Protein AF-A0ABD2BU81-F1 (afdb_monomer_lite)

pLDDT: mean 82.98, std 17.78, range [21.97, 98.94]

Sequence (781 aa):
MFVDDLSLSNELDRGLLPNCSLTPQAISFILFTREIPNGIVLTQQNLTSVEIFKKSDISSNPVVFLIHGFLSCPNQTNFLDVTRALIQKDKYIVISIDWKDGACTKQFILNKCLGYFQSVENTRIVGKYIAHFSKRLIQEHKLSVAKVRLIGHSLGAHIAGFAGKEFQTFRLGKYPEIIGLDPAGPSFSSNKCSERLCETDADYVQIIHTSKYLGIGKTIGTVDFYMNNGTNQPDCSDPLSYELDRGPKCPFNSDTVSIIIETRENRNRDLYTLQTLQNHPEFKKKTITRPVVFITHGFTSSASETNFINLAKALVDKDNYMVISIDWQTAACTNEAVGLKYLYYPTAASNTRLVGQYIATITQKLVKDYKISMANIRLIGHSLGAHVSGFAGKKVQELKLGKYSEIIGLDPARPSFDSNHCSERLCETDAEYVQIIHTSNYLGTEKILGTVDFYMNNGKNQPGCGRFFSEVCSHTRAVIYMAECIKHECCLIGIPRSKSSQPISSCTKQECVCVGLNAKKYPSRGSFYVPNITVFSIDWKKGACNGGASLLEYAGYFKAVENTREVGRYVANFTKILVEEYKIPLANILLIGHSLGAQVAGFAGKELQKLIGKYSQIVGLDPAGPFFSLNSCSQRICETDADYVQIIHTSVPLGTERTLGTIDFYMNNGIFQPGCNVDASCSHTKAVLYFTECIKRECCLIGIPWEEYVVFINILNFFMLILLQNEPKMITMRRSQSISTCTKDKCVCVGLSANNYPGRGKFYVPTKRDAPYCNNNGTVL

Secondary structure (DSSP, 8-state):
------SSSSSS-S-SS------GGG-EEEEE-SS-TT-EEE-HHHHH-HHHHHTTTTTTS-EEEEE--TT--TTSHHHHHHHHHHHHHSSPEEEEEE-TTTTTTTS-HHHHHHHHHHHHHHHHHHHHHHHHHHHHHHHHH---GGGEEEEEETHHHHHHHHHHHHHHHTTS---SEEEEES-B-TTTTT--GGGS--GGGSSEEEEEE--TTTB--S--SSEEEEGGGGSPPTT---TTHHHHTT--SS---GGG-EEEEE-SS-----EE-TTTGGGSGGGGSS---S-EEEEE--TT--TTSHHHHHHHHHHHHHSS-EEEEEE-TTTTTTTS-TTTGGGGHHHHHHHHHHHHHHHHHHHHHHHHTT---GGGEEEEEETHHHHHHHHHHHHHHHTTS--BSEEEEES-B-TTTTTS-GGGS--GGGBSSEEEEE--SSSB--S--SSEEEEEGGGS--TT-TTTSHHHHHHHHHHHHHHHHHHSTTSSEEEEGGGTTS-GGG--TTT-EESSTTGGGSS--EEEEEPPPPPPP---TTTTT----STHHHHHHHHHHHHHHHHHHHHHHHHHHHHHTT---GGG-EEEEETHHHHHHHHHHHHHHHHT--BSEEEEES---TTTTTS-GGGS--TTSBSSEEEEE--TTTS--S--SSEEEEEGGGT--TT-TT-HHHHHHHHHHHHHHHHHSTTSSEEEE--EEEE------------S------EEEE-PPPGGG--TTT-EE-STTGGGSS--EEEEE---SSSS--SS-S---

Radius of gyration: 35.28 Å; chains: 1; bounding box: 84×48×125 Å

Structure (mmCIF, N/CA/C/O backbone):
data_AF-A0ABD2BU81-F1
#
_entry.id   AF-A0ABD2BU81-F1
#
loop_
_atom_site.group_PDB
_atom_site.id
_atom_site.type_symbol
_atom_site.label_atom_id
_atom_site.label_alt_id
_atom_site.label_comp_id
_atom_site.label_asym_id
_atom_site.label_entity_id
_atom_site.label_seq_id
_atom_site.pdbx_PDB_ins_code
_atom_site.Cartn_x
_atom_site.Cartn_y
_atom_site.Cartn_z
_atom_site.occupancy
_atom_site.B_iso_or_equiv
_atom_site.auth_seq_id
_atom_site.auth_comp_id
_atom_site.auth_asym_id
_atom_site.auth_atom_id
_atom_site.pdbx_PDB_model_num
ATOM 1 N N . MET A 1 1 ? 47.740 0.868 19.504 1.00 28.84 1 MET A N 1
ATOM 2 C CA . MET A 1 1 ? 46.871 1.445 20.548 1.00 28.84 1 MET A CA 1
ATOM 3 C C . MET A 1 1 ? 45.551 1.805 19.879 1.00 28.84 1 MET A C 1
ATOM 5 O O . MET A 1 1 ? 45.403 2.902 19.373 1.00 28.84 1 MET A O 1
ATOM 9 N N . PHE A 1 2 ? 44.662 0.826 19.748 1.00 21.97 2 PHE A N 1
ATOM 10 C CA . PHE A 1 2 ? 43.274 1.017 19.335 1.00 21.97 2 PHE A CA 1
ATOM 11 C C . PHE A 1 2 ? 42.487 0.066 20.228 1.00 21.97 2 PHE A C 1
ATOM 13 O O . PHE A 1 2 ? 42.600 -1.148 20.081 1.00 21.97 2 PHE A O 1
ATOM 20 N N . VAL A 1 3 ? 41.844 0.641 21.237 1.00 22.25 3 VAL A N 1
ATOM 21 C CA . VAL A 1 3 ? 40.947 -0.029 22.174 1.00 22.25 3 VAL A CA 1
ATOM 22 C C . VAL A 1 3 ? 39.574 0.580 21.922 1.00 22.25 3 VAL A C 1
ATOM 24 O O . VAL A 1 3 ? 39.450 1.801 21.908 1.00 22.25 3 VAL A O 1
ATOM 27 N N . ASP A 1 4 ? 38.627 -0.312 21.649 1.00 25.70 4 ASP A N 1
ATOM 28 C CA . ASP A 1 4 ? 37.182 -0.243 21.854 1.00 25.70 4 ASP A CA 1
ATOM 29 C C . ASP A 1 4 ? 36.432 1.054 21.527 1.00 25.70 4 ASP A C 1
ATOM 31 O O . ASP A 1 4 ? 36.365 1.984 22.322 1.00 25.70 4 ASP A O 1
ATOM 35 N N . ASP A 1 5 ? 35.695 1.007 20.415 1.00 24.75 5 ASP A N 1
ATOM 36 C CA . ASP A 1 5 ? 34.363 1.615 20.350 1.00 24.75 5 ASP A CA 1
ATOM 37 C C . ASP A 1 5 ? 33.411 0.661 19.604 1.00 24.75 5 ASP A C 1
ATOM 39 O O . ASP A 1 5 ? 33.047 0.838 18.442 1.00 24.75 5 ASP A O 1
ATOM 43 N N . LEU A 1 6 ? 33.110 -0.461 20.267 1.00 26.56 6 LEU A N 1
ATOM 44 C CA . LEU A 1 6 ? 32.218 -1.532 19.798 1.00 26.56 6 LEU A CA 1
ATOM 45 C C . LEU A 1 6 ? 30.928 -1.607 20.638 1.00 26.56 6 LEU A C 1
ATOM 47 O O . LEU A 1 6 ? 30.245 -2.628 20.652 1.00 26.56 6 LEU A O 1
ATOM 51 N N . SER A 1 7 ? 30.568 -0.520 21.332 1.00 24.62 7 SER A N 1
ATOM 52 C CA . SER A 1 7 ? 29.380 -0.459 22.200 1.00 24.62 7 SER A CA 1
ATOM 53 C C . SER A 1 7 ? 28.267 0.484 21.729 1.00 24.62 7 SER A C 1
ATOM 55 O O . SER A 1 7 ? 27.221 0.524 22.367 1.00 24.62 7 SER A O 1
ATOM 57 N N . LEU A 1 8 ? 28.420 1.188 20.602 1.00 25.39 8 LEU A N 1
ATOM 58 C CA . LEU A 1 8 ? 27.370 2.068 20.055 1.00 25.39 8 LEU A CA 1
ATOM 59 C C . LEU A 1 8 ? 26.537 1.452 18.914 1.00 25.39 8 LEU A C 1
ATOM 61 O O . LEU A 1 8 ? 25.525 2.029 18.518 1.00 25.39 8 LEU A O 1
ATOM 65 N N . SER A 1 9 ? 26.899 0.271 18.400 1.00 25.61 9 SER A N 1
ATOM 66 C CA . SER A 1 9 ? 26.181 -0.378 17.289 1.00 25.61 9 SER A CA 1
ATOM 67 C C . SER A 1 9 ? 24.976 -1.228 17.714 1.00 25.61 9 SER A C 1
ATOM 69 O O . SER A 1 9 ? 24.074 -1.427 16.907 1.00 25.61 9 SER A O 1
ATOM 71 N N . ASN A 1 10 ? 24.900 -1.680 18.971 1.00 26.83 10 ASN A N 1
ATOM 72 C CA . ASN A 1 10 ? 23.861 -2.626 19.410 1.00 26.83 10 ASN A CA 1
ATOM 73 C C . ASN A 1 10 ? 22.555 -1.980 19.921 1.00 26.83 10 ASN A C 1
ATOM 75 O O . ASN A 1 10 ? 21.581 -2.696 20.155 1.00 26.83 10 ASN A O 1
ATOM 79 N N . GLU A 1 11 ? 22.481 -0.651 20.067 1.00 29.05 11 GLU A N 1
ATOM 80 C CA . GLU A 1 11 ? 21.227 0.045 20.430 1.00 29.05 11 GLU A CA 1
ATOM 81 C C . GLU A 1 11 ? 20.480 0.656 19.229 1.00 29.05 11 GLU A C 1
ATOM 83 O O . GLU A 1 11 ? 19.285 0.940 19.327 1.00 29.05 11 GLU A O 1
ATOM 88 N N . LEU A 1 12 ? 21.131 0.772 18.066 1.00 32.00 12 LEU A N 1
ATOM 89 C CA . LEU A 1 12 ? 20.527 1.235 16.804 1.00 32.00 12 LEU A CA 1
ATOM 90 C C . LEU A 1 12 ? 19.898 0.102 15.964 1.00 32.00 12 LEU A C 1
ATOM 92 O O . LEU A 1 12 ? 19.256 0.372 14.951 1.00 32.00 12 LEU A O 1
ATOM 96 N N . ASP A 1 13 ? 20.016 -1.148 16.423 1.00 33.06 13 ASP A N 1
ATOM 97 C CA . ASP A 1 13 ? 19.516 -2.368 15.765 1.00 33.06 13 ASP A CA 1
ATOM 98 C C . ASP A 1 13 ? 18.041 -2.711 16.075 1.00 33.06 13 ASP A C 1
ATOM 100 O O . ASP A 1 13 ? 17.506 -3.725 15.619 1.00 33.06 13 ASP A O 1
ATOM 104 N N . ARG A 1 14 ? 17.320 -1.856 16.813 1.00 37.91 14 ARG A N 1
ATOM 105 C CA . ARG A 1 14 ? 15.856 -1.963 16.947 1.00 37.91 14 ARG A CA 1
ATOM 106 C C . ARG A 1 14 ? 15.194 -1.031 15.941 1.00 37.91 14 ARG A C 1
ATOM 108 O O . ARG A 1 14 ? 15.104 0.172 16.163 1.00 37.91 14 ARG A O 1
ATOM 115 N N . GLY A 1 15 ? 14.756 -1.616 14.827 1.00 40.78 15 GLY A N 1
ATOM 116 C CA . GLY A 1 15 ? 14.130 -0.915 13.709 1.00 40.78 15 GLY A CA 1
ATOM 117 C C . GLY A 1 15 ? 13.015 0.057 14.109 1.00 40.78 15 GLY A C 1
ATOM 118 O O . GLY A 1 15 ? 12.387 -0.072 15.156 1.00 40.78 15 GLY A O 1
ATOM 119 N N . LEU A 1 16 ? 12.734 1.006 13.212 1.00 44.00 16 LEU A N 1
ATOM 120 C CA . LEU A 1 16 ? 11.680 2.033 13.291 1.00 44.00 16 LEU A CA 1
ATOM 121 C C . LEU A 1 16 ? 10.247 1.511 13.571 1.00 44.00 16 LEU A C 1
ATOM 123 O O . LEU A 1 16 ? 9.311 2.302 13.652 1.00 44.00 16 LEU A O 1
ATOM 127 N N . LEU A 1 17 ? 10.046 0.197 13.692 1.00 45.97 17 LEU A N 1
ATOM 128 C CA . LEU A 1 17 ? 8.760 -0.429 13.971 1.00 45.97 17 LEU A CA 1
ATOM 129 C C . LEU A 1 17 ? 8.579 -0.595 15.490 1.00 45.97 17 LEU A C 1
ATOM 131 O O . LEU A 1 17 ? 9.426 -1.203 16.151 1.00 45.97 17 LEU A O 1
ATOM 135 N N . PRO A 1 18 ? 7.483 -0.087 16.081 1.00 49.75 18 PRO A N 1
ATOM 136 C CA . PRO A 1 18 ? 7.249 -0.225 17.510 1.00 49.75 18 PRO A CA 1
ATOM 137 C C . PRO A 1 18 ? 7.023 -1.697 17.873 1.00 49.75 18 PRO A C 1
ATOM 139 O O . PRO A 1 18 ? 6.044 -2.320 17.471 1.00 49.75 18 PRO A O 1
ATOM 142 N N . ASN A 1 19 ? 7.922 -2.261 18.680 1.00 56.56 19 ASN A N 1
ATOM 143 C CA . ASN A 1 19 ? 7.769 -3.617 19.196 1.00 56.56 19 ASN A CA 1
ATOM 144 C C . ASN A 1 19 ? 6.867 -3.618 20.444 1.00 56.56 19 ASN A C 1
ATOM 146 O O . ASN A 1 19 ? 7.362 -3.663 21.569 1.00 56.56 19 ASN A O 1
ATOM 150 N N . CYS A 1 20 ? 5.551 -3.508 20.246 1.00 62.12 20 CYS A N 1
ATOM 151 C CA . CYS A 1 20 ? 4.539 -3.667 21.302 1.00 62.12 20 CYS A CA 1
ATOM 152 C C . CYS A 1 20 ? 3.931 -5.076 21.268 1.00 62.12 20 CYS A C 1
ATOM 154 O O . CYS A 1 20 ? 2.709 -5.255 21.272 1.00 62.12 20 CYS A O 1
ATOM 156 N N . SER A 1 21 ? 4.805 -6.077 21.128 1.00 64.31 21 SER A N 1
ATOM 157 C CA . SER A 1 21 ? 4.422 -7.483 21.051 1.00 64.31 21 SER A CA 1
ATOM 158 C C . SER A 1 21 ? 3.778 -7.921 22.363 1.00 64.31 21 SER A C 1
ATOM 160 O O . SER A 1 21 ? 4.405 -7.866 23.420 1.00 64.31 21 SER A O 1
ATOM 162 N N . LEU A 1 22 ? 2.534 -8.392 22.286 1.00 68.81 22 LEU A N 1
ATOM 163 C CA . LEU A 1 22 ? 1.820 -8.974 23.413 1.00 68.81 22 LEU A CA 1
ATOM 164 C C . LEU A 1 22 ? 1.927 -10.502 23.342 1.00 68.81 22 LEU A C 1
ATOM 166 O O . LEU A 1 22 ? 1.302 -11.137 22.494 1.00 68.81 22 LEU A O 1
ATOM 170 N N . THR A 1 23 ? 2.711 -11.098 24.239 1.00 65.88 23 THR A N 1
ATOM 171 C CA . THR A 1 23 ? 2.686 -12.547 24.487 1.00 65.88 23 THR A CA 1
ATOM 172 C C . THR A 1 23 ? 1.843 -12.844 25.731 1.00 65.88 23 THR A C 1
ATOM 174 O O . THR A 1 23 ? 1.709 -11.976 26.595 1.00 65.88 23 THR A O 1
ATOM 177 N N . PRO A 1 24 ? 1.275 -14.057 25.875 1.00 59.97 24 PRO A N 1
ATOM 178 C CA . PRO A 1 24 ? 0.556 -14.451 27.091 1.00 59.97 24 PRO A CA 1
ATOM 179 C C . PRO A 1 24 ? 1.367 -14.209 28.376 1.00 59.97 24 PRO A C 1
ATOM 181 O O . PRO A 1 24 ? 0.817 -13.804 29.393 1.00 59.97 24 PRO A O 1
ATOM 184 N N . GLN A 1 25 ? 2.688 -14.413 28.312 1.00 63.28 25 GLN A N 1
ATOM 185 C CA . GLN A 1 25 ? 3.628 -14.212 29.418 1.00 63.28 25 GLN A CA 1
ATOM 186 C C . GLN A 1 25 ? 3.907 -12.731 29.727 1.00 63.28 25 GLN A C 1
ATOM 188 O O . GLN A 1 25 ? 4.468 -12.429 30.777 1.00 63.28 25 GLN A O 1
ATOM 193 N N . ALA A 1 26 ? 3.535 -11.811 28.832 1.00 70.62 26 ALA A N 1
ATOM 194 C CA . ALA A 1 26 ? 3.728 -10.373 29.006 1.00 70.62 26 ALA A CA 1
ATOM 195 C C . ALA A 1 26 ? 2.608 -9.701 29.822 1.00 70.62 26 ALA A C 1
ATOM 197 O O . ALA A 1 26 ? 2.733 -8.525 30.159 1.00 70.62 26 ALA A O 1
ATOM 198 N N . ILE A 1 27 ? 1.522 -10.423 30.138 1.00 82.38 27 ILE A N 1
ATOM 199 C CA . ILE A 1 27 ? 0.455 -9.941 31.023 1.00 82.38 27 ILE A CA 1
ATOM 200 C C . ILE A 1 27 ? 0.696 -10.502 32.423 1.00 82.38 27 ILE A C 1
ATOM 202 O O . ILE A 1 27 ? 0.737 -11.717 32.609 1.00 82.38 27 ILE A O 1
ATOM 206 N N . SER A 1 28 ? 0.830 -9.625 33.414 1.00 85.81 28 SER A N 1
ATOM 207 C CA . SER A 1 28 ? 0.966 -10.013 34.823 1.00 85.81 28 SER A CA 1
ATOM 208 C C . SER A 1 28 ? -0.174 -9.445 35.661 1.00 85.81 28 SER A C 1
ATOM 210 O O . SER A 1 28 ? -0.629 -8.327 35.439 1.00 85.81 28 SER A O 1
ATOM 212 N N . PHE A 1 29 ? -0.629 -10.210 36.650 1.00 88.19 29 PHE A N 1
ATOM 213 C CA . PHE A 1 29 ? -1.648 -9.781 37.607 1.00 88.19 29 PHE A CA 1
ATOM 214 C C . PHE A 1 29 ? -0.955 -9.464 38.930 1.00 88.19 29 PHE A C 1
ATOM 216 O O . PHE A 1 29 ? -0.252 -10.320 39.463 1.00 88.19 29 PHE A O 1
ATOM 223 N N . ILE A 1 30 ? -1.127 -8.255 39.457 1.00 89.75 30 ILE A N 1
ATOM 224 C CA . ILE A 1 30 ? -0.497 -7.821 40.708 1.00 89.75 30 ILE A CA 1
ATOM 225 C C . ILE A 1 30 ? -1.580 -7.692 41.775 1.00 89.75 30 ILE A C 1
ATOM 227 O O . ILE A 1 30 ? -2.485 -6.871 41.645 1.00 89.75 30 ILE A O 1
ATOM 231 N N . LEU A 1 31 ? -1.498 -8.520 42.813 1.00 90.06 31 LEU A N 1
ATOM 232 C CA . LEU A 1 31 ? -2.450 -8.569 43.917 1.00 90.06 31 LEU A CA 1
ATOM 233 C C . LEU A 1 31 ? -2.045 -7.600 45.023 1.00 90.06 31 LEU A C 1
ATOM 235 O O . LEU A 1 31 ? -0.946 -7.721 45.561 1.00 90.06 31 LEU A O 1
ATOM 239 N N . PHE A 1 32 ? -2.969 -6.734 45.422 1.00 89.88 32 PHE A N 1
ATOM 240 C CA . PHE A 1 32 ? -2.856 -5.849 46.573 1.00 89.88 32 PHE A CA 1
ATOM 241 C C . PHE A 1 32 ? -3.982 -6.128 47.565 1.00 89.88 32 PHE A C 1
ATOM 243 O O . PHE A 1 32 ? -5.151 -6.271 47.193 1.00 89.88 32 PHE A O 1
ATOM 250 N N . THR A 1 33 ? -3.621 -6.152 48.841 1.00 88.88 33 THR A N 1
ATOM 251 C CA . THR A 1 33 ? -4.552 -6.175 49.974 1.00 88.88 33 THR A CA 1
ATOM 252 C C . THR A 1 33 ? -4.028 -5.232 51.051 1.00 88.88 33 THR A C 1
ATOM 254 O O . THR A 1 33 ? -2.925 -4.694 50.932 1.00 88.88 33 THR A O 1
ATOM 257 N N . ARG A 1 34 ? -4.783 -5.043 52.133 1.00 87.62 34 ARG A N 1
ATOM 258 C CA . ARG A 1 34 ? -4.322 -4.245 53.275 1.00 87.62 34 ARG A CA 1
ATOM 259 C C . ARG A 1 34 ? -3.055 -4.822 53.922 1.00 87.62 34 ARG A C 1
ATOM 261 O O . ARG A 1 34 ? -2.205 -4.068 54.384 1.00 87.62 34 ARG A O 1
ATOM 268 N N . GLU A 1 35 ? -2.920 -6.145 53.925 1.00 85.50 35 GLU A N 1
ATOM 269 C CA . GLU A 1 35 ? -1.760 -6.889 54.432 1.00 85.50 35 GLU A CA 1
ATOM 270 C C . GLU A 1 35 ? -0.606 -6.935 53.419 1.00 85.50 35 GLU A C 1
ATOM 272 O O . GLU A 1 35 ? 0.543 -7.147 53.802 1.00 85.50 35 GLU A O 1
ATOM 277 N N . ILE A 1 36 ? -0.902 -6.724 52.132 1.00 86.62 36 ILE A N 1
ATOM 278 C CA . ILE A 1 36 ? 0.060 -6.739 51.024 1.00 86.62 36 ILE A CA 1
ATOM 279 C C . ILE A 1 36 ? 0.000 -5.392 50.272 1.00 86.62 36 ILE A C 1
ATOM 281 O O . ILE A 1 36 ? -0.371 -5.345 49.095 1.00 86.62 36 ILE A O 1
ATOM 285 N N . PRO A 1 37 ? 0.359 -4.267 50.922 1.00 85.44 37 PRO A N 1
ATOM 286 C CA . PRO A 1 37 ? 0.207 -2.936 50.329 1.00 85.44 37 PRO A CA 1
ATOM 287 C C . PRO A 1 37 ? 1.202 -2.654 49.193 1.00 85.44 37 PRO A C 1
ATOM 289 O O . PRO A 1 37 ? 0.958 -1.776 48.372 1.00 85.44 37 PRO A O 1
ATOM 292 N N . ASN A 1 38 ? 2.309 -3.404 49.123 1.00 85.50 38 ASN A N 1
ATOM 293 C CA . ASN A 1 38 ? 3.334 -3.261 48.080 1.00 85.50 38 ASN A CA 1
ATOM 294 C C . ASN A 1 38 ? 3.081 -4.140 46.844 1.00 85.50 38 ASN A C 1
ATOM 296 O O . ASN A 1 38 ? 3.818 -4.042 45.866 1.00 85.50 38 ASN A O 1
ATOM 300 N N . GLY A 1 39 ? 2.037 -4.970 46.880 1.00 87.38 39 GLY A N 1
ATOM 301 C CA . GLY A 1 39 ? 1.657 -5.847 45.781 1.00 87.38 39 GLY A CA 1
ATOM 302 C C . GLY A 1 39 ? 2.519 -7.106 45.648 1.00 87.38 39 GLY A C 1
ATOM 303 O O . GLY A 1 39 ? 3.706 -7.113 45.971 1.00 87.38 39 GLY A O 1
ATOM 304 N N . ILE A 1 40 ? 1.923 -8.185 45.138 1.00 86.50 40 ILE A N 1
ATOM 305 C CA . ILE A 1 40 ? 2.642 -9.395 44.709 1.00 86.50 40 ILE A CA 1
ATOM 306 C C . ILE A 1 40 ? 2.200 -9.821 43.310 1.00 86.50 40 ILE A C 1
ATOM 308 O O . ILE A 1 40 ? 1.014 -9.795 42.990 1.00 86.50 40 ILE A O 1
ATOM 312 N N . VAL A 1 41 ? 3.144 -10.245 42.469 1.00 84.81 41 VAL A N 1
ATOM 313 C CA . VAL A 1 41 ? 2.823 -10.795 41.144 1.00 84.81 41 VAL A CA 1
ATOM 314 C C . VAL A 1 41 ? 2.235 -12.200 41.301 1.00 84.81 41 VAL A C 1
ATOM 316 O O . VAL A 1 41 ? 2.828 -13.079 41.933 1.00 84.81 41 VAL A O 1
ATOM 319 N N . LEU A 1 42 ? 1.064 -12.433 40.714 1.00 78.19 42 LEU A N 1
ATOM 320 C CA . LEU A 1 42 ? 0.402 -13.731 40.691 1.00 78.19 42 LEU A CA 1
ATOM 321 C C . LEU A 1 42 ? 1.009 -14.604 39.586 1.00 78.19 42 LEU A C 1
ATOM 323 O O . LEU A 1 42 ? 0.855 -14.335 38.397 1.00 78.19 42 LEU A O 1
ATOM 327 N N . THR A 1 43 ? 1.691 -15.670 39.992 1.00 69.00 43 THR A N 1
ATOM 328 C CA . THR A 1 43 ? 2.192 -16.739 39.119 1.00 69.00 43 THR A CA 1
ATOM 329 C C . THR A 1 43 ? 1.292 -17.972 39.223 1.00 69.00 43 THR A C 1
ATOM 331 O O . THR A 1 43 ? 0.508 -18.096 40.163 1.00 69.00 43 THR A O 1
ATOM 334 N N . GLN A 1 44 ? 1.428 -18.937 38.307 1.00 58.91 44 GLN A N 1
ATOM 335 C CA . GLN A 1 44 ? 0.685 -20.200 38.408 1.00 58.91 44 GLN A CA 1
ATOM 336 C C . GLN A 1 44 ? 0.974 -20.937 39.732 1.00 58.91 44 GLN A C 1
ATOM 338 O O . GLN A 1 44 ? 0.052 -21.493 40.318 1.00 58.91 44 GLN A O 1
ATOM 343 N N . GLN A 1 45 ? 2.212 -20.870 40.241 1.00 59.28 45 GLN A N 1
ATOM 344 C CA . GLN A 1 45 ? 2.584 -21.415 41.555 1.00 59.28 45 GLN A CA 1
ATOM 345 C C . GLN A 1 45 ? 1.877 -20.683 42.709 1.00 59.28 45 GLN A C 1
ATOM 347 O O . GLN A 1 45 ? 1.369 -21.332 43.624 1.00 59.28 45 GLN A O 1
ATOM 352 N N . ASN A 1 46 ? 1.779 -19.351 42.637 1.00 63.12 46 ASN A N 1
ATOM 353 C CA . ASN A 1 46 ? 1.098 -18.522 43.639 1.00 63.12 46 ASN A CA 1
ATOM 354 C C . ASN A 1 46 ? -0.428 -18.703 43.622 1.00 63.12 46 ASN A C 1
ATOM 356 O O . ASN A 1 46 ? -1.068 -18.595 44.659 1.00 63.12 46 ASN A O 1
ATOM 360 N N . LEU A 1 47 ? -1.016 -19.004 42.461 1.00 61.00 47 LEU A N 1
ATOM 361 C CA . LEU A 1 47 ? -2.448 -19.299 42.344 1.00 61.00 47 LEU A CA 1
ATOM 362 C C . LEU A 1 47 ? -2.805 -20.665 42.948 1.00 61.00 47 LEU A C 1
ATOM 364 O O . LEU A 1 47 ? -3.882 -20.828 43.514 1.00 61.00 47 LEU A O 1
ATOM 368 N N . THR A 1 48 ? -1.892 -21.637 42.861 1.00 54.25 48 THR A N 1
ATOM 369 C CA . THR A 1 48 ? -2.052 -22.962 43.480 1.00 54.25 48 THR A CA 1
ATOM 370 C C . THR A 1 48 ? -1.678 -23.000 44.962 1.00 54.25 48 THR A C 1
ATOM 372 O O . THR A 1 48 ? -2.100 -23.916 45.670 1.00 54.25 48 THR A O 1
ATOM 375 N N . SER A 1 49 ? -0.899 -22.031 45.460 1.00 55.47 49 SER A N 1
ATOM 376 C CA . SER A 1 49 ? -0.577 -21.956 46.883 1.00 55.47 49 SER A CA 1
ATOM 377 C C . SER A 1 49 ? -1.799 -21.434 47.648 1.00 55.47 49 SER A C 1
ATOM 379 O O . SER A 1 49 ? -2.186 -20.268 47.594 1.00 55.47 49 SER A O 1
ATOM 381 N N . VAL A 1 50 ? -2.457 -22.339 48.374 1.00 49.84 50 VAL A N 1
ATOM 382 C CA . VAL A 1 50 ? -3.711 -22.050 49.088 1.00 49.84 50 VAL A CA 1
ATOM 383 C C . VAL A 1 50 ? -3.527 -20.938 50.143 1.00 49.84 50 VAL A C 1
ATOM 385 O O . VAL A 1 50 ? -4.502 -20.349 50.593 1.00 49.84 50 VAL A O 1
ATOM 388 N N . GLU A 1 51 ? -2.293 -20.603 50.530 1.00 55.97 51 GLU A N 1
ATOM 389 C CA . GLU A 1 51 ? -1.978 -19.589 51.543 1.00 55.97 51 GLU A CA 1
ATOM 390 C C . GLU A 1 51 ? -2.271 -18.140 51.124 1.00 55.97 51 GLU A C 1
ATOM 392 O O . GLU A 1 51 ? -2.767 -17.374 51.956 1.00 55.97 51 GLU A O 1
ATOM 397 N N . ILE A 1 52 ? -2.031 -17.759 49.860 1.00 60.06 52 ILE A N 1
ATOM 398 C CA . ILE A 1 52 ? -2.254 -16.378 49.379 1.00 60.06 52 ILE A CA 1
ATOM 399 C C . ILE A 1 52 ? -3.743 -16.007 49.444 1.00 60.06 52 ILE A C 1
ATOM 401 O O . ILE A 1 52 ? -4.089 -14.880 49.805 1.00 60.06 52 ILE A O 1
ATOM 405 N N . PHE A 1 53 ? -4.627 -16.978 49.185 1.00 60.47 53 PHE A N 1
ATOM 406 C CA . PHE A 1 53 ? -6.081 -16.800 49.252 1.00 60.47 53 PHE A CA 1
ATOM 407 C C . PHE A 1 53 ? -6.716 -17.243 50.582 1.00 60.47 53 PHE A C 1
ATOM 409 O O . PHE A 1 53 ? -7.818 -16.797 50.891 1.00 60.47 53 PHE A O 1
ATOM 416 N N . LYS A 1 54 ? -6.026 -18.040 51.416 1.00 54.41 54 LYS A N 1
ATOM 417 C CA . LYS A 1 54 ? -6.441 -18.319 52.809 1.00 54.41 54 LYS A CA 1
ATOM 418 C C . LYS A 1 54 ? -6.241 -17.122 53.735 1.00 54.41 54 LYS A C 1
ATOM 420 O O . LYS A 1 54 ? -7.064 -16.921 54.619 1.00 54.41 54 LYS A O 1
ATOM 425 N N . LYS A 1 55 ? -5.180 -16.326 53.543 1.00 51.00 55 LYS A N 1
ATOM 426 C CA . LYS A 1 55 ? -4.948 -15.101 54.334 1.00 51.00 55 LYS A CA 1
ATOM 427 C C . LYS A 1 55 ? -5.856 -13.931 53.932 1.00 51.00 55 LYS A C 1
ATOM 429 O O . LYS A 1 55 ? -6.047 -13.034 54.741 1.00 51.00 55 LYS A O 1
ATOM 434 N N . SER A 1 56 ? -6.412 -13.940 52.717 1.00 53.69 56 SER A N 1
ATOM 435 C CA . SER A 1 56 ? -7.199 -12.832 52.150 1.00 53.69 56 SER A CA 1
ATOM 436 C C . SER A 1 56 ? -8.702 -13.115 51.997 1.00 53.69 56 SER A C 1
ATOM 438 O O . SER A 1 56 ? -9.438 -12.203 51.635 1.00 53.69 56 SER A O 1
ATOM 440 N N . ASP A 1 57 ? -9.158 -14.344 52.271 1.00 62.16 57 ASP A N 1
ATOM 441 C CA . ASP A 1 57 ? -10.538 -14.832 52.098 1.00 62.16 57 ASP A CA 1
ATOM 442 C C . ASP A 1 57 ? -11.255 -14.235 50.871 1.00 62.16 57 ASP A C 1
ATOM 444 O O . ASP A 1 57 ? -12.224 -13.475 50.970 1.00 62.16 57 ASP A O 1
ATOM 448 N N . ILE A 1 58 ? -10.745 -14.569 49.680 1.00 69.44 58 ILE A N 1
ATOM 449 C CA . ILE A 1 58 ? -11.251 -14.052 48.396 1.00 69.44 58 ILE A CA 1
ATOM 450 C C . ILE A 1 58 ? -12.743 -14.349 48.170 1.00 69.44 58 ILE A C 1
ATOM 452 O O . ILE A 1 58 ? -13.407 -13.647 47.416 1.00 69.44 58 ILE A O 1
ATOM 456 N N . SER A 1 59 ? -13.299 -15.352 48.854 1.00 67.56 59 SER A N 1
ATOM 457 C CA . SER A 1 59 ? -14.731 -15.670 48.806 1.00 67.56 59 SER A CA 1
ATOM 458 C C . SER A 1 59 ? -15.597 -14.615 49.525 1.00 67.56 59 SER A C 1
ATOM 460 O O . SER A 1 59 ? -16.740 -14.325 49.135 1.00 67.56 59 SER A O 1
ATOM 462 N N . SER A 1 60 ? -15.028 -13.961 50.538 1.00 71.94 60 SER A N 1
ATOM 463 C CA . SER A 1 60 ? -15.712 -13.011 51.416 1.00 71.94 60 SER A CA 1
ATOM 464 C C . SER A 1 60 ? -15.541 -11.552 50.992 1.00 71.94 60 SER A C 1
ATOM 466 O O . SER A 1 60 ? -16.433 -10.747 51.266 1.00 71.94 60 SER A O 1
ATOM 468 N N . ASN A 1 61 ? -14.493 -11.217 50.242 1.00 84.25 61 ASN A N 1
ATOM 469 C CA . ASN A 1 61 ? -14.092 -9.832 49.990 1.00 84.25 61 ASN A CA 1
ATOM 470 C C . ASN A 1 61 ? -14.379 -9.342 48.552 1.00 84.25 61 ASN A C 1
ATOM 472 O O . ASN A 1 61 ? -14.296 -10.131 47.609 1.00 84.25 61 ASN A O 1
ATOM 476 N N . PRO A 1 62 ? -14.727 -8.054 48.344 1.00 90.75 62 PRO A N 1
ATOM 477 C CA . PRO A 1 62 ? -14.864 -7.475 47.007 1.00 90.75 62 PRO A CA 1
ATOM 478 C C . PRO A 1 62 ? -13.534 -7.443 46.242 1.00 90.75 62 PRO A C 1
ATOM 480 O O . PRO A 1 62 ? -12.527 -6.967 46.766 1.00 90.75 62 PRO A O 1
ATOM 483 N N . VAL A 1 63 ? -13.544 -7.890 44.985 1.00 92.50 63 VAL A N 1
ATOM 484 C CA . VAL A 1 63 ? -12.373 -7.915 44.097 1.00 92.50 63 VAL A CA 1
ATOM 485 C C . VAL A 1 63 ? -12.524 -6.844 43.020 1.00 92.50 63 VAL A C 1
ATOM 487 O O . VAL A 1 63 ? -13.516 -6.823 42.291 1.00 92.50 63 VAL A O 1
ATOM 490 N N . VAL A 1 64 ? -11.528 -5.970 42.895 1.00 95.62 64 VAL A N 1
ATOM 491 C CA . VAL A 1 64 ? -11.477 -4.907 41.884 1.00 95.62 64 VAL A CA 1
ATOM 492 C C . VAL A 1 64 ? -10.302 -5.153 40.950 1.00 95.62 64 VAL A C 1
ATOM 494 O O . VAL A 1 64 ? -9.149 -5.137 41.373 1.00 95.62 64 VAL A O 1
ATOM 497 N N . PHE A 1 65 ? -10.586 -5.341 39.667 1.00 96.69 65 PHE A N 1
ATOM 498 C CA . PHE A 1 65 ? -9.568 -5.334 38.625 1.00 96.69 65 PHE A CA 1
ATOM 499 C C . PHE A 1 65 ? -9.275 -3.898 38.202 1.00 96.69 65 PHE A C 1
ATOM 501 O O . PHE A 1 65 ? -10.185 -3.202 37.752 1.00 96.69 65 PHE A O 1
ATOM 508 N N . LEU A 1 66 ? -8.021 -3.464 38.321 1.00 97.00 66 LEU A N 1
ATOM 509 C CA . LEU A 1 66 ? -7.589 -2.118 37.939 1.00 97.00 66 LEU A CA 1
ATOM 510 C C . LEU A 1 66 ? -6.711 -2.177 36.683 1.00 97.00 66 LEU A C 1
ATOM 512 O O . LEU A 1 66 ? -5.681 -2.854 36.663 1.00 97.00 66 LEU A O 1
ATOM 516 N N . ILE A 1 67 ? -7.123 -1.486 35.620 1.00 97.38 67 ILE A N 1
ATOM 517 C CA . ILE A 1 67 ? -6.555 -1.652 34.276 1.00 97.38 67 ILE A CA 1
ATOM 518 C C . ILE A 1 67 ? -6.043 -0.308 33.748 1.00 97.38 67 ILE A C 1
ATOM 520 O O . ILE A 1 67 ? -6.813 0.632 33.529 1.00 97.38 67 ILE A O 1
ATOM 524 N N . HIS A 1 68 ? -4.733 -0.222 33.511 1.00 93.25 68 HIS A N 1
ATOM 525 C CA . HIS A 1 68 ? -4.101 0.989 32.989 1.00 93.25 68 HIS A CA 1
ATOM 526 C C . HIS A 1 68 ? -4.261 1.154 31.470 1.00 93.25 68 HIS A C 1
ATOM 528 O O . HIS A 1 68 ? -4.643 0.224 30.759 1.00 93.25 68 HIS A O 1
ATOM 534 N N . GLY A 1 69 ? -3.953 2.355 30.974 1.00 88.12 69 GLY A N 1
ATOM 535 C CA . GLY A 1 69 ? -4.090 2.739 29.567 1.00 88.12 69 GLY A CA 1
ATOM 536 C C . GLY A 1 69 ? -2.791 2.678 28.757 1.00 88.12 69 GLY A C 1
ATOM 537 O O . GLY A 1 69 ? -1.800 2.072 29.166 1.00 88.12 69 GLY A O 1
ATOM 538 N N . PHE A 1 70 ? -2.816 3.342 27.601 1.00 82.94 70 PHE A N 1
ATOM 539 C CA . PHE A 1 70 ? -1.676 3.494 26.695 1.00 82.94 70 PHE A CA 1
ATOM 540 C C . PHE A 1 70 ? -0.502 4.236 27.356 1.00 82.94 70 PHE A C 1
ATOM 542 O O . PHE A 1 70 ? -0.733 5.186 28.102 1.00 82.94 70 PHE A O 1
ATOM 549 N N . LEU A 1 71 ? 0.745 3.820 27.089 1.00 73.62 71 LEU A N 1
ATOM 550 C CA . LEU A 1 71 ? 1.976 4.384 27.682 1.00 73.62 71 LEU A CA 1
ATOM 551 C C . LEU A 1 71 ? 1.978 4.432 29.221 1.00 73.62 71 LEU A C 1
ATOM 553 O O . LEU A 1 71 ? 2.718 5.209 29.825 1.00 73.62 71 LEU A O 1
ATOM 557 N N . SER A 1 72 ? 1.162 3.593 29.853 1.00 79.38 72 SER A N 1
ATOM 558 C CA . SER A 1 72 ? 1.005 3.522 31.301 1.00 79.38 72 SER A CA 1
ATOM 559 C C . SER A 1 72 ? 1.397 2.142 31.824 1.00 79.38 72 SER A C 1
ATOM 561 O O . SER A 1 72 ? 1.604 1.202 31.054 1.00 79.38 72 SER A O 1
ATOM 563 N N . CYS A 1 73 ? 1.545 2.029 33.138 1.00 81.38 73 CYS A N 1
ATOM 564 C CA . CYS A 1 73 ? 1.809 0.780 33.839 1.00 81.38 73 CYS A CA 1
ATOM 565 C C . CYS A 1 73 ? 1.204 0.841 35.253 1.00 81.38 73 CYS A C 1
ATOM 567 O O . CYS A 1 73 ? 0.908 1.938 35.740 1.00 81.38 73 CYS A O 1
ATOM 569 N N . PRO A 1 74 ? 1.057 -0.299 35.953 1.00 77.75 74 PRO A N 1
ATOM 570 C CA . PRO A 1 74 ? 0.446 -0.324 37.286 1.00 77.75 74 PRO A CA 1
ATOM 571 C C . PRO A 1 74 ? 1.196 0.486 38.348 1.00 77.75 74 PRO A C 1
ATOM 573 O O . PRO A 1 74 ? 0.593 0.919 39.322 1.00 77.75 74 PRO A O 1
ATOM 576 N N . ASN A 1 75 ? 2.502 0.697 38.160 1.00 78.62 75 ASN A N 1
ATOM 577 C CA . ASN A 1 75 ? 3.360 1.390 39.123 1.00 78.62 75 ASN A CA 1
ATOM 578 C C . ASN A 1 75 ? 3.351 2.918 38.950 1.00 78.62 75 ASN A C 1
ATOM 580 O O . ASN A 1 75 ? 4.077 3.610 39.662 1.00 78.62 75 ASN A O 1
ATOM 584 N N . GLN A 1 76 ? 2.571 3.462 38.009 1.00 77.81 76 GLN A N 1
ATOM 585 C CA . GLN A 1 76 ? 2.371 4.908 37.929 1.00 77.81 76 GLN A CA 1
ATOM 586 C C . GLN A 1 76 ? 1.607 5.410 39.158 1.00 77.81 76 GLN A C 1
ATOM 588 O O . GLN A 1 76 ? 0.646 4.777 39.600 1.00 77.81 76 GLN A O 1
ATOM 593 N N . THR A 1 77 ? 2.014 6.572 39.675 1.00 77.81 77 THR A N 1
ATOM 594 C CA . THR A 1 77 ? 1.530 7.144 40.942 1.00 77.81 77 THR A CA 1
ATOM 595 C C . THR A 1 77 ? 0.005 7.145 41.042 1.00 77.81 77 THR A C 1
ATOM 597 O O . THR A 1 77 ? -0.533 6.603 41.999 1.00 77.81 77 THR A O 1
ATOM 600 N N . ASN A 1 78 ? -0.695 7.600 39.999 1.00 83.38 78 ASN A N 1
ATOM 601 C CA . ASN A 1 78 ? -2.158 7.699 40.000 1.00 83.38 78 ASN A CA 1
ATOM 602 C C . ASN A 1 78 ? -2.858 6.336 40.198 1.00 83.38 78 ASN A C 1
ATOM 604 O O . ASN A 1 78 ? -3.856 6.248 40.909 1.00 83.38 78 ASN A O 1
ATOM 608 N N . PHE A 1 79 ? -2.341 5.253 39.602 1.00 86.69 79 PHE A N 1
ATOM 609 C CA . PHE A 1 79 ? -2.918 3.910 39.768 1.00 86.69 79 PHE A CA 1
ATOM 610 C C . PHE A 1 79 ? -2.588 3.312 41.135 1.00 86.69 79 PHE A C 1
ATOM 612 O O . PHE A 1 79 ? -3.429 2.629 41.727 1.00 86.69 79 PHE A O 1
ATOM 619 N N . LEU A 1 80 ? -1.396 3.600 41.663 1.00 86.81 80 LEU A N 1
ATOM 620 C CA . LEU A 1 80 ? -1.040 3.236 43.031 1.00 86.81 80 LEU A CA 1
ATOM 621 C C . LEU A 1 80 ? -1.906 3.980 44.050 1.00 86.81 80 LEU A C 1
ATOM 623 O O . LEU A 1 80 ? -2.298 3.378 45.044 1.00 86.81 80 LEU A O 1
ATOM 627 N N . ASP A 1 81 ? -2.266 5.235 43.799 1.00 90.75 81 ASP A N 1
ATOM 628 C CA . ASP A 1 81 ? -3.125 6.011 44.697 1.00 90.75 81 ASP A CA 1
ATOM 629 C C . ASP A 1 81 ? -4.557 5.473 44.726 1.00 90.75 81 ASP A C 1
ATOM 631 O O . ASP A 1 81 ? -5.110 5.276 45.808 1.00 90.75 81 ASP A O 1
ATOM 635 N N . VAL A 1 82 ? -5.127 5.115 43.568 1.00 91.62 82 VAL A N 1
ATOM 636 C CA . VAL A 1 82 ? -6.421 4.408 43.510 1.00 91.62 82 VAL A CA 1
ATOM 637 C C . VAL A 1 82 ? -6.337 3.065 44.237 1.00 91.62 82 VAL A C 1
ATOM 639 O O . VAL A 1 82 ? -7.218 2.733 45.031 1.00 91.62 82 VAL A O 1
ATOM 642 N N . THR A 1 83 ? -5.261 2.308 44.013 1.00 92.44 83 THR A N 1
ATOM 643 C CA . THR A 1 83 ? -5.030 1.022 44.687 1.00 92.44 83 THR A CA 1
ATOM 644 C C . THR A 1 83 ? -4.991 1.197 46.205 1.00 92.44 83 THR A C 1
ATOM 646 O O . THR A 1 83 ? -5.720 0.504 46.914 1.00 92.44 83 THR A O 1
ATOM 649 N N . ARG A 1 84 ? -4.201 2.156 46.708 1.00 91.62 84 ARG A N 1
ATOM 650 C CA . ARG A 1 84 ? -4.079 2.483 48.139 1.00 91.62 84 ARG A CA 1
ATOM 651 C C . ARG A 1 84 ? -5.415 2.911 48.731 1.00 91.62 84 ARG A C 1
ATOM 653 O O . ARG A 1 84 ? -5.788 2.411 49.788 1.00 91.62 84 ARG A O 1
ATOM 660 N N . ALA A 1 85 ? -6.149 3.783 48.043 1.00 93.56 85 ALA A N 1
ATOM 661 C CA . ALA A 1 85 ? -7.454 4.245 48.498 1.00 93.56 85 ALA A CA 1
ATOM 662 C C . ALA A 1 85 ? -8.455 3.084 48.628 1.00 93.56 85 ALA A C 1
ATOM 664 O O . ALA A 1 85 ? -9.167 2.997 49.628 1.00 93.56 85 ALA A O 1
ATOM 665 N N . LEU A 1 86 ? -8.480 2.158 47.662 1.00 92.88 86 LEU A N 1
ATOM 666 C CA . LEU A 1 86 ? -9.359 0.985 47.700 1.00 92.88 86 LEU A CA 1
ATOM 667 C C . LEU A 1 86 ? -9.029 0.054 48.876 1.00 92.88 86 LEU A C 1
ATOM 669 O O . LEU A 1 86 ? -9.930 -0.273 49.648 1.00 92.88 86 LEU A O 1
ATOM 673 N N . ILE A 1 87 ? -7.758 -0.327 49.057 1.00 91.50 87 ILE A N 1
ATOM 674 C CA . ILE A 1 87 ? -7.348 -1.261 50.128 1.00 91.50 87 ILE A CA 1
ATOM 675 C C . ILE A 1 87 ? -7.397 -0.642 51.537 1.00 91.50 87 ILE A C 1
ATOM 677 O O . ILE A 1 87 ? -7.398 -1.370 52.529 1.00 91.50 87 ILE A O 1
ATOM 681 N N . GLN A 1 88 ? -7.408 0.693 51.649 1.00 90.44 88 GLN A N 1
ATOM 682 C CA . GLN A 1 88 ? -7.567 1.401 52.925 1.00 90.44 88 GLN A CA 1
ATOM 683 C C . GLN A 1 88 ? -9.035 1.614 53.305 1.00 90.44 88 GLN A C 1
ATOM 685 O O . GLN A 1 88 ? -9.347 1.660 54.495 1.00 90.44 88 GLN A O 1
ATOM 690 N N . LYS A 1 89 ? -9.930 1.753 52.317 1.00 86.31 89 LYS A N 1
ATOM 691 C CA . LYS A 1 89 ? -11.348 2.061 52.548 1.00 86.31 89 LYS A CA 1
ATOM 692 C C . LYS A 1 89 ? -12.117 0.893 53.161 1.00 86.31 89 LYS A C 1
ATOM 694 O O . LYS A 1 89 ? -12.945 1.109 54.039 1.00 86.31 89 LYS A O 1
ATOM 699 N N . ASP A 1 90 ? -11.877 -0.318 52.674 1.00 79.56 90 ASP A N 1
ATOM 700 C CA . ASP A 1 90 ? -12.541 -1.539 53.140 1.00 79.56 90 ASP A CA 1
ATOM 701 C C . ASP A 1 90 ? -11.645 -2.756 52.848 1.00 79.56 90 ASP A C 1
ATOM 703 O O . ASP A 1 90 ? -10.523 -2.606 52.359 1.00 79.56 90 ASP A O 1
ATOM 707 N N . LYS A 1 91 ? -12.128 -3.974 53.098 1.00 84.62 91 LYS A N 1
ATOM 708 C CA . LYS A 1 91 ? -11.458 -5.237 52.749 1.00 84.62 91 LYS A CA 1
ATOM 709 C C . LYS A 1 91 ? -11.496 -5.520 51.239 1.00 84.62 91 LYS A C 1
ATOM 711 O O . LYS A 1 91 ? -11.858 -6.613 50.816 1.00 84.62 91 LYS A O 1
ATOM 716 N N . TYR A 1 92 ? -11.154 -4.533 50.414 1.00 89.62 92 TYR A N 1
ATOM 717 C CA . TYR A 1 92 ? -10.999 -4.713 48.975 1.00 89.62 92 TYR A CA 1
ATOM 718 C C . TYR A 1 92 ? -9.737 -5.512 48.658 1.00 89.62 92 TYR A C 1
ATOM 720 O O . TYR A 1 92 ? -8.666 -5.281 49.221 1.00 89.62 92 TYR A O 1
ATOM 728 N N . ILE A 1 93 ? -9.865 -6.402 47.681 1.00 91.00 93 ILE A N 1
ATOM 729 C CA . ILE A 1 93 ? -8.745 -7.032 46.993 1.00 91.00 93 ILE A CA 1
ATOM 730 C C . ILE A 1 93 ? -8.597 -6.325 45.649 1.00 91.00 93 ILE A C 1
ATOM 732 O O . ILE A 1 93 ? -9.519 -6.351 44.834 1.00 91.00 93 ILE A O 1
ATOM 736 N N . VAL A 1 94 ? -7.450 -5.697 45.401 1.00 92.81 94 VAL A N 1
ATOM 737 C CA . VAL A 1 94 ? -7.180 -5.035 44.119 1.00 92.81 94 VAL A CA 1
ATOM 738 C C . VAL A 1 94 ? -6.241 -5.908 43.299 1.00 92.81 94 VAL A C 1
ATOM 740 O O . VAL A 1 94 ? -5.175 -6.295 43.769 1.00 92.81 94 VAL A O 1
ATOM 743 N N . ILE A 1 95 ? -6.638 -6.228 42.071 1.00 93.19 95 ILE A N 1
ATOM 744 C CA . ILE A 1 95 ? -5.819 -6.964 41.108 1.00 93.19 95 ILE A CA 1
ATOM 745 C C . ILE A 1 95 ? -5.493 -6.019 39.955 1.00 93.19 95 ILE A C 1
ATOM 747 O O . ILE A 1 95 ? -6.305 -5.809 39.051 1.00 93.19 95 ILE A O 1
ATOM 751 N N . SER A 1 96 ? -4.300 -5.436 39.986 1.00 93.88 96 SER A N 1
ATOM 752 C CA . SER A 1 96 ? -3.835 -4.547 38.924 1.00 93.88 96 SER A CA 1
ATOM 753 C C . SER A 1 96 ? -3.297 -5.352 37.746 1.00 93.88 96 SER A C 1
ATOM 755 O O . SER A 1 96 ? -2.509 -6.284 37.922 1.00 93.88 96 SER A O 1
ATOM 757 N N . ILE A 1 97 ? -3.716 -4.988 36.537 1.00 93.31 97 ILE A N 1
ATOM 758 C CA . ILE A 1 97 ? -3.320 -5.660 35.297 1.00 93.31 97 ILE A CA 1
ATOM 759 C C . ILE A 1 97 ? -2.093 -4.964 34.711 1.00 93.31 97 ILE A C 1
ATOM 761 O O . ILE A 1 97 ? -2.204 -3.838 34.229 1.00 93.31 97 ILE A O 1
ATOM 765 N N . ASP A 1 98 ? -0.938 -5.629 34.724 1.00 90.12 98 ASP A N 1
ATOM 766 C CA . ASP A 1 98 ? 0.270 -5.175 34.030 1.00 90.12 98 ASP A CA 1
ATOM 767 C C . ASP A 1 98 ? 0.269 -5.701 32.594 1.00 90.12 98 ASP A C 1
ATOM 769 O O . ASP A 1 98 ? 0.512 -6.884 32.358 1.00 90.12 98 ASP A O 1
ATOM 773 N N . TRP A 1 99 ? 0.002 -4.816 31.634 1.00 90.06 99 TRP A N 1
ATOM 774 C CA . TRP A 1 99 ? 0.127 -5.095 30.200 1.00 90.06 99 TRP A CA 1
ATOM 775 C C . TRP A 1 99 ? 1.058 -4.083 29.515 1.00 90.06 99 TRP A C 1
ATOM 777 O O . TRP A 1 99 ? 0.928 -3.814 28.320 1.00 90.06 99 TRP A O 1
ATOM 787 N N . LYS A 1 100 ? 2.016 -3.510 30.261 1.00 85.62 100 LYS A N 1
ATOM 788 C CA . LYS A 1 100 ? 2.891 -2.401 29.826 1.00 85.62 100 LYS A CA 1
ATOM 789 C C . LYS A 1 100 ? 3.647 -2.634 28.513 1.00 85.62 100 LYS A C 1
ATOM 791 O O . LYS A 1 100 ? 3.935 -1.667 27.803 1.00 85.62 100 LYS A O 1
ATOM 796 N N . ASP A 1 101 ? 3.962 -3.889 28.188 1.00 80.38 101 ASP A N 1
ATOM 797 C CA . ASP A 1 101 ? 4.616 -4.267 26.928 1.00 80.38 101 ASP A CA 1
ATOM 798 C C . ASP A 1 101 ? 3.635 -4.162 25.749 1.00 80.38 101 ASP A C 1
ATOM 800 O O . ASP A 1 101 ? 3.960 -3.587 24.709 1.00 80.38 101 ASP A O 1
ATOM 804 N N . GLY A 1 102 ? 2.393 -4.613 25.951 1.00 80.12 102 GLY A N 1
ATOM 805 C CA . GLY A 1 102 ? 1.297 -4.434 25.002 1.00 80.12 102 GLY A CA 1
ATOM 806 C C . GLY A 1 102 ? 0.776 -2.994 24.914 1.00 80.12 102 GLY A C 1
ATOM 807 O O . GLY A 1 102 ? 0.167 -2.661 23.902 1.00 80.12 102 GLY A O 1
ATOM 808 N N . ALA A 1 103 ? 1.037 -2.158 25.929 1.00 81.81 103 ALA A N 1
ATOM 809 C CA . ALA A 1 103 ? 0.677 -0.735 26.004 1.00 81.81 103 ALA A CA 1
ATOM 810 C C . ALA A 1 103 ? 1.774 0.225 25.490 1.00 81.81 103 ALA A C 1
ATOM 812 O O . ALA A 1 103 ? 1.655 1.442 25.659 1.00 81.81 103 ALA A O 1
ATOM 813 N N . CYS A 1 104 ? 2.850 -0.308 24.898 1.00 74.94 104 CYS A N 1
ATOM 814 C CA . CYS A 1 104 ? 3.963 0.438 24.295 1.00 74.94 104 CYS A CA 1
ATOM 815 C C . CYS A 1 104 ? 4.746 1.381 25.233 1.00 74.94 104 CYS A C 1
ATOM 817 O O . CYS A 1 104 ? 5.156 2.475 24.841 1.00 74.94 104 CYS A O 1
ATOM 819 N N . THR A 1 105 ? 5.006 0.977 26.476 1.00 68.50 105 THR A N 1
ATOM 820 C CA . THR A 1 105 ? 5.732 1.832 27.441 1.00 68.50 105 THR A CA 1
ATOM 821 C C . THR A 1 105 ? 7.231 2.037 27.163 1.00 68.50 105 THR A C 1
ATOM 823 O O . THR A 1 105 ? 7.811 2.989 27.681 1.00 68.50 105 THR A O 1
ATOM 826 N N . LYS A 1 106 ? 7.874 1.192 26.345 1.00 61.75 106 LYS A N 1
ATOM 827 C CA . LYS A 1 106 ? 9.344 1.121 26.165 1.00 61.75 106 LYS A CA 1
ATOM 828 C C . LYS A 1 106 ? 9.880 1.848 24.914 1.00 61.75 106 LYS A C 1
ATOM 830 O O . LYS A 1 106 ? 11.052 1.702 24.579 1.00 61.75 106 LYS A O 1
ATOM 835 N N . GLN A 1 107 ? 9.043 2.582 24.180 1.00 57.62 107 GLN A N 1
ATOM 836 C CA . GLN A 1 107 ? 9.354 3.090 22.835 1.00 57.62 107 GLN A CA 1
ATOM 837 C C . GLN A 1 107 ? 9.816 4.563 22.838 1.00 57.62 107 GLN A C 1
ATOM 839 O O . GLN A 1 107 ? 9.423 5.340 23.703 1.00 57.62 107 GLN A O 1
ATOM 844 N N . PHE A 1 108 ? 10.624 4.972 21.849 1.00 51.47 108 PHE A N 1
ATOM 845 C CA . PHE A 1 108 ? 11.012 6.378 21.615 1.00 51.47 108 PHE A CA 1
ATOM 846 C C . PHE A 1 108 ? 9.822 7.206 21.078 1.00 51.47 108 PHE A C 1
ATOM 848 O O . PHE A 1 108 ? 8.906 6.636 20.493 1.00 51.47 108 PHE A O 1
ATOM 855 N N . ILE A 1 109 ? 9.807 8.535 21.252 1.00 44.94 109 ILE A N 1
ATOM 856 C CA . ILE A 1 109 ? 8.613 9.404 21.079 1.00 44.94 109 ILE A CA 1
ATOM 857 C C . ILE A 1 109 ? 7.867 9.212 19.738 1.00 44.94 109 ILE A C 1
ATOM 859 O O . ILE A 1 109 ? 6.651 9.044 19.750 1.00 44.94 109 ILE A O 1
ATOM 863 N N . LEU A 1 110 ? 8.562 9.153 18.596 1.00 44.12 110 LEU A N 1
ATOM 864 C CA . LEU A 1 110 ? 7.928 8.894 17.288 1.00 44.12 110 LEU A CA 1
ATOM 865 C C . LEU A 1 110 ? 7.357 7.467 17.160 1.00 44.12 110 LEU A C 1
ATOM 867 O O . LEU A 1 110 ? 6.290 7.273 16.578 1.00 44.12 110 LEU A O 1
ATOM 871 N N . ASN A 1 111 ? 8.015 6.477 17.768 1.00 52.50 111 ASN A N 1
ATOM 872 C CA . ASN A 1 111 ? 7.562 5.082 17.784 1.00 52.50 111 ASN A CA 1
ATOM 873 C C . ASN A 1 111 ? 6.353 4.886 18.710 1.00 52.50 111 ASN A C 1
ATOM 875 O O . ASN A 1 111 ? 5.553 3.979 18.483 1.00 52.50 111 ASN A O 1
ATOM 879 N N . LYS A 1 112 ? 6.180 5.743 19.727 1.00 53.16 112 LYS A N 1
ATOM 880 C CA . LYS A 1 112 ? 5.003 5.707 20.605 1.00 53.16 112 LYS A CA 1
ATOM 881 C C . LYS A 1 112 ? 3.723 5.923 19.790 1.00 53.16 112 LYS A C 1
ATOM 883 O O . LYS A 1 112 ? 2.836 5.085 19.859 1.00 53.16 112 LYS A O 1
ATOM 888 N N . CYS A 1 113 ? 3.646 6.940 18.931 1.00 53.84 113 CYS A N 1
ATOM 889 C CA . CYS A 1 113 ? 2.435 7.201 18.134 1.00 53.84 113 CYS A CA 1
ATOM 890 C C . CYS A 1 113 ? 2.057 6.038 17.197 1.00 53.84 113 CYS A C 1
ATOM 892 O O . CYS A 1 113 ? 0.886 5.672 17.115 1.00 53.84 113 CYS A O 1
ATOM 894 N N . LEU A 1 114 ? 3.037 5.402 16.544 1.00 56.88 114 LEU A N 1
ATOM 895 C CA . LEU A 1 114 ? 2.793 4.224 15.698 1.00 56.88 114 LEU A CA 1
ATOM 896 C C . LEU A 1 114 ? 2.389 2.979 16.506 1.00 56.88 114 LEU A C 1
ATOM 898 O O . LEU A 1 114 ? 1.671 2.123 15.989 1.00 56.88 114 LEU A O 1
ATOM 902 N N . GLY A 1 115 ? 2.836 2.871 17.761 1.00 64.12 115 GLY A N 1
ATOM 903 C CA . GLY A 1 115 ? 2.507 1.769 18.666 1.00 64.12 115 GLY A CA 1
ATOM 904 C C . GLY A 1 115 ? 1.080 1.828 19.224 1.00 64.12 115 GLY A C 1
ATOM 905 O O . GLY A 1 115 ? 0.549 0.808 19.668 1.00 64.12 115 GLY A O 1
ATOM 906 N N . TYR A 1 116 ? 0.421 2.989 19.159 1.00 71.88 116 TYR A N 1
ATOM 907 C CA . TYR A 1 116 ? -0.954 3.151 19.636 1.00 71.88 116 TYR A CA 1
ATOM 908 C C . TYR A 1 116 ? -1.916 2.154 18.984 1.00 71.88 116 TYR A C 1
ATOM 910 O O . TYR A 1 116 ? -2.665 1.473 19.678 1.00 71.88 116 TYR A O 1
ATOM 918 N N . PHE A 1 117 ? -1.848 1.997 17.660 1.00 69.88 117 PHE A N 1
ATOM 919 C CA . PHE A 1 117 ? -2.722 1.076 16.928 1.00 69.88 117 PHE A CA 1
ATOM 920 C C . PHE A 1 117 ? -2.499 -0.385 17.322 1.00 69.88 117 PHE A C 1
ATOM 922 O O . PHE A 1 117 ? -3.457 -1.142 17.455 1.00 69.88 117 PHE A O 1
ATOM 929 N N . GLN A 1 118 ? -1.249 -0.769 17.595 1.00 73.56 118 GLN A N 1
ATOM 930 C CA . GLN A 1 118 ? -0.954 -2.098 18.125 1.00 73.56 118 GLN A CA 1
ATOM 931 C C . GLN A 1 118 ? -1.532 -2.271 19.539 1.00 73.56 118 GLN A C 1
ATOM 933 O O . GLN A 1 118 ? -2.100 -3.316 19.847 1.00 73.56 118 GLN A O 1
ATOM 938 N N . SER A 1 119 ? -1.452 -1.237 20.383 1.00 79.44 119 SER A N 1
ATOM 939 C CA . SER A 1 119 ? -2.057 -1.248 21.723 1.00 79.44 119 SER A CA 1
ATOM 940 C C . SER A 1 119 ? -3.585 -1.347 21.675 1.00 79.44 119 SER A C 1
ATOM 942 O O . SER A 1 119 ? -4.168 -2.048 22.499 1.00 79.44 119 SER A O 1
ATOM 944 N N . VAL A 1 120 ? -4.232 -0.690 20.703 1.00 80.62 120 VAL A N 1
ATOM 945 C CA . VAL A 1 120 ? -5.678 -0.802 20.439 1.00 80.62 120 VAL A CA 1
ATOM 946 C C . VAL A 1 120 ? -6.054 -2.251 20.139 1.00 80.62 120 VAL A C 1
ATOM 948 O O . VAL A 1 120 ? -6.953 -2.782 20.784 1.00 80.62 120 VAL A O 1
ATOM 951 N N . GLU A 1 121 ? -5.347 -2.927 19.231 1.00 80.12 121 GLU A N 1
ATOM 952 C CA . GLU A 1 121 ? -5.617 -4.340 18.916 1.00 80.12 121 GLU A CA 1
ATOM 953 C C . GLU A 1 121 ? -5.366 -5.261 20.123 1.00 80.12 121 GLU A C 1
ATOM 955 O O . GLU A 1 121 ? -6.170 -6.148 20.430 1.00 80.12 121 GLU A O 1
ATOM 960 N N . ASN A 1 122 ? -4.305 -4.989 20.887 1.00 86.06 122 ASN A N 1
ATOM 961 C CA . ASN A 1 122 ? -3.973 -5.723 22.108 1.00 86.06 122 ASN A CA 1
ATOM 962 C C . ASN A 1 122 ? -5.095 -5.663 23.165 1.00 86.06 122 ASN A C 1
ATOM 964 O O . ASN A 1 122 ? -5.230 -6.607 23.947 1.00 86.06 122 ASN A O 1
ATOM 968 N N . THR A 1 123 ? -5.941 -4.620 23.179 1.00 91.12 123 THR A N 1
ATOM 969 C CA . THR A 1 123 ? -7.011 -4.479 24.186 1.00 91.12 123 THR A CA 1
ATOM 970 C C . THR A 1 123 ? -7.978 -5.665 24.222 1.00 91.12 123 THR A C 1
ATOM 972 O O . THR A 1 123 ? -8.388 -6.104 25.299 1.00 91.12 123 THR A O 1
ATOM 975 N N . ARG A 1 124 ? -8.309 -6.237 23.059 1.00 89.38 124 ARG A N 1
ATOM 976 C CA . ARG A 1 124 ? -9.215 -7.393 22.949 1.00 89.38 124 ARG A CA 1
ATOM 977 C C . ARG A 1 124 ? -8.594 -8.640 23.560 1.00 89.38 124 ARG A C 1
ATOM 979 O O . ARG A 1 124 ? -9.259 -9.384 24.279 1.00 89.38 124 ARG A O 1
ATOM 986 N N . ILE A 1 125 ? -7.304 -8.840 23.292 1.00 87.25 125 ILE A N 1
ATOM 987 C CA . ILE A 1 125 ? -6.533 -9.972 23.803 1.00 87.25 125 ILE A CA 1
ATOM 988 C C . ILE A 1 125 ? -6.456 -9.880 25.330 1.00 87.25 125 ILE A C 1
ATOM 990 O O . ILE A 1 125 ? -6.818 -10.836 26.013 1.00 87.25 125 ILE A O 1
ATOM 994 N N . VAL A 1 126 ? -6.067 -8.721 25.874 1.00 91.00 126 VAL A N 1
ATOM 995 C CA . VAL A 1 126 ? -5.988 -8.506 27.331 1.00 91.00 126 VAL A CA 1
ATOM 996 C C . VAL A 1 126 ? -7.362 -8.672 27.991 1.00 91.00 126 VAL A C 1
ATOM 998 O O . VAL A 1 126 ? -7.462 -9.339 29.020 1.00 91.00 126 VAL A O 1
ATOM 1001 N N . GLY A 1 127 ? -8.434 -8.151 27.382 1.00 94.12 127 GLY A N 1
ATOM 1002 C CA . GLY A 1 127 ? -9.801 -8.314 27.891 1.00 94.12 127 GLY A CA 1
ATOM 1003 C C . GLY A 1 127 ? -10.204 -9.786 28.014 1.00 94.12 127 GLY A C 1
ATOM 1004 O O . GLY A 1 127 ? -10.706 -10.212 29.057 1.00 94.12 127 GLY A O 1
ATOM 1005 N N . LYS A 1 128 ? -9.885 -10.596 26.998 1.00 90.69 128 LYS A N 1
ATOM 1006 C CA . LYS A 1 128 ? -10.094 -12.048 27.036 1.00 90.69 128 LYS A CA 1
ATOM 1007 C C . LYS A 1 128 ? -9.312 -12.719 28.170 1.00 90.69 128 LYS A C 1
ATOM 1009 O O . LYS A 1 128 ? -9.873 -13.547 28.887 1.00 90.69 128 LYS A O 1
ATOM 1014 N N . TYR A 1 129 ? -8.047 -12.344 28.378 1.00 90.00 129 TYR A N 1
ATOM 1015 C CA . TYR A 1 129 ? -7.243 -12.869 29.489 1.00 90.00 129 TYR A CA 1
ATOM 1016 C C . TYR A 1 129 ? -7.858 -12.567 30.856 1.00 90.00 129 TYR A C 1
ATOM 1018 O O . TYR A 1 129 ? -7.942 -13.469 31.690 1.00 90.00 129 TYR A O 1
ATOM 1026 N N . ILE A 1 130 ? -8.328 -11.336 31.072 1.00 93.62 130 ILE A N 1
ATOM 1027 C CA . ILE A 1 130 ? -8.985 -10.946 32.326 1.00 93.62 130 ILE A CA 1
ATOM 1028 C C . ILE A 1 130 ? -10.247 -11.783 32.542 1.00 93.62 130 ILE A C 1
ATOM 1030 O O . ILE A 1 130 ? -10.398 -12.366 33.609 1.00 93.62 130 ILE A O 1
ATOM 1034 N N . ALA A 1 131 ? -11.106 -11.932 31.527 1.00 94.88 131 ALA A N 1
ATOM 1035 C CA . ALA A 1 131 ? -12.330 -12.727 31.646 1.00 94.88 131 ALA A CA 1
ATOM 1036 C C . ALA A 1 131 ? -12.049 -14.188 32.036 1.00 94.88 131 ALA A C 1
ATOM 1038 O O . ALA A 1 131 ? -12.684 -14.730 32.946 1.00 94.88 131 ALA A O 1
ATOM 1039 N N . HIS A 1 132 ? -11.074 -14.827 31.384 1.00 90.50 132 HIS A N 1
ATOM 1040 C CA . HIS A 1 132 ? -10.668 -16.193 31.719 1.00 90.50 132 HIS A CA 1
ATOM 1041 C C . HIS A 1 132 ? -10.072 -16.299 33.127 1.00 90.50 132 HIS A C 1
ATOM 1043 O O . HIS A 1 132 ? -10.347 -17.270 33.835 1.00 90.50 132 HIS A O 1
ATOM 1049 N N . PHE A 1 133 ? -9.289 -15.309 33.554 1.00 88.69 133 PHE A N 1
ATOM 1050 C CA . PHE A 1 133 ? -8.743 -15.271 34.905 1.00 88.69 133 PHE A CA 1
ATOM 1051 C C . PHE A 1 133 ? -9.850 -15.113 35.960 1.00 88.69 133 PHE A C 1
ATOM 1053 O O . PHE A 1 133 ? -9.892 -15.881 36.922 1.00 88.69 133 PHE A O 1
ATOM 1060 N N . SER A 1 134 ? -10.817 -14.219 35.739 1.00 91.19 134 SER A N 1
ATOM 1061 C CA . SER A 1 134 ? -11.998 -14.066 36.598 1.00 91.19 134 SER A CA 1
ATOM 1062 C C . SER A 1 134 ? -12.806 -15.362 36.690 1.00 91.19 134 SER A C 1
ATOM 1064 O O . SER A 1 134 ? -13.176 -15.772 37.790 1.00 91.19 134 SER A O 1
ATOM 1066 N N . LYS A 1 135 ? -13.016 -16.063 35.565 1.00 90.88 135 LYS A N 1
ATOM 1067 C CA . LYS A 1 135 ? -13.668 -17.383 35.543 1.00 90.88 135 LYS A CA 1
ATOM 1068 C C . LYS A 1 135 ? -12.958 -18.386 36.458 1.00 90.88 135 LYS A C 1
ATOM 1070 O O . LYS A 1 135 ? -13.636 -19.083 37.209 1.00 90.88 135 LYS A O 1
ATOM 1075 N N . ARG A 1 136 ? -11.620 -18.437 36.434 1.00 87.38 136 ARG A N 1
ATOM 1076 C CA . ARG A 1 136 ? -10.841 -19.310 37.329 1.00 87.38 136 ARG A CA 1
ATOM 1077 C C . ARG A 1 136 ? -11.043 -18.945 38.796 1.00 87.38 136 ARG A C 1
ATOM 1079 O O . ARG A 1 136 ? -11.321 -19.832 39.591 1.00 87.38 136 ARG A O 1
ATOM 1086 N N . LEU A 1 137 ? -11.001 -17.661 39.159 1.00 85.62 137 LEU A N 1
ATOM 1087 C CA . LEU A 1 137 ? -11.262 -17.235 40.543 1.00 85.62 137 LEU A CA 1
ATOM 1088 C C . LEU A 1 137 ? -12.668 -17.633 41.025 1.00 85.62 137 LEU A C 1
ATOM 1090 O O . LEU A 1 137 ? -12.836 -18.090 42.155 1.00 85.62 137 LEU A O 1
ATOM 1094 N N . ILE A 1 138 ? -13.676 -17.509 40.163 1.00 88.06 138 ILE A N 1
ATOM 1095 C CA . ILE A 1 138 ? -15.061 -17.878 40.486 1.00 88.06 138 ILE A CA 1
ATOM 1096 C C . ILE A 1 138 ? -15.204 -19.395 40.662 1.00 88.06 138 ILE A C 1
ATOM 1098 O O . ILE A 1 138 ? -15.793 -19.851 41.641 1.00 88.06 138 ILE A O 1
ATOM 1102 N N . GLN A 1 139 ? -14.654 -20.183 39.736 1.00 86.69 139 GLN A N 1
ATOM 1103 C CA . GLN A 1 139 ? -14.848 -21.635 39.709 1.00 86.69 139 GLN A CA 1
ATOM 1104 C C . GLN A 1 139 ? -13.921 -22.389 40.672 1.00 86.69 139 GLN A C 1
ATOM 1106 O O . GLN A 1 139 ? -14.373 -23.297 41.364 1.00 86.69 139 GLN A O 1
ATOM 1111 N N . GLU A 1 140 ? -12.642 -22.016 40.735 1.00 84.06 140 GLU A N 1
ATOM 1112 C CA . GLU A 1 140 ? -11.618 -22.707 41.535 1.00 84.06 140 GLU A CA 1
ATOM 1113 C C . GLU A 1 140 ? -11.565 -22.171 42.978 1.00 84.06 140 GLU A C 1
ATOM 1115 O O . GLU A 1 140 ? -11.282 -22.930 43.904 1.00 84.06 140 GLU A O 1
ATOM 1120 N N . HIS A 1 141 ? -11.889 -20.889 43.197 1.00 78.69 141 HIS A N 1
ATOM 1121 C CA . HIS A 1 141 ? -11.747 -20.221 44.502 1.00 78.69 141 HIS A CA 1
ATOM 1122 C C . HIS A 1 141 ? -13.066 -19.700 45.097 1.00 78.69 141 HIS A C 1
ATOM 1124 O O . HIS A 1 141 ? -13.047 -18.974 46.091 1.00 78.69 141 HIS A O 1
ATOM 1130 N N . LYS A 1 142 ? -14.215 -20.100 44.531 1.00 82.19 142 LYS A N 1
ATOM 1131 C CA . LYS A 1 142 ? -15.568 -19.776 45.028 1.00 82.19 142 LYS A CA 1
ATOM 1132 C C . LYS A 1 142 ? -15.832 -18.268 45.192 1.00 82.19 142 LYS A C 1
ATOM 1134 O O . LYS A 1 142 ? -16.626 -17.865 46.042 1.00 82.19 142 LYS A O 1
ATOM 1139 N N . LEU A 1 143 ? -15.177 -17.427 44.388 1.00 87.06 143 LEU A N 1
ATOM 1140 C CA . LEU A 1 143 ? -15.460 -15.993 44.340 1.00 87.06 143 LEU A CA 1
ATOM 1141 C C . LEU A 1 143 ? -16.873 -15.763 43.786 1.00 87.06 143 LEU A C 1
ATOM 1143 O O . LEU A 1 143 ? -17.215 -16.247 42.709 1.00 87.06 143 LEU A O 1
ATOM 1147 N N . SER A 1 144 ? -17.697 -15.005 44.508 1.00 89.88 144 SER A N 1
ATOM 1148 C CA . SER A 1 144 ? -19.021 -14.613 44.015 1.00 89.88 144 SER A CA 1
ATOM 1149 C C . SER A 1 144 ? -18.900 -13.575 42.898 1.00 89.88 144 SER A C 1
ATOM 1151 O O . SER A 1 144 ? -18.219 -12.563 43.065 1.00 89.88 144 SER A O 1
ATOM 1153 N N . VAL A 1 145 ? -19.615 -13.780 41.785 1.00 92.00 145 VAL A N 1
ATOM 1154 C CA . VAL A 1 145 ? -19.657 -12.841 40.644 1.00 92.00 145 VAL A CA 1
ATOM 1155 C C . VAL A 1 145 ? -20.094 -11.441 41.085 1.00 92.00 145 VAL A C 1
ATOM 1157 O O . VAL A 1 145 ? -19.510 -10.450 40.654 1.00 92.00 145 VAL A O 1
ATOM 1160 N N . ALA A 1 146 ? -21.037 -11.353 42.031 1.00 93.06 146 ALA A N 1
ATOM 1161 C CA . ALA A 1 146 ? -21.552 -10.092 42.575 1.00 93.06 146 ALA A CA 1
ATOM 1162 C C . ALA A 1 146 ? -20.492 -9.241 43.307 1.00 93.06 146 ALA A C 1
ATOM 1164 O O . ALA A 1 146 ? -20.751 -8.090 43.655 1.00 93.06 146 ALA A O 1
ATOM 1165 N N . LYS A 1 147 ? -19.300 -9.797 43.559 1.00 92.31 147 LYS A N 1
ATOM 1166 C CA . LYS A 1 147 ? -18.182 -9.122 44.225 1.00 92.31 147 LYS A CA 1
ATOM 1167 C C . LYS A 1 147 ? -17.074 -8.680 43.267 1.00 92.31 147 LYS A C 1
ATOM 1169 O O . LYS A 1 147 ? -16.083 -8.133 43.740 1.00 92.31 147 LYS A O 1
ATOM 1174 N N . VAL A 1 148 ? -17.213 -8.905 41.958 1.00 94.88 148 VAL A N 1
ATOM 1175 C CA . VAL A 1 148 ? -16.163 -8.616 40.969 1.00 94.88 148 VAL A CA 1
ATOM 1176 C C . VAL A 1 148 ? -16.454 -7.320 40.222 1.00 94.88 148 VAL A C 1
ATOM 1178 O O . VAL A 1 148 ? -17.443 -7.230 39.508 1.00 94.88 148 VAL A O 1
ATOM 1181 N N . ARG A 1 149 ? -15.575 -6.325 40.338 1.00 96.44 149 ARG A N 1
ATOM 1182 C CA . ARG A 1 149 ? -15.696 -5.037 39.634 1.00 96.44 149 ARG A CA 1
ATOM 1183 C C . ARG A 1 149 ? -14.475 -4.779 38.768 1.00 96.44 149 ARG A C 1
ATOM 1185 O O . ARG A 1 149 ? -13.373 -5.201 39.118 1.00 96.44 149 ARG A O 1
ATOM 1192 N N . LEU A 1 150 ? -14.653 -4.082 37.650 1.00 98.50 150 LEU A N 1
ATOM 1193 C CA . LEU A 1 150 ? -13.546 -3.686 36.778 1.00 98.50 150 LEU A CA 1
ATOM 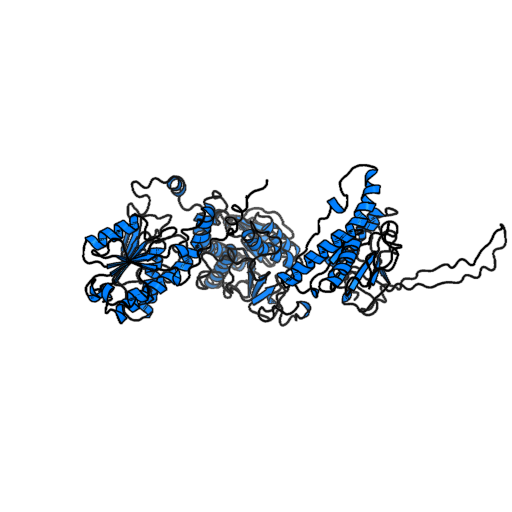1194 C C . LEU A 1 150 ? -13.491 -2.160 36.685 1.00 98.50 150 LEU A C 1
ATOM 1196 O O . LEU A 1 150 ? -14.505 -1.508 36.456 1.00 98.50 150 LEU A O 1
ATOM 1200 N N . ILE A 1 151 ? -12.295 -1.597 36.818 1.00 98.31 151 ILE A N 1
ATOM 1201 C CA . ILE A 1 151 ? -12.020 -0.174 36.634 1.00 98.31 151 ILE A CA 1
ATOM 1202 C C . ILE A 1 151 ? -10.916 -0.056 35.591 1.00 98.31 151 ILE A C 1
ATOM 1204 O O . ILE A 1 151 ? -9.827 -0.606 35.764 1.00 98.31 151 ILE A O 1
ATOM 1208 N N . GLY A 1 152 ? -11.186 0.654 34.503 1.00 97.56 152 GLY A N 1
ATOM 1209 C CA . GLY A 1 152 ? -10.232 0.810 33.411 1.00 97.56 152 GLY A CA 1
ATOM 1210 C C . GLY A 1 152 ? -10.084 2.258 32.982 1.00 97.56 152 GLY A C 1
ATOM 1211 O O . GLY A 1 152 ? -11.079 2.967 32.891 1.00 97.56 152 GLY A O 1
ATOM 1212 N N . HIS A 1 153 ? -8.857 2.685 32.684 1.00 95.69 153 HIS A N 1
ATOM 1213 C CA . HIS A 1 153 ? -8.565 4.036 32.193 1.00 95.69 153 HIS A CA 1
ATOM 1214 C C . HIS A 1 153 ? -8.110 4.035 30.731 1.00 95.69 153 HIS A C 1
ATOM 1216 O O . HIS A 1 153 ? -7.261 3.219 30.359 1.00 95.69 153 HIS A O 1
ATOM 1222 N N . SER A 1 154 ? -8.603 4.968 29.908 1.00 93.75 154 SER A N 1
ATOM 1223 C CA . SER A 1 154 ? -8.208 5.096 28.496 1.00 93.75 154 SER A CA 1
ATOM 1224 C C . SER A 1 154 ? -8.409 3.763 27.741 1.00 93.75 154 SER A C 1
ATOM 1226 O O . SER A 1 154 ? -9.514 3.219 27.753 1.00 93.75 154 SER A O 1
ATOM 1228 N N . LEU A 1 155 ? -7.373 3.181 27.118 1.00 91.81 155 LEU A N 1
ATOM 1229 C CA . LEU A 1 155 ? -7.441 1.835 26.517 1.00 91.81 155 LEU A CA 1
ATOM 1230 C C . LEU A 1 155 ? -7.864 0.749 27.527 1.00 91.81 155 LEU A C 1
ATOM 1232 O O . LEU A 1 155 ? -8.545 -0.206 27.154 1.00 91.81 155 LEU A O 1
ATOM 1236 N N . GLY A 1 156 ? -7.530 0.917 28.808 1.00 96.50 156 GLY A N 1
ATOM 1237 C CA . GLY A 1 156 ? -7.939 0.034 29.899 1.00 96.50 156 GLY A CA 1
ATOM 1238 C C . GLY A 1 156 ? -9.452 -0.022 30.114 1.00 96.50 156 GLY A C 1
ATOM 1239 O O . GLY A 1 156 ? -9.979 -1.072 30.478 1.00 96.50 156 GLY A O 1
ATOM 1240 N N . ALA A 1 157 ? -10.181 1.062 29.826 1.00 97.94 157 ALA A N 1
ATOM 1241 C CA . ALA A 1 157 ? -11.644 1.065 29.885 1.00 97.94 157 ALA A CA 1
ATOM 1242 C C . ALA A 1 157 ? -12.242 0.136 28.815 1.00 97.94 157 ALA A C 1
ATOM 1244 O O . ALA A 1 157 ? -13.175 -0.624 29.075 1.00 97.94 157 ALA A O 1
ATOM 1245 N N . HIS A 1 158 ? -11.668 0.143 27.609 1.00 97.56 158 HIS A N 1
ATOM 1246 C CA . HIS A 1 158 ? -12.069 -0.773 26.542 1.00 97.56 158 HIS A CA 1
ATOM 1247 C C . HIS A 1 158 ? -11.676 -2.217 26.836 1.00 97.56 158 HIS A C 1
ATOM 1249 O O . HIS A 1 158 ? -12.485 -3.108 26.592 1.00 97.56 158 HIS A O 1
ATOM 1255 N N . ILE A 1 159 ? -10.508 -2.451 27.444 1.00 98.00 159 ILE A N 1
ATOM 1256 C CA . ILE A 1 159 ? -10.125 -3.771 27.968 1.00 98.00 159 ILE A CA 1
ATOM 1257 C C . ILE A 1 159 ? -11.187 -4.299 28.946 1.00 98.00 159 ILE A C 1
ATOM 1259 O O . ILE A 1 159 ? -11.598 -5.452 28.817 1.00 98.00 159 ILE A O 1
ATOM 1263 N N . ALA A 1 160 ? -11.679 -3.465 29.872 1.00 98.38 160 ALA A N 1
ATOM 1264 C CA . ALA A 1 160 ? -12.746 -3.851 30.798 1.00 98.38 160 ALA A CA 1
ATOM 1265 C C . ALA A 1 160 ? -14.045 -4.228 30.064 1.00 98.38 160 ALA A C 1
ATOM 1267 O O . ALA A 1 160 ? -14.649 -5.257 30.362 1.00 98.38 160 ALA A O 1
ATOM 1268 N N . GLY A 1 161 ? -14.435 -3.445 29.053 1.00 97.94 161 GLY A N 1
ATOM 1269 C CA . GLY A 1 161 ? -15.595 -3.748 28.209 1.00 97.94 161 GLY A CA 1
ATOM 1270 C C . GLY A 1 161 ? -15.448 -5.059 27.430 1.00 97.94 161 GLY A C 1
ATOM 1271 O O . GLY A 1 161 ? -16.371 -5.871 27.395 1.00 97.94 161 GLY A O 1
ATOM 1272 N N . PHE A 1 162 ? -14.275 -5.317 26.844 1.00 98.00 162 PHE A N 1
ATOM 1273 C CA . PHE A 1 162 ? -13.990 -6.586 26.165 1.00 98.00 162 PHE A CA 1
ATOM 1274 C C . PHE A 1 162 ? -13.971 -7.772 27.135 1.00 98.00 162 PHE A C 1
ATOM 1276 O O . PHE A 1 162 ? -14.481 -8.837 26.790 1.00 98.00 162 PHE A O 1
ATOM 1283 N N . ALA A 1 163 ? -13.464 -7.587 28.357 1.00 97.69 163 ALA A N 1
ATOM 1284 C CA . ALA A 1 163 ? -13.557 -8.597 29.406 1.00 97.69 163 ALA A CA 1
ATOM 1285 C C . ALA A 1 163 ? -15.017 -8.891 29.782 1.00 97.69 163 ALA A C 1
ATOM 1287 O O . ALA A 1 163 ? -15.376 -10.056 29.935 1.00 97.69 163 ALA A O 1
ATOM 1288 N N . GLY A 1 164 ? -15.872 -7.867 29.882 1.00 97.81 164 GLY A N 1
ATOM 1289 C CA . GLY A 1 164 ? -17.311 -8.026 30.114 1.00 97.81 164 GLY A CA 1
ATOM 1290 C C . GLY A 1 164 ? -18.002 -8.836 29.016 1.00 97.81 164 GLY A C 1
ATOM 1291 O O . GLY A 1 164 ? -18.709 -9.800 29.312 1.00 97.81 164 GLY A O 1
ATOM 1292 N N . LYS A 1 165 ? -17.732 -8.515 27.744 1.00 97.00 165 LYS A N 1
ATOM 1293 C CA . LYS A 1 165 ? -18.264 -9.263 26.590 1.00 97.00 165 LYS A CA 1
ATOM 1294 C C . LYS A 1 165 ? -17.835 -10.727 26.592 1.00 97.00 165 LYS A C 1
ATOM 1296 O O . LYS A 1 165 ? -18.683 -11.604 26.445 1.00 97.00 165 LYS A O 1
ATOM 1301 N N . GLU A 1 166 ? -16.542 -10.997 26.774 1.00 96.75 166 GLU A N 1
ATOM 1302 C CA . GLU A 1 166 ? -16.027 -12.371 26.814 1.00 96.75 166 GLU A CA 1
ATOM 1303 C C . GLU A 1 166 ? -16.611 -13.137 28.009 1.00 96.75 166 GLU A C 1
ATOM 1305 O O . GLU A 1 166 ? -17.037 -14.280 27.860 1.00 96.75 166 GLU A O 1
ATOM 1310 N N . PHE A 1 167 ? -16.705 -12.508 29.184 1.00 97.06 167 PHE A N 1
ATOM 1311 C CA . PHE A 1 167 ? -17.230 -13.146 30.391 1.00 97.06 167 PHE A CA 1
ATOM 1312 C C . PHE A 1 167 ? -18.685 -13.611 30.231 1.00 97.06 167 PHE A C 1
ATOM 1314 O O . PHE A 1 167 ? -19.032 -14.719 30.649 1.00 97.06 167 PHE A O 1
ATOM 1321 N N . GLN A 1 168 ? -19.516 -12.824 29.541 1.00 96.06 168 GLN A N 1
ATOM 1322 C CA . GLN A 1 168 ? -20.903 -13.191 29.230 1.00 96.06 168 GLN A CA 1
ATOM 1323 C C . GLN A 1 168 ? -21.003 -14.478 28.391 1.00 96.06 168 GLN A C 1
ATOM 1325 O O . GLN A 1 168 ? -21.968 -15.234 28.533 1.00 96.06 168 GLN A O 1
ATOM 1330 N N . THR A 1 169 ? -19.987 -14.800 27.580 1.00 96.25 169 THR A N 1
ATOM 1331 C CA . THR A 1 169 ? -19.958 -16.053 26.802 1.00 96.25 169 THR A CA 1
ATOM 1332 C C . THR A 1 169 ? -19.853 -17.299 27.685 1.00 96.25 169 THR A C 1
ATOM 1334 O O . THR A 1 169 ? -20.298 -18.377 27.288 1.00 96.25 169 THR A O 1
ATOM 1337 N N . PHE A 1 170 ? -19.337 -17.166 28.913 1.00 95.38 170 PHE A N 1
ATOM 1338 C CA . PHE A 1 170 ? -19.216 -18.275 29.862 1.00 95.38 170 PHE A CA 1
ATOM 1339 C C . PHE A 1 170 ? -20.536 -18.651 30.535 1.00 95.38 170 PHE A C 1
ATOM 1341 O O . PHE A 1 170 ? -20.574 -19.659 31.239 1.00 95.38 170 PHE A O 1
ATOM 1348 N N . ARG A 1 171 ? -21.607 -17.868 30.327 1.00 92.31 171 ARG A N 1
ATOM 1349 C CA . ARG A 1 171 ? -22.927 -18.061 30.954 1.00 92.31 171 ARG A CA 1
ATOM 1350 C C . ARG A 1 171 ? -22.877 -18.055 32.492 1.00 92.31 171 ARG A C 1
ATOM 1352 O O . ARG A 1 171 ? -23.661 -18.739 33.138 1.00 92.31 171 ARG A O 1
ATOM 1359 N N . LEU A 1 172 ? -21.962 -17.268 33.069 1.00 89.44 172 LEU A N 1
ATOM 1360 C CA . LEU A 1 172 ? -21.820 -17.060 34.520 1.00 89.44 172 LEU A CA 1
ATOM 1361 C C . LEU A 1 172 ? -22.512 -15.776 35.019 1.00 89.44 172 LEU A C 1
ATOM 1363 O O . LEU A 1 172 ? -22.359 -15.410 36.180 1.00 89.44 172 LEU A O 1
ATOM 1367 N N . GLY A 1 173 ? -23.263 -15.092 34.150 1.00 91.50 173 GLY A N 1
ATOM 1368 C CA . GLY A 1 173 ? -23.852 -13.777 34.411 1.00 91.50 173 GLY A CA 1
ATOM 1369 C C . GLY A 1 173 ? -23.023 -12.637 33.814 1.00 91.50 173 GLY A C 1
ATOM 1370 O O . GLY A 1 173 ? -22.228 -12.848 32.894 1.00 91.50 173 GLY A O 1
ATOM 1371 N N . LYS A 1 174 ? -23.230 -11.424 34.330 1.00 96.31 174 LYS A N 1
ATOM 1372 C CA . LYS A 1 174 ? -22.451 -10.224 34.004 1.00 96.31 174 LYS A CA 1
ATOM 1373 C C . LYS A 1 174 ? -21.614 -9.805 35.205 1.00 96.31 174 LYS A C 1
ATOM 1375 O O . LYS A 1 174 ? -21.894 -10.202 36.333 1.00 96.31 174 LYS A O 1
ATOM 1380 N N . TYR A 1 175 ? -20.592 -8.988 34.964 1.00 97.81 175 TYR A N 1
ATOM 1381 C CA . TYR A 1 175 ? -20.001 -8.244 36.069 1.00 97.81 175 TYR A CA 1
ATOM 1382 C C . TYR A 1 175 ? -21.036 -7.250 36.614 1.00 97.81 175 TYR A C 1
ATOM 1384 O O . TYR A 1 175 ? -21.723 -6.621 35.807 1.00 97.81 175 TYR A O 1
ATOM 1392 N N . PRO A 1 176 ? -21.133 -7.071 37.942 1.00 97.56 176 PRO A N 1
ATOM 1393 C CA . PRO A 1 176 ? -22.032 -6.090 38.542 1.00 97.56 176 PRO A CA 1
ATOM 1394 C C . PRO A 1 176 ? -21.701 -4.658 38.112 1.00 97.56 176 PRO A C 1
ATOM 1396 O O . PRO A 1 176 ? -22.606 -3.853 37.927 1.00 97.56 176 PRO A O 1
ATOM 1399 N N . GLU A 1 177 ? -20.417 -4.328 37.944 1.00 98.19 177 GLU A N 1
ATOM 1400 C CA . GLU A 1 177 ? -20.001 -2.961 37.639 1.00 98.19 177 GLU A CA 1
ATOM 1401 C C . GLU A 1 177 ? -18.712 -2.899 36.811 1.00 98.19 177 GLU A C 1
ATOM 1403 O O . GLU A 1 177 ? -17.710 -3.554 37.130 1.00 98.19 177 GLU A O 1
ATOM 1408 N N . ILE A 1 178 ? -18.737 -2.056 35.776 1.00 98.69 178 ILE A N 1
ATOM 140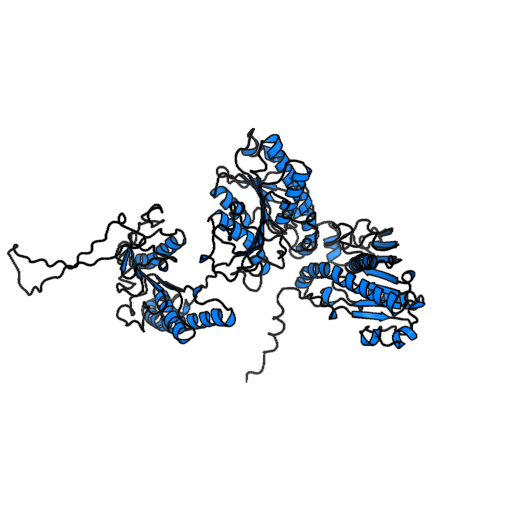9 C CA . ILE A 1 178 ? -17.550 -1.571 35.066 1.00 98.69 178 ILE A CA 1
ATOM 1410 C C . ILE A 1 178 ? -17.499 -0.045 35.186 1.00 98.69 178 ILE A C 1
ATOM 1412 O O . ILE A 1 178 ? -18.445 0.640 34.802 1.00 98.69 178 ILE A O 1
ATOM 1416 N N . ILE A 1 179 ? -16.369 0.489 35.650 1.00 98.50 179 ILE A N 1
ATOM 1417 C CA . ILE A 1 179 ? -16.096 1.930 35.671 1.00 98.50 179 ILE A CA 1
ATOM 1418 C C . ILE A 1 179 ? -15.056 2.260 34.594 1.00 98.50 179 ILE A C 1
ATOM 1420 O O . ILE A 1 179 ? -13.899 1.837 34.668 1.00 98.50 179 ILE A O 1
ATOM 1424 N N . GLY A 1 180 ? -15.471 3.024 33.585 1.00 98.00 180 GLY A N 1
ATOM 1425 C CA . GLY A 1 180 ? -14.611 3.562 32.536 1.00 98.00 180 GLY A CA 1
ATOM 1426 C C . GLY A 1 180 ? -14.131 4.969 32.882 1.00 98.00 180 GLY A C 1
ATOM 1427 O O . GLY A 1 180 ? -14.913 5.916 32.865 1.00 98.00 180 GLY A O 1
ATOM 1428 N N . LEU A 1 181 ? -12.841 5.114 33.165 1.00 96.75 181 LEU A N 1
ATOM 1429 C CA . LEU A 1 181 ? -12.183 6.399 33.393 1.00 96.75 181 LEU A CA 1
ATOM 1430 C C . LEU A 1 181 ? -11.644 6.919 32.056 1.00 96.75 181 LEU A C 1
ATOM 1432 O O . LEU A 1 181 ? -10.675 6.385 31.519 1.00 96.75 181 LEU A O 1
ATOM 1436 N N . ASP A 1 182 ? -12.307 7.925 31.507 1.00 94.25 182 ASP A N 1
ATOM 1437 C CA . ASP A 1 182 ? -12.009 8.580 30.232 1.00 94.25 182 ASP A CA 1
ATOM 1438 C C . ASP A 1 182 ? -11.678 7.586 29.098 1.00 94.25 182 ASP A C 1
ATOM 1440 O O . ASP A 1 182 ? -10.535 7.511 28.631 1.00 94.25 182 ASP A O 1
ATOM 1444 N N . PRO A 1 183 ? -12.643 6.733 28.689 1.00 95.50 183 PRO A N 1
ATOM 1445 C CA . PRO A 1 183 ? -12.407 5.696 27.686 1.00 95.50 183 PRO A CA 1
ATOM 1446 C C . PRO A 1 183 ? -11.849 6.295 26.396 1.00 95.50 183 PRO A C 1
ATOM 1448 O O . PRO A 1 183 ? -12.384 7.283 25.898 1.00 95.50 183 PRO A O 1
ATOM 1451 N N . ALA A 1 184 ? -10.784 5.700 25.852 1.00 85.25 184 ALA A N 1
ATOM 1452 C CA . ALA A 1 184 ? -10.032 6.292 24.747 1.00 85.25 184 ALA A CA 1
ATOM 1453 C C . ALA A 1 184 ? -10.899 6.533 23.497 1.00 85.25 184 ALA A C 1
ATOM 1455 O O . ALA A 1 184 ? -11.507 5.619 22.955 1.00 85.25 184 ALA A O 1
ATOM 1456 N N . GLY A 1 185 ? -10.913 7.762 22.989 1.00 75.62 185 GLY A N 1
ATOM 1457 C CA . GLY A 1 185 ? -11.630 8.133 21.769 1.00 75.62 185 GLY A CA 1
ATOM 1458 C C . GLY A 1 185 ? -10.988 7.607 20.478 1.00 75.62 185 GLY A C 1
ATOM 1459 O O . GLY A 1 185 ? -11.678 6.988 19.657 1.00 75.62 185 GLY A O 1
ATOM 1460 N N . PRO A 1 186 ? -9.679 7.830 20.258 1.00 68.56 186 PRO A N 1
ATOM 1461 C CA . PRO A 1 186 ? -8.967 7.350 19.079 1.00 68.56 186 PRO A CA 1
ATOM 1462 C C . PRO A 1 186 ? -9.198 5.853 18.807 1.00 68.56 186 PRO A C 1
ATOM 1464 O O . PRO A 1 186 ? -8.961 5.004 19.655 1.00 68.56 186 PRO A O 1
ATOM 1467 N N . SER A 1 187 ? -9.652 5.522 17.596 1.00 71.81 187 SER A N 1
ATOM 1468 C CA . SER A 1 187 ? -10.007 4.159 17.145 1.00 71.81 187 SER A CA 1
ATOM 1469 C C . SER A 1 187 ? -11.251 3.516 17.783 1.00 71.81 187 SER A C 1
ATOM 1471 O O . SER A 1 187 ? -11.586 2.399 17.398 1.00 71.81 187 SER A O 1
ATOM 1473 N N . PHE A 1 188 ? -11.972 4.198 18.684 1.00 79.44 188 PHE A N 1
ATOM 1474 C CA . PHE A 1 188 ? -13.195 3.673 19.318 1.00 79.44 188 PHE A CA 1
ATOM 1475 C C . PHE A 1 188 ? -14.414 4.606 19.228 1.00 79.44 188 PHE A C 1
ATOM 1477 O O . PHE A 1 188 ? -15.548 4.127 19.224 1.00 79.44 188 PHE A O 1
ATOM 1484 N N . SER A 1 189 ? -14.242 5.926 19.106 1.00 76.81 189 SER A N 1
ATOM 1485 C CA . SER A 1 189 ? -15.350 6.900 19.116 1.00 76.81 189 SER A CA 1
ATOM 1486 C C . SER A 1 189 ? -16.424 6.638 18.056 1.00 76.81 189 SER A C 1
ATOM 1488 O O . SER A 1 189 ? -17.613 6.830 18.322 1.00 76.81 189 SER A O 1
ATOM 1490 N N . SER A 1 190 ? -16.045 6.178 16.863 1.00 70.06 190 SER A N 1
ATOM 1491 C CA . SER A 1 190 ? -16.976 5.855 15.771 1.00 70.06 190 SER A CA 1
ATOM 1492 C C . SER A 1 190 ? -17.400 4.382 15.743 1.00 70.06 190 SER A C 1
ATOM 1494 O O . SER A 1 190 ? -18.248 3.999 14.937 1.00 70.06 190 SER A O 1
ATOM 1496 N N . ASN A 1 191 ? -16.884 3.565 16.661 1.00 76.75 191 ASN A N 1
ATOM 1497 C CA . ASN A 1 191 ? -17.147 2.136 16.696 1.00 76.75 191 ASN A CA 1
ATOM 1498 C C . ASN A 1 191 ? -18.524 1.804 17.294 1.00 76.75 191 ASN A C 1
ATOM 1500 O O . ASN A 1 191 ? -19.041 2.482 18.199 1.00 76.75 191 ASN A O 1
ATOM 1504 N N . LYS A 1 192 ? -19.100 0.701 16.800 1.00 83.44 192 LYS A N 1
ATOM 1505 C CA . LYS A 1 192 ? -20.298 0.061 17.367 1.00 83.44 192 LYS A CA 1
ATOM 1506 C C . LYS A 1 192 ? -19.984 -0.541 18.736 1.00 83.44 192 LYS A C 1
ATOM 1508 O O . LYS A 1 192 ? -18.830 -0.817 19.042 1.00 83.44 192 LYS A O 1
ATOM 1513 N N . CYS A 1 193 ? -21.020 -0.797 19.533 1.00 87.88 193 CYS A N 1
ATOM 1514 C CA . CYS A 1 193 ? -20.870 -1.360 20.878 1.00 87.88 193 CYS A CA 1
ATOM 1515 C C . CYS A 1 193 ? -20.091 -2.683 20.937 1.00 87.88 193 CYS A C 1
ATOM 1517 O O . CYS A 1 193 ? -19.393 -2.910 21.917 1.00 87.88 193 CYS A O 1
ATOM 1519 N N . SER A 1 194 ? -20.134 -3.524 19.896 1.00 87.56 194 SER A N 1
ATOM 1520 C CA . SER A 1 194 ? -19.339 -4.763 19.838 1.00 87.56 194 SER A CA 1
ATOM 1521 C C . SER A 1 194 ? -17.824 -4.517 19.838 1.00 87.56 194 SER A C 1
ATOM 1523 O O . SER A 1 194 ? -17.065 -5.362 20.300 1.00 87.56 194 SER A O 1
ATOM 1525 N N . GLU A 1 195 ? -17.386 -3.344 19.382 1.00 85.38 195 GLU A N 1
ATOM 1526 C CA . GLU A 1 195 ? -15.986 -3.015 19.103 1.00 85.38 195 GLU A CA 1
ATOM 1527 C C . GLU A 1 195 ? -15.387 -2.000 20.096 1.00 85.38 195 GLU A C 1
ATOM 1529 O O . GLU A 1 195 ? -14.347 -1.410 19.809 1.00 85.38 195 GLU A O 1
ATOM 1534 N N . ARG A 1 196 ? -16.048 -1.735 21.233 1.00 93.81 196 ARG A N 1
ATOM 1535 C CA . ARG A 1 196 ? -15.591 -0.821 22.304 1.00 93.81 196 ARG A CA 1
ATOM 1536 C C . ARG A 1 196 ? -16.308 -1.110 23.628 1.00 93.81 196 ARG A C 1
ATOM 1538 O O . ARG A 1 196 ? -17.226 -1.917 23.649 1.00 93.81 196 ARG A O 1
ATOM 1545 N N . LEU A 1 197 ? -15.966 -0.396 24.702 1.00 97.38 197 LEU A N 1
ATOM 1546 C CA . LEU A 1 197 ? -16.770 -0.370 25.941 1.00 97.38 197 LEU A CA 1
ATOM 1547 C C . LEU A 1 197 ? -18.181 0.166 25.646 1.00 97.38 197 LEU A C 1
ATOM 1549 O O . LEU A 1 197 ? -18.310 1.161 24.927 1.00 97.38 197 LEU A O 1
ATOM 1553 N N . CYS A 1 198 ? -19.211 -0.483 26.183 1.00 95.81 198 CYS A N 1
ATOM 1554 C CA . CYS A 1 198 ? -20.620 -0.144 25.994 1.00 95.81 198 CYS A CA 1
ATOM 1555 C C . CYS A 1 198 ? -21.454 -0.456 27.250 1.00 95.81 198 CYS A C 1
ATOM 1557 O O . CYS A 1 198 ? -21.098 -1.340 28.024 1.00 95.81 198 CYS A O 1
ATOM 1559 N N . GLU A 1 199 ? -22.594 0.221 27.403 1.00 97.12 199 GLU A N 1
ATOM 1560 C CA . GLU A 1 199 ? -23.566 0.063 28.498 1.00 97.12 199 GLU A CA 1
ATOM 1561 C C . GLU A 1 199 ? -24.011 -1.385 28.766 1.00 97.12 199 GLU A C 1
ATOM 1563 O O . GLU A 1 199 ? -24.371 -1.726 29.886 1.00 97.12 199 GLU A O 1
ATOM 1568 N N . THR A 1 200 ? -23.956 -2.265 27.762 1.00 96.62 200 THR A N 1
ATOM 1569 C CA . THR A 1 200 ? -24.384 -3.666 27.881 1.00 96.62 200 THR A CA 1
ATOM 1570 C C . THR A 1 200 ? -23.318 -4.608 28.449 1.00 96.62 200 THR A C 1
ATOM 1572 O O . THR A 1 200 ? -23.613 -5.789 28.673 1.00 96.62 200 THR A O 1
ATOM 1575 N N . ASP A 1 201 ? -22.084 -4.136 28.642 1.00 97.75 201 ASP A N 1
ATOM 1576 C CA . ASP A 1 201 ? -20.926 -4.979 28.976 1.00 97.75 201 ASP A CA 1
ATOM 1577 C C . ASP A 1 201 ? -20.927 -5.485 30.432 1.00 97.75 201 ASP A C 1
ATOM 1579 O O . ASP A 1 201 ? -20.279 -6.492 30.728 1.00 97.75 201 ASP A O 1
ATOM 1583 N N . ALA A 1 202 ? -21.698 -4.837 31.309 1.00 98.19 202 ALA A N 1
ATOM 1584 C CA . ALA A 1 202 ? -21.940 -5.198 32.707 1.00 98.19 202 ALA A CA 1
ATOM 1585 C C . ALA A 1 202 ? -23.416 -4.950 33.080 1.00 98.19 202 ALA A C 1
ATOM 1587 O O . ALA A 1 202 ? -24.206 -4.545 32.224 1.00 98.19 202 ALA A O 1
ATOM 1588 N N . ASP A 1 203 ? -23.799 -5.231 34.328 1.00 98.19 203 ASP A N 1
ATOM 1589 C CA . ASP A 1 203 ? -25.114 -4.838 34.858 1.00 98.19 203 ASP A CA 1
ATOM 1590 C C . ASP A 1 203 ? -25.212 -3.315 35.033 1.00 98.19 203 ASP A C 1
ATOM 1592 O O . ASP A 1 203 ? -26.267 -2.727 34.800 1.00 98.19 203 ASP A O 1
ATOM 1596 N N . TYR A 1 204 ? -24.094 -2.674 35.382 1.00 98.44 204 TYR A N 1
ATOM 1597 C CA . TYR A 1 204 ? -23.965 -1.227 35.475 1.00 98.44 204 TYR A CA 1
ATOM 1598 C C . TYR A 1 204 ? -22.626 -0.767 34.892 1.00 98.44 204 TYR A C 1
ATOM 1600 O O . TYR A 1 204 ? -21.561 -1.270 35.260 1.00 98.44 204 TYR A O 1
ATOM 1608 N N . VAL A 1 205 ? -22.671 0.188 33.964 1.00 98.62 205 VAL A N 1
ATOM 1609 C CA . VAL A 1 205 ? -21.473 0.776 33.355 1.00 98.62 205 VAL A CA 1
ATOM 1610 C C . VAL A 1 205 ? -21.452 2.270 33.637 1.00 98.62 205 VAL A C 1
ATOM 1612 O O . VAL A 1 205 ? -22.259 3.019 33.090 1.00 98.62 205 VAL A O 1
ATOM 1615 N N . GLN A 1 206 ? -20.509 2.701 34.469 1.00 98.50 206 GLN A N 1
ATOM 1616 C CA . GLN A 1 206 ? -20.292 4.108 34.791 1.00 98.50 206 GLN A CA 1
ATOM 1617 C C . GLN A 1 206 ? -19.117 4.661 33.993 1.00 98.50 206 GLN A C 1
ATOM 1619 O O . GLN A 1 206 ? -18.032 4.079 34.002 1.00 98.50 206 GLN A O 1
ATOM 1624 N N . ILE A 1 207 ? -19.295 5.824 33.375 1.00 98.25 207 ILE A N 1
ATOM 1625 C CA . ILE A 1 207 ? -18.236 6.514 32.639 1.00 98.25 207 ILE A CA 1
ATOM 1626 C C . ILE A 1 207 ? -17.930 7.857 33.289 1.00 98.25 207 ILE A C 1
ATOM 1628 O O . ILE A 1 207 ? -18.834 8.612 33.640 1.00 98.25 207 ILE A O 1
ATOM 1632 N N . ILE A 1 208 ? -16.645 8.166 33.432 1.00 97.44 208 ILE A N 1
ATOM 1633 C CA . ILE A 1 208 ? -16.165 9.486 33.837 1.00 97.44 208 ILE A CA 1
ATOM 1634 C C . ILE A 1 208 ? -15.403 10.078 32.658 1.00 97.44 208 ILE A C 1
ATOM 1636 O O . ILE A 1 208 ? -14.342 9.580 32.307 1.00 97.44 208 ILE A O 1
ATOM 1640 N N . HIS A 1 209 ? -15.940 11.133 32.058 1.00 93.50 209 HIS A N 1
ATOM 1641 C CA . HIS A 1 209 ? -15.327 11.853 30.946 1.00 93.50 209 HIS A CA 1
ATOM 1642 C C . HIS A 1 209 ? -14.510 13.023 31.467 1.00 93.50 209 HIS A C 1
ATOM 1644 O O . HIS A 1 209 ? -15.050 13.916 32.130 1.00 93.50 209 HIS A O 1
ATOM 1650 N N . THR A 1 210 ? -13.228 13.034 31.123 1.00 87.12 210 THR A N 1
ATOM 1651 C CA . THR A 1 210 ? -12.289 14.109 31.465 1.00 87.12 210 THR A CA 1
ATOM 1652 C C . THR A 1 210 ? -11.624 14.721 30.243 1.00 87.12 210 THR A C 1
ATOM 1654 O O . THR A 1 210 ? -11.058 15.793 30.385 1.00 87.12 210 THR A O 1
ATOM 1657 N N . SER A 1 211 ? -11.702 14.107 29.055 1.00 78.31 211 SER A N 1
ATOM 1658 C CA . SER A 1 211 ? -11.194 14.682 27.806 1.00 78.31 211 SER A CA 1
ATOM 1659 C C . SER A 1 211 ? -12.047 14.286 26.600 1.00 78.31 211 SER A C 1
ATOM 1661 O O . SER A 1 211 ? -12.079 13.135 26.184 1.00 78.31 211 SER A O 1
ATOM 1663 N N . LYS A 1 212 ? -12.663 15.261 25.931 1.00 69.88 212 LYS A N 1
ATOM 1664 C CA . LYS A 1 212 ? -13.368 15.058 24.652 1.00 69.88 212 LYS A CA 1
ATOM 1665 C C . LYS A 1 212 ? -12.427 14.850 23.462 1.00 69.88 212 LYS A C 1
ATOM 1667 O O . LYS A 1 212 ? -12.892 14.450 22.397 1.00 69.88 212 LYS A O 1
ATOM 1672 N N . TYR A 1 213 ? -11.139 15.158 23.622 1.00 63.19 213 TYR A N 1
ATOM 1673 C CA . TYR A 1 213 ? -10.145 15.086 22.549 1.00 63.19 213 TYR A CA 1
ATOM 1674 C C . TYR A 1 213 ? -9.450 13.725 22.502 1.00 63.19 213 TYR A C 1
ATOM 1676 O O . TYR A 1 213 ? -9.307 13.138 21.430 1.00 63.19 213 TYR A O 1
ATOM 1684 N N . LEU A 1 214 ? -9.031 13.219 23.664 1.00 69.50 214 LEU A N 1
ATOM 1685 C CA . LEU A 1 214 ? -8.376 11.914 23.787 1.00 69.50 214 LEU A CA 1
ATOM 1686 C C . LEU A 1 214 ? -9.338 10.816 24.255 1.00 69.50 214 LEU A C 1
ATOM 1688 O O . LEU A 1 214 ? -9.075 9.640 23.999 1.00 69.50 214 LEU A O 1
ATOM 1692 N N . GLY A 1 215 ? -10.450 11.182 24.894 1.00 76.75 215 GLY A N 1
ATOM 1693 C CA . GLY A 1 215 ? -11.531 10.295 25.315 1.00 76.75 215 GLY A CA 1
ATOM 1694 C C . GLY A 1 215 ? -12.760 10.358 24.397 1.00 76.75 215 GLY A C 1
ATOM 1695 O O . GLY A 1 215 ? -12.856 11.172 23.473 1.00 76.75 215 GLY A O 1
ATOM 1696 N N . ILE A 1 216 ? -13.716 9.455 24.614 1.00 80.50 216 ILE A N 1
ATOM 1697 C CA . ILE A 1 216 ? -14.978 9.411 23.865 1.00 80.50 216 ILE A CA 1
ATOM 1698 C C . ILE A 1 216 ? -15.913 10.520 24.361 1.00 80.50 216 ILE A C 1
ATOM 1700 O O . ILE A 1 216 ? -16.504 10.403 25.417 1.00 80.50 216 ILE A O 1
ATOM 1704 N N . GLY A 1 217 ? -16.159 11.557 23.559 1.00 81.88 217 GLY A N 1
ATOM 1705 C CA . GLY A 1 217 ? -17.031 12.669 23.974 1.00 81.88 217 GLY A CA 1
ATOM 1706 C C . GLY A 1 217 ? -18.546 12.397 24.015 1.00 81.88 217 GLY A C 1
ATOM 1707 O O . GLY A 1 217 ? -19.299 13.294 24.392 1.00 81.88 217 GLY A O 1
ATOM 1708 N N . LYS A 1 218 ? -19.014 11.210 23.603 1.00 87.06 218 LYS A N 1
ATOM 1709 C CA . LYS A 1 218 ? -20.444 10.835 23.558 1.00 87.06 218 LYS A CA 1
ATOM 1710 C C . LYS A 1 218 ? -20.822 9.908 24.712 1.00 87.06 218 LYS A C 1
ATOM 1712 O O . LYS A 1 218 ? -19.955 9.226 25.248 1.00 87.06 218 LYS A O 1
ATOM 1717 N N . THR A 1 219 ? -22.114 9.838 25.024 1.00 94.06 219 THR A N 1
ATOM 1718 C CA . THR A 1 219 ? -22.634 8.929 26.051 1.00 94.06 219 THR A CA 1
ATOM 1719 C C . THR A 1 219 ? -22.449 7.472 25.627 1.00 94.06 219 THR A C 1
ATOM 1721 O O . THR A 1 219 ? -22.830 7.112 24.506 1.00 94.06 219 THR A O 1
ATOM 1724 N N . ILE A 1 220 ? -21.824 6.645 26.470 1.00 95.25 220 ILE A N 1
ATOM 1725 C CA . ILE A 1 220 ? -21.555 5.230 26.149 1.00 95.25 220 ILE A CA 1
ATOM 1726 C C . ILE A 1 220 ? -21.817 4.230 27.280 1.00 95.25 220 ILE A C 1
ATOM 1728 O O . ILE A 1 220 ? -21.773 3.028 26.993 1.00 95.25 220 ILE A O 1
ATOM 1732 N N . GLY A 1 221 ? -22.035 4.681 28.515 1.00 96.62 221 GLY A N 1
ATOM 1733 C CA . GLY A 1 221 ? -22.381 3.837 29.653 1.00 96.62 221 GLY A CA 1
ATOM 1734 C C . GLY A 1 221 ? -23.857 3.914 30.023 1.00 96.62 221 GLY A C 1
ATOM 1735 O O . GLY A 1 221 ? -24.643 4.631 29.411 1.00 96.62 221 GLY A O 1
ATOM 1736 N N . THR A 1 222 ? -24.211 3.170 31.068 1.00 98.25 222 THR A N 1
ATOM 1737 C CA . THR A 1 222 ? -25.505 3.288 31.751 1.00 98.25 222 THR A CA 1
ATOM 1738 C C . THR A 1 222 ? -25.647 4.667 32.404 1.00 98.25 222 THR A C 1
ATOM 1740 O O . THR A 1 222 ? -26.746 5.214 32.466 1.00 98.25 222 THR A O 1
ATOM 1743 N N . VAL A 1 223 ? -24.530 5.233 32.881 1.00 97.88 223 VAL A N 1
ATOM 1744 C CA . VAL A 1 223 ? -24.428 6.619 33.347 1.00 97.88 223 VAL A CA 1
ATOM 1745 C C . VAL A 1 223 ? -23.084 7.225 32.947 1.00 97.88 223 VAL A C 1
ATOM 1747 O O . VAL A 1 223 ? -22.041 6.572 33.040 1.00 97.88 223 VAL A O 1
ATOM 1750 N N . ASP A 1 224 ? -23.101 8.505 32.582 1.00 97.88 224 ASP A N 1
ATOM 1751 C CA . ASP A 1 224 ? -21.920 9.238 32.140 1.00 97.88 224 ASP A CA 1
ATOM 1752 C C . ASP A 1 224 ? -21.796 10.561 32.911 1.00 97.88 224 ASP A C 1
ATOM 1754 O O . ASP A 1 224 ? -22.700 11.399 32.902 1.00 97.88 224 ASP A O 1
ATOM 1758 N N . PHE A 1 225 ? -20.652 10.763 33.562 1.00 97.44 225 PHE A N 1
ATOM 1759 C CA . PHE A 1 225 ? -20.302 11.986 34.280 1.00 97.44 225 PHE A CA 1
ATOM 1760 C C . PHE A 1 225 ? -19.286 12.787 33.470 1.00 97.44 225 PHE A C 1
ATOM 1762 O O . PHE A 1 225 ? -18.202 12.292 33.176 1.00 97.44 225 PHE A O 1
ATOM 1769 N N . TYR A 1 226 ? -19.605 14.035 33.133 1.00 93.25 226 TYR A N 1
ATOM 1770 C CA . TYR A 1 226 ? -18.723 14.920 32.367 1.00 93.25 226 TYR A CA 1
ATOM 1771 C C . TYR A 1 226 ? -18.040 15.921 33.295 1.00 93.25 226 TYR A C 1
ATOM 1773 O O . TYR A 1 226 ? -18.565 17.008 33.545 1.00 93.25 226 TYR A O 1
ATOM 1781 N N . MET A 1 227 ? -16.862 15.559 33.803 1.00 92.38 227 MET A N 1
ATOM 1782 C CA . MET A 1 227 ? -16.100 16.408 34.720 1.00 92.38 227 MET A CA 1
ATOM 1783 C C . MET A 1 227 ? -15.668 17.673 33.989 1.00 92.38 227 MET A C 1
ATOM 1785 O O . MET A 1 227 ? -15.005 17.590 32.954 1.00 92.38 227 MET A O 1
ATOM 1789 N N . ASN A 1 228 ? -16.091 18.841 34.478 1.00 89.06 228 ASN A N 1
ATOM 1790 C CA . ASN A 1 228 ? -15.839 20.126 33.820 1.00 89.06 228 ASN A CA 1
ATOM 1791 C C . ASN A 1 228 ? -16.200 20.088 32.319 1.00 89.06 228 ASN A C 1
ATOM 1793 O O . ASN A 1 228 ? -15.385 20.402 31.457 1.00 89.06 228 ASN A O 1
ATOM 1797 N N . ASN A 1 229 ? -17.411 19.618 31.988 1.00 82.81 229 ASN A N 1
ATOM 1798 C CA . ASN A 1 229 ? -17.892 19.399 30.613 1.00 82.81 229 ASN A CA 1
ATOM 1799 C C . ASN A 1 229 ? -17.107 18.354 29.794 1.00 82.81 229 ASN A C 1
ATOM 1801 O O . ASN A 1 229 ? -17.286 18.277 28.572 1.00 82.81 229 ASN A O 1
ATOM 1805 N N . GLY A 1 230 ? -16.272 17.537 30.439 1.00 79.56 230 GLY A N 1
ATOM 1806 C CA . GLY A 1 230 ? -15.403 16.553 29.797 1.00 79.56 230 GLY A CA 1
ATOM 1807 C C . GLY A 1 230 ? -14.283 17.191 28.978 1.00 79.56 230 GLY A C 1
ATOM 1808 O O . GLY A 1 230 ? -13.868 16.614 27.980 1.00 79.56 230 GLY A O 1
ATOM 1809 N N . THR A 1 231 ? -13.850 18.408 29.311 1.00 76.38 231 THR A N 1
ATOM 1810 C CA . THR A 1 231 ? -12.784 19.119 28.587 1.00 76.38 231 THR A CA 1
ATOM 1811 C C . THR A 1 231 ? -11.587 19.387 29.499 1.00 76.38 231 THR A C 1
ATOM 1813 O O . THR A 1 231 ? -11.018 18.449 30.038 1.00 76.38 231 THR A O 1
ATOM 1816 N N . ASN A 1 232 ? -11.152 20.631 29.666 1.00 72.75 232 ASN A N 1
ATOM 1817 C CA . ASN A 1 232 ? -9.930 20.938 30.398 1.00 72.75 232 ASN A CA 1
ATOM 1818 C C . ASN A 1 232 ? -10.179 20.816 31.907 1.00 72.75 232 ASN A C 1
ATOM 1820 O O . ASN A 1 232 ? -11.092 21.444 32.446 1.00 72.75 232 ASN A O 1
ATOM 1824 N N . GLN A 1 233 ? -9.374 19.993 32.580 1.00 83.75 233 GLN A N 1
ATOM 1825 C CA . GLN A 1 233 ? -9.443 19.818 34.029 1.00 83.75 233 GLN A CA 1
ATOM 1826 C C . GLN A 1 233 ? -8.503 20.820 34.725 1.00 83.75 233 GLN A C 1
ATOM 1828 O O . GLN A 1 233 ? -7.441 21.121 34.170 1.00 83.75 233 GLN A O 1
ATOM 1833 N N . PRO A 1 234 ? -8.864 21.345 35.914 1.00 80.44 234 PRO A N 1
ATOM 1834 C CA . PRO A 1 234 ? -7.999 22.235 36.688 1.00 80.44 234 PRO A CA 1
ATOM 1835 C C . PRO A 1 234 ? -6.586 21.659 36.878 1.00 80.44 234 PRO A C 1
ATOM 1837 O O . PRO A 1 234 ? -6.417 20.444 36.966 1.00 80.44 234 PRO A O 1
ATOM 1840 N N . ASP A 1 235 ? -5.580 22.536 36.910 1.00 74.94 235 ASP A N 1
ATOM 1841 C CA . ASP A 1 235 ? -4.158 22.218 37.137 1.00 74.94 235 ASP A CA 1
ATOM 1842 C C . ASP A 1 235 ? -3.473 21.300 36.100 1.00 74.94 235 ASP A C 1
ATOM 1844 O O . ASP A 1 235 ? -2.294 20.971 36.235 1.00 74.94 235 ASP A O 1
ATOM 1848 N N . CYS A 1 236 ? -4.158 20.938 35.010 1.00 69.88 236 CYS A N 1
ATOM 1849 C CA . CYS A 1 236 ? -3.563 20.252 33.860 1.00 69.88 236 CYS A CA 1
ATOM 1850 C C . CYS A 1 236 ? -3.015 21.275 32.839 1.00 69.88 236 CYS A C 1
ATOM 1852 O O . CYS A 1 236 ? -3.680 21.595 31.852 1.00 69.88 236 CYS A O 1
ATOM 1854 N N . SER A 1 237 ? -1.812 21.813 33.068 1.00 52.31 237 SER A N 1
ATOM 1855 C CA . SER A 1 237 ? -1.124 22.759 32.167 1.00 52.31 237 SER A CA 1
ATOM 1856 C C . SER A 1 237 ? -0.129 22.051 31.233 1.00 52.31 237 SER A C 1
ATOM 1858 O O . SER A 1 237 ? 1.034 21.855 31.572 1.00 52.31 237 SER A O 1
ATOM 1860 N N . ASP A 1 238 ? -0.573 21.679 30.030 1.00 47.47 238 ASP A N 1
ATOM 1861 C CA . ASP A 1 238 ? 0.279 21.085 28.987 1.00 47.47 238 ASP A CA 1
ATOM 1862 C C . ASP A 1 238 ? 0.451 22.074 27.812 1.00 47.47 238 ASP A C 1
ATOM 1864 O O . ASP A 1 238 ? -0.549 22.566 27.297 1.00 47.47 238 ASP A O 1
ATOM 1868 N N . PRO A 1 239 ? 1.668 22.375 27.322 1.00 43.56 239 PRO A N 1
ATOM 1869 C CA . PRO A 1 239 ? 1.871 23.104 26.064 1.00 43.56 239 PRO A CA 1
ATOM 1870 C C . PRO A 1 239 ? 1.101 22.522 24.862 1.00 43.56 239 PRO A C 1
ATOM 1872 O O . PRO A 1 239 ? 0.780 23.258 23.928 1.00 43.56 239 PRO A O 1
ATOM 1875 N N . LEU A 1 240 ? 0.759 21.226 24.886 1.00 45.62 240 LEU A N 1
ATOM 1876 C CA . LEU A 1 240 ? -0.109 20.584 23.891 1.00 45.62 240 LEU A CA 1
ATOM 1877 C C . LEU A 1 240 ? -1.593 20.954 24.046 1.00 45.62 240 LEU A C 1
ATOM 1879 O O . LEU A 1 240 ? -2.324 20.891 23.058 1.00 45.62 240 LEU A O 1
ATOM 1883 N N . SER A 1 241 ? -2.056 21.370 25.232 1.00 43.53 241 SER A N 1
ATOM 1884 C CA . SER A 1 241 ? -3.455 21.774 25.444 1.00 43.53 241 SER A CA 1
ATOM 1885 C C . SER A 1 241 ? -3.798 23.053 24.674 1.00 43.53 241 SER A C 1
ATOM 1887 O O . SER A 1 241 ? -4.882 23.146 24.103 1.00 43.53 241 SER A O 1
ATOM 1889 N N . TYR A 1 242 ? -2.836 23.972 24.519 1.00 40.84 242 TYR A N 1
ATOM 1890 C CA . TYR A 1 242 ? -3.006 25.206 23.738 1.00 40.84 242 TYR A CA 1
ATOM 1891 C C . TYR A 1 242 ? -3.108 24.952 22.217 1.00 40.84 242 TYR A C 1
ATOM 1893 O O . TYR A 1 242 ? -3.751 25.717 21.495 1.00 40.84 242 TYR A O 1
ATOM 1901 N N . GLU A 1 243 ? -2.512 23.864 21.704 1.00 45.28 243 GLU A N 1
ATOM 1902 C CA . GLU A 1 243 ? -2.667 23.437 20.302 1.00 45.28 243 GLU A CA 1
ATOM 1903 C C . GLU A 1 243 ? -3.874 22.509 20.063 1.00 45.28 243 GLU A C 1
ATOM 1905 O O . GLU A 1 243 ? -4.374 22.470 18.928 1.00 45.28 243 GLU A O 1
ATOM 1910 N N . LEU A 1 244 ? -4.337 21.792 21.098 1.00 46.66 244 LEU A N 1
ATOM 1911 C CA . LEU A 1 244 ? -5.504 20.892 21.102 1.00 46.66 244 LEU A CA 1
ATOM 1912 C C . LEU A 1 244 ? -6.842 21.621 21.346 1.00 46.66 244 LEU A C 1
ATOM 1914 O O . LEU A 1 244 ? -7.883 21.119 20.926 1.00 46.66 244 LEU A O 1
ATOM 1918 N N . ASP A 1 245 ? -6.827 22.830 21.917 1.00 42.19 245 ASP A N 1
ATOM 1919 C CA . ASP A 1 245 ? -8.015 23.670 22.177 1.00 42.19 245 ASP A CA 1
ATOM 1920 C C . ASP A 1 245 ? -8.732 24.189 20.907 1.00 42.19 245 ASP A C 1
ATOM 1922 O O . ASP A 1 245 ? -9.788 24.817 20.992 1.00 42.19 245 ASP A O 1
ATOM 1926 N N . ARG A 1 246 ? -8.208 23.921 19.699 1.00 49.28 246 ARG A N 1
ATOM 1927 C CA . ARG A 1 246 ? -8.795 24.370 18.414 1.00 49.28 246 ARG A CA 1
ATOM 1928 C C . ARG A 1 246 ? -9.714 23.353 17.714 1.00 49.28 246 ARG A C 1
ATOM 1930 O O . ARG A 1 246 ? -9.954 23.488 16.515 1.00 49.28 246 ARG A O 1
ATOM 1937 N N . GLY A 1 247 ? -10.272 22.373 18.429 1.00 49.78 247 GLY A N 1
ATOM 1938 C CA . GLY A 1 247 ? -11.239 21.428 17.848 1.00 49.78 247 GLY A CA 1
ATOM 1939 C C . GLY A 1 247 ? -10.613 20.422 16.863 1.00 49.78 247 GLY A C 1
ATOM 1940 O O . GLY A 1 247 ? -9.391 20.388 16.709 1.00 49.78 247 GLY A O 1
ATOM 1941 N N . PRO A 1 248 ? -11.413 19.552 16.207 1.00 49.50 248 PRO A N 1
ATOM 1942 C CA . PRO A 1 248 ? -10.885 18.516 15.324 1.00 49.50 248 PRO A CA 1
ATOM 1943 C C . PRO A 1 248 ? -10.153 19.148 14.136 1.00 49.50 248 PRO A C 1
ATOM 1945 O O . PRO A 1 248 ? -10.765 19.668 13.204 1.00 49.50 248 PRO A O 1
ATOM 1948 N N . LYS A 1 249 ? -8.827 19.063 14.163 1.00 65.62 249 LYS A N 1
ATOM 1949 C CA . LYS A 1 249 ? -7.908 19.501 13.112 1.00 65.62 249 LYS A CA 1
ATOM 1950 C C . LYS A 1 249 ? -7.894 18.503 11.944 1.00 65.62 249 LYS A C 1
ATOM 1952 O O . LYS A 1 249 ? -6.944 17.751 11.771 1.00 65.62 249 LYS A O 1
ATOM 1957 N N . CYS A 1 250 ? -9.045 18.412 11.265 1.00 76.19 250 CYS A N 1
ATOM 1958 C CA . CYS A 1 250 ? -9.304 17.933 9.894 1.00 76.19 250 CYS A CA 1
ATOM 1959 C C . CYS A 1 250 ? -10.814 17.678 9.686 1.00 76.19 250 CYS A C 1
ATOM 1961 O O . CYS A 1 250 ? -11.248 16.529 9.523 1.00 76.19 250 CYS A O 1
ATOM 1963 N N . PRO A 1 251 ? -11.661 18.725 9.746 1.00 81.50 251 PRO A N 1
ATOM 1964 C CA . PRO A 1 251 ? -13.105 18.564 9.630 1.00 81.50 251 PRO A CA 1
ATOM 1965 C C . PRO A 1 251 ? -13.500 18.127 8.216 1.00 81.50 251 PRO A C 1
ATOM 1967 O O . PRO A 1 251 ? -12.932 18.579 7.219 1.00 81.50 251 PRO A O 1
ATOM 1970 N N . PHE A 1 252 ? -14.525 17.282 8.128 1.00 84.56 252 PHE A N 1
ATOM 1971 C CA . PHE A 1 252 ? -15.205 17.038 6.864 1.00 84.56 252 PHE A CA 1
ATOM 1972 C C . PHE A 1 252 ? -16.260 18.119 6.615 1.00 84.56 252 PHE A C 1
ATOM 1974 O O . PHE A 1 252 ? -17.140 18.344 7.444 1.00 84.56 252 PHE A O 1
ATOM 1981 N N . ASN A 1 253 ? -16.192 18.740 5.442 1.00 85.69 253 ASN A N 1
ATOM 1982 C CA . ASN A 1 253 ? -17.243 19.577 4.881 1.00 85.69 253 ASN A CA 1
ATOM 1983 C C . ASN A 1 253 ? -17.329 19.250 3.381 1.00 85.69 253 ASN A C 1
ATOM 1985 O O . ASN A 1 253 ? -16.304 19.130 2.715 1.00 85.69 253 ASN A O 1
ATOM 1989 N N . SER A 1 254 ? -18.537 19.089 2.838 1.00 86.69 254 SER A N 1
ATOM 1990 C CA . SER A 1 254 ? -18.732 18.832 1.406 1.00 86.69 254 SER A CA 1
ATOM 1991 C C . SER A 1 254 ? -18.136 19.922 0.511 1.00 86.69 254 SER A C 1
ATOM 1993 O O . SER A 1 254 ? -17.703 19.616 -0.598 1.00 86.69 254 SER A O 1
ATOM 1995 N N . ASP A 1 255 ? -18.085 21.164 0.994 1.00 86.00 255 ASP A N 1
ATOM 1996 C CA . ASP A 1 255 ? -17.568 22.318 0.251 1.00 86.00 255 ASP A CA 1
ATOM 1997 C C . ASP A 1 255 ? -16.034 22.377 0.244 1.00 86.00 255 ASP A C 1
ATOM 1999 O O . ASP A 1 255 ? -15.446 23.089 -0.566 1.00 86.00 255 ASP A O 1
ATOM 2003 N N . THR A 1 256 ? -15.371 21.622 1.129 1.00 86.38 256 THR A N 1
ATOM 2004 C CA . THR A 1 256 ? -13.903 21.529 1.174 1.00 86.38 256 THR A CA 1
ATOM 2005 C C . THR A 1 256 ? -13.358 20.340 0.386 1.00 86.38 256 THR A C 1
ATOM 2007 O O . THR A 1 256 ? -12.139 20.208 0.262 1.00 86.38 256 THR A O 1
ATOM 2010 N N . VAL A 1 257 ? -14.238 19.487 -0.150 1.00 93.56 257 VAL A N 1
ATOM 2011 C CA . VAL A 1 257 ? -13.868 18.420 -1.083 1.00 93.56 257 VAL A CA 1
ATOM 2012 C C . VAL A 1 257 ? -13.839 18.995 -2.494 1.00 93.56 257 VAL A C 1
ATOM 2014 O O . VAL A 1 257 ? -14.860 19.466 -3.001 1.00 93.56 257 VAL A O 1
ATOM 2017 N N . SER A 1 258 ? -12.676 18.909 -3.134 1.00 96.12 258 SER A N 1
ATOM 2018 C CA . SER A 1 258 ? -12.492 19.323 -4.523 1.00 96.12 258 SER A CA 1
ATOM 2019 C C . SER A 1 258 ? -12.547 18.118 -5.460 1.00 96.12 258 SER A C 1
ATOM 2021 O O . SER A 1 258 ? -12.144 17.004 -5.125 1.00 96.12 258 SER A O 1
ATOM 2023 N N . ILE A 1 259 ? -13.045 18.351 -6.665 1.00 97.81 259 ILE A N 1
ATOM 2024 C CA . ILE A 1 259 ? -13.212 17.367 -7.725 1.00 97.81 259 ILE A CA 1
ATOM 2025 C C . ILE A 1 259 ? -12.374 17.834 -8.910 1.00 97.81 259 ILE A C 1
ATOM 2027 O O . ILE A 1 259 ? -12.554 18.950 -9.391 1.00 97.81 259 ILE A O 1
ATOM 2031 N N . ILE A 1 260 ? -11.486 16.973 -9.399 1.00 98.00 260 ILE A N 1
ATOM 2032 C CA . ILE A 1 260 ? -10.698 17.217 -10.612 1.00 98.00 260 ILE A CA 1
ATOM 2033 C C . ILE A 1 260 ? -11.180 16.242 -11.678 1.00 98.00 260 ILE A C 1
ATOM 2035 O O . ILE A 1 260 ? -11.219 15.035 -11.431 1.00 98.00 260 ILE A O 1
ATOM 2039 N N . ILE A 1 261 ? -11.551 16.752 -12.851 1.00 97.50 261 ILE A N 1
ATOM 2040 C CA . ILE A 1 261 ? -12.046 15.931 -13.959 1.00 97.50 261 ILE A CA 1
ATOM 2041 C C . ILE A 1 261 ? -11.044 15.993 -15.101 1.00 97.50 261 ILE A C 1
ATOM 2043 O O . ILE A 1 261 ? -10.783 17.059 -15.647 1.00 97.50 261 ILE A O 1
ATOM 2047 N N . GLU A 1 262 ? -10.524 14.833 -15.485 1.00 96.81 262 GLU A N 1
ATOM 2048 C CA . GLU A 1 262 ? -9.577 14.689 -16.584 1.00 96.81 262 GLU A CA 1
ATOM 2049 C C . GLU A 1 262 ? -10.157 13.747 -17.647 1.00 96.81 262 GLU A C 1
ATOM 2051 O O . GLU A 1 262 ? -10.786 12.723 -17.364 1.00 96.81 262 GLU A O 1
ATOM 2056 N N . THR A 1 263 ? -9.949 14.118 -18.902 1.00 95.69 263 THR A N 1
ATOM 2057 C CA . THR A 1 263 ? -10.372 13.383 -20.096 1.00 95.69 263 THR A CA 1
ATOM 2058 C C . THR A 1 263 ? -9.280 13.473 -21.155 1.00 95.69 263 THR A C 1
ATOM 2060 O O . THR A 1 263 ? -8.319 14.234 -21.012 1.00 95.69 263 THR A O 1
ATOM 2063 N N . ARG A 1 264 ? -9.407 12.715 -22.248 1.00 93.00 264 ARG A N 1
ATOM 2064 C CA . ARG A 1 264 ? -8.411 12.760 -23.326 1.00 93.00 264 ARG A CA 1
ATOM 2065 C C . ARG A 1 264 ? -8.335 14.141 -23.978 1.00 93.00 264 ARG A C 1
ATOM 2067 O O . ARG A 1 264 ? -7.243 14.559 -24.362 1.00 93.00 264 ARG A O 1
ATOM 2074 N N . GLU A 1 265 ? -9.475 14.822 -24.072 1.00 91.56 265 GLU A N 1
ATOM 2075 C CA . GLU A 1 265 ? -9.642 16.134 -24.697 1.00 91.56 265 GLU A CA 1
ATOM 2076 C C . GLU A 1 265 ? -9.379 17.297 -23.732 1.00 91.56 265 GLU A C 1
ATOM 2078 O O . GLU A 1 265 ? -8.850 18.324 -24.145 1.00 91.56 265 GLU A O 1
ATOM 2083 N N . ASN A 1 266 ? -9.723 17.138 -22.451 1.00 90.88 266 ASN A N 1
ATOM 2084 C CA . ASN A 1 266 ? -9.480 18.129 -21.407 1.00 90.88 266 ASN A CA 1
ATOM 2085 C C . ASN A 1 266 ? -8.609 17.534 -20.296 1.00 90.88 266 ASN A C 1
ATOM 2087 O O . ASN A 1 266 ? -9.093 16.747 -19.481 1.00 90.88 266 ASN A O 1
ATOM 2091 N N . ARG A 1 267 ? -7.333 17.934 -20.268 1.00 91.69 267 ARG A N 1
ATOM 2092 C CA . ARG A 1 267 ? -6.344 17.537 -19.249 1.00 91.69 267 ARG A CA 1
ATOM 2093 C C . ARG A 1 267 ? -6.089 18.630 -18.207 1.00 91.69 267 ARG A C 1
ATOM 2095 O O . ARG A 1 267 ? -5.131 18.525 -17.441 1.00 91.69 267 ARG A O 1
ATOM 2102 N N . ASN A 1 268 ? -6.894 19.693 -18.209 1.00 90.62 268 ASN A N 1
ATOM 2103 C CA . ASN A 1 268 ? -6.781 20.747 -17.212 1.00 90.62 268 ASN A CA 1
ATOM 2104 C C . ASN A 1 268 ? -7.188 20.195 -15.849 1.00 90.62 268 ASN A C 1
ATOM 2106 O O . ASN A 1 268 ? -8.131 19.416 -15.733 1.00 90.62 268 ASN A O 1
ATOM 2110 N N . ARG A 1 269 ? -6.480 20.623 -14.807 1.00 91.62 269 ARG A N 1
ATOM 2111 C CA . ARG A 1 269 ? -6.736 20.191 -13.431 1.00 91.62 269 ARG A CA 1
ATOM 2112 C C . ARG A 1 269 ? -7.504 21.253 -12.652 1.00 91.62 269 ARG A C 1
ATOM 2114 O O . ARG A 1 269 ? -7.135 21.596 -11.533 1.00 91.62 269 ARG A O 1
ATOM 2121 N N . ASP A 1 270 ? -8.543 21.785 -13.286 1.00 93.69 270 ASP A N 1
ATOM 2122 C CA . ASP A 1 270 ? -9.434 22.765 -12.674 1.00 93.69 270 ASP A CA 1
ATOM 2123 C C . ASP A 1 270 ? -10.177 22.124 -11.492 1.00 93.69 270 ASP A C 1
ATOM 2125 O O . ASP A 1 270 ? -10.542 20.944 -11.531 1.00 93.69 270 ASP A O 1
ATOM 2129 N N . LEU A 1 271 ? -10.385 22.902 -10.428 1.00 94.44 271 LEU A N 1
ATOM 2130 C CA . LEU A 1 271 ? -11.051 22.439 -9.214 1.00 94.44 271 LEU A CA 1
ATOM 2131 C C . LEU A 1 271 ? -12.553 22.719 -9.294 1.00 94.44 271 LEU A C 1
ATOM 2133 O O . LEU A 1 271 ? -12.979 23.864 -9.456 1.00 94.44 271 LEU A O 1
ATOM 2137 N N . TYR A 1 272 ? -13.352 21.673 -9.122 1.00 95.88 272 TYR A N 1
ATOM 2138 C CA . TYR A 1 272 ? -14.806 21.748 -9.026 1.00 95.88 272 TYR A CA 1
ATOM 2139 C C . TYR A 1 272 ? -15.279 21.332 -7.632 1.00 95.88 272 TYR A C 1
ATOM 2141 O O . TYR A 1 272 ? -14.611 20.582 -6.929 1.00 95.88 272 TYR A O 1
ATOM 2149 N N . THR A 1 273 ? -16.468 21.773 -7.248 1.00 93.94 273 THR A N 1
ATOM 2150 C CA . THR A 1 273 ? -17.226 21.259 -6.104 1.00 93.94 273 THR A CA 1
ATOM 2151 C C . THR A 1 273 ? -18.509 20.614 -6.621 1.00 93.94 273 THR A C 1
ATOM 2153 O O . THR A 1 273 ? -18.831 20.717 -7.809 1.00 93.94 273 THR A O 1
ATOM 2156 N N . LEU A 1 274 ? -19.301 19.988 -5.746 1.00 90.19 274 LEU A N 1
ATOM 2157 C CA . LEU A 1 274 ? -20.640 19.516 -6.122 1.00 90.19 274 LEU A CA 1
ATOM 2158 C C . LEU A 1 274 ? -21.502 20.626 -6.746 1.00 90.19 274 LEU A C 1
ATOM 2160 O O . LEU A 1 274 ? -22.246 20.347 -7.686 1.00 90.19 274 LEU A O 1
ATOM 2164 N N . GLN A 1 275 ? -21.391 21.867 -6.258 1.00 90.00 275 GLN A N 1
ATOM 2165 C CA . GLN A 1 275 ? -22.167 23.001 -6.767 1.00 90.00 275 GLN A CA 1
ATOM 2166 C C . GLN A 1 275 ? -21.634 23.567 -8.081 1.00 90.00 275 GLN A C 1
ATOM 2168 O O . GLN A 1 275 ? -22.391 24.234 -8.774 1.00 90.00 275 GLN A O 1
ATOM 2173 N N . THR A 1 276 ? -20.361 23.363 -8.425 1.00 93.44 276 THR A N 1
ATOM 2174 C CA . THR A 1 276 ? -19.774 23.887 -9.673 1.00 93.44 276 THR A CA 1
ATOM 2175 C C . THR A 1 276 ? -19.558 22.806 -10.728 1.00 93.44 276 THR A C 1
ATOM 2177 O O . THR A 1 276 ? -19.144 23.118 -11.844 1.00 93.44 276 THR A O 1
ATOM 2180 N N . LEU A 1 277 ? -19.901 21.551 -10.424 1.00 91.19 277 LEU A N 1
ATOM 2181 C CA . LEU A 1 277 ? -19.714 20.399 -11.304 1.00 91.19 277 LEU A CA 1
ATOM 2182 C C . LEU A 1 277 ? -20.368 20.592 -12.681 1.00 91.19 277 LEU A C 1
ATOM 2184 O O . LEU A 1 277 ? -19.765 20.245 -13.694 1.00 91.19 277 LEU A O 1
ATOM 2188 N N . GLN A 1 278 ? -21.555 21.213 -12.748 1.00 91.00 278 GLN A N 1
ATOM 2189 C CA . GLN A 1 278 ? -22.242 21.494 -14.019 1.00 91.00 278 GLN A CA 1
ATOM 2190 C C . GLN A 1 278 ? -21.490 22.464 -14.944 1.00 91.00 278 GLN A C 1
ATOM 2192 O O . GLN A 1 278 ? -21.808 22.557 -16.131 1.00 91.00 278 GLN A O 1
ATOM 2197 N N . ASN A 1 279 ? -20.490 23.185 -14.430 1.00 92.69 279 ASN A N 1
ATOM 2198 C CA . ASN A 1 279 ? -19.685 24.098 -15.237 1.00 92.69 279 ASN A CA 1
ATOM 2199 C C . ASN A 1 279 ? -18.656 23.347 -16.093 1.00 92.69 279 ASN A C 1
ATOM 2201 O O . ASN A 1 279 ? -18.227 23.883 -17.120 1.00 92.69 279 ASN A O 1
ATOM 2205 N N . HIS A 1 280 ? -18.290 22.115 -15.719 1.00 93.44 280 HIS A N 1
ATOM 2206 C CA . HIS A 1 280 ? -17.376 21.293 -16.507 1.00 93.44 280 HIS A CA 1
ATOM 2207 C C . HIS A 1 280 ? -18.032 20.875 -17.843 1.00 93.44 280 HIS A C 1
ATOM 2209 O O . HIS A 1 280 ? -19.198 20.468 -17.848 1.00 93.44 280 HIS A O 1
ATOM 2215 N N . PRO A 1 281 ? -17.316 20.911 -18.988 1.00 92.06 281 PRO A N 1
ATOM 2216 C CA . PRO A 1 281 ? -17.889 20.620 -20.308 1.00 92.06 281 PRO A CA 1
ATOM 2217 C C . PRO A 1 281 ? -18.628 19.278 -20.424 1.00 92.06 281 PRO A C 1
ATOM 2219 O O . PRO A 1 281 ? -19.681 19.217 -21.054 1.00 92.06 281 PRO A O 1
ATOM 2222 N N . GLU A 1 282 ? -18.129 18.213 -19.788 1.00 91.44 282 GLU A N 1
ATOM 2223 C CA . GLU A 1 282 ? -18.810 16.904 -19.789 1.00 91.44 282 GLU A CA 1
ATOM 2224 C C . GLU A 1 282 ? -20.176 16.947 -19.091 1.00 91.44 282 GLU A C 1
ATOM 2226 O O . GLU A 1 282 ? -21.117 16.299 -19.537 1.00 91.44 282 GLU A O 1
ATOM 2231 N N . PHE A 1 283 ? -20.316 17.765 -18.046 1.00 92.75 283 PHE A N 1
ATOM 2232 C CA . PHE A 1 283 ? -21.544 17.878 -17.258 1.00 92.75 283 PHE A CA 1
ATOM 2233 C C . PHE A 1 283 ? -22.556 18.873 -17.849 1.00 92.75 283 PHE A C 1
ATOM 2235 O O . PHE A 1 283 ? -23.685 18.951 -17.363 1.00 92.75 283 PHE A O 1
ATOM 2242 N N . LYS A 1 284 ? -22.191 19.581 -18.928 1.00 91.88 284 LYS A N 1
ATOM 2243 C CA . LYS A 1 284 ? -23.126 20.360 -19.763 1.00 91.88 284 LYS A CA 1
ATOM 2244 C C . LYS A 1 284 ? -23.881 19.490 -20.773 1.00 91.88 284 LYS A C 1
ATOM 2246 O O . LYS A 1 284 ? -24.872 19.934 -21.350 1.00 91.88 284 LYS A O 1
ATOM 2251 N N . LYS A 1 285 ? -23.415 18.261 -21.019 1.00 90.62 285 LYS A N 1
ATOM 2252 C CA . LYS A 1 285 ? -24.062 17.315 -21.937 1.00 90.62 285 LYS A CA 1
ATOM 2253 C C . LYS A 1 285 ? -25.304 16.708 -21.283 1.00 90.62 285 LYS A C 1
ATOM 2255 O O . LYS A 1 285 ? -25.344 16.520 -20.074 1.00 90.62 285 LYS A O 1
ATOM 2260 N N . LYS A 1 286 ? -26.303 16.331 -22.091 1.00 88.56 286 LYS A N 1
ATOM 2261 C CA . LYS A 1 286 ? -27.502 15.615 -21.602 1.00 88.56 286 LYS A CA 1
ATOM 2262 C C . LYS A 1 286 ? -27.210 14.169 -21.187 1.00 88.56 286 LYS A C 1
ATOM 2264 O O . LYS A 1 286 ? -27.930 13.607 -20.374 1.00 88.56 286 LYS A O 1
ATOM 2269 N N . THR A 1 287 ? -26.176 13.565 -21.766 1.00 90.75 287 THR A N 1
ATOM 2270 C CA . THR A 1 287 ? -25.765 12.181 -21.512 1.00 90.75 287 THR A CA 1
ATOM 2271 C C . THR A 1 287 ? -24.249 12.079 -21.544 1.00 90.75 287 THR A C 1
ATOM 2273 O O . THR A 1 287 ? -23.607 12.733 -22.370 1.00 90.75 287 THR A O 1
ATOM 2276 N N . ILE A 1 288 ? -23.686 11.211 -20.707 1.00 92.88 288 ILE A N 1
ATOM 2277 C CA . ILE A 1 288 ? -22.256 10.890 -20.704 1.00 92.88 288 ILE A CA 1
ATOM 2278 C C . ILE A 1 288 ? -22.108 9.419 -21.106 1.00 92.88 288 ILE A C 1
ATOM 2280 O O . ILE A 1 288 ? -22.630 8.532 -20.440 1.00 92.88 288 ILE A O 1
ATOM 2284 N N . THR A 1 289 ? -21.422 9.152 -22.218 1.00 89.56 289 THR A N 1
ATOM 2285 C CA . THR A 1 289 ? -21.292 7.795 -22.791 1.00 89.56 289 THR A CA 1
ATOM 2286 C C . THR A 1 289 ? -19.974 7.103 -22.446 1.00 89.56 289 THR A C 1
ATOM 2288 O O . THR A 1 289 ? -19.855 5.890 -22.600 1.00 89.56 289 THR A O 1
ATOM 2291 N N . ARG A 1 290 ? -18.982 7.866 -21.978 1.00 93.38 290 ARG A N 1
ATOM 2292 C CA . ARG A 1 290 ? -17.655 7.368 -21.603 1.00 93.38 290 ARG A CA 1
ATOM 2293 C C . ARG A 1 290 ? -17.671 6.667 -20.236 1.00 93.38 290 ARG A C 1
ATOM 2295 O O . ARG A 1 290 ? -18.374 7.141 -19.340 1.00 93.38 290 ARG A O 1
ATOM 2302 N N . PRO A 1 291 ? -16.895 5.584 -20.035 1.00 96.62 291 PRO A N 1
ATOM 2303 C CA . PRO A 1 291 ? -16.728 4.982 -18.717 1.00 96.62 291 PRO A CA 1
ATOM 2304 C C . PRO A 1 291 ? -16.069 5.948 -17.727 1.00 96.62 291 PRO A C 1
ATOM 2306 O O . PRO A 1 291 ? -15.221 6.761 -18.100 1.00 96.62 291 PRO A O 1
ATOM 2309 N N . VAL A 1 292 ? -16.443 5.841 -16.454 1.00 98.38 292 VAL A N 1
ATOM 2310 C CA . VAL A 1 292 ? -16.010 6.745 -15.383 1.00 98.38 292 VAL A CA 1
ATOM 2311 C C . VAL A 1 292 ? -15.126 6.007 -14.391 1.00 98.38 292 VAL A C 1
ATOM 2313 O O . VAL A 1 292 ? -15.473 4.917 -13.929 1.00 98.38 292 VAL A O 1
ATOM 2316 N N . VAL A 1 293 ? -14.000 6.616 -14.026 1.00 98.81 293 VAL A N 1
ATOM 2317 C CA . VAL A 1 293 ? -13.097 6.090 -12.999 1.00 98.81 293 VAL A CA 1
ATOM 2318 C C . VAL A 1 293 ? -12.877 7.147 -11.930 1.00 98.81 293 VAL A C 1
ATOM 2320 O O . VAL A 1 293 ? -12.315 8.204 -12.205 1.00 98.81 293 VAL A O 1
ATOM 2323 N N . PHE A 1 294 ? -13.298 6.852 -10.704 1.00 98.88 294 PHE A N 1
ATOM 2324 C CA . PHE A 1 294 ? -12.958 7.667 -9.544 1.00 98.88 294 PHE A CA 1
ATOM 2325 C C . PHE A 1 294 ? -11.565 7.302 -9.025 1.00 98.88 294 PHE A C 1
ATOM 2327 O O . PHE A 1 294 ? -11.242 6.118 -8.927 1.00 98.88 294 PHE A O 1
ATOM 2334 N N . ILE A 1 295 ? -10.767 8.303 -8.653 1.00 98.81 295 ILE A N 1
ATOM 2335 C CA . ILE A 1 295 ? -9.495 8.127 -7.936 1.00 98.81 295 ILE A CA 1
ATOM 2336 C C . ILE A 1 295 ? -9.604 8.815 -6.578 1.00 98.81 295 ILE A C 1
ATOM 2338 O O . ILE A 1 295 ? -10.052 9.958 -6.493 1.00 98.81 295 ILE A O 1
ATOM 2342 N N . THR A 1 296 ? -9.194 8.143 -5.504 1.00 98.81 296 THR A N 1
ATOM 2343 C CA . THR A 1 296 ? -9.236 8.707 -4.148 1.00 98.81 296 THR A CA 1
ATOM 2344 C C . THR A 1 296 ? -7.944 8.420 -3.389 1.00 98.81 296 THR A C 1
ATOM 2346 O O . THR A 1 296 ? -7.565 7.262 -3.198 1.00 98.81 296 THR A O 1
ATOM 2349 N N . HIS A 1 297 ? -7.273 9.487 -2.951 1.00 98.12 297 HIS A N 1
ATOM 2350 C CA . HIS A 1 297 ? -6.041 9.408 -2.164 1.00 98.12 297 HIS A CA 1
ATOM 2351 C C . HIS A 1 297 ? -6.304 9.038 -0.695 1.00 98.12 297 HIS A C 1
ATOM 2353 O O . HIS A 1 297 ? -7.452 8.936 -0.255 1.00 98.12 297 HIS A O 1
ATOM 2359 N N . GLY A 1 298 ? -5.225 8.836 0.061 1.00 94.06 298 GLY A N 1
ATOM 2360 C CA . GLY A 1 298 ? -5.252 8.414 1.457 1.00 94.06 298 GLY A CA 1
ATOM 2361 C C . GLY A 1 298 ? -4.996 9.522 2.477 1.00 94.06 298 GLY A C 1
ATOM 2362 O O . GLY A 1 298 ? -5.130 10.714 2.198 1.00 94.06 298 GLY A O 1
ATOM 2363 N N . PHE A 1 299 ? -4.603 9.078 3.672 1.00 90.81 299 PHE A N 1
ATOM 2364 C CA . PHE A 1 299 ? -4.221 9.919 4.801 1.00 90.81 299 PHE A CA 1
ATOM 2365 C C . PHE A 1 299 ? -3.058 10.853 4.454 1.00 90.81 299 PHE A C 1
ATOM 2367 O O . PHE A 1 299 ? -2.078 10.425 3.844 1.00 90.81 299 PHE A O 1
ATOM 2374 N N . THR A 1 300 ? -3.140 12.114 4.881 1.00 85.88 300 THR A N 1
ATOM 2375 C CA . THR A 1 300 ? -2.091 13.133 4.701 1.00 85.88 300 THR A CA 1
ATOM 2376 C C . THR A 1 300 ? -1.613 13.323 3.256 1.00 85.88 300 THR A C 1
ATOM 2378 O O . THR A 1 300 ? -0.476 13.731 3.038 1.00 85.88 300 THR A O 1
ATOM 2381 N N . SER A 1 301 ? -2.482 13.027 2.287 1.00 89.31 301 SER A N 1
ATOM 2382 C CA . SER A 1 301 ? -2.207 13.096 0.851 1.00 89.31 301 SER A CA 1
ATOM 2383 C C . SER A 1 301 ? -3.175 14.052 0.137 1.00 89.31 301 SER A C 1
ATOM 2385 O O . SER A 1 301 ? -4.082 14.605 0.768 1.00 89.31 301 SER A O 1
ATOM 2387 N N . SER A 1 302 ? -2.990 14.274 -1.163 1.00 93.81 302 SER A N 1
ATOM 2388 C CA . SER A 1 302 ? -3.915 15.041 -2.007 1.00 93.81 302 SER A CA 1
ATOM 2389 C C . SER A 1 302 ? -3.995 14.469 -3.422 1.00 93.81 302 SER A C 1
ATOM 2391 O O . SER A 1 302 ? -3.129 13.707 -3.867 1.00 93.81 302 SER A O 1
ATOM 2393 N N . ALA A 1 303 ? -5.027 14.858 -4.176 1.00 94.12 303 ALA A N 1
ATOM 2394 C CA . ALA A 1 303 ? -5.168 14.432 -5.569 1.00 94.12 303 ALA A CA 1
ATOM 2395 C C . ALA A 1 303 ? -4.068 15.019 -6.473 1.00 94.12 303 ALA A C 1
ATOM 2397 O O . ALA A 1 303 ? -3.845 14.521 -7.579 1.00 94.12 303 ALA A O 1
ATOM 2398 N N . SER A 1 304 ? -3.393 16.074 -6.010 1.00 91.06 304 SER A N 1
ATOM 2399 C CA . SER A 1 304 ? -2.341 16.800 -6.729 1.00 91.06 304 SER A CA 1
ATOM 2400 C C . SER A 1 304 ? -0.941 16.211 -6.541 1.00 91.06 304 SER A C 1
ATOM 2402 O O . SER A 1 304 ? 0.024 16.739 -7.089 1.00 91.06 304 SER A O 1
ATOM 2404 N N . GLU A 1 305 ? -0.798 15.109 -5.806 1.00 88.38 305 GLU A N 1
ATOM 2405 C CA . GLU A 1 305 ? 0.476 14.400 -5.747 1.00 88.38 305 GLU A CA 1
ATOM 2406 C C . GLU A 1 305 ? 0.814 13.688 -7.063 1.00 88.38 305 GLU A C 1
ATOM 2408 O O . GLU A 1 305 ? -0.040 13.106 -7.740 1.00 88.38 305 GLU A O 1
ATOM 2413 N N . THR A 1 306 ? 2.109 13.656 -7.387 1.00 89.50 306 THR A N 1
ATOM 2414 C CA . THR A 1 306 ? 2.651 13.103 -8.637 1.00 89.50 306 THR A CA 1
ATOM 2415 C C . THR A 1 306 ? 2.171 11.683 -8.937 1.00 89.50 306 THR A C 1
ATOM 2417 O O . THR A 1 306 ? 1.873 11.370 -10.089 1.00 89.50 306 THR A O 1
ATOM 2420 N N . ASN A 1 307 ? 2.057 10.816 -7.928 1.00 90.06 307 ASN A N 1
ATOM 2421 C CA . ASN A 1 307 ? 1.629 9.430 -8.134 1.00 90.06 307 ASN A CA 1
ATOM 2422 C C . ASN A 1 307 ? 0.164 9.336 -8.588 1.00 90.06 307 ASN A C 1
ATOM 2424 O O . ASN A 1 307 ? -0.137 8.577 -9.510 1.00 90.06 307 ASN A O 1
ATOM 2428 N N . PHE A 1 308 ? -0.733 10.141 -8.011 1.00 94.81 308 PHE A N 1
ATOM 2429 C CA . PHE A 1 308 ? -2.141 10.185 -8.420 1.00 94.81 308 PHE A CA 1
ATOM 2430 C C . PHE A 1 308 ? -2.324 10.901 -9.760 1.00 94.81 308 PHE A C 1
ATOM 2432 O O . PHE A 1 308 ? -3.105 10.433 -10.587 1.00 94.81 308 PHE A O 1
ATOM 2439 N N . ILE A 1 309 ? -1.539 11.950 -10.033 1.00 94.12 309 ILE A N 1
ATOM 2440 C CA . ILE A 1 309 ? -1.474 12.581 -11.363 1.00 94.12 309 ILE A CA 1
ATOM 2441 C C . ILE A 1 309 ? -1.069 11.548 -12.423 1.00 94.12 309 ILE A C 1
ATOM 2443 O O . ILE A 1 309 ? -1.688 11.455 -13.481 1.00 94.12 309 ILE A O 1
ATOM 2447 N N . ASN A 1 310 ? -0.031 10.755 -12.156 1.00 92.00 310 ASN A N 1
ATOM 2448 C CA . ASN A 1 310 ? 0.452 9.744 -13.094 1.00 92.00 310 ASN A CA 1
ATOM 2449 C C . ASN A 1 310 ? -0.555 8.606 -13.293 1.00 92.00 310 ASN A C 1
ATOM 2451 O O . ASN A 1 310 ? -0.699 8.119 -14.414 1.00 92.00 310 ASN A O 1
ATOM 2455 N N . LEU A 1 311 ? -1.271 8.210 -12.237 1.00 96.25 311 LEU A N 1
ATOM 2456 C CA . LEU A 1 311 ? -2.356 7.236 -12.324 1.00 96.25 311 LEU A CA 1
ATOM 2457 C C . LEU A 1 311 ? -3.51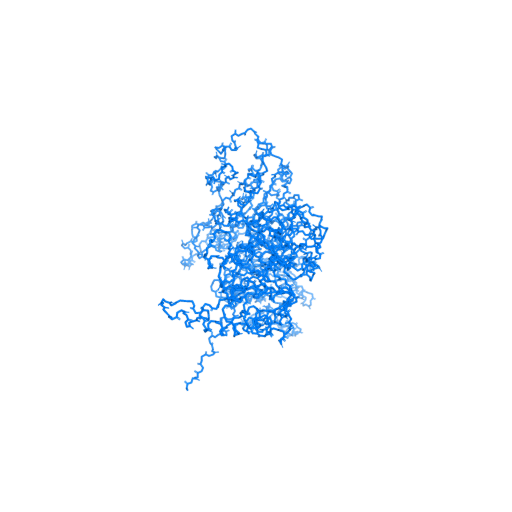8 7.760 -13.185 1.00 96.25 311 LEU A C 1
ATOM 2459 O O . LEU A 1 311 ? -3.987 7.048 -14.073 1.00 96.25 311 LEU A O 1
ATOM 2463 N N . ALA A 1 312 ? -3.945 9.008 -12.969 1.00 97.38 312 ALA A N 1
ATOM 2464 C CA . ALA A 1 312 ? -4.990 9.648 -13.765 1.00 97.38 312 ALA A CA 1
ATOM 2465 C C . ALA A 1 312 ? -4.589 9.753 -15.243 1.00 97.38 312 ALA A C 1
ATOM 2467 O O . ALA A 1 312 ? -5.347 9.343 -16.123 1.00 97.38 312 ALA A O 1
ATOM 2468 N N . LYS A 1 313 ? -3.356 10.199 -15.519 1.00 94.56 313 LYS A N 1
ATOM 2469 C CA . LYS A 1 313 ? -2.796 10.246 -16.878 1.00 94.56 313 LYS A CA 1
ATOM 2470 C C . LYS A 1 313 ? -2.780 8.871 -17.540 1.00 94.56 313 LYS A C 1
ATOM 2472 O O . LYS A 1 313 ? -3.227 8.753 -18.674 1.00 94.56 313 LYS A O 1
ATOM 2477 N N . ALA A 1 314 ? -2.338 7.831 -16.829 1.00 94.62 314 ALA A N 1
ATOM 2478 C CA . ALA A 1 314 ? -2.319 6.470 -17.362 1.00 94.62 314 ALA A CA 1
ATOM 2479 C C . ALA A 1 314 ? -3.717 5.999 -17.797 1.00 94.62 314 ALA A C 1
ATOM 2481 O O . ALA A 1 314 ? -3.844 5.373 -18.844 1.00 94.62 314 ALA A O 1
ATOM 2482 N N . LEU A 1 315 ? -4.767 6.327 -17.036 1.00 96.81 315 LEU A N 1
ATOM 2483 C CA . LEU A 1 315 ? -6.154 6.010 -17.400 1.00 96.81 315 LEU A CA 1
ATOM 2484 C C . LEU A 1 315 ? -6.628 6.801 -18.622 1.00 96.81 315 LEU A C 1
ATOM 2486 O O . LEU A 1 315 ? -7.167 6.205 -19.552 1.00 96.81 315 LEU A O 1
ATOM 2490 N N . VAL A 1 316 ? -6.400 8.116 -18.630 1.00 95.62 316 VAL A N 1
ATOM 2491 C CA . VAL A 1 316 ? -6.776 9.011 -19.738 1.00 95.62 316 VAL A CA 1
ATOM 2492 C C . VAL A 1 316 ? -6.082 8.624 -21.049 1.00 95.62 316 VAL A C 1
ATOM 2494 O O . VAL A 1 316 ? -6.672 8.738 -22.123 1.00 95.62 316 VAL A O 1
ATOM 2497 N N . ASP A 1 317 ? -4.832 8.166 -20.976 1.00 92.38 317 ASP A N 1
ATOM 2498 C CA . ASP A 1 317 ? -4.057 7.742 -22.143 1.00 92.38 317 ASP A CA 1
ATOM 2499 C C . ASP A 1 317 ? -4.443 6.337 -22.633 1.00 92.38 317 ASP A C 1
ATOM 2501 O O . ASP A 1 317 ? -4.253 6.030 -23.812 1.00 92.38 317 ASP A O 1
ATOM 2505 N N . LYS A 1 318 ? -4.981 5.481 -21.752 1.00 89.75 318 LYS A N 1
ATOM 2506 C CA . LYS A 1 318 ? -5.285 4.077 -22.064 1.00 89.75 318 LYS A CA 1
ATOM 2507 C C . LYS A 1 318 ? -6.523 3.909 -22.936 1.00 89.75 318 LYS A C 1
ATOM 2509 O O . LYS A 1 318 ? -6.505 3.091 -23.851 1.00 89.75 318 LYS A O 1
ATOM 2514 N N . ASP A 1 319 ? -7.598 4.620 -22.614 1.00 89.69 319 ASP A N 1
ATOM 2515 C CA . ASP A 1 319 ? -8.892 4.506 -23.292 1.00 89.69 319 ASP A CA 1
ATOM 2516 C C . ASP A 1 319 ? -9.708 5.797 -23.095 1.00 89.69 319 ASP A C 1
ATOM 2518 O O . ASP A 1 319 ? -9.258 6.742 -22.448 1.00 89.69 319 ASP A O 1
ATOM 2522 N N . ASN A 1 320 ? -10.923 5.855 -23.632 1.00 93.50 320 ASN A N 1
ATOM 2523 C CA . ASN A 1 320 ? -11.833 6.992 -23.516 1.00 93.50 320 ASN A CA 1
ATOM 2524 C C . ASN A 1 320 ? -12.490 7.087 -22.123 1.00 93.50 320 ASN A C 1
ATOM 2526 O O . ASN A 1 320 ? -13.714 7.087 -22.009 1.00 93.50 320 ASN A O 1
ATOM 2530 N N . TYR A 1 321 ? -11.691 7.127 -21.055 1.00 96.31 321 TYR A N 1
ATOM 2531 C CA . TYR A 1 321 ? -12.173 7.288 -19.683 1.00 96.31 321 TYR A CA 1
ATOM 2532 C C . TYR A 1 321 ? -12.433 8.761 -19.333 1.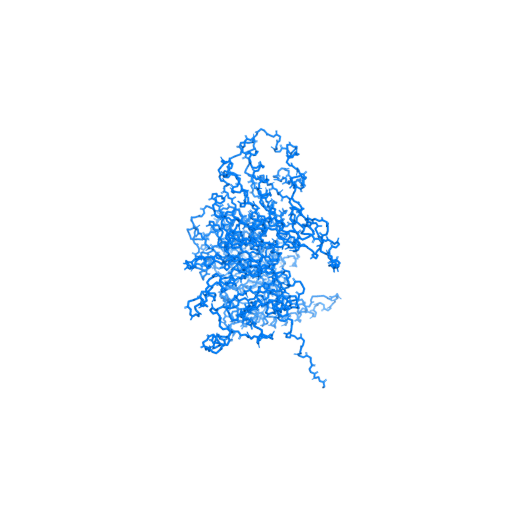00 96.31 321 TYR A C 1
ATOM 2534 O O . TYR A 1 321 ? -11.686 9.660 -19.724 1.00 96.31 321 TYR A O 1
ATOM 2542 N N . MET A 1 322 ? -13.466 8.999 -18.521 1.00 97.62 322 MET A N 1
ATOM 2543 C CA . MET A 1 322 ? -13.566 10.193 -17.679 1.00 97.62 322 MET A CA 1
ATOM 2544 C C . MET A 1 322 ? -13.005 9.863 -16.300 1.00 97.62 322 MET A C 1
ATOM 2546 O O . MET A 1 322 ? -13.581 9.053 -15.570 1.00 97.62 322 MET A O 1
ATOM 2550 N N . VAL A 1 323 ? -11.888 10.485 -15.941 1.00 98.44 323 VAL A N 1
ATOM 2551 C CA . VAL A 1 323 ? -11.258 10.298 -14.635 1.00 98.44 323 VAL A CA 1
ATOM 2552 C C . VAL A 1 323 ? -11.722 11.406 -13.702 1.00 98.44 323 VAL A C 1
ATOM 2554 O O . VAL A 1 323 ? -11.602 12.582 -14.032 1.00 98.44 323 VAL A O 1
ATOM 2557 N N . ILE A 1 324 ? -12.259 11.031 -12.544 1.00 98.50 324 ILE A N 1
ATOM 2558 C CA . ILE A 1 324 ? -12.716 11.955 -11.505 1.00 98.50 324 ILE A CA 1
ATOM 2559 C C . ILE A 1 324 ? -11.854 11.739 -10.259 1.00 98.50 324 ILE A C 1
ATOM 2561 O O . ILE A 1 324 ? -12.057 10.785 -9.507 1.00 98.50 324 ILE A O 1
ATOM 2565 N N . SER A 1 325 ? -10.883 12.616 -10.028 1.00 98.50 325 SER A N 1
ATOM 2566 C CA . SER A 1 325 ? -10.059 12.573 -8.818 1.00 98.50 325 SER A CA 1
ATOM 2567 C C . SER A 1 325 ? -10.743 13.344 -7.690 1.00 98.50 325 SER A C 1
ATOM 2569 O O . SER A 1 325 ? -11.109 14.507 -7.859 1.00 98.50 325 SER A O 1
ATOM 2571 N N . ILE A 1 326 ? -10.916 12.687 -6.545 1.00 98.38 326 ILE A N 1
ATOM 2572 C CA . ILE A 1 326 ? -11.526 13.251 -5.339 1.00 98.38 326 ILE A CA 1
ATOM 2573 C C . ILE A 1 326 ? -10.411 13.723 -4.411 1.00 98.38 326 ILE A C 1
ATOM 2575 O O . ILE A 1 326 ? -9.647 12.905 -3.890 1.00 98.38 326 ILE A O 1
ATOM 2579 N N . ASP A 1 327 ? -10.331 15.034 -4.210 1.00 97.56 327 ASP A N 1
ATOM 2580 C CA . ASP A 1 327 ? -9.393 15.667 -3.292 1.00 97.56 327 ASP A CA 1
ATOM 2581 C C . ASP A 1 327 ? -10.099 16.015 -1.980 1.00 97.56 327 ASP A C 1
ATOM 2583 O O . ASP A 1 327 ? -10.931 16.922 -1.907 1.00 97.56 327 ASP A O 1
ATOM 2587 N N . TRP A 1 328 ? -9.774 15.259 -0.937 1.00 96.56 328 TRP A N 1
ATOM 2588 C CA . TRP A 1 328 ? -10.309 15.422 0.411 1.00 96.56 328 TRP A CA 1
ATOM 2589 C C . TRP A 1 328 ? -9.196 15.771 1.407 1.00 96.56 328 TRP A C 1
ATOM 2591 O O . TRP A 1 328 ? -9.317 15.463 2.593 1.00 96.56 328 TRP A O 1
ATOM 2601 N N . GLN A 1 329 ? -8.116 16.425 0.949 1.00 93.62 329 GLN A N 1
ATOM 2602 C CA . GLN A 1 329 ? -6.908 16.725 1.735 1.00 93.62 329 GLN A CA 1
ATOM 2603 C C . GLN A 1 329 ? -7.181 17.343 3.120 1.00 93.62 329 GLN A C 1
ATOM 2605 O O . GLN A 1 329 ? -6.507 17.010 4.095 1.00 93.62 329 GLN A O 1
ATOM 2610 N N . THR A 1 330 ? -8.209 18.192 3.242 1.00 90.06 330 THR A N 1
ATOM 2611 C CA . THR A 1 330 ? -8.612 18.795 4.523 1.00 90.06 330 THR A CA 1
ATOM 2612 C C . THR A 1 330 ? -9.111 17.730 5.493 1.00 90.06 330 THR A C 1
ATOM 2614 O O . THR A 1 330 ? -8.614 17.635 6.610 1.00 90.06 330 THR A O 1
ATOM 2617 N N . ALA A 1 331 ? -10.038 16.878 5.054 1.00 90.25 331 ALA A N 1
ATOM 2618 C CA . ALA A 1 331 ? -10.592 15.789 5.856 1.00 90.25 331 ALA A CA 1
ATOM 2619 C C . ALA A 1 331 ? -9.621 14.597 6.009 1.00 90.25 331 ALA A C 1
ATOM 2621 O O . ALA A 1 331 ? -9.823 13.763 6.893 1.00 90.25 331 ALA A O 1
ATOM 2622 N N . ALA A 1 332 ? -8.569 14.537 5.184 1.00 89.94 332 ALA A N 1
ATOM 2623 C CA . ALA A 1 332 ? -7.452 13.593 5.271 1.00 89.94 332 ALA A CA 1
ATOM 2624 C C . ALA A 1 332 ? -6.315 14.065 6.201 1.00 89.94 332 ALA A C 1
ATOM 2626 O O . ALA A 1 332 ? -5.311 13.364 6.335 1.00 89.94 332 ALA A O 1
ATOM 2627 N N . CYS A 1 333 ? -6.469 15.234 6.836 1.00 86.44 333 CYS A N 1
ATOM 2628 C CA . CYS A 1 333 ? -5.510 15.865 7.753 1.00 86.44 333 CYS A CA 1
ATOM 2629 C C . CYS A 1 333 ? -4.151 16.220 7.107 1.00 86.44 333 CYS A C 1
ATOM 2631 O O . CYS A 1 333 ? -3.115 16.274 7.772 1.00 86.44 333 CYS A O 1
ATOM 2633 N N . THR A 1 334 ? -4.136 16.497 5.799 1.00 82.19 334 THR A N 1
ATOM 2634 C CA . THR A 1 334 ? -2.925 16.864 5.038 1.00 82.19 334 THR A CA 1
ATOM 2635 C C . THR A 1 334 ? -2.362 18.223 5.450 1.00 82.19 334 THR A C 1
ATOM 2637 O O . THR A 1 334 ? -1.140 18.380 5.526 1.00 82.19 334 THR A O 1
ATOM 2640 N N . ASN A 1 335 ? -3.248 19.165 5.782 1.00 76.38 335 ASN A N 1
ATOM 2641 C CA . ASN A 1 335 ? -2.916 20.562 6.082 1.00 76.38 335 ASN A CA 1
ATOM 2642 C C . ASN A 1 335 ? -2.418 20.788 7.522 1.00 76.38 335 ASN A C 1
ATOM 2644 O O . ASN A 1 335 ? -2.088 21.914 7.885 1.00 76.38 335 ASN A O 1
ATOM 2648 N N . GLU A 1 336 ? -2.356 19.736 8.341 1.00 67.00 336 GLU A N 1
ATOM 2649 C CA . GLU A 1 336 ? -1.984 19.840 9.753 1.00 67.00 336 GLU A CA 1
ATOM 2650 C C . GLU A 1 336 ? -0.467 19.884 9.983 1.00 67.00 336 GLU A C 1
ATOM 2652 O O . GLU A 1 336 ? 0.327 19.461 9.141 1.00 67.00 336 GLU A O 1
ATOM 2657 N N . ALA A 1 337 ? -0.037 20.371 11.151 1.00 56.19 337 ALA A N 1
ATOM 2658 C CA . ALA A 1 337 ? 1.379 20.419 11.519 1.00 56.19 337 ALA A CA 1
ATOM 2659 C C . ALA A 1 337 ? 1.996 19.006 11.598 1.00 56.19 337 ALA A C 1
ATOM 2661 O O . ALA A 1 337 ? 1.404 18.082 12.157 1.00 56.19 337 ALA A O 1
ATOM 2662 N N . VAL A 1 338 ? 3.215 18.847 11.063 1.00 52.69 338 VAL A N 1
ATOM 2663 C CA . VAL A 1 338 ? 3.898 17.558 10.805 1.00 52.69 338 VAL A CA 1
ATOM 2664 C C . VAL A 1 338 ? 3.961 16.624 12.029 1.00 52.69 338 VAL A C 1
ATOM 2666 O O . VAL A 1 338 ? 3.869 15.411 11.859 1.00 52.69 338 VAL A O 1
ATOM 2669 N N . GLY A 1 339 ? 4.050 17.163 13.252 1.00 50.75 339 GLY A N 1
ATOM 2670 C CA . GLY A 1 339 ? 4.088 16.374 14.493 1.00 50.75 339 GLY A CA 1
ATOM 2671 C C . GLY A 1 339 ? 2.728 15.856 14.986 1.00 50.75 339 GLY A C 1
ATOM 2672 O O . GLY A 1 339 ? 2.678 14.814 15.635 1.00 50.75 339 GLY A O 1
ATOM 2673 N N . LEU A 1 340 ? 1.624 16.532 14.647 1.00 54.66 340 LEU A N 1
ATOM 2674 C CA . LEU A 1 340 ? 0.275 16.199 15.127 1.00 54.66 340 LEU A CA 1
ATOM 2675 C C . LEU A 1 340 ? -0.541 15.365 14.134 1.00 54.66 340 LEU A C 1
ATOM 2677 O O . LEU A 1 340 ? -1.559 14.799 14.521 1.00 54.66 340 LEU A O 1
ATOM 2681 N N . LYS A 1 341 ? -0.102 15.248 12.871 1.00 61.06 341 LYS A N 1
ATOM 2682 C CA . LYS A 1 341 ? -0.825 14.518 11.812 1.00 61.06 341 LYS A CA 1
ATOM 2683 C C . LYS A 1 341 ? -1.302 13.148 12.289 1.00 61.06 341 LYS A C 1
ATOM 2685 O O . LYS A 1 341 ? -2.494 12.869 12.245 1.00 61.06 341 LYS A O 1
ATOM 2690 N N . TYR A 1 342 ? -0.399 12.334 12.835 1.00 61.28 342 TYR A N 1
ATOM 2691 C CA . TYR A 1 342 ? -0.698 10.970 13.286 1.00 61.28 342 TYR A CA 1
ATOM 2692 C C . TYR A 1 342 ? -1.717 10.893 14.430 1.00 61.28 342 TYR A C 1
ATOM 2694 O O . TYR A 1 342 ? -2.462 9.917 14.499 1.00 61.28 342 TYR A O 1
ATOM 2702 N N . LEU A 1 343 ? -1.802 11.923 15.282 1.00 61.16 343 LEU A N 1
ATOM 2703 C CA . LEU A 1 343 ? -2.820 12.005 16.333 1.00 61.16 343 LEU A CA 1
ATOM 2704 C C . LEU A 1 343 ? -4.235 12.099 15.735 1.00 61.16 343 LEU A C 1
ATOM 2706 O O . LEU A 1 343 ? -5.185 11.573 16.309 1.00 61.16 343 LEU A O 1
ATOM 2710 N N . TYR A 1 344 ? -4.366 12.703 14.551 1.00 72.56 344 TYR A N 1
ATOM 2711 C CA . TYR A 1 344 ? -5.640 12.897 13.853 1.00 72.56 344 TYR A CA 1
ATOM 2712 C C . TYR A 1 344 ? -5.990 11.791 12.850 1.00 72.56 344 TYR A C 1
ATOM 2714 O O . TYR A 1 344 ? -7.044 11.848 12.214 1.00 72.56 344 TYR A O 1
ATOM 2722 N N . TYR A 1 345 ? -5.175 10.737 12.737 1.00 76.31 345 TYR A N 1
ATOM 2723 C CA . TYR A 1 345 ? -5.497 9.586 11.888 1.00 76.31 345 TYR A CA 1
ATOM 2724 C C . TYR A 1 345 ? -6.895 8.987 12.158 1.00 76.31 345 TYR A C 1
ATOM 2726 O O . TYR A 1 345 ? -7.624 8.754 11.194 1.00 76.31 345 TYR A O 1
ATOM 2734 N N . PRO A 1 346 ? -7.348 8.781 13.415 1.00 73.88 346 PRO A N 1
ATOM 2735 C CA . PRO A 1 346 ? -8.701 8.281 13.683 1.00 73.88 346 PRO A CA 1
ATOM 2736 C C . PRO A 1 346 ? -9.817 9.192 13.153 1.00 73.88 346 PRO A C 1
ATOM 2738 O O . PRO A 1 346 ? -10.885 8.702 12.769 1.00 73.88 346 PRO A O 1
ATOM 2741 N N . THR A 1 347 ? -9.573 10.505 13.111 1.00 78.50 347 THR A N 1
ATOM 2742 C CA . THR A 1 347 ? -10.496 11.491 12.538 1.00 78.50 347 THR A CA 1
ATOM 2743 C C . THR A 1 347 ? -10.578 11.313 11.026 1.00 78.50 347 THR A C 1
ATOM 2745 O O . THR A 1 347 ? -11.675 11.101 10.510 1.00 78.50 347 THR A O 1
ATOM 2748 N N . ALA A 1 348 ? -9.440 11.268 10.320 1.00 85.94 348 ALA A N 1
ATOM 2749 C CA . ALA A 1 348 ? -9.416 10.964 8.885 1.00 85.94 348 ALA A CA 1
ATOM 2750 C C . ALA A 1 348 ? -10.053 9.604 8.564 1.00 85.94 348 ALA A C 1
ATOM 2752 O O . ALA A 1 348 ? -10.851 9.494 7.633 1.00 85.94 348 ALA A O 1
ATOM 2753 N N . ALA A 1 349 ? -9.751 8.574 9.359 1.00 87.00 349 ALA A N 1
ATOM 2754 C CA . ALA A 1 349 ? -10.337 7.245 9.220 1.00 87.00 349 ALA A CA 1
ATOM 2755 C C . ALA A 1 349 ? -11.866 7.291 9.359 1.00 87.00 349 ALA A C 1
ATOM 2757 O O . ALA A 1 349 ? -12.575 6.683 8.560 1.00 87.00 349 ALA A O 1
ATOM 2758 N N . SER A 1 350 ? -12.395 8.064 10.310 1.00 83.75 350 SER A N 1
ATOM 2759 C CA . SER A 1 350 ? -13.843 8.251 10.470 1.00 83.75 350 SER A CA 1
ATOM 2760 C C . SER A 1 350 ? -14.459 9.047 9.310 1.00 83.75 350 SER A C 1
ATOM 2762 O O . SER A 1 350 ? -15.535 8.686 8.824 1.00 83.75 350 SER A O 1
ATOM 2764 N N . ASN A 1 351 ? -13.753 10.064 8.803 1.00 92.31 351 ASN A N 1
ATOM 2765 C CA . ASN A 1 351 ? -14.172 10.872 7.655 1.00 92.31 351 ASN A CA 1
ATOM 2766 C C . ASN A 1 351 ? -14.309 10.054 6.363 1.00 92.31 351 ASN A C 1
ATOM 2768 O O . ASN A 1 351 ? -15.071 10.451 5.481 1.00 92.31 351 ASN A O 1
ATOM 2772 N N . THR A 1 352 ? -13.655 8.890 6.249 1.00 96.44 352 THR A N 1
ATOM 2773 C CA . THR A 1 352 ? -13.764 8.042 5.048 1.00 96.44 352 THR A CA 1
ATOM 2774 C C . THR A 1 352 ? -15.209 7.679 4.689 1.00 96.44 352 THR A C 1
ATOM 2776 O O . THR A 1 352 ? -15.547 7.578 3.510 1.00 96.44 352 THR A O 1
ATOM 2779 N N . ARG A 1 353 ? -16.094 7.552 5.686 1.00 94.75 353 ARG A N 1
ATOM 2780 C CA . ARG A 1 353 ? -17.533 7.301 5.488 1.00 94.75 353 ARG A CA 1
ATOM 2781 C C . ARG A 1 353 ? -18.230 8.477 4.825 1.00 94.75 353 ARG A C 1
ATOM 2783 O O . ARG A 1 353 ? -19.042 8.277 3.927 1.00 94.75 353 ARG A O 1
ATOM 2790 N N . LEU A 1 354 ? -17.910 9.686 5.275 1.00 94.62 354 LEU A N 1
ATOM 2791 C CA . LEU A 1 354 ? -18.506 10.924 4.784 1.00 94.62 354 LEU A CA 1
ATOM 2792 C C . LEU A 1 354 ? -18.050 11.201 3.348 1.00 94.62 354 LEU A C 1
ATOM 2794 O O . LEU A 1 354 ? -18.876 11.488 2.484 1.00 94.62 354 LEU A O 1
ATOM 2798 N N . VAL A 1 355 ? -16.763 10.993 3.054 1.00 98.00 355 VAL A N 1
ATOM 2799 C CA . VAL A 1 355 ? -16.242 11.081 1.680 1.00 98.00 355 VAL A CA 1
ATOM 2800 C C . VAL A 1 355 ? -16.838 9.974 0.796 1.00 98.00 355 VAL A C 1
ATOM 2802 O O . VAL A 1 355 ? -17.196 10.226 -0.351 1.00 98.00 355 VAL A O 1
ATOM 2805 N N . GLY A 1 356 ? -17.040 8.760 1.320 1.00 98.38 356 GLY A N 1
ATOM 2806 C CA . GLY A 1 356 ? -17.700 7.679 0.578 1.00 98.38 356 GLY A CA 1
ATOM 2807 C C . GLY A 1 356 ? -19.147 8.025 0.208 1.00 98.38 356 GLY A C 1
ATOM 2808 O O . GLY A 1 356 ? -19.573 7.818 -0.929 1.00 98.38 356 GLY A O 1
ATOM 2809 N N . GLN A 1 357 ? -19.892 8.630 1.138 1.00 97.75 357 GLN A N 1
ATOM 2810 C CA . GLN A 1 357 ? -21.231 9.163 0.868 1.00 97.75 357 GLN A CA 1
ATOM 2811 C C . GLN A 1 357 ? -21.200 10.286 -0.176 1.00 97.75 357 GLN A C 1
ATOM 2813 O O . GLN A 1 357 ? -22.047 10.306 -1.065 1.00 97.75 357 GLN A O 1
ATOM 2818 N N . TYR A 1 358 ? -20.204 11.174 -0.120 1.00 98.06 358 TYR A N 1
ATOM 2819 C CA . TYR A 1 358 ? -20.007 12.232 -1.113 1.00 98.06 358 TYR A CA 1
ATOM 2820 C C . TYR A 1 358 ? -19.822 11.663 -2.530 1.00 98.06 358 TYR A C 1
ATOM 2822 O O . TYR A 1 358 ? -20.499 12.093 -3.467 1.00 98.06 358 TYR A O 1
ATOM 2830 N N . ILE A 1 359 ? -18.988 10.630 -2.693 1.00 98.75 359 ILE A N 1
ATOM 2831 C CA . ILE A 1 359 ? -18.803 9.948 -3.986 1.00 98.75 359 ILE A CA 1
ATOM 2832 C C . ILE A 1 359 ? -20.096 9.264 -4.455 1.00 98.75 359 ILE A C 1
ATOM 2834 O O . ILE A 1 359 ? -20.436 9.321 -5.643 1.00 98.75 359 ILE A O 1
ATOM 2838 N N . ALA A 1 360 ? -20.855 8.654 -3.542 1.00 98.62 360 ALA A N 1
ATOM 2839 C CA . ALA A 1 360 ? -22.147 8.055 -3.869 1.00 98.62 360 ALA A CA 1
ATOM 2840 C C . ALA A 1 360 ? -23.174 9.105 -4.340 1.00 98.62 360 ALA A C 1
ATOM 2842 O O . ALA A 1 360 ? -23.947 8.821 -5.255 1.00 98.62 360 ALA A O 1
ATOM 2843 N N . THR A 1 361 ? -23.142 10.328 -3.799 1.00 97.75 361 THR A N 1
ATOM 2844 C CA . THR A 1 361 ? -23.963 11.458 -4.274 1.00 97.75 361 THR A CA 1
ATOM 2845 C C . THR A 1 361 ? -23.607 11.850 -5.709 1.00 97.75 361 THR A C 1
ATOM 2847 O O . THR A 1 361 ? -24.501 11.968 -6.551 1.00 97.75 361 THR A O 1
ATOM 2850 N N . ILE A 1 362 ? -22.313 11.973 -6.035 1.00 97.94 362 ILE A N 1
ATOM 2851 C CA . ILE A 1 362 ? -21.871 12.231 -7.420 1.00 97.94 362 ILE A CA 1
ATOM 2852 C C . ILE A 1 362 ? -22.325 11.090 -8.335 1.00 97.94 362 ILE A C 1
ATOM 2854 O O . ILE A 1 362 ? -22.867 11.325 -9.413 1.00 97.94 362 ILE A O 1
ATOM 2858 N N . THR A 1 363 ? -22.159 9.845 -7.888 1.00 98.62 363 THR A N 1
ATOM 2859 C CA . THR A 1 363 ? -22.571 8.655 -8.644 1.00 98.62 363 THR A CA 1
ATOM 2860 C C . THR A 1 363 ? -24.071 8.654 -8.914 1.00 98.62 363 THR A C 1
ATOM 2862 O O . THR A 1 363 ? -24.493 8.403 -10.040 1.00 98.62 363 THR A O 1
ATOM 2865 N N . GLN A 1 364 ? -24.888 8.995 -7.917 1.00 98.12 364 GLN A N 1
ATOM 2866 C CA . GLN A 1 364 ? -26.330 9.119 -8.092 1.00 98.12 364 GLN A CA 1
ATOM 2867 C C . GLN A 1 364 ? -26.675 10.151 -9.172 1.00 98.12 364 GLN A C 1
ATOM 2869 O O . GLN A 1 364 ? -27.541 9.872 -10.002 1.00 98.12 364 GLN A O 1
ATOM 2874 N N . LYS A 1 365 ? -25.974 11.293 -9.207 1.00 96.06 365 LYS A N 1
ATOM 2875 C CA . LYS A 1 365 ? -26.130 12.309 -10.257 1.00 96.06 365 LYS A CA 1
ATOM 2876 C C . LYS A 1 365 ? -25.762 11.756 -11.637 1.00 96.06 365 LYS A C 1
ATOM 2878 O O . LYS A 1 365 ? -26.543 11.878 -12.575 1.00 96.06 365 LYS A O 1
ATOM 2883 N N . LEU A 1 366 ? -24.614 11.086 -11.759 1.00 97.31 366 LEU A N 1
ATOM 2884 C CA . LEU A 1 366 ? -24.160 10.453 -13.007 1.00 97.31 366 LEU A CA 1
ATOM 2885 C C . LEU A 1 366 ? -25.177 9.438 -13.556 1.00 97.31 366 LEU A C 1
ATOM 2887 O O . LEU A 1 366 ? -25.470 9.435 -14.751 1.00 97.31 366 LEU A O 1
ATOM 2891 N N . VAL A 1 367 ? -25.751 8.607 -12.687 1.00 97.56 367 VAL A N 1
ATOM 2892 C CA . VAL A 1 367 ? -26.733 7.587 -13.084 1.00 97.56 367 VAL A CA 1
ATOM 2893 C C . VAL A 1 367 ? -28.079 8.218 -13.443 1.00 97.56 367 VAL A C 1
ATOM 2895 O O . VAL A 1 367 ? -28.636 7.940 -14.506 1.00 97.56 367 VAL A O 1
ATOM 2898 N N . LYS A 1 368 ? -28.624 9.074 -12.570 1.00 96.25 368 LYS A N 1
ATOM 2899 C CA . LYS A 1 368 ? -29.986 9.607 -12.728 1.00 96.25 368 LYS A CA 1
ATOM 2900 C C . LYS A 1 368 ? -30.071 10.701 -13.787 1.00 96.25 368 LYS A C 1
ATOM 2902 O O . LYS A 1 368 ? -30.970 10.637 -14.632 1.00 96.25 368 LYS A O 1
ATOM 2907 N N . ASP A 1 369 ? -29.139 11.650 -13.769 1.00 95.31 369 ASP A N 1
ATOM 2908 C CA . ASP A 1 369 ? -29.193 12.847 -14.612 1.00 95.31 369 ASP A CA 1
ATOM 2909 C C . ASP A 1 369 ? -28.510 12.593 -15.962 1.00 95.31 369 ASP A C 1
ATOM 2911 O O . ASP A 1 369 ? -29.045 12.977 -16.998 1.00 95.31 369 ASP A O 1
ATOM 2915 N N . TYR A 1 370 ? -27.377 11.878 -15.964 1.00 96.06 370 TYR A N 1
ATOM 2916 C CA . TYR A 1 370 ? -26.535 11.681 -17.158 1.00 96.06 370 TYR A CA 1
ATOM 2917 C C . TYR A 1 370 ? -26.617 10.280 -17.778 1.00 96.06 370 TYR A C 1
ATOM 2919 O O . TYR A 1 370 ? -25.948 10.016 -18.782 1.00 96.06 370 TYR A O 1
ATOM 2927 N N . LYS A 1 371 ? -27.458 9.402 -17.213 1.00 95.25 371 LYS A N 1
ATOM 2928 C CA . LYS A 1 371 ? -27.773 8.051 -17.714 1.00 95.25 371 LYS A CA 1
ATOM 2929 C C . LYS A 1 371 ? -26.562 7.116 -17.823 1.00 95.25 371 LYS A C 1
ATOM 2931 O O . LYS A 1 371 ? -26.556 6.206 -18.650 1.00 95.25 371 LYS A O 1
ATOM 2936 N N . ILE A 1 372 ? -25.549 7.306 -16.975 1.00 96.50 372 ILE A N 1
ATOM 2937 C CA . ILE A 1 372 ? -24.411 6.382 -16.898 1.00 96.50 372 ILE A CA 1
ATOM 2938 C C . ILE A 1 372 ? -24.857 5.084 -16.216 1.00 96.50 372 ILE A C 1
ATOM 2940 O O . ILE A 1 372 ? -25.425 5.105 -15.128 1.00 96.50 372 ILE A O 1
ATOM 2944 N N . SER A 1 373 ? -24.570 3.940 -16.837 1.00 97.31 373 SER A N 1
ATOM 2945 C CA . SER A 1 373 ? -24.767 2.630 -16.207 1.00 97.31 373 SER A CA 1
ATOM 2946 C C . SER A 1 373 ? -23.730 2.386 -15.108 1.00 97.31 373 SER A C 1
ATOM 2948 O O . SER A 1 373 ? -22.545 2.644 -15.313 1.00 97.31 373 SER A O 1
ATOM 2950 N N . MET A 1 374 ? -24.136 1.798 -13.978 1.00 98.12 374 MET A N 1
ATOM 2951 C CA . MET A 1 374 ? -23.206 1.395 -12.911 1.00 98.12 374 MET A CA 1
ATOM 2952 C C . MET A 1 374 ? -22.115 0.421 -13.396 1.00 98.12 374 MET A C 1
ATOM 2954 O O . MET A 1 374 ? -20.997 0.439 -12.877 1.00 98.12 374 MET A O 1
ATOM 2958 N N . ALA A 1 375 ? -22.394 -0.355 -14.452 1.00 97.44 375 ALA A N 1
ATOM 2959 C CA . ALA A 1 375 ? -21.423 -1.232 -15.114 1.00 97.44 375 ALA A CA 1
ATOM 2960 C C . ALA A 1 375 ? -20.245 -0.474 -15.766 1.00 97.44 375 ALA A C 1
ATOM 2962 O O . ALA A 1 375 ? -19.215 -1.078 -16.062 1.00 97.44 375 ALA A O 1
ATOM 2963 N N . ASN A 1 376 ? -20.378 0.844 -15.946 1.00 97.75 376 ASN A N 1
ATOM 2964 C CA . ASN A 1 376 ? -19.367 1.725 -16.525 1.00 97.75 376 ASN A CA 1
ATOM 2965 C C . ASN A 1 376 ? -18.664 2.603 -15.481 1.00 97.75 376 ASN A C 1
ATOM 2967 O O . ASN A 1 376 ? -17.917 3.501 -15.864 1.00 97.75 376 ASN A O 1
ATOM 2971 N N . ILE A 1 377 ? -18.895 2.378 -14.183 1.00 98.69 377 ILE A N 1
ATOM 2972 C CA . ILE A 1 377 ? -18.284 3.168 -13.111 1.00 98.69 377 ILE A CA 1
ATOM 2973 C C . ILE A 1 377 ? -17.363 2.275 -12.277 1.00 98.69 377 ILE A C 1
ATOM 2975 O O . ILE A 1 377 ? -17.771 1.208 -11.805 1.00 98.69 377 ILE A O 1
ATOM 2979 N N . ARG A 1 378 ? -16.114 2.712 -12.103 1.00 98.69 378 ARG A N 1
ATOM 2980 C CA . ARG A 1 378 ? -15.080 2.057 -11.288 1.00 98.69 378 ARG A CA 1
ATOM 2981 C C . ARG A 1 378 ? -14.536 3.037 -10.250 1.00 98.69 378 ARG A C 1
ATOM 2983 O O . ARG A 1 378 ? -14.462 4.235 -10.523 1.00 98.69 378 ARG A O 1
ATOM 2990 N N . LEU A 1 379 ? -14.109 2.535 -9.093 1.00 98.94 379 LEU A N 1
ATOM 2991 C CA . LEU A 1 379 ? -13.328 3.319 -8.129 1.00 98.94 379 LEU A CA 1
ATOM 2992 C C . LEU A 1 379 ? -11.936 2.732 -7.936 1.00 98.94 379 LEU A C 1
ATOM 2994 O O . LEU A 1 379 ? -11.769 1.515 -7.924 1.00 98.94 379 LEU A O 1
ATOM 2998 N N . ILE A 1 380 ? -10.954 3.606 -7.745 1.00 98.88 380 ILE A N 1
ATOM 2999 C CA . ILE A 1 380 ? -9.590 3.270 -7.353 1.00 98.88 380 ILE A CA 1
ATOM 3000 C C . ILE A 1 380 ? -9.248 4.098 -6.115 1.00 98.88 380 ILE A C 1
ATOM 3002 O O . ILE A 1 380 ? -9.208 5.326 -6.172 1.00 98.88 380 ILE A O 1
ATOM 3006 N N . GLY A 1 381 ? -9.000 3.433 -4.992 1.00 98.75 381 GLY A N 1
ATOM 3007 C CA . GLY A 1 381 ? -8.731 4.092 -3.718 1.00 98.75 381 GLY A CA 1
ATOM 3008 C C . GLY A 1 381 ? -7.438 3.597 -3.089 1.00 98.75 381 GLY A C 1
ATOM 3009 O O . GLY A 1 381 ? -7.226 2.390 -3.029 1.00 98.75 381 GLY A O 1
ATOM 3010 N N . HIS A 1 382 ? -6.592 4.504 -2.600 1.00 98.69 382 HIS A N 1
ATOM 3011 C CA . HIS A 1 382 ? -5.336 4.163 -1.917 1.00 98.69 382 HIS A CA 1
ATOM 3012 C C . HIS A 1 382 ? -5.419 4.389 -0.409 1.00 98.69 382 HIS A C 1
ATOM 3014 O O . HIS A 1 382 ? -5.959 5.410 0.017 1.00 98.69 382 HIS A O 1
ATOM 3020 N N . SER A 1 383 ? -4.871 3.476 0.402 1.00 97.88 383 SER A N 1
ATOM 3021 C CA . SER A 1 383 ? -4.826 3.626 1.864 1.00 97.88 383 SER A CA 1
ATOM 3022 C C . SER A 1 383 ? -6.235 3.832 2.457 1.00 97.88 383 SER A C 1
ATOM 3024 O O . SER A 1 383 ? -7.132 3.024 2.207 1.00 97.88 383 SER A O 1
ATOM 3026 N N . LEU A 1 384 ? -6.484 4.926 3.191 1.00 97.75 384 LEU A N 1
ATOM 3027 C CA . LEU A 1 384 ? -7.827 5.334 3.633 1.00 97.75 384 LEU A CA 1
ATOM 3028 C C . LEU A 1 384 ? -8.818 5.517 2.467 1.00 97.75 384 LEU A C 1
ATOM 3030 O O . LEU A 1 384 ? -10.000 5.206 2.610 1.00 97.75 384 LEU A O 1
ATOM 3034 N N . GLY A 1 385 ? -8.349 5.954 1.296 1.00 98.62 385 GLY A N 1
ATOM 3035 C CA . GLY A 1 385 ? -9.145 6.092 0.074 1.00 98.62 385 GLY A CA 1
ATOM 3036 C C . GLY A 1 385 ? -9.708 4.763 -0.448 1.00 98.62 385 GLY A C 1
ATOM 3037 O O . GLY A 1 385 ? -10.764 4.741 -1.087 1.00 98.62 385 GLY A O 1
ATOM 3038 N N . ALA A 1 386 ? -9.071 3.630 -0.131 1.00 98.81 386 ALA A N 1
ATOM 3039 C CA . ALA A 1 386 ? -9.623 2.307 -0.431 1.00 98.81 386 ALA A CA 1
ATOM 3040 C C . ALA A 1 386 ? -10.913 2.057 0.370 1.00 98.81 386 ALA A C 1
ATOM 3042 O O . ALA A 1 386 ? -11.911 1.574 -0.167 1.00 98.81 386 ALA A O 1
ATOM 3043 N N . HIS A 1 387 ? -10.930 2.450 1.646 1.00 98.75 387 HIS A N 1
ATOM 3044 C CA . HIS A 1 387 ? -12.124 2.367 2.488 1.00 98.75 387 HIS A CA 1
ATOM 3045 C C . HIS A 1 387 ? -13.182 3.399 2.111 1.00 98.75 387 HIS A C 1
ATOM 3047 O O . HIS A 1 387 ? -14.361 3.051 2.108 1.00 98.75 387 HIS A O 1
ATOM 3053 N N . VAL A 1 388 ? -12.788 4.607 1.688 1.00 98.88 388 VAL A N 1
ATOM 3054 C CA . VAL A 1 388 ? -13.707 5.574 1.057 1.00 98.88 388 VAL A CA 1
ATOM 3055 C C . VAL A 1 388 ? -14.460 4.920 -0.106 1.00 98.88 388 VAL A C 1
ATOM 3057 O O . VAL A 1 388 ? -15.687 4.995 -0.171 1.00 98.88 388 VAL A O 1
ATOM 3060 N N . SER A 1 389 ? -13.737 4.213 -0.981 1.00 98.88 389 SER A N 1
ATOM 3061 C CA . SER A 1 389 ? -14.329 3.506 -2.123 1.00 98.88 389 SER A CA 1
ATOM 3062 C C . SER A 1 389 ? -15.296 2.402 -1.681 1.00 98.88 389 SER A C 1
ATOM 3064 O O . SER A 1 389 ? -16.397 2.292 -2.219 1.00 98.88 389 SER A O 1
ATOM 3066 N N . GLY A 1 390 ? -14.936 1.629 -0.651 1.00 98.75 390 GLY A N 1
ATOM 3067 C CA . GLY A 1 390 ? -15.821 0.615 -0.066 1.00 98.75 390 GLY A CA 1
ATOM 3068 C C . GLY A 1 390 ? -17.096 1.201 0.553 1.00 98.75 390 GLY A C 1
ATOM 3069 O O . GLY A 1 390 ? -18.189 0.668 0.359 1.00 98.75 390 GLY A O 1
ATOM 3070 N N . PHE A 1 391 ? -16.997 2.330 1.262 1.00 98.88 391 PHE A N 1
ATOM 3071 C CA . PHE A 1 391 ? -18.166 3.023 1.815 1.00 98.88 391 PHE A CA 1
ATOM 3072 C C . PHE A 1 391 ? -19.062 3.620 0.727 1.00 98.88 391 PHE A C 1
ATOM 3074 O O . PHE A 1 391 ? -20.285 3.543 0.855 1.00 98.88 391 PHE A O 1
ATOM 3081 N N . ALA A 1 392 ? -18.489 4.139 -0.363 1.00 98.88 392 ALA A N 1
ATOM 3082 C CA . ALA A 1 392 ? -19.262 4.537 -1.538 1.00 98.88 392 ALA A CA 1
ATOM 3083 C C . ALA A 1 392 ? -20.026 3.337 -2.125 1.00 98.88 392 ALA A C 1
ATOM 3085 O O . ALA A 1 392 ? -21.227 3.440 -2.376 1.00 98.88 392 ALA A O 1
ATOM 3086 N N . GLY A 1 393 ? -19.360 2.183 -2.270 1.00 98.81 393 GLY A N 1
ATOM 3087 C CA . GLY A 1 393 ? -19.953 0.931 -2.759 1.00 98.81 393 GLY A CA 1
ATOM 3088 C C . GLY A 1 393 ? -21.141 0.444 -1.932 1.00 98.81 393 GLY A C 1
ATOM 3089 O O . GLY A 1 393 ? -22.183 0.080 -2.479 1.00 98.81 393 GLY A O 1
ATOM 3090 N N . LYS A 1 394 ? -21.039 0.522 -0.604 1.00 98.69 394 LYS A N 1
ATOM 3091 C CA . LYS A 1 394 ? -22.167 0.241 0.298 1.00 98.69 394 LYS A CA 1
ATOM 3092 C C . LYS A 1 394 ? -23.299 1.251 0.125 1.00 98.69 394 LYS A C 1
ATOM 3094 O O . LYS A 1 394 ? -24.467 0.868 0.069 1.00 98.69 394 LYS A O 1
ATOM 3099 N N . LYS A 1 395 ? -22.967 2.540 0.011 1.00 98.69 395 LYS A N 1
ATOM 3100 C CA . LYS A 1 395 ? -23.973 3.602 -0.072 1.00 98.69 395 LYS A CA 1
ATOM 3101 C C . LYS A 1 395 ? -24.770 3.554 -1.376 1.00 98.69 395 LYS A C 1
ATOM 3103 O O . LYS A 1 395 ? -25.977 3.770 -1.340 1.00 98.69 395 LYS A O 1
ATOM 3108 N N . VAL A 1 396 ? -24.161 3.230 -2.519 1.00 98.81 396 VAL A N 1
ATOM 3109 C CA . VAL A 1 396 ? -24.915 3.097 -3.785 1.00 98.81 396 VAL A CA 1
ATOM 3110 C C . VAL A 1 396 ? -25.883 1.912 -3.781 1.00 98.81 396 VAL A C 1
ATOM 3112 O O . VAL A 1 396 ? -26.966 2.012 -4.362 1.00 98.81 396 VAL A O 1
ATOM 3115 N N . GLN A 1 397 ? -25.544 0.837 -3.063 1.00 98.56 397 GLN A N 1
ATOM 3116 C CA . GLN A 1 397 ? -26.445 -0.295 -2.835 1.00 98.56 397 GLN A CA 1
ATOM 3117 C C . GLN A 1 397 ? -27.619 0.106 -1.932 1.00 98.56 397 GLN A C 1
ATOM 3119 O O . GLN A 1 397 ? -28.768 -0.184 -2.262 1.00 98.56 397 GLN A O 1
ATOM 3124 N N . GLU A 1 398 ? -27.359 0.854 -0.853 1.00 98.06 398 GLU A N 1
ATOM 3125 C CA . GLU A 1 398 ? -28.403 1.437 0.008 1.00 98.06 398 GLU A CA 1
ATOM 3126 C C . GLU A 1 398 ? -29.349 2.361 -0.787 1.00 98.06 398 GLU A C 1
ATOM 3128 O O . GLU A 1 398 ? -30.566 2.315 -0.619 1.00 98.06 398 GLU A O 1
ATOM 3133 N N . LEU A 1 399 ? -28.800 3.145 -1.722 1.00 97.88 399 LEU A N 1
ATOM 3134 C CA . LEU A 1 399 ? -29.550 4.011 -2.642 1.00 97.88 399 LEU A CA 1
ATOM 3135 C C . LEU A 1 399 ? -30.251 3.253 -3.786 1.00 97.88 399 LEU A C 1
ATOM 3137 O O . LEU A 1 399 ? -30.860 3.896 -4.645 1.00 97.88 399 LEU A O 1
ATOM 3141 N N . LYS A 1 400 ? -30.173 1.915 -3.814 1.00 98.12 400 LYS A N 1
ATOM 3142 C CA . LYS A 1 400 ? -30.762 1.036 -4.840 1.00 98.12 400 LYS A CA 1
ATOM 3143 C C . LYS A 1 400 ? -30.312 1.363 -6.271 1.00 98.12 400 LYS A C 1
ATOM 3145 O O . LYS A 1 400 ? -31.073 1.177 -7.217 1.00 98.12 400 LYS A O 1
ATOM 3150 N N . LEU A 1 401 ? -29.079 1.845 -6.442 1.00 98.06 401 LEU A N 1
ATOM 3151 C CA . LEU A 1 401 ? -28.494 2.090 -7.769 1.00 98.06 401 LEU A CA 1
ATOM 3152 C C . LEU A 1 401 ? -27.861 0.827 -8.374 1.00 98.06 401 LEU A C 1
ATOM 3154 O O . LEU A 1 401 ? -27.583 0.804 -9.568 1.00 98.06 401 LEU A O 1
ATOM 3158 N N . GLY A 1 402 ? -27.642 -0.210 -7.562 1.00 97.69 402 GLY A N 1
ATOM 3159 C CA . GLY A 1 402 ? -26.846 -1.388 -7.907 1.00 97.69 402 GLY A CA 1
ATOM 3160 C C . GLY A 1 402 ? -25.431 -1.290 -7.337 1.00 97.69 402 GLY A C 1
ATOM 3161 O O . GLY A 1 402 ? -25.178 -0.515 -6.412 1.00 97.69 402 GLY A O 1
ATOM 3162 N N . LYS A 1 403 ? -24.506 -2.083 -7.878 1.00 98.69 403 LYS A N 1
ATOM 3163 C CA . LYS A 1 403 ? -23.094 -2.091 -7.482 1.00 98.69 403 LYS A CA 1
ATOM 3164 C C . LYS A 1 403 ? -22.228 -1.421 -8.536 1.00 98.69 403 LYS A C 1
ATOM 3166 O O . LYS A 1 403 ? -22.532 -1.483 -9.723 1.00 98.69 403 LYS A O 1
ATOM 3171 N N . TYR A 1 404 ? -21.122 -0.817 -8.110 1.00 98.81 404 TYR A N 1
ATOM 3172 C CA . TYR A 1 404 ? -20.079 -0.408 -9.049 1.00 98.81 404 TYR A CA 1
ATOM 3173 C C . TYR A 1 404 ? -19.539 -1.615 -9.811 1.00 98.81 404 TYR A C 1
ATOM 3175 O O . TYR A 1 404 ? -19.474 -2.721 -9.271 1.00 98.81 404 TYR A O 1
ATOM 3183 N N . SER A 1 405 ? -19.096 -1.383 -11.046 1.00 98.44 405 SER A N 1
ATOM 3184 C CA . SER A 1 405 ? -18.512 -2.437 -11.877 1.00 98.44 405 SER A CA 1
ATOM 3185 C C . SER A 1 405 ? -17.259 -3.052 -11.260 1.00 98.44 405 SER A C 1
ATOM 3187 O O . SER A 1 405 ? -17.007 -4.241 -11.438 1.00 98.44 405 SER A O 1
ATOM 3189 N N . GLU A 1 406 ? -16.463 -2.236 -10.568 1.00 98.69 406 GLU A N 1
ATOM 3190 C CA . GLU A 1 406 ? -15.254 -2.663 -9.884 1.00 98.69 406 GLU A CA 1
ATOM 3191 C C . GLU A 1 406 ? -14.800 -1.621 -8.852 1.00 98.69 406 GLU A C 1
ATOM 3193 O O . GLU A 1 406 ? -14.895 -0.412 -9.089 1.00 98.69 406 GLU A O 1
ATOM 3198 N N . ILE A 1 407 ? -14.261 -2.096 -7.730 1.00 98.94 407 ILE A N 1
ATOM 3199 C CA . ILE A 1 407 ? -13.459 -1.295 -6.797 1.00 98.94 407 ILE A CA 1
ATOM 3200 C C . ILE A 1 407 ? -12.043 -1.869 -6.767 1.00 98.94 407 ILE A C 1
ATOM 3202 O O . ILE A 1 407 ? -11.858 -3.066 -6.558 1.00 98.94 407 ILE A O 1
ATOM 3206 N N . ILE A 1 408 ? -11.043 -1.008 -6.941 1.00 98.88 408 ILE A N 1
ATOM 3207 C CA . ILE A 1 408 ? -9.626 -1.354 -6.830 1.00 98.88 408 ILE A CA 1
ATOM 3208 C C . ILE A 1 408 ? -9.062 -0.706 -5.560 1.00 98.88 408 ILE A C 1
ATOM 3210 O O . ILE A 1 408 ? -8.902 0.514 -5.489 1.00 98.88 408 ILE A O 1
ATOM 3214 N N . GLY A 1 409 ? -8.779 -1.525 -4.548 1.00 98.81 409 GLY A N 1
ATOM 3215 C CA . GLY A 1 409 ? -8.134 -1.123 -3.302 1.00 98.81 409 GLY A CA 1
ATOM 3216 C C . GLY A 1 409 ? -6.614 -1.206 -3.416 1.00 98.81 409 GLY A C 1
ATOM 3217 O O . GLY A 1 409 ? -6.046 -2.294 -3.496 1.00 98.81 409 GLY A O 1
ATOM 3218 N N . LEU A 1 410 ? -5.948 -0.058 -3.413 1.00 98.75 410 LEU A N 1
ATOM 3219 C CA . LEU A 1 410 ? -4.495 0.060 -3.464 1.00 98.75 410 LEU A CA 1
ATOM 3220 C C . LEU A 1 410 ? -3.954 0.164 -2.038 1.00 98.75 410 LEU A C 1
ATOM 3222 O O . LEU A 1 410 ? -4.080 1.200 -1.393 1.00 98.75 410 LEU A O 1
ATOM 3226 N N . ASP A 1 411 ? -3.388 -0.930 -1.554 1.00 98.56 411 ASP A N 1
ATOM 3227 C CA . ASP A 1 411 ? -2.863 -1.119 -0.203 1.00 98.56 411 ASP A CA 1
ATOM 3228 C C . ASP A 1 411 ? -3.791 -0.567 0.897 1.00 98.56 411 ASP A C 1
ATOM 3230 O O . ASP A 1 411 ? -3.462 0.428 1.547 1.00 98.56 411 ASP A O 1
ATOM 3234 N N . PRO A 1 412 ? -4.999 -1.147 1.071 1.00 98.62 412 PRO A N 1
ATOM 3235 C CA . PRO A 1 412 ? -5.999 -0.625 2.000 1.00 98.62 412 PRO A CA 1
ATOM 3236 C C . PRO A 1 412 ? -5.451 -0.488 3.421 1.00 98.62 412 PRO A C 1
ATOM 3238 O O . PRO A 1 412 ? -4.772 -1.390 3.917 1.00 98.62 412 PRO A O 1
ATOM 3241 N N . ALA A 1 413 ? -5.757 0.637 4.071 1.00 95.12 413 ALA A N 1
ATOM 3242 C CA . ALA A 1 413 ? -5.183 0.971 5.368 1.00 95.12 413 ALA A CA 1
ATOM 3243 C C . ALA A 1 413 ? -5.560 -0.050 6.454 1.00 95.12 413 ALA A C 1
ATOM 3245 O O . ALA A 1 413 ? -6.727 -0.355 6.678 1.00 95.12 413 ALA A O 1
ATOM 3246 N N . ARG A 1 414 ? -4.566 -0.554 7.180 1.00 89.75 414 ARG A N 1
ATOM 3247 C CA . ARG A 1 414 ? -4.777 -1.489 8.289 1.00 89.75 414 ARG A CA 1
ATOM 3248 C C . ARG A 1 414 ? -5.307 -0.809 9.554 1.00 89.75 414 ARG A C 1
ATOM 3250 O O . ARG A 1 414 ? -6.309 -1.284 10.103 1.00 89.75 414 ARG A O 1
ATOM 3257 N N . PRO A 1 415 ? -4.683 0.279 10.054 1.00 79.25 415 PRO A N 1
ATOM 3258 C CA . PRO A 1 415 ? -5.056 0.825 11.352 1.00 79.25 415 PRO A CA 1
ATOM 3259 C C . PRO A 1 415 ? -6.497 1.341 11.346 1.00 79.25 415 PRO A C 1
ATOM 3261 O O . PRO A 1 415 ? -6.903 2.023 10.407 1.00 79.25 415 PRO A O 1
ATOM 3264 N N . SER A 1 416 ? -7.258 1.022 12.396 1.00 79.75 416 SER A N 1
ATOM 3265 C CA . SER A 1 416 ? -8.698 1.315 12.547 1.00 79.75 416 SER A CA 1
ATOM 3266 C C . SER A 1 416 ? -9.665 0.515 11.659 1.00 79.75 416 SER A C 1
ATOM 3268 O O . SER A 1 416 ? -10.872 0.738 11.765 1.00 79.75 416 SER A O 1
ATOM 3270 N N . PHE A 1 417 ? -9.189 -0.412 10.815 1.00 84.81 417 PHE A N 1
ATOM 3271 C CA . PHE A 1 417 ? -10.049 -1.195 9.909 1.00 84.81 417 PHE A CA 1
ATOM 3272 C C . PHE A 1 417 ? -9.831 -2.710 9.968 1.00 84.81 417 PHE A C 1
ATOM 3274 O O . PHE A 1 417 ? -10.759 -3.461 9.670 1.00 84.81 417 PHE A O 1
ATOM 3281 N N . ASP A 1 418 ? -8.644 -3.186 10.341 1.00 81.75 418 ASP A N 1
ATOM 3282 C CA . ASP A 1 418 ? -8.258 -4.596 10.187 1.00 81.75 418 ASP A CA 1
ATOM 3283 C C . ASP A 1 418 ? -9.162 -5.577 10.955 1.00 81.75 418 ASP A C 1
ATOM 3285 O O . ASP A 1 418 ? -9.616 -6.593 10.413 1.00 81.75 418 ASP A O 1
ATOM 3289 N N . SER A 1 419 ? -9.499 -5.242 12.204 1.00 76.38 419 SER A N 1
ATOM 3290 C CA . SER A 1 419 ? -10.395 -6.031 13.059 1.00 76.38 419 SER A CA 1
ATOM 3291 C C . SER A 1 419 ? -11.884 -5.784 12.782 1.00 76.38 419 SER A C 1
ATOM 3293 O O . SER A 1 419 ? -12.732 -6.532 13.266 1.00 76.38 419 SER A O 1
ATOM 3295 N N . ASN A 1 420 ? -12.224 -4.812 11.933 1.00 80.88 420 ASN A N 1
ATOM 3296 C CA . ASN A 1 420 ? -13.608 -4.428 11.703 1.00 80.88 420 ASN A CA 1
ATOM 3297 C C . ASN A 1 420 ? -14.395 -5.442 10.852 1.00 80.88 420 ASN A C 1
ATOM 3299 O O . ASN A 1 420 ? -13.887 -6.086 9.917 1.00 80.88 420 ASN A O 1
ATOM 3303 N N . HIS A 1 421 ? -15.703 -5.500 11.121 1.00 87.38 421 HIS A N 1
ATOM 3304 C CA . HIS A 1 421 ? -16.686 -6.157 10.263 1.00 87.38 421 HIS A CA 1
ATOM 3305 C C . HIS A 1 421 ? -16.724 -5.539 8.857 1.00 87.38 421 HIS A C 1
ATOM 3307 O O . HIS A 1 421 ? -16.466 -4.352 8.679 1.00 87.38 421 HIS A O 1
ATOM 3313 N N . CYS A 1 422 ? -17.122 -6.339 7.860 1.00 90.50 422 CYS A N 1
ATOM 3314 C CA . CYS A 1 422 ? -17.265 -5.940 6.451 1.00 90.50 422 CYS A CA 1
ATOM 3315 C C . CYS A 1 422 ? -18.047 -4.623 6.261 1.00 90.50 422 CYS A C 1
ATOM 3317 O O . CYS A 1 422 ? -17.707 -3.835 5.384 1.00 90.50 422 CYS A O 1
ATOM 3319 N N . SER A 1 423 ? -19.040 -4.331 7.115 1.00 91.94 423 SER A N 1
ATOM 3320 C CA . SER A 1 423 ? -19.824 -3.088 7.059 1.00 91.94 423 SER A CA 1
ATOM 3321 C C . SER A 1 423 ? -19.019 -1.817 7.369 1.00 91.94 423 SER A C 1
ATOM 3323 O O . SER A 1 423 ? -19.432 -0.730 6.978 1.00 91.94 423 SER A O 1
ATOM 3325 N N . GLU A 1 424 ? -17.874 -1.938 8.041 1.00 90.69 424 GLU A N 1
ATOM 3326 C CA . GLU A 1 424 ? -17.079 -0.823 8.569 1.00 90.69 424 GLU A CA 1
ATOM 3327 C C . GLU A 1 424 ? -15.683 -0.719 7.921 1.00 90.69 424 GLU A C 1
ATOM 3329 O O . GLU A 1 424 ? -14.779 -0.122 8.503 1.00 90.69 424 GLU A O 1
ATOM 3334 N N . ARG A 1 425 ? -15.488 -1.320 6.741 1.00 96.00 425 ARG A N 1
ATOM 3335 C CA . ARG A 1 425 ? -14.250 -1.269 5.937 1.00 96.00 425 ARG A CA 1
ATOM 3336 C C . ARG A 1 425 ? -14.538 -1.600 4.470 1.00 96.00 425 ARG A C 1
ATOM 3338 O O . ARG A 1 425 ? -15.662 -1.955 4.130 1.00 96.00 425 ARG A O 1
ATOM 3345 N N . LEU A 1 426 ? -13.518 -1.553 3.613 1.00 98.38 426 LEU A N 1
ATOM 3346 C CA . LEU A 1 426 ? -13.589 -2.134 2.263 1.00 98.38 426 LEU A CA 1
ATOM 3347 C C . LEU A 1 426 ? -13.788 -3.652 2.359 1.00 98.38 426 LEU A C 1
ATOM 3349 O O . LEU A 1 426 ? -13.165 -4.307 3.202 1.00 98.38 426 LEU A O 1
ATOM 3353 N N . CYS A 1 427 ? -14.661 -4.193 1.518 1.00 97.50 427 CYS A N 1
ATOM 3354 C CA . CYS A 1 427 ? -15.064 -5.589 1.529 1.00 97.50 427 CYS A CA 1
ATOM 3355 C C . CYS A 1 427 ? -15.456 -6.075 0.125 1.00 97.50 427 CYS A C 1
ATOM 3357 O O . CYS A 1 427 ? -15.916 -5.289 -0.701 1.00 97.50 427 CYS A O 1
ATOM 3359 N N . GLU A 1 428 ? -15.338 -7.381 -0.116 1.00 97.94 428 GLU A N 1
ATOM 3360 C CA . GLU A 1 428 ? -15.607 -8.029 -1.404 1.00 97.94 428 GLU A CA 1
ATOM 3361 C C . GLU A 1 428 ? -17.005 -7.712 -1.959 1.00 97.94 428 GLU A C 1
ATOM 3363 O O . GLU A 1 428 ? -17.191 -7.581 -3.164 1.00 97.94 428 GLU A O 1
ATOM 3368 N N . THR A 1 429 ? -17.997 -7.521 -1.089 1.00 98.31 429 THR A N 1
ATOM 3369 C CA . THR A 1 429 ? -19.389 -7.278 -1.491 1.00 98.31 429 THR A CA 1
ATOM 3370 C C . THR A 1 429 ? -19.678 -5.853 -1.974 1.00 98.31 429 THR A C 1
ATOM 3372 O O . THR A 1 429 ? -20.804 -5.570 -2.392 1.00 98.31 429 THR A O 1
ATOM 3375 N N . ASP A 1 430 ? -18.709 -4.939 -1.894 1.00 98.69 430 ASP A N 1
ATOM 3376 C CA . ASP A 1 430 ? -18.920 -3.502 -2.129 1.00 98.69 430 ASP A CA 1
ATOM 3377 C C . ASP A 1 430 ? -19.088 -3.138 -3.615 1.00 98.69 430 ASP A C 1
ATOM 3379 O O . ASP A 1 430 ? -19.629 -2.077 -3.933 1.00 98.69 430 ASP A O 1
ATOM 3383 N N . ALA A 1 431 ? -18.665 -4.024 -4.519 1.00 98.81 431 ALA A N 1
ATOM 3384 C CA . ALA A 1 431 ? -18.802 -3.906 -5.969 1.00 98.81 431 ALA A CA 1
ATOM 3385 C C . ALA A 1 431 ? -19.092 -5.278 -6.604 1.00 98.81 431 ALA A C 1
ATOM 3387 O O . ALA A 1 431 ? -19.147 -6.290 -5.906 1.00 98.81 431 ALA A O 1
ATOM 3388 N N . GLU A 1 432 ? -19.308 -5.317 -7.921 1.00 98.56 432 GLU A N 1
ATOM 3389 C CA . GLU A 1 432 ? -19.396 -6.584 -8.671 1.00 98.56 432 GLU A CA 1
ATOM 3390 C C . GLU A 1 432 ? -18.057 -7.336 -8.692 1.00 98.56 432 GLU A C 1
ATOM 3392 O O . GLU A 1 432 ? -18.016 -8.561 -8.775 1.00 98.56 432 GLU A O 1
ATOM 3397 N N . TYR A 1 433 ? -16.950 -6.597 -8.605 1.00 98.75 433 TYR A N 1
ATOM 3398 C CA . TYR A 1 433 ? -15.604 -7.142 -8.509 1.00 98.75 433 TYR A CA 1
ATOM 3399 C C . TYR A 1 433 ? -14.749 -6.241 -7.622 1.00 98.75 433 TYR A C 1
ATOM 3401 O O . TYR A 1 433 ? -14.735 -5.022 -7.805 1.00 98.75 433 TYR A O 1
ATOM 3409 N N . VAL A 1 434 ? -14.030 -6.815 -6.662 1.00 98.81 434 VAL A N 1
ATOM 3410 C CA . VAL A 1 434 ? -13.125 -6.057 -5.791 1.00 98.81 434 VAL A CA 1
ATOM 3411 C C . VAL A 1 434 ? -11.709 -6.594 -5.949 1.00 98.81 434 VAL A C 1
ATOM 3413 O O . VAL A 1 434 ? -11.435 -7.743 -5.616 1.00 98.81 434 VAL A O 1
ATOM 3416 N N . GLN A 1 435 ? -10.807 -5.760 -6.458 1.00 98.62 435 GLN A N 1
ATOM 3417 C CA . GLN A 1 435 ? -9.393 -6.085 -6.628 1.00 98.62 435 GLN A CA 1
ATOM 3418 C C . GLN A 1 435 ? -8.563 -5.384 -5.558 1.00 98.62 435 GLN A C 1
ATOM 3420 O O . GLN A 1 435 ? -8.629 -4.162 -5.441 1.00 98.62 435 GLN A O 1
ATOM 3425 N N . ILE A 1 436 ? -7.719 -6.121 -4.842 1.00 98.81 436 ILE A N 1
ATOM 3426 C CA . ILE A 1 436 ? -6.827 -5.562 -3.823 1.00 98.81 436 ILE A CA 1
ATOM 3427 C C . ILE A 1 436 ? -5.369 -5.757 -4.229 1.00 98.81 436 ILE A C 1
ATOM 3429 O O . ILE A 1 436 ? -4.983 -6.824 -4.704 1.00 98.81 436 ILE A O 1
ATOM 3433 N N . ILE A 1 437 ? -4.551 -4.723 -4.050 1.00 98.44 437 ILE A N 1
ATOM 3434 C CA . ILE A 1 437 ? -3.094 -4.787 -4.202 1.00 98.44 437 ILE A CA 1
ATOM 3435 C C . ILE A 1 437 ? -2.470 -4.526 -2.833 1.00 98.44 437 ILE A C 1
ATOM 3437 O O . ILE A 1 437 ? -2.543 -3.405 -2.349 1.00 98.44 437 ILE A O 1
ATOM 3441 N N . HIS A 1 438 ? -1.837 -5.532 -2.237 1.00 98.00 438 HIS A N 1
ATOM 3442 C CA . HIS A 1 438 ? -1.105 -5.426 -0.976 1.00 98.00 438 HIS A CA 1
ATOM 3443 C C . HIS A 1 438 ? 0.375 -5.183 -1.244 1.00 98.00 438 HIS A C 1
ATOM 3445 O O . HIS A 1 438 ? 1.024 -5.957 -1.961 1.00 98.00 438 HIS A O 1
ATOM 3451 N N . THR A 1 439 ? 0.919 -4.135 -0.640 1.00 95.31 439 THR A N 1
ATOM 3452 C CA . THR A 1 439 ? 2.326 -3.748 -0.769 1.00 95.31 439 THR A CA 1
ATOM 3453 C C . THR A 1 439 ? 3.012 -3.475 0.558 1.00 95.31 439 THR A C 1
ATOM 3455 O O . THR A 1 439 ? 4.236 -3.574 0.570 1.00 95.31 439 THR A O 1
ATOM 3458 N N . SER A 1 440 ? 2.274 -3.190 1.634 1.00 88.38 440 SER A N 1
ATOM 3459 C CA . SER A 1 440 ? 2.793 -3.065 3.003 1.00 88.38 440 SER A CA 1
ATOM 3460 C C . SER A 1 440 ? 1.897 -3.790 4.007 1.00 88.38 440 SER A C 1
ATOM 3462 O O . SER A 1 440 ? 0.705 -3.969 3.762 1.00 88.38 440 SER A O 1
ATOM 3464 N N . ASN A 1 441 ? 2.458 -4.193 5.149 1.00 82.50 441 ASN A N 1
ATOM 3465 C CA . ASN A 1 441 ? 1.723 -4.946 6.175 1.00 82.50 441 ASN A CA 1
ATOM 3466 C C . ASN A 1 441 ? 1.582 -4.224 7.524 1.00 82.50 441 ASN A C 1
ATOM 3468 O O . ASN A 1 441 ? 0.951 -4.744 8.456 1.00 82.50 441 ASN A O 1
ATOM 3472 N N . TYR A 1 442 ? 2.172 -3.033 7.638 1.00 77.31 442 TYR A N 1
ATOM 3473 C CA . TYR A 1 442 ? 2.011 -2.164 8.800 1.00 77.31 442 TYR A CA 1
ATOM 3474 C C . TYR A 1 442 ? 1.007 -1.038 8.530 1.00 77.31 442 TYR A C 1
ATOM 3476 O O . TYR A 1 442 ? 0.048 -0.864 9.282 1.00 77.31 442 TYR A O 1
ATOM 3484 N N . LEU A 1 443 ? 1.212 -0.290 7.439 1.00 84.19 443 LEU A N 1
ATOM 3485 C CA . LEU A 1 443 ? 0.276 0.743 6.986 1.00 84.19 443 LEU A CA 1
ATOM 3486 C C . LEU A 1 443 ? -0.875 0.126 6.186 1.00 84.19 443 LEU A C 1
ATOM 3488 O O . LEU A 1 443 ? -2.032 0.472 6.417 1.00 84.19 443 LEU A O 1
ATOM 3492 N N . GLY A 1 444 ? -0.558 -0.806 5.288 1.00 89.69 444 GLY A N 1
ATOM 3493 C CA . GLY A 1 444 ? -1.499 -1.689 4.607 1.00 89.69 444 GLY A CA 1
ATOM 3494 C C . GLY A 1 444 ? -1.816 -2.948 5.419 1.00 89.69 444 GLY A C 1
ATOM 3495 O O . GLY A 1 444 ? -1.101 -3.311 6.356 1.00 89.69 444 GLY A O 1
ATOM 3496 N N . THR A 1 445 ? -2.938 -3.594 5.104 1.00 90.75 445 THR A N 1
ATOM 3497 C CA . THR A 1 445 ? -3.378 -4.846 5.748 1.00 90.75 445 THR A CA 1
ATOM 3498 C C . THR A 1 445 ? -2.919 -6.083 4.978 1.00 90.75 445 THR A C 1
ATOM 3500 O O . THR A 1 445 ? -2.820 -6.046 3.758 1.00 90.75 445 THR A O 1
ATOM 3503 N N . GLU A 1 446 ? -2.685 -7.203 5.671 1.00 91.06 446 GLU A N 1
ATOM 3504 C CA . GLU A 1 446 ? -2.497 -8.525 5.045 1.00 91.06 446 GLU A CA 1
ATOM 3505 C C . GLU A 1 446 ? -3.816 -9.298 4.877 1.00 91.06 446 GLU A C 1
ATOM 3507 O O . GLU A 1 446 ? -3.837 -10.366 4.258 1.00 91.06 446 GLU A O 1
ATOM 3512 N N . LYS A 1 447 ? -4.916 -8.794 5.444 1.00 92.56 447 LYS A N 1
ATOM 3513 C CA . LYS A 1 447 ? -6.228 -9.439 5.418 1.00 92.56 447 LYS A CA 1
ATOM 3514 C C . LYS A 1 447 ? -6.764 -9.491 3.992 1.00 92.56 447 LYS A C 1
ATOM 3516 O O . LYS A 1 447 ? -6.673 -8.511 3.268 1.00 92.56 447 LYS A O 1
ATOM 3521 N N . ILE A 1 448 ? -7.377 -10.616 3.633 1.00 96.00 448 ILE A N 1
ATOM 3522 C CA . ILE A 1 448 ? -8.104 -10.765 2.369 1.00 96.00 448 ILE A CA 1
ATOM 3523 C C . ILE A 1 448 ? -9.349 -9.873 2.434 1.00 96.00 448 ILE A C 1
ATOM 3525 O O . ILE A 1 448 ? -10.174 -10.020 3.348 1.00 96.00 448 ILE A O 1
ATOM 3529 N N . LEU A 1 449 ? -9.474 -8.931 1.501 1.00 97.19 449 LEU A N 1
ATOM 3530 C CA . LEU A 1 449 ? -10.585 -7.979 1.461 1.00 97.19 449 LEU A CA 1
ATOM 3531 C C . LEU A 1 449 ? -11.412 -8.059 0.178 1.00 97.19 449 LEU A C 1
ATOM 3533 O O . LEU A 1 449 ? -12.528 -7.537 0.198 1.00 97.19 449 LEU A O 1
ATOM 3537 N N . GLY A 1 450 ? -10.896 -8.642 -0.906 1.00 97.31 450 GLY A N 1
ATOM 3538 C CA . GLY A 1 450 ? -11.520 -8.579 -2.223 1.00 97.31 450 GLY A CA 1
ATOM 3539 C C . GLY A 1 450 ? -11.907 -9.925 -2.821 1.00 97.31 450 GLY A C 1
ATOM 3540 O O . GLY A 1 450 ? -11.789 -10.985 -2.220 1.00 97.31 450 GLY A O 1
ATOM 3541 N N . THR A 1 451 ? -12.377 -9.834 -4.060 1.00 98.50 451 THR A N 1
ATOM 3542 C CA . THR A 1 451 ? -12.598 -10.956 -4.974 1.00 98.50 451 THR A CA 1
ATOM 3543 C C . THR A 1 451 ? -11.262 -11.558 -5.422 1.00 98.50 451 THR A C 1
ATOM 3545 O O . THR A 1 451 ? -11.140 -12.772 -5.624 1.00 98.50 451 THR A O 1
ATOM 3548 N N . VAL A 1 452 ? -10.252 -10.695 -5.586 1.00 98.19 452 VAL A N 1
ATOM 3549 C CA . VAL A 1 452 ? -8.848 -11.071 -5.766 1.00 98.19 452 VAL A CA 1
ATOM 3550 C C . VAL A 1 452 ? -7.934 -10.179 -4.933 1.00 98.19 452 VAL A C 1
ATOM 3552 O O . VAL A 1 452 ? -8.104 -8.957 -4.906 1.00 98.19 452 VAL A O 1
ATOM 3555 N N . ASP A 1 453 ? -6.919 -10.784 -4.322 1.00 98.44 453 ASP A N 1
ATOM 3556 C CA . ASP A 1 453 ? -5.961 -10.101 -3.451 1.00 98.44 453 ASP A CA 1
ATOM 3557 C C . ASP A 1 453 ? -4.533 -10.405 -3.922 1.00 98.44 453 ASP A C 1
ATOM 3559 O O . ASP A 1 453 ? -4.043 -11.533 -3.811 1.00 98.44 453 ASP A O 1
ATOM 3563 N N . PHE A 1 454 ? -3.861 -9.400 -4.482 1.00 97.81 454 PHE A N 1
ATOM 3564 C CA . PHE A 1 454 ? -2.504 -9.496 -5.016 1.00 97.81 454 PHE A CA 1
ATOM 3565 C C . PHE A 1 454 ? -1.476 -9.062 -3.974 1.00 97.81 454 PHE A C 1
ATOM 3567 O O . PHE A 1 454 ? -1.387 -7.888 -3.628 1.00 97.81 454 PHE A O 1
ATOM 3574 N N . TYR A 1 455 ? -0.651 -9.994 -3.513 1.00 96.06 455 TYR A N 1
ATOM 3575 C CA . TYR A 1 455 ? 0.413 -9.754 -2.544 1.00 96.06 455 TYR A CA 1
ATOM 3576 C C . TYR A 1 455 ? 1.740 -9.534 -3.266 1.00 96.06 455 TYR A C 1
ATOM 3578 O O . TYR A 1 455 ? 2.486 -10.479 -3.546 1.00 96.06 455 TYR A O 1
ATOM 3586 N N . MET A 1 456 ? 2.032 -8.265 -3.549 1.00 92.56 456 MET A N 1
ATOM 3587 C CA . MET A 1 456 ? 3.266 -7.829 -4.200 1.00 92.56 456 MET A CA 1
ATOM 3588 C C . MET A 1 456 ? 4.439 -8.104 -3.270 1.00 92.56 456 MET A C 1
ATOM 3590 O O . MET A 1 456 ? 4.515 -7.511 -2.193 1.00 92.56 456 MET A O 1
ATOM 3594 N N . ASN A 1 457 ? 5.344 -9.010 -3.638 1.00 86.56 457 ASN A N 1
ATOM 3595 C CA . ASN A 1 457 ? 6.466 -9.401 -2.774 1.00 86.56 457 ASN A CA 1
ATOM 3596 C C . ASN A 1 457 ? 5.999 -9.778 -1.348 1.00 86.56 457 ASN A C 1
ATOM 3598 O O . ASN A 1 457 ? 6.538 -9.303 -0.350 1.00 86.56 457 ASN A O 1
ATOM 3602 N N . ASN A 1 458 ? 4.945 -10.600 -1.257 1.00 86.06 458 ASN A N 1
ATOM 3603 C CA . ASN A 1 458 ? 4.252 -10.987 -0.015 1.00 86.06 458 ASN A CA 1
ATOM 3604 C C . ASN A 1 458 ? 3.474 -9.867 0.703 1.00 86.06 458 ASN A C 1
ATOM 3606 O O . ASN A 1 458 ? 2.953 -10.111 1.787 1.00 86.06 458 ASN A O 1
ATOM 3610 N N . GLY A 1 459 ? 3.354 -8.678 0.108 1.00 87.31 459 GLY A N 1
ATOM 3611 C CA . GLY A 1 459 ? 2.613 -7.550 0.678 1.00 87.31 459 GLY A CA 1
ATOM 3612 C C . GLY A 1 459 ? 3.312 -6.893 1.868 1.00 87.31 459 GLY A C 1
ATOM 3613 O O . GLY A 1 459 ? 2.634 -6.408 2.760 1.00 87.31 459 GLY A O 1
ATOM 3614 N N . LYS A 1 460 ? 4.652 -6.924 1.916 1.00 83.69 460 LYS A N 1
ATOM 3615 C CA . LYS A 1 460 ? 5.445 -6.409 3.048 1.00 83.69 460 LYS A CA 1
ATOM 3616 C C . LYS A 1 460 ? 6.417 -5.309 2.625 1.00 83.69 460 LYS A C 1
ATOM 3618 O O . LYS A 1 460 ? 6.079 -4.139 2.625 1.00 83.69 460 LYS A O 1
ATOM 3623 N N . ASN A 1 461 ? 7.627 -5.696 2.224 1.00 79.50 461 ASN A N 1
ATOM 3624 C CA . ASN A 1 461 ? 8.682 -4.765 1.846 1.00 79.50 461 ASN A CA 1
ATOM 3625 C C . ASN A 1 461 ? 8.844 -4.768 0.332 1.00 79.50 461 ASN A C 1
ATOM 3627 O O . ASN A 1 461 ? 9.168 -5.800 -0.262 1.00 79.50 461 ASN A O 1
ATOM 3631 N N . GLN A 1 462 ? 8.636 -3.615 -0.293 1.00 83.81 462 GLN A N 1
ATOM 3632 C CA . GLN A 1 462 ? 8.801 -3.486 -1.732 1.00 83.81 462 GLN A CA 1
ATOM 3633 C C . GLN A 1 462 ? 10.267 -3.221 -2.108 1.00 83.81 462 GLN A C 1
ATOM 3635 O O . GLN A 1 462 ? 10.936 -2.402 -1.465 1.00 83.81 462 GLN A O 1
ATOM 3640 N N . PRO A 1 463 ? 10.779 -3.865 -3.176 1.00 73.62 463 PRO A N 1
ATOM 3641 C CA . PRO A 1 463 ? 12.115 -3.597 -3.690 1.00 73.62 463 PRO A CA 1
ATOM 3642 C C . PRO A 1 463 ? 12.352 -2.103 -3.965 1.00 73.62 463 PRO A C 1
ATOM 3644 O O . PRO A 1 463 ? 11.490 -1.391 -4.488 1.00 73.62 463 PRO A O 1
ATOM 3647 N N . GLY A 1 464 ? 13.541 -1.619 -3.598 1.00 68.31 464 GLY A N 1
ATOM 3648 C CA . GLY A 1 464 ? 13.954 -0.225 -3.794 1.00 68.31 464 GLY A CA 1
ATOM 3649 C C . GLY A 1 464 ? 13.445 0.778 -2.750 1.00 68.31 464 GLY A C 1
ATOM 3650 O O . GLY A 1 464 ? 13.742 1.959 -2.886 1.00 68.31 464 GLY A O 1
ATOM 3651 N N . CYS A 1 465 ? 12.717 0.351 -1.712 1.00 68.56 465 CYS A N 1
ATOM 3652 C CA . CYS A 1 465 ? 12.225 1.247 -0.653 1.00 68.56 465 CYS A CA 1
ATOM 3653 C C . CYS A 1 465 ? 13.208 1.504 0.511 1.00 68.56 465 CYS A C 1
ATOM 3655 O O . CYS A 1 465 ? 12.899 2.274 1.419 1.00 68.56 465 CYS A O 1
ATOM 3657 N N . GLY A 1 466 ? 14.414 0.921 0.471 1.00 56.19 466 GLY A N 1
ATOM 3658 C CA . GLY A 1 466 ? 15.450 1.113 1.497 1.00 56.19 466 GLY A CA 1
ATOM 3659 C C . GLY A 1 466 ? 15.056 0.584 2.887 1.00 56.19 466 GLY A C 1
ATOM 3660 O O . GLY A 1 466 ? 14.023 -0.059 3.040 1.00 56.19 466 GLY A O 1
ATOM 3661 N N . ARG A 1 467 ? 15.895 0.834 3.909 1.00 50.12 467 ARG A N 1
ATOM 3662 C CA . ARG A 1 467 ? 15.646 0.411 5.308 1.00 50.12 467 ARG A CA 1
ATOM 3663 C C . ARG A 1 467 ? 14.962 1.479 6.181 1.00 50.12 467 ARG A C 1
ATOM 3665 O O . ARG A 1 467 ? 14.228 1.120 7.089 1.00 50.12 467 ARG A O 1
ATOM 3672 N N . PHE A 1 468 ? 15.183 2.773 5.918 1.00 36.75 468 PHE A N 1
ATOM 3673 C CA . PHE A 1 468 ? 14.763 3.869 6.814 1.00 36.75 468 PHE A CA 1
ATOM 3674 C C . PHE A 1 468 ? 13.341 4.411 6.566 1.00 36.75 468 PHE A C 1
ATOM 3676 O O . PHE A 1 468 ? 12.694 4.850 7.508 1.00 36.75 468 PHE A O 1
ATOM 3683 N N . PHE A 1 469 ? 12.828 4.347 5.332 1.00 51.59 469 PHE A N 1
ATOM 3684 C CA . PHE A 1 469 ? 11.457 4.758 4.968 1.00 51.59 469 PHE A CA 1
ATOM 3685 C C . PHE A 1 469 ? 10.685 3.618 4.287 1.00 51.59 469 PHE A C 1
ATOM 3687 O O . PHE A 1 469 ? 9.829 3.858 3.429 1.00 51.59 469 PHE A O 1
ATOM 3694 N N . SER A 1 470 ? 11.022 2.371 4.645 1.00 65.31 470 SER A N 1
ATOM 3695 C CA . SER A 1 470 ? 10.579 1.176 3.922 1.00 65.31 470 SER A CA 1
ATOM 3696 C C . SER A 1 470 ? 9.061 1.108 3.803 1.00 65.31 470 SER A C 1
ATOM 3698 O O . SER A 1 470 ? 8.566 0.800 2.721 1.00 65.31 470 SER A O 1
ATOM 3700 N N . GLU A 1 471 ? 8.325 1.466 4.860 1.00 75.75 471 GLU A N 1
ATOM 3701 C CA . GLU A 1 471 ? 6.874 1.282 4.885 1.00 75.75 471 GLU A CA 1
ATOM 3702 C C . GLU A 1 471 ? 6.077 2.342 4.141 1.00 75.75 471 GLU A C 1
ATOM 3704 O O . GLU A 1 471 ? 5.210 1.987 3.355 1.00 75.75 471 GLU A O 1
ATOM 3709 N N . VAL A 1 472 ? 6.371 3.636 4.294 1.00 78.56 472 VAL A N 1
ATOM 3710 C CA . VAL A 1 472 ? 5.656 4.677 3.525 1.00 78.56 472 VAL A CA 1
ATOM 3711 C C . VAL A 1 472 ? 5.922 4.510 2.027 1.00 78.56 472 VAL A C 1
ATOM 3713 O O . VAL A 1 472 ? 5.008 4.624 1.204 1.00 78.56 472 VAL A O 1
ATOM 3716 N N . CYS A 1 473 ? 7.165 4.175 1.665 1.00 79.69 473 CYS A N 1
ATOM 3717 C CA . CYS A 1 473 ? 7.511 3.864 0.284 1.00 79.69 473 CYS A CA 1
ATOM 3718 C C . CYS A 1 473 ? 6.779 2.609 -0.208 1.00 79.69 473 CYS A C 1
ATOM 3720 O O . CYS A 1 473 ? 6.148 2.657 -1.266 1.00 79.69 473 CYS A O 1
ATOM 3722 N N . SER A 1 474 ? 6.811 1.511 0.559 1.00 85.25 474 SER A N 1
ATOM 3723 C CA . SER A 1 474 ? 6.119 0.265 0.203 1.00 85.25 474 SER A CA 1
ATOM 3724 C C . SER A 1 474 ? 4.619 0.493 0.069 1.00 85.25 474 SER A C 1
ATOM 3726 O O . SER A 1 474 ? 4.037 0.075 -0.922 1.00 85.25 474 SER A O 1
ATOM 3728 N N . HIS A 1 475 ? 4.016 1.264 0.970 1.00 89.69 475 HIS A N 1
ATOM 3729 C CA . HIS A 1 475 ? 2.607 1.636 0.931 1.00 89.69 475 HIS A CA 1
ATOM 3730 C C . HIS A 1 475 ? 2.233 2.419 -0.332 1.00 89.69 475 HIS A C 1
ATOM 3732 O O . HIS A 1 475 ? 1.199 2.182 -0.954 1.00 89.69 475 HIS A O 1
ATOM 3738 N N . THR A 1 476 ? 3.106 3.326 -0.766 1.00 89.56 476 THR A N 1
ATOM 3739 C CA . THR A 1 476 ? 2.901 4.139 -1.975 1.00 89.56 476 THR A CA 1
ATOM 3740 C C . THR A 1 476 ? 3.088 3.333 -3.270 1.00 89.56 476 THR A C 1
ATOM 3742 O O . THR A 1 476 ? 2.508 3.673 -4.306 1.00 89.56 476 THR A O 1
ATOM 3745 N N . ARG A 1 477 ? 3.852 2.229 -3.246 1.00 92.19 477 ARG A N 1
ATOM 3746 C CA . ARG A 1 477 ? 4.117 1.403 -4.440 1.00 92.19 477 ARG A CA 1
ATOM 3747 C C . ARG A 1 477 ? 2.858 0.820 -5.069 1.00 92.19 477 ARG A C 1
ATOM 3749 O O . ARG A 1 477 ? 2.862 0.651 -6.284 1.00 92.19 477 ARG A O 1
ATOM 3756 N N . ALA A 1 478 ? 1.787 0.571 -4.313 1.00 97.00 478 ALA A N 1
ATOM 3757 C CA . ALA A 1 478 ? 0.533 0.087 -4.892 1.00 97.00 478 ALA A CA 1
ATOM 3758 C C . ALA A 1 478 ? -0.034 1.038 -5.962 1.00 97.00 478 ALA A C 1
ATOM 3760 O O . ALA A 1 478 ? -0.508 0.574 -6.999 1.00 97.00 478 ALA A O 1
ATOM 3761 N N . VAL A 1 479 ? 0.083 2.359 -5.764 1.00 97.25 479 VAL A N 1
ATOM 3762 C CA . VAL A 1 479 ? -0.328 3.373 -6.757 1.00 97.25 479 VAL A CA 1
ATOM 3763 C C . VAL A 1 479 ? 0.535 3.293 -8.011 1.00 97.25 479 VAL A C 1
ATOM 3765 O O . VAL A 1 479 ? 0.015 3.308 -9.127 1.00 97.25 479 VAL A O 1
ATOM 3768 N N . ILE A 1 480 ? 1.846 3.140 -7.827 1.00 91.56 480 ILE A N 1
ATOM 3769 C CA . ILE A 1 480 ? 2.815 3.051 -8.924 1.00 91.56 480 ILE A CA 1
ATOM 3770 C C . ILE A 1 480 ? 2.583 1.775 -9.744 1.00 91.56 480 ILE A C 1
ATOM 3772 O O . ILE A 1 480 ? 2.458 1.854 -10.963 1.00 91.56 480 ILE A O 1
ATOM 3776 N N . TYR A 1 481 ? 2.463 0.611 -9.097 1.00 93.81 481 TYR A N 1
ATOM 3777 C CA . TYR A 1 481 ? 2.196 -0.653 -9.789 1.00 93.81 481 TYR A CA 1
ATOM 3778 C C . TYR A 1 481 ? 0.885 -0.612 -10.571 1.00 93.81 481 TYR A C 1
ATOM 3780 O O . TYR A 1 481 ? 0.844 -1.068 -11.713 1.00 93.81 481 TYR A O 1
ATOM 3788 N N . MET A 1 482 ? -0.172 -0.029 -9.996 1.00 96.38 482 MET A N 1
ATOM 3789 C CA . MET A 1 482 ? -1.444 0.108 -10.702 1.00 96.38 482 MET A CA 1
ATOM 3790 C C . MET A 1 482 ? -1.310 0.999 -11.942 1.00 96.38 482 MET A C 1
ATOM 3792 O O . MET A 1 482 ? -1.791 0.622 -13.010 1.00 96.38 482 MET A O 1
ATOM 3796 N N . ALA A 1 483 ? -0.636 2.148 -11.828 1.00 92.62 483 ALA A N 1
ATOM 3797 C CA . ALA A 1 483 ? -0.407 3.041 -12.964 1.00 92.62 483 ALA A CA 1
ATOM 3798 C C . ALA A 1 483 ? 0.380 2.344 -14.089 1.00 92.62 483 ALA A C 1
ATOM 3800 O O . ALA A 1 483 ? 0.015 2.462 -15.260 1.00 92.62 483 ALA A O 1
ATOM 3801 N N . GLU A 1 484 ? 1.411 1.569 -13.746 1.00 86.88 484 GLU A N 1
ATOM 3802 C CA . GLU A 1 484 ? 2.193 0.810 -14.727 1.00 86.88 484 GLU A CA 1
ATOM 3803 C C . GLU A 1 484 ? 1.384 -0.317 -15.379 1.00 86.88 484 GLU A C 1
ATOM 3805 O O . GLU A 1 484 ? 1.429 -0.465 -16.598 1.00 86.88 484 GLU A O 1
ATOM 3810 N N . CYS A 1 485 ? 0.559 -1.045 -14.626 1.00 90.19 485 CYS A N 1
ATOM 3811 C CA . CYS A 1 485 ? -0.298 -2.096 -15.187 1.00 90.19 485 CYS A CA 1
ATOM 3812 C C . CYS A 1 485 ? -1.507 -1.568 -15.977 1.00 90.19 485 CYS A C 1
ATOM 3814 O O . CYS A 1 485 ? -2.152 -2.316 -16.714 1.00 90.19 485 CYS A O 1
ATOM 3816 N N . ILE A 1 486 ? -1.820 -0.273 -15.873 1.00 92.50 486 ILE A N 1
ATOM 3817 C CA . ILE A 1 486 ? -2.743 0.395 -16.800 1.00 92.50 486 ILE A CA 1
ATOM 3818 C C . ILE A 1 486 ? -2.040 0.661 -18.135 1.00 92.50 486 ILE A C 1
ATOM 3820 O O . ILE A 1 486 ? -2.587 0.330 -19.193 1.00 92.50 486 ILE A O 1
ATOM 3824 N N . LYS A 1 487 ? -0.815 1.206 -18.099 1.00 84.44 487 LYS A N 1
ATOM 3825 C CA . LYS A 1 487 ? -0.011 1.473 -19.305 1.00 84.44 487 LYS A CA 1
ATOM 3826 C C . LYS A 1 487 ? 0.316 0.179 -20.050 1.00 84.44 487 LYS A C 1
ATOM 3828 O O . LYS A 1 487 ? 0.057 0.071 -21.249 1.00 84.44 487 LYS A O 1
ATOM 3833 N N . HIS A 1 488 ? 0.809 -0.815 -19.322 1.00 82.00 488 HIS A N 1
ATOM 3834 C CA . HIS A 1 488 ? 1.294 -2.086 -19.840 1.00 82.00 488 HIS A CA 1
ATOM 3835 C C . HIS A 1 488 ? 0.354 -3.207 -19.400 1.00 82.00 488 HIS A C 1
ATOM 3837 O O . HIS A 1 488 ? 0.293 -3.574 -18.231 1.00 82.00 488 HIS A O 1
ATOM 3843 N N . GLU A 1 489 ? -0.424 -3.743 -20.338 1.00 80.62 489 GLU A N 1
ATOM 3844 C CA . GLU A 1 489 ? -1.315 -4.856 -20.016 1.00 80.62 489 GLU A CA 1
ATOM 3845 C C . GLU A 1 489 ? -0.500 -6.083 -19.591 1.00 80.62 489 GLU A C 1
ATOM 3847 O O . GLU A 1 489 ? 0.533 -6.375 -20.188 1.00 80.62 489 GLU A O 1
ATOM 3852 N N . CYS A 1 490 ? -0.952 -6.777 -18.542 1.00 80.56 490 CYS A N 1
ATOM 3853 C CA . CYS A 1 490 ? -0.222 -7.897 -17.941 1.00 80.56 490 CYS A CA 1
ATOM 3854 C C . CYS A 1 490 ? 1.205 -7.547 -17.470 1.00 80.56 490 CYS A C 1
ATOM 3856 O O . CYS A 1 490 ? 2.064 -8.425 -17.443 1.00 80.56 490 CYS A O 1
ATOM 3858 N N . CYS A 1 491 ? 1.452 -6.298 -17.037 1.00 79.88 491 CYS A N 1
ATOM 3859 C CA . CYS A 1 491 ? 2.753 -5.881 -16.489 1.00 79.88 491 CYS A CA 1
ATOM 3860 C C . CYS A 1 491 ? 3.201 -6.720 -15.283 1.00 79.88 491 CYS A C 1
ATOM 3862 O O . CYS A 1 491 ? 4.390 -6.942 -15.069 1.00 79.88 491 CYS A O 1
ATOM 3864 N N . LEU A 1 492 ? 2.228 -7.189 -14.500 1.00 88.88 492 LEU A N 1
ATOM 3865 C CA . LEU A 1 492 ? 2.408 -8.035 -13.334 1.00 88.88 492 LEU A CA 1
ATOM 3866 C C . LEU A 1 492 ? 1.401 -9.184 -13.397 1.00 88.88 492 LEU A C 1
ATOM 3868 O O . LEU A 1 492 ? 0.220 -8.979 -13.698 1.00 88.88 492 LEU A O 1
ATOM 3872 N N . ILE A 1 493 ? 1.872 -10.390 -13.085 1.00 89.94 493 ILE A N 1
ATOM 3873 C CA . ILE A 1 493 ? 1.073 -11.616 -13.091 1.00 89.94 493 ILE A CA 1
ATOM 3874 C C . ILE A 1 493 ? 1.006 -12.154 -11.665 1.00 89.94 493 ILE A C 1
ATOM 3876 O O . ILE A 1 493 ? 2.030 -12.388 -11.024 1.00 89.94 493 ILE A O 1
ATOM 3880 N N . GLY A 1 494 ? -0.214 -12.347 -11.174 1.00 91.31 494 GLY A N 1
ATOM 3881 C CA . GLY A 1 494 ? -0.487 -13.024 -9.919 1.00 91.31 494 GLY A CA 1
ATOM 3882 C C . GLY A 1 494 ? -0.556 -14.531 -10.101 1.00 91.31 494 GLY A C 1
ATOM 3883 O O . GLY A 1 494 ? -1.373 -15.031 -10.874 1.00 91.31 494 GLY A O 1
ATOM 3884 N N . ILE A 1 495 ? 0.268 -15.240 -9.337 1.00 90.62 495 ILE A N 1
ATOM 3885 C CA . ILE A 1 495 ? 0.292 -16.700 -9.211 1.00 90.62 495 ILE A CA 1
ATOM 3886 C C . ILE A 1 495 ? -0.521 -17.069 -7.969 1.00 90.62 495 ILE A C 1
ATOM 3888 O O . ILE A 1 495 ? -0.302 -16.443 -6.932 1.00 90.62 495 ILE A O 1
ATOM 3892 N N . PRO A 1 496 ? -1.442 -18.048 -8.000 1.00 91.69 496 PRO A N 1
ATOM 3893 C CA . PRO A 1 496 ? -2.163 -18.466 -6.797 1.00 91.69 496 PRO A CA 1
ATOM 3894 C C . PRO A 1 496 ? -1.206 -18.695 -5.618 1.00 91.69 496 PRO A C 1
ATOM 3896 O O . PRO A 1 496 ? -0.188 -19.367 -5.778 1.00 91.69 496 PRO A O 1
ATOM 3899 N N . ARG A 1 497 ? -1.498 -18.149 -4.427 1.00 86.75 497 ARG A N 1
ATOM 3900 C CA . ARG A 1 497 ? -0.562 -18.222 -3.280 1.00 86.75 497 ARG A CA 1
ATOM 3901 C C . ARG A 1 497 ? -0.212 -19.652 -2.869 1.00 86.75 497 ARG A C 1
ATOM 3903 O O . ARG A 1 497 ? 0.894 -19.876 -2.395 1.00 86.75 497 ARG A O 1
ATOM 3910 N N . SER A 1 498 ? -1.114 -20.610 -3.076 1.00 82.69 498 SER A N 1
ATOM 3911 C CA . SER A 1 498 ? -0.857 -22.041 -2.854 1.00 82.69 498 SER A CA 1
ATOM 3912 C C . SER A 1 498 ? 0.214 -22.623 -3.785 1.00 82.69 498 SER A C 1
ATOM 3914 O O . SER A 1 498 ? 0.803 -23.651 -3.470 1.00 82.69 498 SER A O 1
ATOM 3916 N N . LYS A 1 499 ? 0.480 -21.960 -4.914 1.00 78.38 499 LYS A N 1
ATOM 3917 C CA . LYS A 1 499 ? 1.449 -22.336 -5.947 1.00 78.38 499 LYS A CA 1
ATOM 3918 C C . LYS A 1 499 ? 2.566 -21.295 -6.094 1.00 78.38 499 LYS A C 1
ATOM 3920 O O . LYS A 1 499 ? 3.199 -21.225 -7.140 1.00 78.38 499 LYS A O 1
ATOM 3925 N N . SER A 1 500 ? 2.832 -20.482 -5.068 1.00 71.69 500 SER A N 1
ATOM 3926 C CA . SER A 1 500 ? 3.806 -19.377 -5.141 1.00 71.69 500 SER A CA 1
ATOM 3927 C C . SER A 1 500 ? 5.250 -19.809 -5.438 1.00 71.69 500 SER A C 1
ATOM 3929 O O . SER A 1 500 ? 6.060 -18.973 -5.827 1.00 71.69 500 SER A O 1
ATOM 3931 N N . SER A 1 501 ? 5.576 -21.095 -5.273 1.00 65.94 501 SER A N 1
ATOM 3932 C CA . SER A 1 501 ? 6.865 -21.686 -5.653 1.00 65.94 501 SER A CA 1
ATOM 3933 C C . SER A 1 501 ? 7.006 -21.953 -7.156 1.00 65.94 501 SER A C 1
ATOM 3935 O O . SER A 1 501 ? 8.116 -22.202 -7.625 1.00 65.94 501 SER A O 1
ATOM 3937 N N . GLN A 1 502 ? 5.909 -21.925 -7.916 1.00 66.81 502 GLN A N 1
ATOM 3938 C CA . GLN A 1 502 ? 5.935 -22.162 -9.354 1.00 66.81 502 GLN A CA 1
ATOM 3939 C C . GLN A 1 502 ? 6.389 -20.901 -10.104 1.00 66.81 502 GLN A C 1
ATOM 3941 O O . GLN A 1 502 ? 6.005 -19.788 -9.736 1.00 66.81 502 GLN A O 1
ATOM 3946 N N . PRO A 1 503 ? 7.199 -21.041 -11.167 1.00 65.31 503 PRO A N 1
ATOM 3947 C CA . PRO A 1 503 ? 7.631 -19.900 -11.962 1.00 65.31 503 PRO A CA 1
ATOM 3948 C C . PRO A 1 503 ? 6.458 -19.322 -12.764 1.00 65.31 503 PRO A C 1
ATOM 3950 O O . PRO A 1 503 ? 5.578 -20.064 -13.206 1.00 65.31 503 PRO A O 1
ATOM 3953 N N . ILE A 1 504 ? 6.483 -18.010 -13.043 1.00 65.62 504 ILE A N 1
ATOM 3954 C CA . ILE A 1 504 ? 5.472 -17.338 -13.890 1.00 65.62 504 ILE A CA 1
ATOM 3955 C C . ILE A 1 504 ? 5.320 -18.035 -15.252 1.00 65.62 504 ILE A C 1
ATOM 3957 O O . ILE A 1 504 ? 4.227 -18.057 -15.805 1.00 65.62 504 ILE A O 1
ATOM 3961 N N . SER A 1 505 ? 6.376 -18.658 -15.784 1.00 66.25 505 SER A N 1
ATOM 3962 C CA . SER A 1 505 ? 6.333 -19.400 -17.054 1.00 66.25 505 SER A CA 1
ATOM 3963 C C . SER A 1 505 ? 5.348 -20.575 -17.069 1.00 66.25 505 SER A C 1
ATOM 3965 O O . SER A 1 505 ? 4.942 -21.010 -18.141 1.00 66.25 505 SER A O 1
ATOM 3967 N N . SER A 1 506 ? 4.941 -21.074 -15.900 1.00 69.12 506 SER A N 1
ATOM 3968 C CA . SER A 1 506 ? 3.934 -22.134 -15.763 1.00 69.12 506 SER A CA 1
ATOM 3969 C C . SER A 1 506 ? 2.492 -21.613 -15.668 1.00 69.12 506 SER A C 1
ATOM 3971 O O . SER A 1 506 ? 1.552 -22.405 -15.630 1.00 69.12 506 SER A O 1
ATOM 3973 N N . CYS A 1 507 ? 2.293 -20.289 -15.651 1.00 74.38 507 CYS A N 1
ATOM 3974 C CA . CYS A 1 507 ? 0.974 -19.683 -15.523 1.00 74.38 507 CYS A CA 1
ATOM 3975 C C . CYS A 1 507 ? 0.100 -19.886 -16.761 1.00 74.38 507 CYS A C 1
ATOM 3977 O O . CYS A 1 507 ? 0.469 -19.536 -17.881 1.00 74.38 507 CYS A O 1
ATOM 3979 N N . THR A 1 508 ? -1.137 -20.321 -16.530 1.00 84.50 508 THR A N 1
ATOM 3980 C CA . THR A 1 508 ? -2.208 -20.313 -17.533 1.00 84.50 508 THR A CA 1
ATOM 3981 C C . THR A 1 508 ? -3.214 -19.204 -17.229 1.00 84.50 508 THR A C 1
ATOM 3983 O O . THR A 1 508 ? -3.328 -18.751 -16.088 1.00 84.50 508 THR A O 1
ATOM 3986 N N . LYS A 1 509 ? -3.994 -18.775 -18.234 1.00 83.69 509 LYS A N 1
ATOM 3987 C CA . LYS A 1 509 ? -5.080 -17.791 -18.041 1.00 83.69 509 LYS A CA 1
ATOM 3988 C C . LYS A 1 509 ? -6.198 -18.309 -17.125 1.00 83.69 509 LYS A C 1
ATOM 3990 O O . LYS A 1 509 ? -7.001 -17.517 -16.645 1.00 83.69 509 LYS A O 1
ATOM 3995 N N . GLN A 1 510 ? -6.279 -19.621 -16.918 1.00 86.19 510 GLN A N 1
ATOM 3996 C CA . GLN A 1 510 ? -7.253 -20.264 -16.042 1.00 86.19 510 GLN A CA 1
ATOM 3997 C C . GLN A 1 510 ? -6.862 -20.131 -14.570 1.00 86.19 510 GLN A C 1
ATOM 3999 O O . GLN A 1 510 ? -7.741 -19.993 -13.724 1.00 86.19 510 GLN A O 1
ATOM 4004 N N . GLU A 1 511 ? -5.564 -20.157 -14.267 1.00 88.62 511 GLU A N 1
ATOM 4005 C CA . GLU A 1 511 ? -5.076 -20.179 -12.889 1.00 88.62 511 GLU A CA 1
ATOM 4006 C C . GLU A 1 511 ? -4.525 -18.833 -12.427 1.00 88.62 511 GLU A C 1
ATOM 4008 O O . GLU A 1 511 ? -4.812 -18.419 -11.306 1.00 88.62 511 GLU A O 1
ATOM 4013 N N . CYS A 1 512 ? -3.759 -18.148 -13.275 1.00 90.31 512 CYS A N 1
ATOM 4014 C CA . CYS A 1 512 ? -3.107 -16.887 -12.946 1.00 90.31 512 CYS A CA 1
ATOM 4015 C C . CYS A 1 512 ? -3.927 -15.692 -13.428 1.00 90.31 512 CYS A C 1
ATOM 4017 O O . CYS A 1 512 ? -4.721 -15.793 -14.364 1.00 90.31 512 CYS A O 1
ATOM 4019 N N . VAL A 1 513 ? -3.711 -14.539 -12.798 1.00 94.31 513 VAL A N 1
ATOM 4020 C CA . VAL A 1 513 ? -4.463 -13.317 -13.099 1.00 94.31 513 VAL A CA 1
ATOM 4021 C C . VAL A 1 513 ? -3.496 -12.175 -13.349 1.00 94.31 513 VAL A C 1
ATOM 4023 O O . VAL A 1 513 ? -2.627 -11.895 -12.526 1.00 94.31 513 VAL A O 1
ATOM 4026 N N . CYS A 1 514 ? -3.653 -11.492 -14.480 1.00 93.19 514 CYS A N 1
ATOM 4027 C CA . CYS A 1 514 ? -2.922 -10.255 -14.717 1.00 93.19 514 CYS A CA 1
ATOM 4028 C C . CYS A 1 514 ? -3.488 -9.133 -13.848 1.00 93.19 514 CYS A C 1
ATOM 4030 O O . CYS A 1 514 ? -4.694 -8.877 -13.857 1.00 93.19 514 CYS A O 1
ATOM 4032 N N . VAL A 1 515 ? -2.608 -8.439 -13.132 1.00 94.62 515 VAL A N 1
ATOM 4033 C CA . VAL A 1 515 ? -2.981 -7.283 -12.313 1.00 94.62 515 VAL A CA 1
ATOM 4034 C C . VAL A 1 515 ? -3.352 -6.117 -13.231 1.00 94.62 515 VAL A C 1
ATOM 4036 O O . VAL A 1 515 ? -2.638 -5.828 -14.189 1.00 94.62 515 VAL A O 1
ATOM 4039 N N . GLY A 1 516 ? -4.457 -5.426 -12.941 1.00 94.25 516 GLY A N 1
ATOM 4040 C CA . GLY A 1 516 ? -4.873 -4.216 -13.661 1.00 94.25 516 GLY A CA 1
ATOM 4041 C C . GLY A 1 516 ? -6.349 -4.235 -14.055 1.00 94.25 516 GLY A C 1
ATOM 4042 O O . GLY A 1 516 ? -7.119 -5.059 -13.580 1.00 94.25 516 GLY A O 1
ATOM 4043 N N . LEU A 1 517 ? -6.760 -3.343 -14.963 1.00 94.31 517 LEU A N 1
ATOM 4044 C CA . LEU A 1 517 ? -8.181 -3.116 -15.303 1.00 94.31 517 LEU A CA 1
ATOM 4045 C C . LEU A 1 517 ? -8.916 -4.335 -15.892 1.00 94.31 517 LEU A C 1
ATOM 4047 O O . LEU A 1 517 ? -10.148 -4.339 -15.956 1.00 94.31 517 LEU A O 1
ATOM 4051 N N . ASN A 1 518 ? -8.167 -5.332 -16.367 1.00 93.31 518 ASN A N 1
ATOM 4052 C CA . ASN A 1 518 ? -8.681 -6.544 -17.000 1.00 93.31 518 ASN A CA 1
ATOM 4053 C C . ASN A 1 518 ? -8.660 -7.771 -16.073 1.00 93.31 518 ASN A C 1
ATOM 4055 O O . ASN A 1 518 ? -9.056 -8.843 -16.526 1.00 93.31 518 ASN A O 1
ATOM 4059 N N . ALA A 1 519 ? -8.267 -7.643 -14.799 1.00 94.81 519 ALA A N 1
ATOM 4060 C CA . ALA A 1 519 ? -8.196 -8.777 -13.870 1.00 94.81 519 ALA A CA 1
ATOM 4061 C C . ALA A 1 519 ? -9.527 -9.540 -13.767 1.00 94.81 519 ALA A C 1
ATOM 4063 O O . ALA A 1 519 ? -9.545 -10.767 -13.809 1.00 94.81 519 ALA A O 1
ATOM 4064 N N . LYS A 1 520 ? -10.658 -8.823 -13.764 1.00 94.69 520 LYS A N 1
ATOM 4065 C CA . LYS A 1 520 ? -12.005 -9.418 -13.732 1.00 94.69 520 LYS A CA 1
ATOM 4066 C C . LYS A 1 520 ? -12.345 -10.343 -14.907 1.00 94.69 520 LYS A C 1
ATOM 4068 O O . LYS A 1 520 ? -13.291 -11.119 -14.805 1.00 94.69 520 LYS A O 1
ATOM 4073 N N . LYS A 1 521 ? -11.603 -10.263 -16.022 1.00 94.62 521 LYS A N 1
ATOM 4074 C CA . LYS A 1 521 ? -11.783 -11.143 -17.193 1.00 94.62 521 LYS A CA 1
ATOM 4075 C C . LYS A 1 521 ? -11.224 -12.549 -16.964 1.00 94.62 521 LYS A C 1
ATOM 4077 O O . LYS A 1 521 ? -11.564 -13.459 -17.714 1.00 94.62 521 LYS A O 1
ATOM 4082 N N . TYR A 1 522 ? -10.363 -12.727 -15.967 1.00 94.56 522 TYR A N 1
ATOM 4083 C CA . TYR A 1 522 ? -9.808 -14.028 -15.615 1.00 94.56 522 TYR A CA 1
ATOM 4084 C C . TYR A 1 522 ? -10.799 -14.779 -14.715 1.00 94.56 522 TYR A C 1
ATOM 4086 O O . TYR A 1 522 ? -11.490 -14.139 -13.921 1.00 94.56 522 TYR A O 1
ATOM 4094 N N . PRO A 1 523 ? -10.903 -16.115 -14.812 1.00 92.50 523 PRO A N 1
ATOM 4095 C CA . PRO A 1 523 ? -11.841 -16.902 -14.009 1.00 92.50 523 PRO A CA 1
ATOM 4096 C C . PRO A 1 523 ? -11.362 -17.127 -12.567 1.00 92.50 523 PRO A C 1
ATOM 4098 O O . PRO A 1 523 ? -12.184 -17.316 -11.677 1.00 92.50 523 PRO A O 1
ATOM 4101 N N . SER A 1 524 ? -10.047 -17.093 -12.329 1.00 92.69 524 SER A N 1
ATOM 4102 C CA . SER A 1 524 ? -9.445 -17.385 -11.024 1.00 92.69 524 SER A CA 1
ATOM 4103 C C . SER A 1 524 ? -9.786 -16.323 -9.968 1.00 92.69 524 SER A C 1
ATOM 4105 O O . SER A 1 524 ? -9.960 -15.142 -10.284 1.00 92.69 524 SER A O 1
ATOM 4107 N N . ARG A 1 525 ? -9.914 -16.746 -8.707 1.00 95.56 525 ARG A N 1
ATOM 4108 C CA . ARG A 1 525 ? -10.358 -15.933 -7.559 1.00 95.56 525 ARG A CA 1
ATOM 4109 C C . ARG A 1 525 ? -9.500 -16.221 -6.327 1.00 95.56 525 ARG A C 1
ATOM 4111 O O . ARG A 1 525 ? -8.881 -17.280 -6.245 1.00 95.56 525 ARG A O 1
ATOM 4118 N N . GLY A 1 526 ? -9.492 -15.304 -5.361 1.00 94.81 526 GLY A N 1
ATOM 4119 C CA . GLY A 1 526 ? -8.748 -15.451 -4.107 1.00 94.81 526 GLY A CA 1
ATOM 4120 C C . GLY A 1 526 ? -7.372 -14.782 -4.123 1.00 94.81 526 GLY A C 1
ATOM 4121 O O . GLY A 1 526 ? -7.183 -13.733 -4.734 1.00 94.81 526 GLY A O 1
ATOM 4122 N N . SER A 1 527 ? -6.407 -15.350 -3.397 1.00 95.75 527 SER A N 1
ATOM 4123 C CA . SER A 1 527 ? -5.125 -14.687 -3.136 1.00 95.75 527 SER A CA 1
ATOM 4124 C C . SER A 1 527 ? -4.015 -15.102 -4.098 1.00 95.75 527 SER A C 1
ATOM 4126 O O . SER A 1 527 ? -3.736 -16.290 -4.280 1.00 95.75 527 SER A O 1
ATOM 4128 N N . PHE A 1 528 ? -3.288 -14.111 -4.605 1.00 94.81 528 PHE A N 1
ATOM 4129 C CA . PHE A 1 528 ? -2.199 -14.276 -5.558 1.00 94.81 528 PHE A CA 1
ATOM 4130 C C . PHE A 1 528 ? -0.895 -13.689 -5.021 1.00 94.81 528 PHE A C 1
ATOM 4132 O O . PHE A 1 528 ? -0.870 -12.593 -4.470 1.00 94.81 528 PHE A O 1
ATOM 4139 N N . TYR A 1 529 ? 0.204 -14.410 -5.191 1.00 91.69 529 TYR A N 1
ATOM 4140 C CA . TYR A 1 529 ? 1.556 -13.897 -5.036 1.00 91.69 529 TYR A CA 1
ATOM 4141 C C . TYR A 1 529 ? 2.009 -13.259 -6.351 1.00 91.69 529 TYR A C 1
ATOM 4143 O O . TYR A 1 529 ? 1.859 -13.857 -7.416 1.00 91.69 529 TYR A O 1
ATOM 4151 N N . VAL A 1 530 ? 2.568 -12.053 -6.275 1.00 88.06 530 VAL A N 1
ATOM 4152 C CA . VAL A 1 530 ? 3.127 -11.354 -7.436 1.00 88.06 530 VAL A CA 1
ATOM 4153 C C . VAL A 1 530 ? 4.611 -11.092 -7.162 1.00 88.06 530 VAL A C 1
ATOM 4155 O O . VAL A 1 530 ? 4.925 -10.240 -6.319 1.00 88.06 530 VAL A O 1
ATOM 4158 N N . PRO A 1 531 ? 5.536 -11.818 -7.816 1.00 75.25 531 PRO A N 1
ATOM 4159 C CA . PRO A 1 531 ? 6.957 -11.517 -7.715 1.00 75.25 531 PRO A CA 1
ATOM 4160 C C . PRO A 1 531 ? 7.279 -10.266 -8.541 1.00 75.25 531 PRO A C 1
ATOM 4162 O O . PRO A 1 531 ? 6.767 -10.100 -9.648 1.00 75.25 531 PRO A O 1
ATOM 4165 N N . ASN A 1 532 ? 8.134 -9.385 -8.019 1.00 65.44 532 ASN A N 1
ATOM 4166 C CA . ASN A 1 532 ? 8.674 -8.263 -8.787 1.00 65.44 532 ASN A CA 1
ATOM 4167 C C . ASN A 1 532 ? 10.127 -8.540 -9.218 1.00 65.44 532 ASN A C 1
ATOM 4169 O O . ASN A 1 532 ? 10.875 -9.228 -8.521 1.00 65.44 532 ASN A O 1
ATOM 4173 N N . ILE A 1 533 ? 10.534 -7.977 -10.357 1.00 66.12 533 ILE A N 1
ATOM 4174 C CA . ILE A 1 533 ? 11.916 -8.014 -10.844 1.00 66.12 533 ILE A CA 1
ATOM 4175 C C . ILE A 1 533 ? 12.740 -7.035 -10.005 1.00 66.12 533 ILE A C 1
ATOM 4177 O O . ILE A 1 533 ? 12.410 -5.854 -9.896 1.00 66.12 533 ILE A O 1
ATOM 4181 N N . THR A 1 534 ? 13.831 -7.519 -9.415 1.00 66.69 534 THR A N 1
ATOM 4182 C CA . THR A 1 534 ? 14.799 -6.670 -8.711 1.00 66.69 534 THR A CA 1
ATOM 4183 C C . THR A 1 534 ? 15.990 -6.414 -9.627 1.00 66.69 534 THR A C 1
ATOM 4185 O O . THR A 1 534 ? 16.633 -7.357 -10.078 1.00 66.69 534 THR A O 1
ATOM 4188 N N . VAL A 1 535 ? 16.284 -5.140 -9.904 1.00 75.69 535 VAL A N 1
ATOM 4189 C CA . VAL A 1 535 ? 17.442 -4.730 -10.711 1.00 75.69 535 VAL A CA 1
ATOM 4190 C C . VAL A 1 535 ? 18.539 -4.222 -9.783 1.00 75.69 535 VAL A C 1
ATOM 4192 O O . VAL A 1 535 ? 18.342 -3.246 -9.059 1.00 75.69 535 VAL A O 1
ATOM 4195 N N . PHE A 1 536 ? 19.704 -4.863 -9.828 1.00 80.44 536 PHE A N 1
ATOM 4196 C CA . PHE A 1 536 ? 20.913 -4.386 -9.163 1.00 80.44 536 PHE A CA 1
ATOM 4197 C C . PHE A 1 536 ? 21.772 -3.624 -10.174 1.00 80.44 536 PHE A C 1
ATOM 4199 O O . PHE A 1 536 ? 22.186 -4.188 -11.184 1.00 80.44 536 PHE A O 1
ATOM 4206 N N . SER A 1 537 ? 22.043 -2.345 -9.907 1.00 84.06 537 SER A N 1
ATOM 4207 C CA . SER A 1 537 ? 22.998 -1.560 -10.696 1.00 84.06 537 SER A CA 1
ATOM 4208 C C . SER A 1 537 ? 24.358 -1.583 -10.007 1.00 84.06 537 SER A C 1
ATOM 4210 O O . SER A 1 537 ? 24.478 -1.131 -8.869 1.00 84.06 537 SER A O 1
ATOM 4212 N N . ILE A 1 538 ? 25.379 -2.101 -10.691 1.00 87.44 538 ILE A N 1
ATOM 4213 C CA . ILE A 1 538 ? 26.742 -2.187 -10.157 1.00 87.44 538 ILE A CA 1
ATOM 4214 C C . ILE A 1 538 ? 27.491 -0.896 -10.488 1.00 87.44 538 ILE A C 1
ATOM 4216 O O . ILE A 1 538 ? 27.910 -0.683 -11.627 1.00 87.44 538 ILE A O 1
ATOM 4220 N N . ASP A 1 539 ? 27.662 -0.029 -9.490 1.00 86.62 539 ASP A N 1
ATOM 4221 C CA . ASP A 1 539 ? 28.498 1.163 -9.625 1.00 86.62 539 ASP A CA 1
ATOM 4222 C C . ASP A 1 539 ? 29.967 0.816 -9.359 1.00 86.62 539 ASP A C 1
ATOM 4224 O O . ASP A 1 539 ? 30.382 0.561 -8.228 1.00 86.62 539 ASP A O 1
ATOM 4228 N N . TRP A 1 540 ? 30.762 0.830 -10.425 1.00 88.88 540 TRP A N 1
ATOM 4229 C CA . TRP A 1 540 ? 32.212 0.681 -10.367 1.00 88.88 540 TRP A CA 1
ATOM 4230 C C . TRP A 1 540 ? 32.931 1.900 -10.959 1.00 88.88 540 TRP A C 1
ATOM 4232 O O . TRP A 1 540 ? 34.066 1.776 -11.413 1.00 88.88 540 TRP A O 1
ATOM 4242 N N . LYS A 1 541 ? 32.312 3.095 -10.926 1.00 84.38 541 LYS A N 1
ATOM 4243 C CA . LYS A 1 541 ? 32.809 4.349 -11.535 1.00 84.38 541 LYS A CA 1
ATOM 4244 C C . LYS A 1 541 ? 34.295 4.622 -11.285 1.00 84.38 541 LYS A C 1
ATOM 4246 O O . LYS A 1 541 ? 35.016 4.983 -12.212 1.00 84.38 541 LYS A O 1
ATOM 4251 N N . LYS A 1 542 ? 34.759 4.432 -10.042 1.00 81.81 542 LYS A N 1
ATOM 4252 C CA . LYS A 1 542 ? 36.177 4.603 -9.668 1.00 81.81 542 LYS A CA 1
ATOM 4253 C C . LYS A 1 542 ? 37.080 3.580 -10.363 1.00 81.81 542 LYS A C 1
ATOM 4255 O O . LYS A 1 542 ? 38.129 3.946 -10.879 1.00 81.81 542 LYS A O 1
ATOM 4260 N N . GLY A 1 543 ? 36.658 2.316 -10.400 1.00 82.50 543 GLY A N 1
ATOM 4261 C CA . GLY A 1 543 ? 37.371 1.233 -11.081 1.00 82.50 543 GLY A CA 1
ATOM 4262 C C . GLY A 1 543 ? 37.312 1.332 -12.608 1.00 82.50 543 GLY A C 1
ATOM 4263 O O . GLY A 1 543 ? 38.243 0.893 -13.272 1.00 82.50 543 GLY A O 1
ATOM 4264 N N . ALA A 1 544 ? 36.266 1.959 -13.149 1.00 82.81 544 ALA A N 1
ATOM 4265 C CA . ALA A 1 544 ? 36.118 2.293 -14.563 1.00 82.81 544 ALA A CA 1
ATOM 4266 C C . ALA A 1 544 ? 36.893 3.563 -14.970 1.00 82.81 544 ALA A C 1
ATOM 4268 O O . ALA A 1 544 ? 36.812 3.977 -16.122 1.00 82.81 544 ALA A O 1
ATOM 4269 N N . CYS A 1 545 ? 37.620 4.189 -14.033 1.00 73.75 545 CYS A N 1
ATOM 4270 C CA . CYS A 1 545 ? 38.451 5.376 -14.253 1.00 73.75 545 CYS A CA 1
ATOM 4271 C C . CYS A 1 545 ? 37.696 6.594 -14.826 1.00 73.75 545 CYS A C 1
ATOM 4273 O O . CYS A 1 545 ? 38.266 7.383 -15.573 1.00 73.75 545 CYS A O 1
ATOM 4275 N N . ASN A 1 546 ? 36.426 6.782 -14.453 1.00 62.31 546 ASN A N 1
ATOM 4276 C CA . ASN A 1 546 ? 35.583 7.851 -14.993 1.00 62.31 546 ASN A CA 1
ATOM 4277 C C . ASN A 1 546 ? 35.604 9.102 -14.076 1.00 62.31 546 ASN A C 1
ATOM 4279 O O . ASN A 1 546 ? 35.003 9.081 -12.993 1.00 62.31 546 ASN A O 1
ATOM 4283 N N . GLY A 1 547 ? 36.307 10.177 -14.484 1.00 51.00 547 GLY A N 1
ATOM 4284 C CA . GLY A 1 547 ? 36.326 11.461 -13.753 1.00 51.00 547 GLY A CA 1
ATOM 4285 C C . GLY A 1 547 ? 37.597 12.333 -13.787 1.00 51.00 547 GLY A C 1
ATOM 4286 O O . GLY A 1 547 ? 37.762 13.130 -12.865 1.00 51.00 547 GLY A O 1
ATOM 4287 N N . GLY A 1 548 ? 38.490 12.223 -14.779 1.00 48.50 548 GLY A N 1
ATOM 4288 C CA . GLY A 1 548 ? 39.685 13.079 -14.889 1.00 48.50 548 GLY A CA 1
ATOM 4289 C C . GLY A 1 548 ? 39.831 13.707 -16.277 1.00 48.50 548 GLY A C 1
ATOM 4290 O O . GLY A 1 548 ? 39.788 12.999 -17.270 1.00 48.50 548 GLY A O 1
ATOM 4291 N N . ALA A 1 549 ? 40.014 15.028 -16.355 1.00 46.72 549 ALA A N 1
ATOM 4292 C CA . ALA A 1 549 ? 40.269 15.733 -17.612 1.00 46.72 549 ALA A CA 1
ATOM 4293 C C . ALA A 1 549 ? 41.771 15.687 -17.959 1.00 46.72 549 ALA A C 1
ATOM 4295 O O . ALA A 1 549 ? 42.559 16.275 -17.218 1.00 46.72 549 ALA A O 1
ATOM 4296 N N . SER A 1 550 ? 42.162 14.995 -19.045 1.00 47.88 550 SER A N 1
ATOM 4297 C CA . SER A 1 550 ? 43.429 15.098 -19.832 1.00 47.88 550 SER A CA 1
ATOM 4298 C C . SER A 1 550 ? 43.993 13.725 -20.262 1.00 47.88 550 SER A C 1
ATOM 4300 O O . SER A 1 550 ? 43.427 12.690 -19.924 1.00 47.88 550 SER A O 1
ATOM 4302 N N . LEU A 1 551 ? 45.130 13.728 -20.988 1.00 47.84 551 LEU A N 1
ATOM 4303 C CA . LEU A 1 551 ? 45.940 12.594 -21.500 1.00 47.84 551 LEU A CA 1
ATOM 4304 C C . LEU A 1 551 ? 46.070 11.348 -20.585 1.00 47.84 551 LEU A C 1
ATOM 4306 O O . LEU A 1 551 ? 46.422 10.272 -21.065 1.00 47.84 551 LEU A O 1
ATOM 4310 N N . LEU A 1 552 ? 45.774 11.471 -19.289 1.00 48.97 552 LEU A N 1
ATOM 4311 C CA . LEU A 1 552 ? 45.658 10.379 -18.319 1.00 48.97 552 LEU A CA 1
ATOM 4312 C C . LEU A 1 552 ? 44.491 9.404 -18.597 1.00 48.97 552 LEU A C 1
ATOM 4314 O O . LEU A 1 552 ? 44.545 8.270 -18.122 1.00 48.97 552 LEU A O 1
ATOM 4318 N N . GLU A 1 553 ? 43.475 9.777 -19.386 1.00 51.84 553 GLU A N 1
ATOM 4319 C CA . GLU A 1 553 ? 42.353 8.884 -19.750 1.00 51.84 553 GLU A CA 1
ATOM 4320 C C . GLU A 1 553 ? 42.800 7.640 -20.540 1.00 51.84 553 GLU A C 1
ATOM 4322 O O . GLU A 1 553 ? 42.277 6.547 -20.314 1.00 51.84 553 GLU A O 1
ATOM 4327 N N . TYR A 1 554 ? 43.823 7.756 -21.396 1.00 53.56 554 TYR A N 1
ATOM 4328 C CA . TYR A 1 554 ? 44.337 6.606 -22.155 1.00 53.56 554 TYR A CA 1
ATOM 4329 C C . TYR A 1 554 ? 45.071 5.605 -21.247 1.00 53.56 554 TYR A C 1
ATOM 4331 O O . TYR A 1 554 ? 44.936 4.395 -21.416 1.00 53.56 554 TYR A O 1
ATOM 4339 N N . ALA A 1 555 ? 45.792 6.098 -20.231 1.00 59.16 555 ALA A N 1
ATOM 4340 C CA . ALA A 1 555 ? 46.408 5.261 -19.197 1.00 59.16 555 ALA A CA 1
ATOM 4341 C C . ALA A 1 555 ? 45.354 4.630 -18.265 1.00 59.16 555 ALA A C 1
ATOM 4343 O O . ALA A 1 555 ? 45.483 3.471 -17.866 1.00 59.16 555 ALA A O 1
ATOM 4344 N N . GLY A 1 556 ? 44.281 5.369 -17.962 1.00 68.94 556 GLY A N 1
ATOM 4345 C CA . GLY A 1 556 ? 43.154 4.894 -17.158 1.00 68.94 556 GLY A CA 1
ATOM 4346 C C . GLY A 1 556 ? 42.416 3.713 -17.790 1.00 68.94 556 GLY A C 1
ATOM 4347 O O . GLY A 1 556 ? 41.995 2.809 -17.071 1.00 68.94 556 GLY A O 1
ATOM 4348 N N . TYR A 1 557 ? 42.323 3.655 -19.122 1.00 77.06 557 TYR A N 1
ATOM 4349 C CA . TYR A 1 557 ? 41.655 2.548 -19.810 1.00 77.06 557 TYR A CA 1
ATOM 4350 C C . TYR A 1 557 ? 42.333 1.191 -19.560 1.00 77.06 557 TYR A C 1
ATOM 4352 O O . TYR A 1 557 ? 41.642 0.222 -19.251 1.00 77.06 557 TYR A O 1
ATOM 4360 N N . PHE A 1 558 ? 43.670 1.111 -19.589 1.00 79.06 558 PHE A N 1
ATOM 4361 C CA . PHE A 1 558 ? 44.392 -0.122 -19.231 1.00 79.06 558 PHE A CA 1
ATOM 4362 C C . PHE A 1 558 ? 44.048 -0.585 -17.816 1.00 79.06 558 PHE A C 1
ATOM 4364 O O . PHE A 1 558 ? 43.800 -1.768 -17.579 1.00 79.06 558 PHE A O 1
ATOM 4371 N N . LYS A 1 559 ? 43.968 0.361 -16.874 1.00 82.19 559 LYS A N 1
ATOM 4372 C CA . LYS A 1 559 ? 43.606 0.031 -15.500 1.00 82.19 559 LYS A CA 1
ATOM 4373 C C . LYS A 1 559 ? 42.149 -0.407 -15.381 1.00 82.19 559 LYS A C 1
ATOM 4375 O O . LYS A 1 559 ? 41.863 -1.363 -14.664 1.00 82.19 559 LYS A O 1
ATOM 4380 N N . ALA A 1 560 ? 41.239 0.233 -16.109 1.00 84.94 560 ALA A N 1
ATOM 4381 C CA . ALA A 1 560 ? 39.841 -0.174 -16.172 1.00 84.94 560 ALA A CA 1
ATOM 4382 C C . ALA A 1 560 ? 39.687 -1.593 -16.749 1.00 84.94 560 ALA A C 1
ATOM 4384 O O . ALA A 1 560 ? 38.924 -2.388 -16.200 1.00 84.94 560 ALA A O 1
ATOM 4385 N N . VAL A 1 561 ? 40.461 -1.940 -17.786 1.00 88.38 561 VAL A N 1
ATOM 4386 C CA . VAL A 1 561 ? 40.552 -3.296 -18.357 1.00 88.38 561 VAL A CA 1
ATOM 4387 C C . VAL A 1 561 ? 40.997 -4.305 -17.298 1.00 88.38 561 VAL A C 1
ATOM 4389 O O . VAL A 1 561 ? 40.326 -5.320 -17.121 1.00 88.38 561 VAL A O 1
ATOM 4392 N N . GLU A 1 562 ? 42.069 -4.034 -16.550 1.00 87.69 562 GLU A N 1
ATOM 4393 C CA . GLU A 1 562 ? 42.515 -4.912 -15.455 1.00 87.69 562 GLU A CA 1
ATOM 4394 C C . GLU A 1 562 ? 41.438 -5.085 -14.376 1.00 87.69 562 GLU A C 1
ATOM 4396 O O . GLU A 1 562 ? 41.143 -6.205 -13.949 1.00 87.69 562 GLU A O 1
ATOM 4401 N N . ASN A 1 563 ? 40.810 -3.976 -13.977 1.00 93.12 563 ASN A N 1
ATOM 4402 C CA . ASN A 1 563 ? 39.795 -3.952 -12.930 1.00 93.12 563 ASN A CA 1
ATOM 4403 C C . ASN A 1 563 ? 38.551 -4.773 -13.293 1.00 93.12 563 ASN A C 1
ATOM 4405 O O . ASN A 1 563 ? 37.858 -5.230 -12.383 1.00 93.12 563 ASN A O 1
ATOM 4409 N N . THR A 1 564 ? 38.272 -5.019 -14.582 1.00 95.38 564 THR A N 1
ATOM 4410 C CA . THR A 1 564 ? 37.105 -5.824 -14.988 1.00 95.38 564 THR A CA 1
ATOM 4411 C C . THR A 1 564 ? 37.075 -7.208 -14.333 1.00 95.38 564 THR A C 1
ATOM 4413 O O . THR A 1 564 ? 35.999 -7.704 -13.994 1.00 95.38 564 THR A O 1
ATOM 4416 N N . ARG A 1 565 ? 38.246 -7.818 -14.100 1.00 95.31 565 ARG A N 1
ATOM 4417 C CA . ARG A 1 565 ? 38.365 -9.133 -13.450 1.00 95.31 565 ARG A CA 1
ATOM 4418 C C . ARG A 1 565 ? 37.972 -9.072 -11.982 1.00 95.31 565 ARG A C 1
ATOM 4420 O O . ARG A 1 565 ? 37.185 -9.899 -11.533 1.00 95.31 565 ARG A O 1
ATOM 4427 N N . GLU A 1 566 ? 38.497 -8.091 -11.251 1.00 95.06 566 GLU A N 1
ATOM 4428 C CA . GLU A 1 566 ? 38.191 -7.925 -9.828 1.00 95.06 566 GLU A CA 1
ATOM 4429 C C . GLU A 1 566 ? 36.720 -7.575 -9.622 1.00 95.06 566 GLU A C 1
ATOM 4431 O O . GLU A 1 566 ? 36.051 -8.192 -8.796 1.00 95.06 566 GLU A O 1
ATOM 4436 N N . VAL A 1 567 ? 36.174 -6.661 -10.429 1.00 96.38 567 VAL A N 1
ATOM 4437 C CA . VAL A 1 567 ? 34.742 -6.335 -10.379 1.00 96.38 567 VAL A CA 1
ATOM 4438 C C . VAL A 1 567 ? 33.902 -7.573 -10.697 1.00 96.38 567 VAL A C 1
ATOM 4440 O O . VAL A 1 567 ? 32.941 -7.842 -9.983 1.00 96.38 567 VAL A O 1
ATOM 4443 N N . GLY A 1 568 ? 34.296 -8.379 -11.689 1.00 97.50 568 GLY A N 1
ATOM 4444 C CA . GLY A 1 568 ? 33.643 -9.656 -11.987 1.00 97.50 568 GLY A CA 1
ATOM 4445 C C . GLY A 1 568 ? 33.605 -10.597 -10.777 1.00 97.50 568 GLY A C 1
ATOM 4446 O O . GLY A 1 568 ? 32.548 -11.142 -10.459 1.00 97.50 568 GLY A O 1
ATOM 4447 N N . ARG A 1 569 ? 34.715 -10.719 -10.033 1.00 97.38 569 ARG A N 1
ATOM 4448 C CA . ARG A 1 569 ? 34.751 -11.501 -8.782 1.00 97.38 569 ARG A CA 1
ATOM 4449 C C . ARG A 1 569 ? 33.803 -10.951 -7.719 1.00 97.38 569 ARG A C 1
ATOM 4451 O O . ARG A 1 569 ? 33.098 -11.728 -7.078 1.00 97.38 569 ARG A O 1
ATOM 4458 N N . TYR A 1 570 ? 33.743 -9.629 -7.544 1.00 96.44 570 TYR A N 1
ATOM 4459 C CA . TYR A 1 570 ? 32.793 -9.002 -6.618 1.00 96.44 570 TYR A CA 1
ATOM 4460 C C . TYR A 1 570 ? 31.338 -9.302 -6.995 1.00 96.44 570 TYR A C 1
ATOM 4462 O O . TYR A 1 570 ? 30.553 -9.675 -6.124 1.00 96.44 570 TYR A O 1
ATOM 4470 N N . VAL A 1 571 ? 30.981 -9.202 -8.281 1.00 97.31 571 VAL A N 1
ATOM 4471 C CA . VAL A 1 571 ? 29.625 -9.522 -8.761 1.00 97.31 571 VAL A CA 1
ATOM 4472 C C . VAL A 1 571 ? 29.277 -10.997 -8.522 1.00 97.31 571 VAL A C 1
ATOM 4474 O O . VAL A 1 571 ? 28.164 -11.299 -8.082 1.00 97.31 571 VAL A O 1
ATOM 4477 N N . ALA A 1 572 ? 30.222 -11.916 -8.741 1.00 97.94 572 ALA A N 1
ATOM 4478 C CA . ALA A 1 572 ? 30.019 -13.341 -8.482 1.00 97.94 572 ALA A CA 1
ATOM 4479 C C . ALA A 1 572 ? 29.817 -13.642 -6.986 1.00 97.94 572 ALA A C 1
ATOM 4481 O O . ALA A 1 572 ? 28.870 -14.337 -6.621 1.00 97.94 572 ALA A O 1
ATOM 4482 N N . ASN A 1 573 ? 30.638 -13.061 -6.106 1.00 96.38 573 ASN A N 1
ATOM 4483 C CA . ASN A 1 573 ? 30.476 -13.204 -4.655 1.00 96.38 573 ASN A CA 1
ATOM 4484 C C . ASN A 1 573 ? 29.154 -12.607 -4.156 1.00 96.38 573 ASN A C 1
ATOM 4486 O O . ASN A 1 573 ? 28.472 -13.211 -3.331 1.00 96.38 573 ASN A O 1
ATOM 4490 N N . PHE A 1 574 ? 28.749 -11.454 -4.691 1.00 93.81 574 PHE A N 1
ATOM 4491 C CA . PHE A 1 574 ? 27.443 -10.878 -4.383 1.00 93.81 574 PHE A CA 1
ATOM 4492 C C . PHE A 1 574 ? 26.299 -11.797 -4.834 1.00 93.81 574 PHE A C 1
ATOM 4494 O O . PHE A 1 574 ? 25.355 -12.031 -4.086 1.00 93.81 574 PHE A O 1
ATOM 4501 N N . THR A 1 575 ? 26.415 -12.395 -6.022 1.00 94.38 575 THR A N 1
ATOM 4502 C CA . THR A 1 575 ? 25.442 -13.385 -6.509 1.00 94.38 575 THR A CA 1
ATOM 4503 C C . THR A 1 575 ? 25.389 -14.611 -5.598 1.00 94.38 575 THR A C 1
ATOM 4505 O O . THR A 1 575 ? 24.301 -15.091 -5.291 1.00 94.38 575 THR A O 1
ATOM 4508 N N . LYS A 1 576 ? 26.537 -15.087 -5.102 1.00 93.81 576 LYS A N 1
ATOM 4509 C CA . LYS A 1 576 ? 26.596 -16.176 -4.121 1.00 93.81 576 LYS A CA 1
ATOM 4510 C C . LYS A 1 576 ? 25.795 -15.851 -2.858 1.00 93.81 576 LYS A C 1
ATOM 4512 O O . LYS A 1 576 ? 24.983 -16.674 -2.452 1.00 93.81 576 LYS A O 1
ATOM 4517 N N . ILE A 1 577 ? 25.945 -14.647 -2.301 1.00 85.94 577 ILE A N 1
ATOM 4518 C CA . ILE A 1 577 ? 25.154 -14.181 -1.146 1.00 85.94 577 ILE A CA 1
ATOM 4519 C C . ILE A 1 577 ? 23.650 -14.236 -1.458 1.00 85.94 577 ILE A C 1
ATOM 4521 O O . ILE A 1 577 ? 22.870 -14.776 -0.675 1.00 85.94 577 ILE A O 1
ATOM 4525 N N . LEU A 1 578 ? 23.231 -13.735 -2.626 1.00 79.88 578 LEU A N 1
ATOM 4526 C CA . LEU A 1 578 ? 21.824 -13.771 -3.046 1.00 79.88 578 LEU A CA 1
ATOM 4527 C C . LEU A 1 578 ? 21.262 -15.202 -3.110 1.00 79.88 578 LEU A C 1
ATOM 4529 O O . LEU A 1 578 ? 20.127 -15.446 -2.696 1.00 79.88 578 LEU A O 1
ATOM 4533 N N . VAL A 1 579 ? 22.046 -16.156 -3.608 1.00 82.06 579 VAL A N 1
ATOM 4534 C CA . VAL A 1 579 ? 21.615 -17.554 -3.737 1.00 82.06 579 VAL A CA 1
ATOM 4535 C C . VAL A 1 579 ? 21.644 -18.277 -2.388 1.00 82.06 579 VAL A C 1
ATOM 4537 O O . VAL A 1 579 ? 20.672 -18.933 -2.014 1.00 82.06 579 VAL A O 1
ATOM 4540 N N . GLU A 1 580 ? 22.733 -18.162 -1.632 1.00 83.75 580 GLU A N 1
ATOM 4541 C CA . GLU A 1 580 ? 22.945 -18.948 -0.414 1.00 83.75 580 GLU A CA 1
ATOM 4542 C C . GLU A 1 580 ? 22.207 -18.378 0.800 1.00 83.75 580 GLU A C 1
ATOM 4544 O O . GLU A 1 580 ? 21.560 -19.143 1.523 1.00 83.75 580 GLU A O 1
ATOM 4549 N N . GLU A 1 581 ? 22.257 -17.062 1.014 1.00 76.25 581 GLU A N 1
ATOM 4550 C CA . GLU A 1 581 ? 21.638 -16.410 2.175 1.00 76.25 581 GLU A CA 1
ATOM 4551 C C . GLU A 1 581 ? 20.166 -16.085 1.912 1.00 76.25 581 GLU A C 1
ATOM 4553 O O . GLU A 1 581 ? 19.306 -16.379 2.742 1.00 76.25 581 GLU A O 1
ATOM 4558 N N . TYR A 1 582 ? 19.859 -15.541 0.730 1.00 69.06 582 TYR A N 1
ATOM 4559 C CA . TYR A 1 582 ? 18.507 -15.082 0.386 1.00 69.06 582 TYR A CA 1
ATOM 4560 C C . TYR A 1 582 ? 17.685 -16.106 -0.405 1.00 69.06 582 TYR A C 1
ATOM 4562 O O . TYR A 1 582 ? 16.529 -15.836 -0.735 1.00 69.06 582 TYR A O 1
ATOM 4570 N N . LYS A 1 583 ? 18.247 -17.291 -0.679 1.00 74.56 583 LYS A N 1
ATOM 4571 C CA . LYS A 1 583 ? 17.572 -18.412 -1.359 1.00 74.56 583 LYS A CA 1
ATOM 4572 C C . LYS A 1 583 ? 16.991 -18.038 -2.728 1.00 74.56 583 LYS A C 1
ATOM 4574 O O . LYS A 1 583 ? 15.989 -18.612 -3.151 1.00 74.56 583 LYS A O 1
ATOM 4579 N N . ILE A 1 584 ? 17.615 -17.090 -3.433 1.00 72.75 584 ILE A N 1
ATOM 4580 C CA . ILE A 1 584 ? 17.217 -16.723 -4.795 1.00 72.75 584 ILE A CA 1
ATOM 4581 C C . ILE A 1 584 ? 17.712 -17.815 -5.756 1.00 72.75 584 ILE A C 1
ATOM 4583 O O . ILE A 1 584 ? 18.915 -18.065 -5.805 1.00 72.75 584 ILE A O 1
ATOM 4587 N N . PRO A 1 585 ? 16.837 -18.473 -6.541 1.00 78.12 585 PRO A N 1
ATOM 4588 C CA . PRO A 1 585 ? 17.280 -19.469 -7.509 1.00 78.12 585 PRO A CA 1
ATOM 4589 C C . PRO A 1 585 ? 18.204 -18.839 -8.550 1.00 78.12 585 PRO A C 1
ATOM 4591 O O . PRO A 1 585 ? 17.846 -17.834 -9.164 1.00 78.12 585 PRO A O 1
ATOM 4594 N N . LEU A 1 586 ? 19.362 -19.454 -8.796 1.00 83.56 586 LEU A N 1
ATOM 4595 C CA . LEU A 1 586 ? 20.344 -18.930 -9.749 1.00 83.56 586 LEU A CA 1
ATOM 4596 C C . LEU A 1 586 ? 19.775 -18.802 -11.175 1.00 83.56 586 LEU A C 1
ATOM 4598 O O . LEU A 1 586 ? 20.114 -17.868 -11.896 1.00 83.56 586 LEU A O 1
ATOM 4602 N N . ALA A 1 587 ? 18.824 -19.669 -11.538 1.00 82.31 587 ALA A N 1
ATOM 4603 C CA . ALA A 1 587 ? 18.095 -19.599 -12.803 1.00 82.31 587 ALA A CA 1
ATOM 4604 C C . ALA A 1 587 ? 17.314 -18.282 -13.004 1.00 82.31 587 ALA A C 1
ATOM 4606 O O . ALA A 1 587 ? 17.052 -17.895 -14.143 1.00 82.31 587 ALA A O 1
ATOM 4607 N N . ASN A 1 588 ? 16.981 -17.580 -11.916 1.00 80.38 588 ASN A N 1
ATOM 4608 C CA . ASN A 1 588 ? 16.236 -16.320 -11.930 1.00 80.38 588 ASN A CA 1
ATOM 4609 C C . ASN A 1 588 ? 17.151 -15.080 -11.965 1.00 80.38 588 ASN A C 1
ATOM 4611 O O . ASN A 1 588 ? 16.649 -13.959 -11.883 1.00 80.38 588 ASN A O 1
ATOM 4615 N N . ILE A 1 589 ? 18.476 -15.255 -12.048 1.00 87.94 589 ILE A N 1
ATOM 4616 C CA . ILE A 1 589 ? 19.445 -14.154 -12.042 1.00 87.94 589 ILE A CA 1
ATOM 4617 C C . ILE A 1 589 ? 20.022 -13.972 -13.448 1.00 87.94 589 ILE A C 1
ATOM 4619 O O . ILE A 1 589 ? 20.757 -14.817 -13.954 1.00 87.94 589 ILE A O 1
ATOM 4623 N N . LEU A 1 590 ? 19.708 -12.824 -14.050 1.00 91.12 590 LEU A N 1
ATOM 4624 C CA . LEU A 1 590 ? 20.233 -12.369 -15.335 1.00 91.12 590 LEU A CA 1
ATOM 4625 C C . LEU A 1 590 ? 21.319 -11.314 -15.114 1.00 91.12 590 LEU A C 1
ATOM 4627 O O . LEU A 1 590 ? 21.110 -10.365 -14.355 1.00 91.12 590 LEU A O 1
ATOM 4631 N N . LEU A 1 591 ? 22.438 -11.430 -15.830 1.00 95.81 591 LEU A N 1
ATOM 4632 C CA . LEU A 1 591 ? 23.516 -10.444 -15.789 1.00 95.81 591 LEU A CA 1
ATOM 4633 C C . LEU A 1 591 ? 23.684 -9.750 -17.146 1.00 95.81 591 LEU A C 1
ATOM 4635 O O . LEU A 1 591 ? 23.831 -10.400 -18.177 1.00 95.81 591 LEU A O 1
ATOM 4639 N N . ILE A 1 592 ? 23.659 -8.416 -17.151 1.00 97.00 592 ILE A N 1
ATOM 4640 C CA . ILE A 1 592 ? 23.748 -7.596 -18.367 1.00 97.00 592 ILE A CA 1
ATOM 4641 C C . ILE A 1 592 ? 24.903 -6.613 -18.202 1.00 97.00 592 ILE A C 1
ATOM 4643 O O . ILE A 1 592 ? 25.003 -5.943 -17.175 1.00 97.00 592 ILE A O 1
ATOM 4647 N N . GLY A 1 593 ? 25.751 -6.497 -19.219 1.00 96.88 593 GLY A N 1
ATOM 4648 C CA . GLY A 1 593 ? 26.850 -5.538 -19.231 1.00 96.88 593 GLY A CA 1
ATOM 4649 C C . GLY A 1 593 ? 27.020 -4.882 -20.595 1.00 96.88 593 GLY A C 1
ATOM 4650 O O . GLY A 1 593 ? 26.757 -5.508 -21.615 1.00 96.88 593 GLY A O 1
ATOM 4651 N N . HIS A 1 594 ? 27.472 -3.628 -20.616 1.00 96.81 594 HIS A N 1
ATOM 4652 C CA . HIS A 1 594 ? 27.827 -2.896 -21.837 1.00 96.81 594 HIS A CA 1
ATOM 4653 C C . HIS A 1 594 ? 29.326 -2.604 -21.874 1.00 96.81 594 HIS A C 1
ATOM 4655 O O . HIS A 1 594 ? 29.896 -2.276 -20.831 1.00 96.81 594 HIS A O 1
ATOM 4661 N N . SER A 1 595 ? 29.972 -2.721 -23.038 1.00 95.62 595 SER A N 1
ATOM 4662 C CA . SER A 1 595 ? 31.395 -2.394 -23.207 1.00 95.62 595 SER A CA 1
ATOM 4663 C C . SER A 1 595 ? 32.301 -3.170 -22.228 1.00 95.62 595 SER A C 1
ATOM 4665 O O . SER A 1 595 ? 32.206 -4.398 -22.144 1.00 95.62 595 SER A O 1
ATOM 4667 N N . LEU A 1 596 ? 33.162 -2.500 -21.448 1.00 94.94 596 LEU A N 1
ATOM 4668 C CA . LEU A 1 596 ? 33.931 -3.120 -20.357 1.00 94.94 596 LEU A CA 1
ATOM 4669 C C . LEU A 1 596 ? 33.030 -3.825 -19.330 1.00 94.94 596 LEU A C 1
ATOM 4671 O O . LEU A 1 596 ? 33.408 -4.860 -18.790 1.00 94.94 596 LEU A O 1
ATOM 4675 N N . GLY A 1 597 ? 31.817 -3.324 -19.095 1.00 96.19 597 GLY A N 1
ATOM 4676 C CA . GLY A 1 597 ? 30.820 -3.982 -18.252 1.00 96.19 597 GLY A CA 1
ATOM 4677 C C . GLY A 1 597 ? 30.355 -5.334 -18.805 1.00 96.19 597 GLY A C 1
ATOM 4678 O O . GLY A 1 597 ? 30.048 -6.232 -18.026 1.00 96.19 597 GLY A O 1
ATOM 4679 N N . ALA A 1 598 ? 30.351 -5.534 -20.128 1.00 97.81 598 ALA A N 1
ATOM 4680 C CA . ALA A 1 598 ? 30.095 -6.855 -20.711 1.00 97.81 598 ALA A CA 1
ATOM 4681 C C . ALA A 1 598 ? 31.246 -7.827 -20.401 1.00 97.81 598 ALA A C 1
ATOM 4683 O O . ALA A 1 598 ? 31.012 -8.992 -20.090 1.00 97.81 598 ALA A O 1
ATOM 4684 N N . GLN A 1 599 ? 32.491 -7.337 -20.407 1.00 97.75 599 GLN A N 1
ATOM 4685 C CA . GLN A 1 599 ? 33.651 -8.131 -19.991 1.00 97.75 599 GLN A CA 1
ATOM 4686 C C . GLN A 1 599 ? 33.574 -8.480 -18.495 1.00 97.75 599 GLN A C 1
ATOM 4688 O O . GLN A 1 599 ? 33.796 -9.634 -18.131 1.00 97.75 599 GLN A O 1
ATOM 4693 N N . VAL A 1 600 ? 33.168 -7.527 -17.640 1.00 98.12 600 VAL A N 1
ATOM 4694 C CA . VAL A 1 600 ? 32.856 -7.775 -16.217 1.00 98.12 600 VAL A CA 1
ATOM 4695 C C . VAL A 1 600 ? 31.821 -8.889 -16.074 1.00 98.12 600 VAL A C 1
ATOM 4697 O O . VAL A 1 600 ? 32.033 -9.802 -15.279 1.00 98.12 600 VAL A O 1
ATOM 4700 N N . ALA A 1 601 ? 30.733 -8.850 -16.851 1.00 98.19 601 ALA A N 1
ATOM 4701 C CA . ALA A 1 601 ? 29.700 -9.881 -16.811 1.00 98.19 601 ALA A CA 1
ATOM 4702 C C . ALA A 1 601 ? 30.256 -11.271 -17.164 1.00 98.19 601 ALA A C 1
ATOM 4704 O O . ALA A 1 601 ? 29.992 -12.241 -16.454 1.00 98.19 601 ALA A O 1
ATOM 4705 N N . GLY A 1 602 ? 31.101 -11.361 -18.196 1.00 97.94 602 GLY A N 1
ATOM 4706 C CA . GLY A 1 602 ? 31.800 -12.600 -18.543 1.00 97.94 602 GLY A CA 1
ATOM 4707 C C . GLY A 1 602 ? 32.729 -13.106 -17.433 1.00 97.94 602 GLY A C 1
ATOM 4708 O O . GLY A 1 602 ? 32.723 -14.292 -17.104 1.00 97.94 602 GLY A O 1
ATOM 4709 N N . PHE A 1 603 ? 33.512 -12.225 -16.800 1.00 98.56 603 PHE A N 1
ATOM 4710 C CA . PHE A 1 603 ? 34.366 -12.611 -15.669 1.00 98.56 603 PHE A CA 1
ATOM 4711 C C . PHE A 1 603 ? 33.566 -13.030 -14.433 1.00 98.56 603 PHE A C 1
ATOM 4713 O O . PHE A 1 603 ? 33.966 -13.979 -13.761 1.00 98.56 603 PHE A O 1
ATOM 4720 N N . ALA A 1 604 ? 32.431 -12.383 -14.163 1.00 98.44 604 ALA A N 1
ATOM 4721 C CA . ALA A 1 604 ? 31.516 -12.801 -13.109 1.00 98.44 604 ALA A CA 1
ATOM 4722 C C . ALA A 1 604 ? 30.965 -14.206 -13.375 1.00 98.44 604 ALA A C 1
ATOM 4724 O O . ALA A 1 604 ? 30.967 -15.033 -12.469 1.00 98.44 604 ALA A O 1
ATOM 4725 N N . GLY A 1 605 ? 30.574 -14.514 -14.617 1.00 98.06 605 GLY A N 1
ATOM 4726 C CA . GLY A 1 605 ? 30.140 -15.859 -15.008 1.00 98.06 605 GLY A CA 1
ATOM 4727 C C . GLY A 1 605 ? 31.209 -16.923 -14.765 1.00 98.06 605 GLY A C 1
ATOM 4728 O O . GLY A 1 605 ? 30.938 -17.945 -14.135 1.00 98.06 605 GLY A O 1
ATOM 4729 N N . LYS A 1 606 ? 32.455 -16.651 -15.170 1.00 97.94 606 LYS A N 1
ATOM 4730 C CA . LYS A 1 606 ? 33.594 -17.553 -14.915 1.00 97.94 606 LYS A CA 1
ATOM 4731 C C . LYS A 1 606 ? 33.874 -17.763 -13.435 1.00 97.94 606 LYS A C 1
ATOM 4733 O O . LYS A 1 606 ? 34.259 -18.859 -13.040 1.00 97.94 606 LYS A O 1
ATOM 4738 N N . GLU A 1 607 ? 33.767 -16.712 -12.629 1.00 98.25 607 GLU A N 1
ATOM 4739 C CA . GLU A 1 607 ? 34.030 -16.820 -11.198 1.00 98.25 607 GLU A CA 1
ATOM 4740 C C . GLU A 1 607 ? 32.894 -17.550 -10.481 1.00 98.25 607 GLU A C 1
ATOM 4742 O O . GLU A 1 607 ? 33.157 -18.444 -9.681 1.00 98.25 607 GLU A O 1
ATOM 4747 N N . LEU A 1 608 ? 31.638 -17.256 -10.824 1.00 97.88 608 LEU A N 1
ATOM 4748 C CA . LEU A 1 608 ? 30.480 -17.907 -10.218 1.00 97.88 608 LEU A CA 1
ATOM 4749 C C . LEU A 1 608 ? 30.479 -19.421 -10.452 1.00 97.88 608 LEU A C 1
ATOM 4751 O O . LEU A 1 608 ? 30.131 -20.175 -9.542 1.00 97.88 608 LEU A O 1
ATOM 4755 N N . GLN A 1 609 ? 30.947 -19.866 -11.623 1.00 96.94 609 GLN A N 1
ATOM 4756 C CA . GLN A 1 609 ? 31.109 -21.287 -11.951 1.00 96.94 609 GLN A CA 1
ATOM 4757 C C . GLN A 1 609 ? 32.000 -22.033 -10.962 1.00 96.94 609 GLN A C 1
ATOM 4759 O O . GLN A 1 609 ? 31.754 -23.203 -10.682 1.00 96.94 609 GLN A O 1
ATOM 4764 N N . LYS A 1 610 ? 33.015 -21.358 -10.415 1.00 96.94 610 LYS A N 1
ATOM 4765 C CA . LYS A 1 610 ? 33.899 -21.926 -9.390 1.00 96.94 610 LYS A CA 1
ATOM 4766 C C . LYS A 1 610 ? 33.254 -21.927 -8.007 1.00 96.94 610 LYS A C 1
ATOM 4768 O O . LYS A 1 610 ? 33.662 -22.707 -7.156 1.00 96.94 610 LYS A O 1
ATOM 4773 N N . LEU A 1 611 ? 32.303 -21.021 -7.774 1.00 96.12 611 LEU A N 1
ATOM 4774 C CA . LEU A 1 611 ? 31.664 -20.815 -6.479 1.00 96.12 611 LEU A CA 1
ATOM 4775 C C . LEU A 1 611 ? 30.445 -21.717 -6.293 1.00 96.12 611 LEU A C 1
ATOM 4777 O O . LEU A 1 611 ? 30.421 -22.511 -5.359 1.00 96.12 611 LEU A O 1
ATOM 4781 N N . ILE A 1 612 ? 29.423 -21.553 -7.138 1.00 95.62 612 ILE A N 1
ATOM 4782 C CA . ILE A 1 612 ? 28.097 -22.153 -6.920 1.00 95.62 612 ILE A CA 1
ATOM 4783 C C . ILE A 1 612 ? 27.361 -22.590 -8.197 1.00 95.62 612 ILE A C 1
ATOM 4785 O O . ILE A 1 612 ? 26.337 -23.260 -8.091 1.00 95.62 612 ILE A O 1
ATOM 4789 N N . GLY A 1 613 ? 27.833 -22.227 -9.396 1.00 95.12 613 GLY A N 1
ATOM 4790 C CA . GLY A 1 613 ? 27.199 -22.636 -10.656 1.00 95.12 613 GLY A CA 1
ATOM 4791 C C . GLY A 1 613 ? 27.227 -21.571 -11.753 1.00 95.12 613 GLY A C 1
ATOM 4792 O O . GLY A 1 613 ? 27.988 -20.609 -11.691 1.00 95.12 613 GLY A O 1
ATOM 4793 N N . LYS A 1 614 ? 26.398 -21.748 -12.786 1.00 95.31 614 LYS A N 1
ATOM 4794 C CA . LYS A 1 614 ? 26.297 -20.838 -13.938 1.00 95.31 614 LYS A CA 1
ATOM 4795 C C . LYS A 1 614 ? 25.089 -19.919 -13.828 1.00 95.31 614 LYS A C 1
ATOM 4797 O O . LYS A 1 614 ? 24.025 -20.349 -13.395 1.00 95.31 614 LYS A O 1
ATOM 4802 N N . TYR A 1 615 ? 25.235 -18.674 -14.281 1.00 95.56 615 TYR A N 1
ATOM 4803 C CA . TYR A 1 615 ? 24.066 -17.851 -14.597 1.00 95.56 615 TYR A CA 1
ATOM 4804 C C . TYR A 1 615 ? 23.245 -18.530 -15.698 1.00 95.56 615 TYR A C 1
ATOM 4806 O O . TYR A 1 615 ? 23.822 -19.109 -16.622 1.00 95.56 615 TYR A O 1
ATOM 4814 N N . SER A 1 616 ? 21.917 -18.398 -15.646 1.00 90.81 616 SER A N 1
ATOM 4815 C CA . SER A 1 616 ? 21.051 -18.882 -16.730 1.00 90.81 616 SER A CA 1
ATOM 4816 C C . SER A 1 616 ? 21.283 -18.102 -18.019 1.00 90.81 616 SER A C 1
ATOM 4818 O O . SER A 1 616 ? 21.293 -18.677 -19.106 1.00 90.81 616 SER A O 1
ATOM 4820 N N . GLN A 1 617 ? 21.506 -16.791 -17.907 1.00 94.62 617 GLN A N 1
ATOM 4821 C CA . GLN A 1 617 ? 21.779 -15.946 -19.056 1.00 94.62 617 GLN A CA 1
ATOM 4822 C C . GLN A 1 617 ? 22.706 -14.772 -18.719 1.00 94.62 617 GLN A C 1
ATOM 4824 O O . GLN A 1 617 ? 22.563 -14.111 -17.687 1.00 94.62 617 GLN A O 1
ATOM 4829 N N . ILE A 1 618 ? 23.635 -14.492 -19.637 1.00 98.12 618 ILE A N 1
ATOM 4830 C CA . ILE A 1 618 ? 24.433 -13.261 -19.684 1.00 98.12 618 ILE A CA 1
ATOM 4831 C C . ILE A 1 618 ? 24.128 -12.531 -20.995 1.00 98.12 618 ILE A C 1
ATOM 4833 O O . ILE A 1 618 ? 24.105 -13.144 -22.063 1.00 98.12 618 ILE A O 1
ATOM 4837 N N . VAL A 1 619 ? 23.934 -11.212 -20.931 1.00 98.06 619 VAL A N 1
ATOM 4838 C CA . VAL A 1 619 ? 23.799 -10.354 -22.117 1.00 98.06 619 VAL A CA 1
ATOM 4839 C C . VAL A 1 619 ? 24.966 -9.369 -22.186 1.00 98.06 619 VAL A C 1
ATOM 4841 O O . VAL A 1 619 ? 25.116 -8.500 -21.325 1.00 98.06 619 VAL A O 1
ATOM 4844 N N . GLY A 1 620 ? 25.780 -9.492 -23.233 1.00 97.94 620 GLY A N 1
ATOM 4845 C CA . GLY A 1 620 ? 26.852 -8.562 -23.570 1.00 97.94 620 GLY A CA 1
ATOM 4846 C C . GLY A 1 620 ? 26.403 -7.561 -24.632 1.00 97.94 620 GLY A C 1
ATOM 4847 O O . GLY A 1 620 ? 26.200 -7.914 -25.792 1.00 97.94 620 GLY A O 1
ATOM 4848 N N . LEU A 1 621 ? 26.262 -6.299 -24.243 1.00 98.06 621 LEU A N 1
ATOM 4849 C CA . LEU A 1 621 ? 25.940 -5.190 -25.134 1.00 98.06 621 LEU A CA 1
ATOM 4850 C C . LEU A 1 621 ? 27.248 -4.579 -25.641 1.00 98.06 621 LEU A C 1
ATOM 4852 O O . LEU A 1 621 ? 27.968 -3.941 -24.880 1.00 98.06 621 LEU A O 1
ATOM 4856 N N . ASP A 1 622 ? 27.559 -4.808 -26.908 1.00 97.62 622 ASP A N 1
ATOM 4857 C CA . ASP A 1 622 ? 28.772 -4.378 -27.611 1.00 97.62 622 ASP A CA 1
ATOM 4858 C C . ASP A 1 622 ? 30.043 -4.515 -26.753 1.00 97.62 622 ASP A C 1
ATOM 4860 O O . ASP A 1 622 ? 30.611 -3.509 -26.319 1.00 97.62 622 ASP A O 1
ATOM 4864 N N . PRO A 1 623 ? 30.456 -5.753 -26.409 1.00 97.69 623 PRO A N 1
ATOM 4865 C CA . PRO A 1 623 ? 31.581 -5.975 -25.509 1.00 97.69 623 PRO A CA 1
ATOM 4866 C C . PRO A 1 623 ? 32.839 -5.263 -25.993 1.00 97.69 623 PRO A C 1
ATOM 4868 O O . PRO A 1 623 ? 33.153 -5.318 -27.177 1.00 97.69 623 PRO A O 1
ATOM 4871 N N . ALA A 1 624 ? 33.566 -4.613 -25.080 1.00 94.31 624 ALA A N 1
ATOM 4872 C CA . ALA A 1 624 ? 34.745 -3.826 -25.440 1.00 94.31 624 ALA A CA 1
ATOM 4873 C C . ALA A 1 624 ? 35.768 -4.681 -26.200 1.00 94.31 624 ALA A C 1
ATOM 4875 O O . ALA A 1 624 ? 36.130 -5.763 -25.730 1.00 94.31 624 ALA A O 1
ATOM 4876 N N . GLY A 1 625 ? 36.227 -4.188 -27.350 1.00 88.75 625 GLY A N 1
ATOM 4877 C CA . GLY A 1 625 ? 37.212 -4.848 -28.205 1.00 88.75 625 GLY A CA 1
ATOM 4878 C C . GLY A 1 625 ? 38.671 -4.562 -27.840 1.00 88.75 625 GLY A C 1
ATOM 4879 O O . GLY A 1 625 ? 39.459 -5.509 -27.750 1.00 88.75 625 GLY A O 1
ATOM 4880 N N . PRO A 1 626 ? 39.079 -3.302 -27.600 1.00 85.00 626 PRO A N 1
ATOM 4881 C CA . PRO A 1 626 ? 40.464 -2.987 -27.259 1.00 85.00 626 PRO A CA 1
ATOM 4882 C C . PRO A 1 626 ? 40.939 -3.759 -26.015 1.00 85.00 626 PRO A C 1
ATOM 4884 O O . PRO A 1 626 ? 40.306 -3.687 -24.963 1.00 85.00 626 PRO A O 1
ATOM 4887 N N . PHE A 1 627 ? 42.047 -4.500 -26.160 1.00 86.25 627 PHE A N 1
ATOM 4888 C CA . PHE A 1 627 ? 42.618 -5.472 -25.199 1.00 86.25 627 PHE A CA 1
ATOM 4889 C C . PHE A 1 627 ? 41.809 -6.747 -24.925 1.00 86.25 627 PHE A C 1
ATOM 4891 O O . PHE A 1 627 ? 42.200 -7.526 -24.058 1.00 86.25 627 PHE A O 1
ATOM 4898 N N . PHE A 1 628 ? 40.739 -7.012 -25.678 1.00 90.81 628 PHE A N 1
ATOM 4899 C CA . PHE A 1 628 ? 39.937 -8.235 -25.548 1.00 90.81 628 PHE A CA 1
ATOM 4900 C C . PHE A 1 628 ? 39.729 -8.989 -26.865 1.00 90.81 628 PHE A C 1
ATOM 4902 O O . PHE A 1 628 ? 39.651 -10.215 -26.838 1.00 90.81 628 PHE A O 1
ATOM 4909 N N . SER A 1 629 ? 39.668 -8.317 -28.020 1.00 84.31 629 SER A N 1
ATOM 4910 C CA . SER A 1 629 ? 39.323 -8.939 -29.311 1.00 84.31 629 SER A CA 1
ATOM 4911 C C . SER A 1 629 ? 40.228 -10.116 -29.681 1.00 84.31 629 SER A C 1
ATOM 4913 O O . SER A 1 629 ? 39.756 -11.117 -30.216 1.00 84.31 629 SER A O 1
ATOM 4915 N N . LEU A 1 630 ? 41.522 -10.043 -29.365 1.00 83.69 630 LEU A N 1
ATOM 4916 C CA . LEU A 1 630 ? 42.481 -11.115 -29.662 1.00 83.69 630 LEU A CA 1
ATOM 4917 C C . LEU A 1 630 ? 42.618 -12.137 -28.526 1.00 83.69 630 LEU A C 1
ATOM 4919 O O . LEU A 1 630 ? 43.221 -13.191 -28.719 1.00 83.69 630 LEU A O 1
ATOM 4923 N N . ASN A 1 631 ? 42.009 -11.876 -27.371 1.00 88.94 631 ASN A N 1
ATOM 4924 C CA . ASN A 1 631 ? 42.139 -12.735 -26.207 1.00 88.94 631 ASN A CA 1
ATOM 4925 C C . ASN A 1 631 ? 41.397 -14.065 -26.390 1.00 88.94 631 ASN A C 1
ATOM 4927 O O . ASN A 1 631 ? 40.371 -14.175 -27.081 1.00 88.94 631 ASN A O 1
ATOM 4931 N N . SER A 1 632 ? 41.910 -15.086 -25.707 1.00 92.94 632 SER A N 1
ATOM 4932 C CA . SER A 1 632 ? 41.235 -16.370 -25.554 1.00 92.94 632 SER A CA 1
ATOM 4933 C C . SER A 1 632 ? 40.018 -16.245 -24.629 1.00 92.94 632 SER A C 1
ATOM 4935 O O . SER A 1 632 ? 39.894 -15.300 -23.850 1.00 92.94 632 SER A O 1
ATOM 4937 N N . CYS A 1 633 ? 39.117 -17.227 -24.700 1.00 92.75 633 CYS A N 1
ATOM 4938 C CA . CYS A 1 633 ? 37.877 -17.289 -23.920 1.00 92.75 633 CYS A CA 1
ATOM 4939 C C . CYS A 1 633 ? 38.078 -17.030 -22.411 1.00 92.75 633 CYS A C 1
ATOM 4941 O O . CYS A 1 633 ? 37.258 -16.366 -21.789 1.00 92.75 633 CYS A O 1
ATOM 4943 N N . SER A 1 634 ? 39.194 -17.466 -21.812 1.00 93.31 634 SER A N 1
ATOM 4944 C CA . SER A 1 634 ? 39.484 -17.269 -20.379 1.00 93.31 634 SER A CA 1
ATOM 4945 C C . SER A 1 634 ? 39.761 -15.810 -19.983 1.00 93.31 634 SER A C 1
ATOM 4947 O O . SER A 1 634 ? 39.752 -15.470 -18.797 1.00 93.31 634 SER A O 1
ATOM 4949 N N . GLN A 1 635 ? 40.005 -14.933 -20.955 1.00 93.81 635 GLN A N 1
ATOM 4950 C CA . GLN A 1 635 ? 40.432 -13.550 -20.751 1.00 93.81 635 GLN A CA 1
ATOM 4951 C C . GLN A 1 635 ? 39.461 -12.512 -21.345 1.00 93.81 635 GLN A C 1
ATOM 4953 O O . GLN A 1 635 ? 39.841 -11.351 -21.481 1.00 93.81 635 GLN A O 1
ATOM 4958 N N . ARG A 1 636 ? 38.231 -12.911 -21.687 1.00 95.38 636 ARG A N 1
ATOM 4959 C CA . ARG A 1 636 ? 37.131 -12.050 -22.170 1.00 95.38 636 ARG A CA 1
ATOM 4960 C C . ARG A 1 636 ? 35.779 -12.731 -21.950 1.00 95.38 636 ARG A C 1
ATOM 4962 O O . ARG A 1 636 ? 35.765 -13.915 -21.633 1.00 95.38 636 ARG A O 1
ATOM 4969 N N . ILE A 1 637 ? 34.658 -12.052 -22.175 1.00 97.56 637 ILE A N 1
ATOM 4970 C CA . ILE A 1 637 ? 33.340 -12.699 -22.267 1.00 97.56 637 ILE A CA 1
ATOM 4971 C C . ILE A 1 637 ? 33.327 -13.776 -23.364 1.00 97.56 637 ILE A C 1
ATOM 4973 O O . ILE A 1 637 ? 33.958 -13.615 -24.418 1.00 97.56 637 ILE A O 1
ATOM 4977 N N . CYS A 1 638 ? 32.660 -14.892 -23.088 1.00 96.19 638 CYS A N 1
ATOM 4978 C CA . CYS A 1 638 ? 32.678 -16.101 -23.899 1.00 96.19 638 CYS A CA 1
ATOM 4979 C C . CYS A 1 638 ? 31.394 -16.930 -23.722 1.00 96.19 638 CYS A C 1
ATOM 4981 O O . CYS A 1 638 ? 30.744 -16.845 -22.685 1.00 96.19 638 CYS A O 1
ATOM 4983 N N . GLU A 1 639 ? 31.063 -17.777 -24.698 1.00 96.75 639 GLU A N 1
ATOM 4984 C CA . GLU A 1 639 ? 29.832 -18.578 -24.747 1.00 96.75 639 GLU A CA 1
ATOM 4985 C C . GLU A 1 639 ? 29.650 -19.531 -23.560 1.00 96.75 639 GLU A C 1
ATOM 4987 O O . GLU A 1 639 ? 28.528 -19.899 -23.233 1.00 96.75 639 GLU A O 1
ATOM 4992 N N . THR A 1 640 ? 30.744 -19.911 -22.896 1.00 96.44 640 THR A N 1
ATOM 4993 C CA . THR A 1 640 ? 30.741 -20.844 -21.764 1.00 96.44 640 THR A CA 1
ATOM 4994 C C . THR A 1 640 ? 30.496 -20.173 -20.411 1.00 96.44 640 THR A C 1
ATOM 4996 O O . THR A 1 640 ? 30.377 -20.879 -19.404 1.00 96.44 640 THR A O 1
ATOM 4999 N N . ASP A 1 641 ? 30.406 -18.838 -20.364 1.00 97.62 641 ASP A N 1
ATOM 5000 C CA . ASP A 1 641 ? 30.315 -18.054 -19.123 1.00 97.62 641 ASP A CA 1
ATOM 5001 C C . ASP A 1 641 ? 28.961 -18.188 -18.404 1.00 97.62 641 ASP A C 1
ATOM 5003 O O . ASP A 1 641 ? 28.882 -17.962 -17.194 1.00 97.62 641 ASP A O 1
ATOM 5007 N N . ALA A 1 642 ? 27.920 -18.598 -19.128 1.00 97.12 642 ALA A N 1
ATOM 5008 C CA . ALA A 1 642 ? 26.569 -18.881 -18.644 1.00 97.12 642 ALA A CA 1
ATOM 5009 C C . ALA A 1 642 ? 25.965 -20.055 -19.433 1.00 97.12 642 ALA A C 1
ATOM 5011 O O . ALA A 1 642 ? 26.599 -20.570 -20.355 1.00 97.12 642 ALA A O 1
ATOM 5012 N N . ASP A 1 643 ? 24.745 -20.472 -19.091 1.00 94.69 643 ASP A N 1
ATOM 5013 C CA . ASP A 1 643 ? 24.003 -21.453 -19.899 1.00 94.69 643 ASP A CA 1
ATOM 5014 C C . ASP A 1 643 ? 23.582 -20.867 -21.259 1.00 94.69 643 ASP A C 1
ATOM 5016 O O . ASP A 1 643 ? 23.492 -21.585 -22.255 1.00 94.69 643 ASP A O 1
ATOM 5020 N N . TYR A 1 644 ? 23.367 -19.548 -21.313 1.00 95.88 644 TYR A N 1
ATOM 5021 C CA . TYR A 1 644 ? 23.092 -18.808 -22.539 1.00 95.88 644 TYR A CA 1
ATOM 5022 C C . TYR A 1 644 ? 23.777 -17.438 -22.533 1.00 95.88 644 TYR A C 1
ATOM 5024 O O . TYR A 1 644 ? 23.488 -16.581 -21.697 1.00 95.88 644 TYR A O 1
ATOM 5032 N N . VAL A 1 645 ? 24.674 -17.196 -23.487 1.00 97.88 645 VAL A N 1
ATOM 5033 C CA . VAL A 1 645 ? 25.367 -15.909 -23.633 1.00 97.88 645 VAL A CA 1
ATOM 5034 C C . VAL A 1 645 ? 24.915 -15.237 -24.921 1.00 97.88 645 VAL A C 1
ATOM 5036 O O . VAL A 1 645 ? 25.184 -15.728 -26.015 1.00 97.88 645 VAL A O 1
ATOM 5039 N N . GLN A 1 646 ? 24.233 -14.103 -24.787 1.00 97.56 646 GLN A N 1
ATOM 5040 C CA . GLN A 1 646 ? 23.755 -13.296 -25.904 1.00 97.56 646 GLN A CA 1
ATOM 5041 C C . GLN A 1 646 ? 24.640 -12.072 -26.093 1.00 97.56 646 GLN A C 1
ATOM 5043 O O . GLN A 1 646 ? 24.801 -11.281 -25.164 1.00 97.56 646 GLN A O 1
ATOM 5048 N N . ILE A 1 647 ? 25.133 -11.863 -27.310 1.00 98.12 647 ILE A N 1
ATOM 5049 C CA . ILE A 1 647 ? 25.963 -10.708 -27.649 1.00 98.12 647 ILE A CA 1
ATOM 5050 C C . ILE A 1 647 ? 25.265 -9.841 -28.693 1.00 98.12 647 ILE A C 1
ATOM 5052 O O . ILE A 1 647 ? 24.692 -10.346 -29.658 1.00 98.12 647 ILE A O 1
ATOM 5056 N N . ILE A 1 648 ? 25.294 -8.525 -28.491 1.00 97.75 648 ILE A N 1
ATOM 5057 C CA . ILE A 1 648 ? 24.805 -7.536 -29.455 1.00 97.75 648 ILE A CA 1
ATOM 5058 C C . ILE A 1 648 ? 25.993 -6.716 -29.938 1.00 97.75 648 ILE A C 1
ATOM 5060 O O . ILE A 1 648 ? 26.537 -5.938 -29.166 1.00 97.75 648 ILE A O 1
ATOM 5064 N N . HIS A 1 649 ? 26.360 -6.855 -31.207 1.00 97.25 649 HIS A N 1
ATOM 5065 C CA . HIS A 1 649 ? 27.446 -6.104 -31.835 1.00 97.25 649 HIS A CA 1
ATOM 5066 C C . HIS A 1 649 ? 26.894 -4.887 -32.567 1.00 97.25 649 HIS A C 1
ATOM 5068 O O . HIS A 1 649 ? 26.019 -5.008 -33.434 1.00 97.25 649 HIS A O 1
ATOM 5074 N N . THR A 1 650 ? 27.421 -3.712 -32.238 1.00 95.88 650 THR A N 1
ATOM 5075 C CA . THR A 1 650 ? 27.036 -2.435 -32.855 1.00 95.88 650 THR A CA 1
ATOM 5076 C C . THR A 1 650 ? 28.215 -1.611 -33.342 1.00 95.88 650 THR A C 1
ATOM 5078 O O . THR A 1 650 ? 28.004 -0.747 -34.199 1.00 95.88 650 THR A O 1
ATOM 5081 N N . SER A 1 651 ? 29.431 -1.854 -32.846 1.00 91.88 651 SER A N 1
ATOM 5082 C CA . SER A 1 651 ? 30.617 -1.151 -33.327 1.00 91.88 651 SER A CA 1
ATOM 5083 C C . SER A 1 651 ? 31.861 -2.037 -33.355 1.00 91.88 651 SER A C 1
ATOM 5085 O O . SER A 1 651 ? 32.324 -2.516 -32.330 1.00 91.88 651 SER A O 1
ATOM 5087 N N . VAL A 1 652 ? 32.476 -2.192 -34.526 1.00 86.12 652 VAL A N 1
ATOM 5088 C CA . VAL A 1 652 ? 33.794 -2.843 -34.642 1.00 86.12 652 VAL A CA 1
ATOM 5089 C C . VAL A 1 652 ? 34.933 -1.982 -34.073 1.00 86.12 652 VAL A C 1
ATOM 5091 O O . VAL A 1 652 ? 35.823 -2.549 -33.446 1.00 86.12 652 VAL A O 1
ATOM 5094 N N . PRO A 1 653 ? 34.957 -0.639 -34.229 1.00 81.50 653 PRO A N 1
ATOM 5095 C CA . PRO A 1 653 ? 36.098 0.143 -33.741 1.00 81.50 653 PRO A CA 1
ATOM 5096 C C . PRO A 1 653 ? 36.267 0.146 -32.212 1.00 81.50 653 PRO A C 1
ATOM 5098 O O . PRO A 1 653 ? 37.388 0.294 -31.732 1.00 81.50 653 PRO A O 1
ATOM 5101 N N . LEU A 1 654 ? 35.175 0.011 -31.449 1.00 82.75 654 LEU A N 1
ATOM 5102 C CA . LEU A 1 654 ? 35.189 0.039 -29.976 1.00 82.75 654 LEU A CA 1
ATOM 5103 C C . LEU A 1 654 ? 34.717 -1.278 -29.346 1.00 82.75 654 LEU A C 1
ATOM 5105 O O . LEU A 1 654 ? 35.171 -1.637 -28.257 1.00 82.75 654 LEU A O 1
ATOM 5109 N N . GLY A 1 655 ? 33.824 -2.001 -30.016 1.00 87.44 655 GLY A N 1
ATOM 5110 C CA . GLY A 1 655 ? 33.391 -3.342 -29.648 1.00 87.44 655 GLY A CA 1
ATOM 5111 C C . GLY A 1 655 ? 34.201 -4.440 -30.344 1.00 87.44 655 GLY A C 1
ATOM 5112 O O . GLY A 1 655 ? 35.297 -4.222 -30.859 1.00 87.44 655 GLY A O 1
ATOM 5113 N N . THR A 1 656 ? 33.670 -5.658 -30.340 1.00 86.69 656 THR A N 1
ATOM 5114 C CA . THR A 1 656 ? 34.297 -6.827 -30.973 1.00 86.69 656 THR A CA 1
ATOM 5115 C C . THR A 1 656 ? 33.598 -7.198 -32.277 1.00 86.69 656 THR A C 1
ATOM 5117 O O . THR A 1 656 ? 32.383 -7.144 -32.351 1.00 86.69 656 THR A O 1
ATOM 5120 N N . GLU A 1 657 ? 34.328 -7.684 -33.282 1.00 86.19 657 GLU A N 1
ATOM 5121 C CA . GLU A 1 657 ? 33.716 -8.311 -34.474 1.00 86.19 657 GLU A CA 1
ATOM 5122 C C . GLU A 1 657 ? 33.587 -9.841 -34.361 1.00 86.19 657 GLU A C 1
ATOM 5124 O O . GLU A 1 657 ? 32.887 -10.500 -35.134 1.00 86.19 657 GLU A O 1
ATOM 5129 N N . ARG A 1 658 ? 34.291 -10.440 -33.398 1.00 87.94 658 ARG A N 1
ATOM 5130 C CA . ARG A 1 658 ? 34.312 -11.892 -33.214 1.00 87.94 658 ARG A CA 1
ATOM 5131 C C . ARG A 1 658 ? 33.006 -12.368 -32.600 1.00 87.94 658 ARG A C 1
ATOM 5133 O O . ARG A 1 658 ? 32.437 -11.699 -31.749 1.00 87.94 658 ARG A O 1
ATOM 5140 N N . THR A 1 659 ? 32.596 -13.569 -32.983 1.00 92.38 659 THR A N 1
ATOM 5141 C CA . THR A 1 659 ? 31.521 -14.293 -32.301 1.00 92.38 659 THR A CA 1
ATOM 5142 C C . THR A 1 659 ? 32.004 -14.679 -30.910 1.00 92.38 659 THR A C 1
ATOM 5144 O O . THR A 1 659 ? 33.052 -15.325 -30.780 1.00 92.38 659 THR A O 1
ATOM 5147 N N . LEU A 1 660 ? 31.301 -14.222 -29.874 1.00 94.88 660 LEU A N 1
ATOM 5148 C CA . LEU A 1 660 ? 31.695 -14.460 -28.486 1.00 94.88 660 LEU A CA 1
ATOM 5149 C C . LEU A 1 660 ? 30.675 -15.285 -27.708 1.00 94.88 660 LEU A C 1
ATOM 5151 O O . LEU A 1 660 ? 31.084 -15.884 -26.719 1.00 94.88 660 LEU A O 1
ATOM 5155 N N . GLY A 1 661 ? 29.396 -15.269 -28.082 1.00 96.00 661 GLY A N 1
ATOM 5156 C CA . GLY A 1 661 ? 28.311 -15.867 -27.314 1.00 96.00 661 GLY A CA 1
ATOM 5157 C C . GLY A 1 661 ? 27.770 -17.156 -27.918 1.00 96.00 661 GLY A C 1
ATOM 5158 O O . GLY A 1 661 ? 28.169 -17.604 -28.988 1.00 96.00 661 GLY A O 1
ATOM 5159 N N . THR A 1 662 ? 26.796 -17.729 -27.215 1.00 96.62 662 THR A N 1
ATOM 5160 C CA . THR A 1 662 ? 25.928 -18.792 -27.736 1.00 96.62 662 THR A CA 1
ATOM 5161 C C . THR A 1 662 ? 25.085 -18.272 -28.913 1.00 96.62 662 THR A C 1
ATOM 5163 O O . THR A 1 662 ? 24.701 -19.027 -29.813 1.00 96.62 662 THR A O 1
ATOM 5166 N N . ILE A 1 663 ? 24.789 -16.967 -28.901 1.00 95.81 663 ILE A N 1
ATOM 5167 C CA . ILE A 1 663 ? 24.179 -16.225 -30.002 1.00 95.81 663 ILE A CA 1
ATOM 5168 C C . ILE A 1 663 ? 24.802 -14.828 -30.126 1.00 95.81 663 ILE A C 1
ATOM 5170 O O . ILE A 1 663 ? 25.007 -14.129 -29.126 1.00 95.81 663 ILE A O 1
ATOM 5174 N N . ASP A 1 664 ? 25.019 -14.386 -31.361 1.00 96.69 664 ASP A N 1
ATOM 5175 C CA . ASP A 1 664 ? 25.598 -13.082 -31.674 1.00 96.69 664 ASP A CA 1
ATOM 5176 C C . ASP A 1 664 ? 24.728 -12.354 -32.704 1.00 96.69 664 ASP A C 1
ATOM 5178 O O . ASP A 1 664 ? 24.572 -12.793 -33.845 1.00 96.69 664 ASP A O 1
ATOM 5182 N N . PHE A 1 665 ? 24.175 -11.212 -32.306 1.00 96.12 665 PHE A N 1
ATOM 5183 C CA . PHE A 1 665 ? 23.393 -10.329 -33.162 1.00 96.12 665 PHE A CA 1
ATOM 5184 C C . PHE A 1 665 ? 24.262 -9.175 -33.641 1.00 96.12 665 PHE A C 1
ATOM 5186 O O . PHE A 1 665 ? 24.611 -8.320 -32.827 1.00 96.12 665 PHE A O 1
ATOM 5193 N N . TYR A 1 666 ? 24.560 -9.084 -34.939 1.00 94.94 666 TYR A N 1
ATOM 5194 C CA . TYR A 1 666 ? 25.215 -7.889 -35.469 1.00 94.94 666 TYR A CA 1
ATOM 5195 C C . TYR A 1 666 ? 24.216 -6.945 -36.124 1.00 94.94 666 TYR A C 1
ATOM 5197 O O . TYR A 1 666 ? 23.655 -7.196 -37.198 1.00 94.94 666 TYR A O 1
ATOM 5205 N N . MET A 1 667 ? 24.022 -5.823 -35.442 1.00 93.75 667 MET A N 1
ATOM 5206 C CA . MET A 1 667 ? 23.100 -4.760 -35.808 1.00 93.75 667 MET A CA 1
ATOM 5207 C C . MET A 1 667 ? 23.669 -4.003 -37.002 1.00 93.75 667 MET A C 1
ATOM 5209 O O . MET A 1 667 ? 24.765 -3.455 -36.910 1.00 93.75 667 MET A O 1
ATOM 5213 N N . ASN A 1 668 ? 22.971 -3.994 -38.137 1.00 91.12 668 ASN A N 1
ATOM 5214 C CA . ASN A 1 668 ? 23.421 -3.344 -39.377 1.00 91.12 668 ASN A CA 1
ATOM 5215 C C . ASN A 1 668 ? 24.888 -3.659 -39.725 1.00 91.12 668 ASN A C 1
ATOM 5217 O O . ASN A 1 668 ? 25.687 -2.779 -40.032 1.00 91.12 668 ASN A O 1
ATOM 5221 N N . ASN A 1 669 ? 25.237 -4.941 -39.655 1.00 87.44 669 ASN A N 1
ATOM 5222 C CA . ASN A 1 669 ? 26.581 -5.493 -39.824 1.00 87.44 669 ASN A CA 1
ATOM 5223 C C . ASN A 1 669 ? 27.564 -5.331 -38.647 1.00 87.44 669 ASN A C 1
ATOM 5225 O O . ASN A 1 669 ? 28.699 -5.784 -38.750 1.00 87.44 669 ASN A O 1
ATOM 5229 N N . GLY A 1 670 ? 27.155 -4.699 -37.548 1.00 86.56 670 GLY A N 1
ATOM 5230 C CA . GLY A 1 670 ? 27.964 -4.509 -36.342 1.00 86.56 670 GLY A CA 1
ATOM 5231 C C . GLY A 1 670 ? 29.062 -3.451 -36.455 1.00 86.56 670 GLY A C 1
ATOM 5232 O O . GLY A 1 670 ? 29.901 -3.380 -35.569 1.00 86.56 670 GLY A O 1
ATOM 5233 N N . ILE A 1 671 ? 29.086 -2.641 -37.522 1.00 85.75 671 ILE A N 1
ATOM 5234 C CA . ILE A 1 671 ? 30.176 -1.680 -37.780 1.00 85.75 671 ILE A CA 1
ATOM 5235 C C . ILE A 1 671 ? 29.770 -0.255 -37.390 1.00 85.75 671 ILE A C 1
ATOM 5237 O O . ILE A 1 671 ? 30.340 0.313 -36.463 1.00 85.75 671 ILE A O 1
ATOM 5241 N N . PHE A 1 672 ? 28.787 0.313 -38.092 1.00 88.31 672 PHE A N 1
ATOM 5242 C CA . PHE A 1 672 ? 28.262 1.656 -37.853 1.00 88.31 672 PHE A CA 1
ATOM 5243 C C . PHE A 1 672 ? 26.740 1.627 -37.902 1.00 88.31 672 PHE A C 1
ATOM 5245 O O . PHE A 1 672 ? 26.152 0.981 -38.773 1.00 88.31 672 PHE A O 1
ATOM 5252 N N . GLN A 1 673 ? 26.102 2.327 -36.967 1.00 93.62 673 GLN A N 1
ATOM 5253 C CA . GLN A 1 673 ? 24.651 2.274 -36.812 1.00 93.62 673 GLN A CA 1
ATOM 5254 C C . GLN A 1 673 ? 23.940 3.447 -37.506 1.00 93.62 673 GLN A C 1
ATOM 5256 O O . GLN A 1 673 ? 24.469 4.563 -37.543 1.00 93.62 673 GLN A O 1
ATOM 5261 N N . PRO A 1 674 ? 22.715 3.240 -38.028 1.00 92.25 674 PRO A N 1
ATOM 5262 C CA . PRO A 1 674 ? 21.892 4.303 -38.590 1.00 92.25 674 PRO A CA 1
ATOM 5263 C C . PRO A 1 674 ? 21.783 5.518 -37.657 1.00 92.25 674 PRO A C 1
ATOM 5265 O O . PRO A 1 674 ? 21.428 5.400 -36.482 1.00 92.25 674 PRO A O 1
ATOM 5268 N N . GLY A 1 675 ? 22.089 6.699 -38.200 1.00 89.31 675 GLY A N 1
ATOM 5269 C CA . GLY A 1 675 ? 22.112 7.963 -37.458 1.00 89.31 675 GLY A CA 1
ATOM 5270 C C . GLY A 1 675 ? 23.448 8.310 -36.791 1.00 89.31 675 GLY A C 1
ATOM 5271 O O . GLY A 1 675 ? 23.553 9.417 -36.276 1.00 89.31 675 GLY A O 1
ATOM 5272 N N . CYS A 1 676 ? 24.452 7.425 -36.836 1.00 87.88 676 CYS A N 1
ATOM 5273 C CA . CYS A 1 676 ? 25.777 7.656 -36.245 1.00 87.88 676 CYS A CA 1
ATOM 5274 C C . CYS A 1 676 ? 26.888 7.990 -37.261 1.00 87.88 676 CYS A C 1
ATOM 5276 O O . CYS A 1 676 ? 27.976 8.375 -36.853 1.00 87.88 676 CYS A O 1
ATOM 5278 N N . ASN A 1 677 ? 26.652 7.878 -38.574 1.00 86.19 677 ASN A N 1
ATOM 5279 C CA . ASN A 1 677 ? 27.688 8.061 -39.605 1.00 86.19 677 ASN A CA 1
ATOM 5280 C C . ASN A 1 677 ? 28.957 7.236 -39.286 1.00 86.19 677 ASN A C 1
ATOM 5282 O O . ASN A 1 677 ? 28.858 6.024 -39.142 1.00 86.19 677 ASN A O 1
ATOM 5286 N N . VAL A 1 678 ? 30.126 7.878 -39.161 1.00 83.62 678 VAL A N 1
ATOM 5287 C CA . VAL A 1 678 ? 31.408 7.246 -38.787 1.00 83.62 678 VAL A CA 1
ATOM 5288 C C . VAL A 1 678 ? 31.738 7.377 -37.291 1.00 83.62 678 VAL A C 1
ATOM 5290 O O . VAL A 1 678 ? 32.836 7.023 -36.867 1.00 83.62 678 VAL A O 1
ATOM 5293 N N . ASP A 1 679 ? 30.810 7.888 -36.475 1.00 84.31 679 ASP A N 1
ATOM 5294 C CA . ASP A 1 679 ? 30.988 7.997 -35.027 1.00 84.31 679 ASP A CA 1
ATOM 5295 C C . ASP A 1 679 ? 30.842 6.613 -34.373 1.00 84.31 679 ASP A C 1
ATOM 5297 O O . ASP A 1 679 ? 29.742 6.066 -34.186 1.00 84.31 679 ASP A O 1
ATOM 5301 N N . ALA A 1 680 ? 31.993 6.036 -34.030 1.00 80.50 680 ALA A N 1
ATOM 5302 C CA . ALA A 1 680 ? 32.076 4.753 -33.356 1.00 80.50 680 ALA A CA 1
ATOM 5303 C C . ALA A 1 680 ? 31.488 4.794 -31.939 1.00 80.50 680 ALA A C 1
ATOM 5305 O O . ALA A 1 680 ? 30.890 3.807 -31.530 1.00 80.50 680 ALA A O 1
ATOM 5306 N N . SER A 1 681 ? 31.588 5.912 -31.212 1.00 80.31 681 SER A N 1
ATOM 5307 C CA . SER A 1 681 ? 31.045 6.054 -29.851 1.00 80.31 681 SER A CA 1
ATOM 5308 C C . SER A 1 681 ? 29.515 6.084 -29.858 1.00 80.31 681 SER A C 1
ATOM 5310 O O . SER A 1 681 ? 28.857 5.385 -29.075 1.00 80.31 681 SER A O 1
ATOM 5312 N N . CYS A 1 682 ? 28.931 6.810 -30.818 1.00 88.19 682 CYS A N 1
ATOM 5313 C CA . CYS A 1 682 ? 27.492 6.772 -31.078 1.00 88.19 682 CYS A CA 1
ATOM 5314 C C . CYS A 1 682 ? 27.032 5.343 -31.393 1.00 88.19 682 CYS A C 1
ATOM 5316 O O . CYS A 1 682 ? 26.087 4.841 -30.779 1.00 88.19 682 CYS A O 1
ATOM 5318 N N . SER A 1 683 ? 27.734 4.665 -32.309 1.00 91.44 683 SER A N 1
ATOM 5319 C CA . SER A 1 683 ? 27.416 3.286 -32.698 1.00 91.44 683 SER A CA 1
ATOM 5320 C C . SER A 1 683 ? 27.556 2.323 -31.516 1.00 91.44 683 SER A C 1
ATOM 5322 O O . SER A 1 683 ? 26.676 1.498 -31.306 1.00 91.44 683 SER A O 1
ATOM 5324 N N . HIS A 1 684 ? 28.585 2.491 -30.685 1.00 90.12 684 HIS A N 1
ATOM 5325 C CA . HIS A 1 684 ? 28.836 1.690 -29.487 1.00 90.12 684 HIS A CA 1
ATOM 5326 C C . HIS A 1 684 ? 27.728 1.827 -28.436 1.00 90.12 684 HIS A C 1
ATOM 5328 O O . HIS A 1 684 ? 27.307 0.855 -27.808 1.00 90.12 684 HIS A O 1
ATOM 5334 N N . THR A 1 685 ? 27.194 3.038 -28.267 1.00 89.56 685 THR A N 1
ATOM 5335 C CA . THR A 1 685 ? 26.111 3.325 -27.312 1.00 89.56 685 THR A CA 1
ATOM 5336 C C . THR A 1 685 ? 24.750 2.810 -27.802 1.00 89.56 685 THR A C 1
ATOM 5338 O O . THR A 1 685 ? 23.868 2.499 -26.994 1.00 89.56 685 THR A O 1
ATOM 5341 N N . LYS A 1 686 ? 24.557 2.653 -29.122 1.00 93.12 686 LYS A N 1
ATOM 5342 C CA . LYS A 1 686 ? 23.298 2.148 -29.700 1.00 93.12 686 LYS A CA 1
ATOM 5343 C C . LYS A 1 686 ? 22.935 0.741 -29.225 1.00 93.12 686 LYS A C 1
ATOM 5345 O O . LYS A 1 686 ? 21.741 0.461 -29.162 1.00 93.12 686 LYS A O 1
ATOM 5350 N N . ALA A 1 687 ? 23.884 -0.109 -28.816 1.00 95.69 687 ALA A N 1
ATOM 5351 C CA . ALA A 1 687 ? 23.556 -1.424 -28.252 1.00 95.69 687 ALA A CA 1
ATOM 5352 C C . ALA A 1 687 ? 22.628 -1.326 -27.030 1.00 95.69 687 ALA A C 1
ATOM 5354 O O . ALA A 1 687 ? 21.656 -2.078 -26.933 1.00 95.69 687 ALA A O 1
ATOM 5355 N N . VAL A 1 688 ? 22.862 -0.350 -26.145 1.00 94.62 688 VAL A N 1
ATOM 5356 C CA . VAL A 1 688 ? 22.000 -0.090 -24.979 1.00 94.62 688 VAL A CA 1
ATOM 5357 C C . VAL A 1 688 ? 20.613 0.367 -25.421 1.00 94.62 688 VAL A C 1
ATOM 5359 O O . VAL A 1 688 ? 19.604 -0.105 -24.895 1.00 94.62 688 VAL A O 1
ATOM 5362 N N . LEU A 1 689 ? 20.541 1.248 -26.420 1.00 93.25 689 LEU A N 1
ATOM 5363 C CA . LEU A 1 689 ? 19.276 1.773 -26.941 1.00 93.25 689 LEU A CA 1
ATOM 5364 C C . LEU A 1 689 ? 18.448 0.695 -27.652 1.00 93.25 689 LEU A C 1
ATOM 5366 O O . LEU A 1 689 ? 17.241 0.605 -27.429 1.00 93.25 689 LEU A O 1
ATOM 5370 N N . TYR A 1 690 ? 19.081 -0.152 -28.463 1.00 94.19 690 TYR A N 1
ATOM 5371 C CA . TYR A 1 690 ? 18.419 -1.269 -29.133 1.00 94.19 690 TYR A CA 1
ATOM 5372 C C . TYR A 1 690 ? 17.919 -2.308 -28.136 1.00 94.19 690 TYR A C 1
ATOM 5374 O O . TYR A 1 690 ? 16.764 -2.725 -28.226 1.00 94.19 690 TYR A O 1
ATOM 5382 N N . PHE A 1 691 ? 18.733 -2.675 -27.145 1.00 93.94 691 PHE A N 1
ATOM 5383 C CA . PHE A 1 691 ? 18.301 -3.603 -26.105 1.00 93.94 691 PHE A CA 1
ATOM 5384 C C . PHE A 1 691 ? 17.165 -3.020 -25.251 1.00 93.94 691 PHE A C 1
ATOM 5386 O O . PHE A 1 691 ? 16.201 -3.720 -24.955 1.00 93.94 691 PHE A O 1
ATOM 5393 N N . THR A 1 692 ? 17.212 -1.719 -24.945 1.00 89.06 692 THR A N 1
ATOM 5394 C CA . THR A 1 692 ? 16.114 -1.004 -24.272 1.00 89.06 692 THR A CA 1
ATOM 5395 C C . THR A 1 692 ? 14.813 -1.094 -25.068 1.00 89.06 692 THR A C 1
ATOM 5397 O O . THR A 1 692 ? 13.756 -1.340 -24.490 1.00 89.06 692 THR A O 1
ATOM 5400 N N . GLU A 1 693 ? 14.867 -0.919 -26.390 1.00 86.94 693 GLU A N 1
ATOM 5401 C CA . GLU A 1 693 ? 13.676 -1.046 -27.233 1.00 86.94 693 GLU A CA 1
ATOM 5402 C C . GLU A 1 693 ? 13.133 -2.483 -27.231 1.00 86.94 693 GLU A C 1
ATOM 5404 O O . GLU A 1 693 ? 11.923 -2.673 -27.136 1.00 86.94 693 GLU A O 1
ATOM 5409 N N . CYS A 1 694 ? 14.014 -3.488 -27.233 1.00 85.88 694 CYS A N 1
ATOM 5410 C CA . CYS A 1 694 ? 13.628 -4.900 -27.128 1.00 85.88 694 CYS A CA 1
ATOM 5411 C C . CYS A 1 694 ? 12.989 -5.254 -25.775 1.00 85.88 694 CYS A C 1
ATOM 5413 O O . CYS A 1 694 ? 12.168 -6.163 -25.709 1.00 85.88 694 CYS A O 1
ATOM 5415 N N . ILE A 1 695 ? 13.340 -4.544 -24.696 1.00 82.25 695 ILE A N 1
ATOM 5416 C CA . ILE A 1 695 ? 12.669 -4.683 -23.393 1.00 82.25 695 ILE A CA 1
ATOM 5417 C C . ILE A 1 695 ? 11.280 -4.034 -23.434 1.00 82.25 695 ILE A C 1
ATOM 5419 O O . ILE A 1 695 ? 10.321 -4.585 -22.903 1.00 82.25 695 ILE A O 1
ATOM 5423 N N . LYS A 1 696 ? 11.155 -2.858 -24.063 1.00 77.06 696 LYS A N 1
ATOM 5424 C CA . LYS A 1 696 ? 9.881 -2.124 -24.155 1.00 77.06 696 LYS A CA 1
ATOM 5425 C C . LYS A 1 696 ? 8.869 -2.797 -25.080 1.00 77.06 696 LYS A C 1
ATOM 5427 O O . LYS A 1 696 ? 7.666 -2.608 -24.899 1.00 77.06 696 LYS A O 1
ATOM 5432 N N . ARG A 1 697 ? 9.347 -3.503 -26.105 1.00 76.94 697 ARG A N 1
ATOM 5433 C CA . ARG A 1 697 ? 8.534 -4.104 -27.164 1.00 76.94 697 ARG A CA 1
ATOM 5434 C C . ARG A 1 697 ? 9.058 -5.494 -27.489 1.00 76.94 697 ARG A C 1
ATOM 5436 O O . ARG A 1 697 ? 10.126 -5.641 -28.087 1.00 76.94 697 ARG A O 1
ATOM 5443 N N . GLU A 1 698 ? 8.269 -6.499 -27.135 1.00 70.62 698 GLU A N 1
ATOM 5444 C CA . GLU A 1 698 ? 8.577 -7.890 -27.447 1.00 70.62 698 GLU A CA 1
ATOM 5445 C C . GLU A 1 698 ? 8.761 -8.077 -28.964 1.00 70.62 698 GLU A C 1
ATOM 5447 O O . GLU A 1 698 ? 7.985 -7.555 -29.765 1.00 70.62 698 GLU A O 1
ATOM 5452 N N . CYS A 1 699 ? 9.827 -8.779 -29.362 1.00 76.25 699 CYS A N 1
ATOM 5453 C CA . CYS A 1 699 ? 10.154 -9.071 -30.764 1.00 76.25 699 CYS A CA 1
ATOM 5454 C C . CYS A 1 699 ? 10.231 -7.851 -31.713 1.00 76.25 699 CYS A C 1
ATOM 5456 O O . CYS A 1 699 ? 10.043 -7.985 -32.922 1.00 76.25 699 CYS A O 1
ATOM 5458 N N . CYS A 1 700 ? 10.561 -6.659 -31.200 1.00 82.75 700 CYS A N 1
ATOM 5459 C CA . CYS A 1 700 ? 10.775 -5.457 -32.022 1.00 82.75 700 CYS A CA 1
ATOM 5460 C C . CYS A 1 700 ? 11.928 -5.603 -33.036 1.00 82.75 700 CYS A C 1
ATOM 5462 O O . CYS A 1 700 ? 11.818 -5.136 -34.174 1.00 82.75 700 CYS A O 1
ATOM 5464 N N . LEU A 1 701 ? 13.031 -6.239 -32.626 1.00 89.06 701 LEU A N 1
ATOM 5465 C CA . LEU A 1 701 ? 14.199 -6.512 -33.464 1.00 89.06 701 LEU A CA 1
ATOM 5466 C C . LEU A 1 701 ? 14.338 -8.022 -33.666 1.00 89.06 701 LEU A C 1
ATOM 5468 O O . LEU A 1 701 ? 14.356 -8.783 -32.698 1.00 89.06 701 LEU A O 1
ATOM 5472 N N . ILE A 1 702 ? 14.446 -8.447 -34.925 1.00 88.56 702 ILE A N 1
ATOM 5473 C CA . ILE A 1 702 ? 14.525 -9.859 -35.312 1.00 88.56 702 ILE A CA 1
ATOM 5474 C C . ILE A 1 702 ? 15.881 -10.115 -35.962 1.00 88.56 702 ILE A C 1
ATOM 5476 O O . ILE A 1 702 ? 16.251 -9.445 -36.928 1.00 88.56 702 ILE A O 1
ATOM 5480 N N . GLY A 1 703 ? 16.608 -11.089 -35.425 1.00 89.31 703 GLY A N 1
ATOM 5481 C CA . GLY A 1 703 ? 17.812 -11.638 -36.025 1.00 89.31 703 GLY A CA 1
ATOM 5482 C C . GLY A 1 703 ? 17.479 -12.661 -37.097 1.00 89.31 703 GLY A C 1
ATOM 5483 O O . GLY A 1 703 ? 16.747 -13.620 -36.851 1.00 89.31 703 GLY A O 1
ATOM 5484 N N . ILE A 1 704 ? 18.069 -12.458 -38.269 1.00 87.75 704 ILE A N 1
ATOM 5485 C CA . ILE A 1 704 ? 18.005 -13.347 -39.430 1.00 87.75 704 ILE A CA 1
ATOM 5486 C C . ILE A 1 704 ? 19.330 -14.120 -39.498 1.00 87.75 704 ILE A C 1
ATOM 5488 O O . ILE A 1 704 ? 20.370 -13.479 -39.330 1.00 87.75 704 ILE A O 1
ATOM 5492 N N . PRO A 1 705 ? 19.340 -15.448 -39.725 1.00 86.31 705 PRO A N 1
ATOM 5493 C CA . PRO A 1 705 ? 20.578 -16.214 -39.849 1.00 86.31 705 PRO A CA 1
ATOM 5494 C C . PRO A 1 705 ? 21.569 -15.554 -40.805 1.00 86.31 705 PRO A C 1
ATOM 5496 O O . PRO A 1 705 ? 21.207 -15.136 -41.909 1.00 86.31 705 PRO A O 1
ATOM 5499 N N . TRP A 1 706 ? 22.817 -15.434 -40.363 1.00 79.25 706 TRP A N 1
ATOM 5500 C CA . TRP A 1 706 ? 23.865 -14.807 -41.152 1.00 79.25 706 TRP A CA 1
ATOM 5501 C C . TRP A 1 706 ? 24.667 -15.865 -41.906 1.00 79.25 706 TRP A C 1
ATOM 5503 O O . TRP A 1 706 ? 25.538 -16.518 -41.336 1.00 79.25 706 TRP A O 1
ATOM 5513 N N . GLU A 1 707 ? 24.393 -16.011 -43.202 1.00 67.69 707 GLU A N 1
ATOM 5514 C CA . GLU A 1 707 ? 25.140 -16.910 -44.087 1.00 67.69 707 GLU A CA 1
ATOM 5515 C C . GLU A 1 707 ? 26.318 -16.170 -44.753 1.00 67.69 707 GLU A C 1
ATOM 5517 O O . GLU A 1 707 ? 26.165 -15.068 -45.289 1.00 67.69 707 GLU A O 1
ATOM 5522 N N . GLU A 1 708 ? 27.512 -16.768 -44.712 1.00 58.81 708 GLU A N 1
ATOM 5523 C CA . GLU A 1 708 ? 28.717 -16.288 -45.403 1.00 58.81 708 GLU A CA 1
ATOM 5524 C C . GLU A 1 708 ? 28.984 -17.182 -46.629 1.00 58.81 708 GLU A C 1
ATOM 5526 O O . GLU A 1 708 ? 29.089 -18.398 -46.482 1.00 58.81 708 GLU A O 1
ATOM 5531 N N . TYR A 1 709 ? 29.119 -16.602 -47.832 1.00 50.44 709 TYR A N 1
ATOM 5532 C CA . TYR A 1 709 ? 29.503 -17.340 -49.045 1.00 50.44 709 TYR A CA 1
ATOM 5533 C C . TYR A 1 709 ? 30.772 -16.743 -49.669 1.00 50.44 709 TYR A C 1
ATOM 5535 O O . TYR A 1 709 ? 30.914 -15.524 -49.808 1.00 50.44 709 TYR A O 1
ATOM 5543 N N . VAL A 1 710 ? 31.700 -17.616 -50.064 1.00 43.31 710 VAL A N 1
ATOM 5544 C CA . VAL A 1 710 ? 32.953 -17.256 -50.742 1.00 43.31 710 VAL A CA 1
ATOM 5545 C C . VAL A 1 710 ? 32.727 -17.308 -52.252 1.00 43.31 710 VAL A C 1
ATOM 5547 O O . VAL A 1 710 ? 32.303 -18.339 -52.771 1.00 43.31 710 VAL A O 1
ATOM 5550 N N . VAL A 1 711 ? 33.010 -16.216 -52.967 1.00 41.28 711 VAL A N 1
ATOM 5551 C CA . VAL A 1 711 ? 32.937 -16.175 -54.437 1.00 41.28 711 VAL A CA 1
ATOM 5552 C C . VAL A 1 711 ? 34.357 -16.120 -55.001 1.00 41.28 711 VAL A C 1
ATOM 5554 O O . VAL A 1 711 ? 35.106 -15.186 -54.718 1.00 41.28 711 VAL A O 1
ATOM 5557 N N . PHE A 1 712 ? 34.731 -17.114 -55.811 1.00 40.22 712 PHE A N 1
ATOM 5558 C CA . PHE A 1 712 ? 35.975 -17.103 -56.584 1.00 40.22 712 PHE A CA 1
ATOM 5559 C C . PHE A 1 712 ? 35.756 -16.342 -57.895 1.00 40.22 712 PHE A C 1
ATOM 5561 O O . PHE A 1 712 ? 34.980 -16.779 -58.743 1.00 40.22 712 PHE A O 1
ATOM 5568 N N . ILE A 1 713 ? 36.440 -15.212 -58.080 1.00 42.81 713 ILE A N 1
ATOM 5569 C CA . ILE A 1 713 ? 36.429 -14.475 -59.349 1.00 42.81 713 ILE A CA 1
ATOM 5570 C C . ILE A 1 713 ? 37.680 -14.867 -60.144 1.00 42.81 713 ILE A C 1
ATOM 5572 O O . ILE A 1 713 ? 38.790 -14.490 -59.778 1.00 42.81 713 ILE A O 1
ATOM 5576 N N . ASN A 1 714 ? 37.502 -15.597 -61.249 1.00 38.38 714 ASN A N 1
ATOM 5577 C CA . ASN A 1 714 ? 38.537 -15.753 -62.275 1.00 38.38 714 ASN A CA 1
ATOM 5578 C C . ASN A 1 714 ? 38.521 -14.508 -63.170 1.00 38.38 714 ASN A C 1
ATOM 5580 O O . ASN A 1 714 ? 37.599 -14.323 -63.964 1.00 38.38 714 ASN A O 1
ATOM 5584 N N . ILE A 1 715 ? 39.521 -13.637 -63.035 1.00 41.25 715 ILE A N 1
ATOM 5585 C CA . ILE A 1 715 ? 39.656 -12.447 -63.882 1.00 41.25 715 ILE A CA 1
ATOM 5586 C C . ILE A 1 715 ? 40.339 -12.860 -65.193 1.00 41.25 715 ILE A C 1
ATOM 5588 O O . ILE A 1 715 ? 41.562 -12.935 -65.271 1.00 41.25 715 ILE A O 1
ATOM 5592 N N . LEU A 1 716 ? 39.544 -13.108 -66.234 1.00 35.62 716 LEU A N 1
ATOM 5593 C CA . LEU A 1 716 ? 39.982 -13.068 -67.630 1.00 35.62 716 LEU A CA 1
ATOM 5594 C C . LEU A 1 716 ? 39.237 -11.917 -68.316 1.00 35.62 716 LEU A C 1
ATOM 5596 O O . LEU A 1 716 ? 38.011 -11.874 -68.292 1.00 35.62 716 LEU A O 1
ATOM 5600 N N . ASN A 1 717 ? 40.013 -11.022 -68.933 1.00 35.53 717 ASN A N 1
ATOM 5601 C CA . ASN A 1 717 ? 39.637 -9.814 -69.684 1.00 35.53 717 ASN A CA 1
ATOM 5602 C C . ASN A 1 717 ? 39.456 -8.508 -68.892 1.00 35.53 717 ASN A C 1
ATOM 5604 O O . ASN A 1 717 ? 38.361 -7.962 -68.807 1.00 35.53 717 ASN A O 1
ATOM 5608 N N . PHE A 1 718 ? 40.582 -7.914 -68.482 1.00 33.94 718 PHE A N 1
ATOM 5609 C CA . PHE A 1 718 ? 40.887 -6.538 -68.899 1.00 33.94 718 PHE A CA 1
ATOM 5610 C C . PHE A 1 718 ? 42.410 -6.320 -68.903 1.00 33.94 718 PHE A C 1
ATOM 5612 O O . PHE A 1 718 ? 43.058 -6.235 -67.863 1.00 33.94 718 PHE A O 1
ATOM 5619 N N . PHE A 1 719 ? 42.99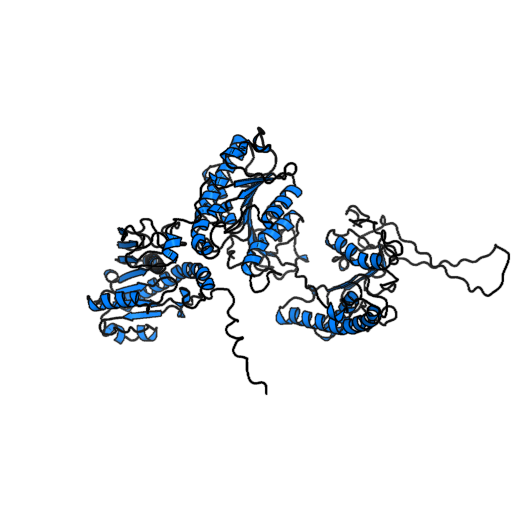7 -6.325 -70.098 1.00 32.84 719 PHE A N 1
ATOM 5620 C CA . PHE A 1 719 ? 44.417 -6.081 -70.342 1.00 32.84 719 PHE A CA 1
ATOM 5621 C C . PHE A 1 719 ? 44.730 -4.591 -70.119 1.00 32.84 719 PHE A C 1
ATOM 5623 O O . PHE A 1 719 ? 44.151 -3.761 -70.812 1.00 32.84 719 PHE A O 1
ATOM 5630 N N . MET A 1 720 ? 45.650 -4.284 -69.192 1.00 26.80 720 MET A N 1
ATOM 5631 C CA . MET A 1 720 ? 46.852 -3.433 -69.364 1.00 26.80 720 MET A CA 1
ATOM 5632 C C . MET A 1 720 ? 47.221 -2.593 -68.124 1.00 26.80 720 MET A C 1
ATOM 5634 O O . MET A 1 720 ? 46.463 -1.714 -67.731 1.00 26.80 720 MET A O 1
ATOM 5638 N N . LEU A 1 721 ? 48.474 -2.797 -67.663 1.00 30.69 721 LEU A N 1
ATOM 5639 C CA . LEU A 1 721 ? 49.362 -1.876 -66.910 1.00 30.69 721 LEU A CA 1
ATOM 5640 C C . LEU A 1 721 ? 48.998 -1.630 -65.416 1.00 30.69 721 LEU A C 1
ATOM 5642 O O . LEU A 1 721 ? 47.966 -1.049 -65.131 1.00 30.69 721 LEU A O 1
ATOM 5646 N N . ILE A 1 722 ? 49.769 -1.982 -64.367 1.00 32.59 722 ILE A N 1
ATOM 5647 C CA . ILE A 1 722 ? 51.222 -2.188 -64.172 1.00 32.59 722 ILE A CA 1
ATOM 5648 C C . ILE A 1 722 ? 51.481 -3.112 -62.950 1.00 32.59 722 ILE A C 1
ATOM 5650 O O . ILE A 1 722 ? 50.967 -2.884 -61.862 1.00 32.59 722 ILE A O 1
ATOM 5654 N N . LEU A 1 723 ? 52.298 -4.146 -63.187 1.00 39.12 723 LEU A N 1
ATOM 5655 C CA . LEU A 1 723 ? 53.313 -4.812 -62.344 1.00 39.12 723 LEU A CA 1
ATOM 5656 C C . LEU A 1 723 ? 53.236 -4.702 -60.800 1.00 39.12 723 LEU A C 1
ATOM 5658 O O . LEU A 1 723 ? 53.687 -3.715 -60.228 1.00 39.12 723 LEU A O 1
ATOM 5662 N N . LEU A 1 724 ? 52.817 -5.799 -60.145 1.00 36.66 724 LEU A N 1
ATOM 5663 C CA . LEU A 1 724 ? 53.572 -6.628 -59.169 1.00 36.66 724 LEU A CA 1
ATOM 5664 C C . LEU A 1 724 ? 52.592 -7.479 -58.321 1.00 36.66 724 LEU A C 1
ATOM 5666 O O . LEU A 1 724 ? 51.708 -6.938 -57.673 1.00 36.66 724 LEU A O 1
ATOM 5670 N N . GLN A 1 725 ? 52.768 -8.811 -58.362 1.00 44.06 725 GLN A N 1
ATOM 5671 C CA . GLN A 1 725 ? 52.220 -9.856 -57.465 1.00 44.06 725 GLN A CA 1
ATOM 5672 C C . GLN A 1 725 ? 50.735 -9.749 -57.039 1.00 44.06 725 GLN A C 1
ATOM 5674 O O . GLN A 1 725 ? 50.416 -9.150 -56.018 1.00 44.06 725 GLN A O 1
ATOM 5679 N N . ASN A 1 726 ? 49.829 -10.442 -57.745 1.00 35.78 726 ASN A N 1
ATOM 5680 C CA . ASN A 1 726 ? 48.458 -10.673 -57.268 1.00 35.78 726 ASN A CA 1
ATOM 5681 C C . ASN A 1 726 ? 48.225 -12.163 -56.969 1.00 35.78 726 ASN A C 1
ATOM 5683 O O . ASN A 1 726 ? 48.040 -12.967 -57.879 1.00 35.78 726 ASN A O 1
ATOM 5687 N N . GLU A 1 727 ? 48.195 -12.499 -55.680 1.00 38.50 727 GLU A N 1
ATOM 5688 C CA . GLU A 1 727 ? 47.426 -13.629 -55.142 1.00 38.50 727 GLU A CA 1
ATOM 5689 C C . GLU A 1 727 ? 45.931 -13.443 -55.496 1.00 38.50 727 GLU A C 1
ATOM 5691 O O . GLU A 1 727 ? 45.463 -12.297 -55.582 1.00 38.50 727 GLU A O 1
ATOM 5696 N N . PRO A 1 728 ? 45.144 -14.519 -55.686 1.00 40.66 728 PRO A N 1
ATOM 5697 C CA . PRO A 1 728 ? 43.704 -14.396 -55.889 1.00 40.66 728 PRO A CA 1
ATOM 5698 C C . PRO A 1 728 ? 43.065 -13.679 -54.689 1.00 40.66 728 PRO A C 1
ATOM 5700 O O . PRO A 1 728 ? 43.065 -14.181 -53.567 1.00 40.66 728 PRO A O 1
ATOM 5703 N N . LYS A 1 729 ? 42.488 -12.490 -54.910 1.00 39.34 729 LYS A N 1
ATOM 5704 C CA . LYS A 1 729 ? 41.702 -11.803 -53.878 1.00 39.34 729 LYS A CA 1
ATOM 5705 C C . LYS A 1 729 ? 40.383 -12.545 -53.680 1.00 39.34 729 LYS A C 1
ATOM 5707 O O . LYS A 1 729 ? 39.470 -12.425 -54.494 1.00 39.34 729 LYS A O 1
ATOM 5712 N N . MET A 1 730 ? 40.278 -13.284 -52.578 1.00 36.94 730 MET A N 1
ATOM 5713 C CA . MET A 1 730 ? 38.994 -13.765 -52.073 1.00 36.94 730 MET A CA 1
ATOM 5714 C C . MET A 1 730 ? 38.123 -12.563 -51.697 1.00 36.94 730 MET A C 1
ATOM 5716 O O . MET A 1 730 ? 38.508 -11.750 -50.857 1.00 36.94 730 MET A O 1
ATOM 5720 N N . ILE A 1 731 ? 36.944 -12.449 -52.309 1.00 37.81 731 ILE A N 1
ATOM 5721 C CA . ILE A 1 731 ? 35.923 -11.482 -51.902 1.00 37.81 731 ILE A CA 1
ATOM 5722 C C . ILE A 1 731 ? 34.802 -12.265 -51.223 1.00 37.81 731 ILE A C 1
ATOM 5724 O O . ILE A 1 731 ? 34.084 -13.037 -51.860 1.00 37.81 731 ILE A O 1
ATOM 5728 N N . THR A 1 732 ? 34.644 -12.067 -49.916 1.00 39.12 732 THR A N 1
ATOM 5729 C CA . THR A 1 732 ? 33.507 -12.603 -49.163 1.00 39.12 732 THR A CA 1
ATOM 5730 C C . THR A 1 732 ? 32.290 -11.722 -49.429 1.00 39.12 732 THR A C 1
ATOM 5732 O O . THR A 1 732 ? 32.249 -10.566 -49.001 1.00 39.12 732 THR A O 1
ATOM 5735 N N . MET A 1 733 ? 31.289 -12.245 -50.139 1.00 36.78 733 MET A N 1
ATOM 5736 C CA . MET A 1 733 ? 30.020 -11.544 -50.341 1.00 36.78 733 MET A CA 1
ATOM 5737 C C . MET A 1 733 ? 29.032 -11.925 -49.232 1.00 36.78 733 MET A C 1
ATOM 5739 O O . MET A 1 733 ? 28.875 -13.093 -48.887 1.00 36.78 733 MET A O 1
ATOM 5743 N N . ARG A 1 734 ? 28.364 -10.920 -48.652 1.00 49.91 734 ARG A N 1
ATOM 5744 C CA . ARG A 1 734 ? 27.392 -11.077 -47.557 1.00 49.91 734 ARG A CA 1
ATOM 5745 C C . ARG A 1 734 ? 25.979 -10.948 -48.130 1.00 49.91 734 ARG A C 1
ATOM 5747 O O . ARG A 1 734 ? 25.671 -9.913 -48.718 1.00 49.91 734 ARG A O 1
ATOM 5754 N N . ARG A 1 735 ? 25.118 -11.958 -47.968 1.00 46.59 735 ARG A N 1
ATOM 5755 C CA . ARG A 1 735 ? 23.709 -11.899 -48.402 1.00 46.59 735 ARG A CA 1
ATOM 5756 C C . ARG A 1 735 ? 22.804 -12.234 -47.219 1.00 46.59 735 ARG A C 1
ATOM 5758 O O . ARG A 1 735 ? 22.837 -13.353 -46.727 1.00 46.59 735 ARG A O 1
ATOM 5765 N N . SER A 1 736 ? 22.003 -11.275 -46.759 1.00 50.75 736 SER A N 1
ATOM 5766 C CA . SER A 1 736 ? 20.939 -11.544 -45.787 1.00 50.75 736 SER A CA 1
ATOM 5767 C C . SER A 1 736 ? 19.701 -12.093 -46.507 1.00 50.75 736 SER A C 1
ATOM 5769 O O . SER A 1 736 ? 19.340 -11.625 -47.590 1.00 50.75 736 SER A O 1
ATOM 5771 N N . GLN A 1 737 ? 19.054 -13.109 -45.929 1.00 55.41 737 GLN A N 1
ATOM 5772 C CA . GLN A 1 737 ? 17.725 -13.545 -46.371 1.00 55.41 737 GLN A CA 1
ATOM 5773 C C . GLN A 1 737 ? 16.690 -12.450 -46.044 1.00 55.41 737 GLN A C 1
ATOM 5775 O O . GLN A 1 737 ? 16.878 -11.664 -45.114 1.00 55.41 737 GLN A O 1
ATOM 5780 N N . SER A 1 738 ? 15.607 -12.361 -46.823 1.00 58.84 738 SER A N 1
ATOM 5781 C CA . SER A 1 738 ? 14.545 -11.373 -46.583 1.00 58.84 738 SER A CA 1
ATOM 5782 C C . SER A 1 738 ? 13.842 -11.643 -45.251 1.00 58.84 738 SER A C 1
ATOM 5784 O O . SER A 1 738 ? 13.557 -12.789 -44.918 1.00 58.84 738 SER A O 1
ATOM 5786 N N . ILE A 1 739 ? 13.460 -10.590 -44.520 1.00 60.75 739 ILE A N 1
ATOM 5787 C CA . ILE A 1 739 ? 12.678 -10.722 -43.277 1.00 60.75 739 ILE A CA 1
ATOM 5788 C C . ILE A 1 739 ? 11.328 -11.432 -43.502 1.00 60.75 739 ILE A C 1
ATOM 5790 O O . ILE A 1 739 ? 10.760 -11.998 -42.574 1.00 60.75 739 ILE A O 1
ATOM 5794 N N . SER A 1 740 ? 10.841 -11.453 -44.750 1.00 59.28 740 SER A N 1
ATOM 5795 C CA . SER A 1 740 ? 9.621 -12.149 -45.172 1.00 59.28 740 SER A CA 1
ATOM 5796 C C . SER A 1 740 ? 9.719 -13.679 -45.143 1.00 59.28 740 SER A C 1
ATOM 5798 O O . SER A 1 740 ? 8.703 -14.341 -45.324 1.00 59.28 740 SER A O 1
ATOM 5800 N N . THR A 1 741 ? 10.911 -14.255 -44.948 1.00 63.47 741 THR A N 1
ATOM 5801 C CA . THR A 1 741 ? 11.116 -15.712 -44.840 1.00 63.47 741 THR A CA 1
ATOM 5802 C C . THR A 1 741 ? 11.393 -16.185 -43.409 1.00 63.47 741 THR A C 1
ATOM 5804 O O . THR A 1 741 ? 11.782 -17.337 -43.212 1.00 63.47 741 THR A O 1
ATOM 5807 N N . CYS A 1 742 ? 11.217 -15.314 -42.408 1.00 68.69 742 CYS A N 1
ATOM 5808 C CA . CYS A 1 742 ? 11.424 -15.657 -41.004 1.00 68.69 742 CYS A CA 1
ATOM 5809 C C . CYS A 1 742 ? 10.331 -16.586 -40.463 1.00 68.69 742 CYS A C 1
ATOM 5811 O O . CYS A 1 742 ? 9.145 -16.291 -40.554 1.00 68.69 742 CYS A O 1
ATOM 5813 N N . THR A 1 743 ? 10.751 -17.680 -39.831 1.00 73.31 743 THR A N 1
ATOM 5814 C CA . THR A 1 743 ? 9.907 -18.544 -38.993 1.00 73.31 743 THR A CA 1
ATOM 5815 C C . THR A 1 743 ? 10.514 -18.633 -37.596 1.00 73.31 743 THR A C 1
ATOM 5817 O O . THR A 1 743 ? 11.703 -18.352 -37.423 1.00 73.31 743 THR A O 1
ATOM 5820 N N . LYS A 1 744 ? 9.726 -19.054 -36.600 1.00 68.81 744 LYS A N 1
ATOM 5821 C CA . LYS A 1 744 ? 10.180 -19.214 -35.205 1.00 68.81 744 LYS A CA 1
ATOM 5822 C C . LYS A 1 744 ? 11.383 -20.160 -35.059 1.00 68.81 744 LYS A C 1
ATOM 5824 O O . LYS A 1 744 ? 12.178 -20.005 -34.138 1.00 68.81 744 LYS A O 1
ATOM 5829 N N . ASP A 1 745 ? 11.544 -21.091 -35.997 1.00 74.69 745 ASP A N 1
ATOM 5830 C CA . ASP A 1 745 ? 12.648 -22.058 -36.012 1.00 74.69 745 ASP A CA 1
ATOM 5831 C C . ASP A 1 745 ? 13.928 -21.510 -36.662 1.00 74.69 745 ASP A C 1
ATOM 5833 O O . ASP A 1 745 ? 15.009 -22.056 -36.455 1.00 74.69 745 ASP A O 1
ATOM 5837 N N . LYS A 1 746 ? 13.818 -20.438 -37.461 1.00 78.12 746 LYS A N 1
ATOM 5838 C CA . LYS A 1 746 ? 14.935 -19.859 -38.225 1.00 78.12 746 LYS A CA 1
ATOM 5839 C C . LYS A 1 746 ? 15.397 -18.512 -37.689 1.00 78.12 746 LYS A C 1
ATOM 5841 O O . LYS A 1 746 ? 16.590 -18.246 -37.697 1.00 78.12 746 LYS A O 1
ATOM 5846 N N . CYS A 1 747 ? 14.482 -17.656 -37.248 1.00 86.44 747 CYS A N 1
ATOM 5847 C CA . CYS A 1 747 ? 14.795 -16.312 -36.777 1.00 86.44 747 CYS A CA 1
ATOM 5848 C C . CYS A 1 747 ? 14.668 -16.220 -35.260 1.00 86.44 747 CYS A C 1
ATOM 5850 O O . CYS A 1 747 ? 13.869 -16.923 -34.644 1.00 86.44 747 CYS A O 1
ATOM 5852 N N . VAL A 1 748 ? 15.454 -15.329 -34.659 1.00 90.00 748 VAL A N 1
ATOM 5853 C CA . VAL A 1 748 ? 15.487 -15.158 -33.204 1.00 90.00 748 VAL A CA 1
ATOM 5854 C C . VAL A 1 748 ? 15.172 -13.716 -32.857 1.00 90.00 748 VAL A C 1
ATOM 5856 O O . VAL A 1 748 ? 15.807 -12.793 -33.368 1.00 90.00 748 VAL A O 1
ATOM 5859 N N . CYS A 1 749 ? 14.208 -13.502 -31.966 1.00 90.31 749 CYS A N 1
ATOM 5860 C CA . CYS A 1 749 ? 13.962 -12.168 -31.438 1.00 90.31 749 CYS A CA 1
ATOM 5861 C C . CYS A 1 749 ? 15.102 -11.739 -30.517 1.00 90.31 749 CYS A C 1
ATOM 5863 O O . CYS A 1 749 ? 15.464 -12.451 -29.579 1.00 90.31 749 CYS A O 1
ATOM 5865 N N . VAL A 1 750 ? 15.637 -10.545 -30.756 1.00 91.00 750 VAL A N 1
ATOM 5866 C CA . VAL A 1 750 ? 16.633 -9.947 -29.869 1.00 91.00 750 VAL A CA 1
ATOM 5867 C C . VAL A 1 750 ? 15.937 -9.508 -28.584 1.00 91.00 750 VAL A C 1
ATOM 5869 O O . VAL A 1 750 ? 14.905 -8.843 -28.632 1.00 91.00 750 VAL A O 1
ATOM 5872 N N . GLY A 1 751 ? 16.503 -9.850 -27.428 1.00 89.56 751 GLY A N 1
ATOM 5873 C CA . GLY A 1 751 ? 16.016 -9.378 -26.130 1.00 89.56 751 GLY A CA 1
ATOM 5874 C C . GLY A 1 751 ? 16.062 -10.465 -25.065 1.00 89.56 751 GLY A C 1
ATOM 5875 O O . GLY A 1 751 ? 16.706 -11.492 -25.247 1.00 89.56 751 GLY A O 1
ATOM 5876 N N . LEU A 1 752 ? 15.354 -10.246 -23.958 1.00 85.06 752 LEU A N 1
ATOM 5877 C CA . LEU A 1 752 ? 15.339 -11.165 -22.813 1.00 85.06 752 LEU A CA 1
ATOM 5878 C C . LEU A 1 752 ? 14.837 -12.572 -23.179 1.00 85.06 752 LEU A C 1
ATOM 5880 O O . LEU A 1 752 ? 15.322 -13.556 -22.639 1.00 85.06 752 LEU A O 1
ATOM 5884 N N . SER A 1 753 ? 13.925 -12.673 -24.147 1.00 83.06 753 SER A N 1
ATO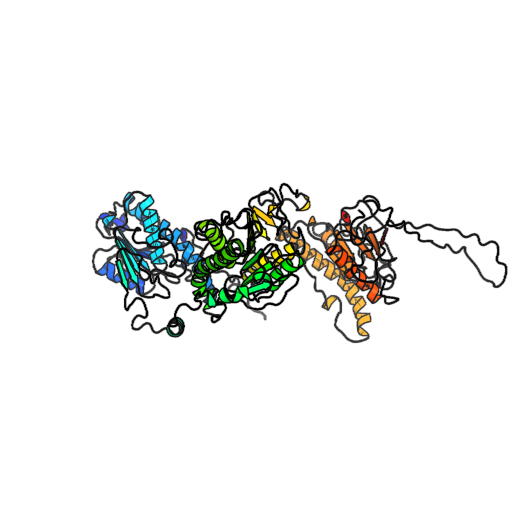M 5885 C CA . SER A 1 753 ? 13.336 -13.945 -24.583 1.00 83.06 753 SER A CA 1
ATOM 5886 C C . SER A 1 753 ? 14.130 -14.657 -25.688 1.00 83.06 753 SER A C 1
ATOM 5888 O O . SER A 1 753 ? 13.638 -15.644 -26.230 1.00 83.06 753 SER A O 1
ATOM 5890 N N . ALA A 1 754 ? 15.334 -14.193 -26.052 1.00 86.31 754 ALA A N 1
ATOM 5891 C CA . ALA A 1 754 ? 16.112 -14.782 -27.150 1.00 86.31 754 ALA A CA 1
ATOM 5892 C C . ALA A 1 754 ? 16.423 -16.276 -26.930 1.00 86.31 754 ALA A C 1
ATOM 5894 O O . ALA A 1 754 ? 16.397 -17.050 -27.882 1.00 86.31 754 ALA A O 1
ATOM 5895 N N . ASN A 1 755 ? 16.646 -16.700 -25.680 1.00 87.19 755 ASN A N 1
ATOM 5896 C CA . ASN A 1 755 ? 16.930 -18.101 -25.344 1.00 87.19 755 ASN A CA 1
ATOM 5897 C C . ASN A 1 755 ? 15.744 -19.053 -25.618 1.00 87.19 755 ASN A C 1
ATOM 5899 O O . ASN A 1 755 ? 15.936 -20.259 -25.747 1.00 87.19 755 ASN A O 1
ATOM 5903 N N . ASN A 1 756 ? 14.522 -18.524 -25.763 1.00 85.38 756 ASN A N 1
ATOM 5904 C CA . ASN A 1 756 ? 13.325 -19.323 -26.054 1.00 85.38 756 ASN A CA 1
ATOM 5905 C C . ASN A 1 756 ? 13.259 -19.805 -27.513 1.00 85.38 756 ASN A C 1
ATOM 5907 O O . ASN A 1 756 ? 12.365 -20.576 -27.864 1.00 85.38 756 ASN A O 1
ATOM 5911 N N . TYR A 1 757 ? 14.159 -19.326 -28.370 1.00 85.25 757 TYR A N 1
ATOM 5912 C CA . TYR A 1 757 ? 14.247 -19.723 -29.770 1.00 85.25 757 TYR A CA 1
ATOM 5913 C C . TYR A 1 757 ? 15.350 -20.771 -29.938 1.00 85.25 757 TYR A C 1
ATOM 5915 O O . TYR A 1 757 ? 16.355 -20.702 -29.230 1.00 85.25 757 TYR A O 1
ATOM 5923 N N . PRO A 1 758 ? 15.218 -21.728 -30.873 1.00 83.19 758 PRO A N 1
ATOM 5924 C CA . PRO A 1 758 ? 16.216 -22.780 -31.070 1.00 83.19 758 PRO A CA 1
ATOM 5925 C C . PRO A 1 758 ? 17.488 -22.292 -31.785 1.00 83.19 758 PRO A C 1
ATOM 5927 O O . PRO A 1 758 ? 18.529 -22.934 -31.680 1.00 83.19 758 PRO A O 1
ATOM 5930 N N . GLY A 1 759 ? 17.430 -21.161 -32.499 1.00 84.31 759 GLY A N 1
ATOM 5931 C CA . GLY A 1 759 ? 18.555 -20.630 -33.274 1.00 84.31 759 GLY A CA 1
ATOM 5932 C C . GLY A 1 759 ? 19.778 -20.280 -32.416 1.00 84.31 759 GLY A C 1
ATOM 5933 O O . GLY A 1 759 ? 19.647 -19.707 -31.334 1.00 84.31 759 GLY A O 1
ATOM 5934 N N . ARG A 1 760 ? 20.978 -20.619 -32.900 1.00 90.50 760 ARG A N 1
ATOM 5935 C CA . ARG A 1 760 ? 22.284 -20.347 -32.268 1.00 90.50 760 ARG A CA 1
ATOM 5936 C C . ARG A 1 760 ? 23.282 -19.852 -33.318 1.00 90.50 760 ARG A C 1
ATOM 5938 O O . ARG A 1 760 ? 23.079 -20.086 -34.507 1.00 90.50 760 ARG A O 1
ATOM 5945 N N . GLY A 1 761 ? 24.347 -19.175 -32.892 1.00 90.19 761 GLY A N 1
ATOM 5946 C CA . GLY A 1 761 ? 25.363 -18.622 -33.798 1.00 90.19 761 GLY A CA 1
ATOM 5947 C C . GLY A 1 761 ? 25.086 -17.180 -34.241 1.00 90.19 761 GLY A C 1
ATOM 5948 O O . GLY A 1 761 ? 24.616 -16.366 -33.448 1.00 90.19 761 GLY A O 1
ATOM 5949 N N . LYS A 1 762 ? 25.434 -16.835 -35.489 1.00 91.81 762 LYS A N 1
ATOM 5950 C CA . LYS A 1 762 ? 25.441 -15.446 -35.987 1.00 91.81 762 LYS A CA 1
ATOM 5951 C C . LYS A 1 762 ? 24.114 -15.038 -36.631 1.00 91.81 762 LYS A C 1
ATOM 5953 O O . LYS A 1 762 ? 23.601 -15.731 -37.510 1.00 91.81 762 LYS A O 1
ATOM 5958 N N . PHE A 1 763 ? 23.630 -13.852 -36.276 1.00 92.31 763 PHE A N 1
ATOM 5959 C CA . PHE A 1 763 ? 22.401 -13.274 -36.810 1.00 92.31 763 PHE A CA 1
ATOM 5960 C C . PHE A 1 763 ? 22.596 -11.822 -37.248 1.00 92.31 763 PHE A C 1
ATOM 5962 O O . PHE A 1 763 ? 23.182 -11.005 -36.537 1.00 92.31 763 PHE A O 1
ATOM 5969 N N . TYR A 1 764 ? 22.077 -11.491 -38.427 1.00 90.50 764 TYR A N 1
ATOM 5970 C CA . TYR A 1 764 ? 22.001 -10.134 -38.953 1.00 90.50 764 TYR A CA 1
ATOM 5971 C C . TYR A 1 764 ? 20.706 -9.477 -38.482 1.00 90.50 764 TYR A C 1
ATOM 5973 O O . TYR A 1 764 ? 19.629 -10.061 -38.616 1.00 90.50 764 TYR A O 1
ATOM 5981 N N . VAL A 1 765 ? 20.800 -8.253 -37.960 1.00 91.44 765 VAL A N 1
ATOM 5982 C CA . VAL A 1 765 ? 19.634 -7.498 -37.485 1.00 91.44 765 VAL A CA 1
ATOM 5983 C C . VAL A 1 765 ? 19.602 -6.125 -38.162 1.00 91.44 765 VAL A C 1
ATOM 5985 O O . VAL A 1 765 ? 20.445 -5.277 -37.856 1.00 91.44 765 VAL A O 1
ATOM 5988 N N . PRO A 1 766 ? 18.649 -5.857 -39.068 1.00 88.38 766 PRO A N 1
ATOM 5989 C CA . PRO A 1 766 ? 18.463 -4.519 -39.615 1.00 88.38 766 PRO A CA 1
ATOM 5990 C C . PRO A 1 766 ? 17.706 -3.634 -38.611 1.00 88.38 766 PRO A C 1
ATOM 5992 O O . PRO A 1 766 ? 16.762 -4.100 -37.965 1.00 88.38 766 PRO A O 1
ATOM 5995 N N . THR A 1 767 ? 18.049 -2.346 -38.519 1.00 90.56 767 THR A N 1
ATOM 5996 C CA . THR A 1 767 ? 17.349 -1.380 -37.643 1.00 90.56 767 THR A CA 1
ATOM 5997 C C . THR A 1 767 ? 17.051 -0.051 -38.350 1.00 90.56 767 THR A C 1
ATOM 5999 O O . THR A 1 767 ? 17.652 0.270 -39.377 1.00 90.56 767 THR A O 1
ATOM 6002 N N . LYS A 1 768 ? 16.108 0.736 -37.811 1.00 89.50 768 LYS A N 1
ATOM 6003 C CA . LYS A 1 768 ? 15.835 2.115 -38.266 1.00 89.50 768 LYS A CA 1
ATOM 6004 C C . LYS A 1 768 ? 16.802 3.127 -37.645 1.00 89.50 768 LYS A C 1
ATOM 6006 O O . LYS A 1 768 ? 17.446 2.861 -36.631 1.00 89.50 768 LYS A O 1
ATOM 6011 N N . ARG A 1 769 ? 16.843 4.330 -38.233 1.00 88.62 769 ARG A N 1
ATOM 6012 C CA . ARG A 1 769 ? 17.594 5.487 -37.712 1.00 88.62 769 ARG A CA 1
ATOM 6013 C C . ARG A 1 769 ? 17.105 5.934 -36.334 1.00 88.62 769 ARG A C 1
ATOM 6015 O O . ARG A 1 769 ? 17.923 6.109 -35.430 1.00 88.62 769 ARG A O 1
ATOM 6022 N N . ASP A 1 770 ? 15.790 6.073 -36.192 1.00 85.88 770 ASP A N 1
ATOM 6023 C CA . ASP A 1 770 ? 15.133 6.681 -35.035 1.00 85.88 770 ASP A CA 1
ATOM 6024 C C . ASP A 1 770 ? 14.207 5.683 -34.324 1.00 85.88 770 ASP A C 1
ATOM 6026 O O . ASP A 1 770 ? 13.794 4.671 -34.896 1.00 85.88 770 ASP A O 1
ATOM 6030 N N . ALA A 1 771 ? 13.902 5.957 -33.054 1.00 81.25 771 ALA A N 1
ATOM 6031 C CA . ALA A 1 771 ? 13.011 5.119 -32.261 1.00 81.25 771 ALA A CA 1
ATOM 6032 C C . ALA A 1 771 ? 11.552 5.198 -32.776 1.00 81.25 771 ALA A C 1
ATOM 6034 O O . ALA A 1 771 ? 11.117 6.274 -33.186 1.00 81.25 771 ALA A O 1
ATOM 6035 N N . PRO A 1 772 ? 10.757 4.113 -32.705 1.00 73.44 772 PRO A N 1
ATOM 6036 C CA . PRO A 1 772 ? 11.130 2.775 -32.258 1.00 73.44 772 PRO A CA 1
ATOM 6037 C C . PRO A 1 772 ? 11.928 2.078 -33.366 1.00 73.44 772 PRO A C 1
ATOM 6039 O O . PRO A 1 772 ? 11.425 1.898 -34.473 1.00 73.44 772 PRO A O 1
ATOM 6042 N N . TYR A 1 773 ? 13.171 1.683 -33.072 1.00 86.06 773 TYR A N 1
ATOM 6043 C CA . TYR A 1 773 ? 14.171 1.214 -34.050 1.00 86.06 773 TYR A CA 1
ATOM 6044 C C . TYR A 1 773 ? 13.774 -0.073 -34.814 1.00 86.06 773 TYR A C 1
ATOM 6046 O O . TYR A 1 773 ? 14.557 -0.589 -35.613 1.00 86.06 773 TYR A O 1
ATOM 6054 N N . CYS A 1 774 ? 12.566 -0.580 -34.559 1.00 81.31 774 CYS A N 1
ATOM 6055 C CA . CYS A 1 774 ? 11.933 -1.760 -35.126 1.00 81.31 774 CYS A CA 1
ATOM 6056 C C . CYS A 1 774 ? 11.652 -1.612 -36.624 1.00 81.31 774 CYS A C 1
ATOM 6058 O O . CYS A 1 774 ? 11.120 -0.595 -37.081 1.00 81.31 774 CYS A O 1
ATOM 6060 N N . ASN A 1 775 ? 11.874 -2.691 -37.371 1.00 66.19 775 ASN A N 1
ATOM 6061 C CA . ASN A 1 775 ? 11.501 -2.788 -38.784 1.00 66.19 775 ASN A CA 1
ATOM 6062 C C . ASN A 1 775 ? 10.127 -3.432 -39.029 1.00 66.19 775 ASN A C 1
ATOM 6064 O O . ASN A 1 775 ? 9.635 -3.364 -40.150 1.00 66.19 775 ASN A O 1
ATOM 6068 N N . ASN A 1 776 ? 9.469 -3.959 -37.988 1.00 61.03 776 ASN A N 1
ATOM 6069 C CA . ASN A 1 776 ? 8.196 -4.677 -38.092 1.00 61.03 776 ASN A CA 1
ATOM 6070 C C . ASN A 1 776 ? 7.092 -4.062 -37.214 1.00 61.03 776 ASN A C 1
ATOM 6072 O O . ASN A 1 776 ? 7.365 -3.560 -36.125 1.00 61.03 776 ASN A O 1
ATOM 6076 N N . ASN A 1 777 ? 5.831 -4.188 -37.649 1.00 49.09 777 ASN A N 1
ATOM 6077 C CA . ASN A 1 777 ? 4.626 -3.812 -36.886 1.00 49.09 777 ASN A CA 1
ATOM 6078 C C . ASN A 1 777 ? 4.132 -4.940 -35.943 1.00 49.09 777 ASN A C 1
ATOM 6080 O O . ASN A 1 777 ? 2.934 -5.085 -35.718 1.00 49.09 777 ASN A O 1
ATOM 6084 N N . GLY A 1 778 ? 5.042 -5.755 -35.393 1.00 45.84 778 GLY A N 1
ATOM 6085 C CA . GLY A 1 778 ? 4.721 -6.725 -34.331 1.00 45.84 778 GLY A CA 1
ATOM 6086 C C . GLY A 1 778 ? 3.894 -7.957 -34.737 1.00 45.84 778 GLY A C 1
ATOM 6087 O O . GLY A 1 778 ? 3.255 -8.544 -33.876 1.00 45.84 778 GLY A O 1
ATOM 6088 N N . THR A 1 779 ? 3.874 -8.347 -36.017 1.00 42.91 779 THR A N 1
ATOM 6089 C CA . THR A 1 779 ? 2.992 -9.421 -36.544 1.00 42.91 779 THR A CA 1
ATOM 6090 C C . THR A 1 779 ? 3.715 -10.604 -37.206 1.00 42.91 779 THR A C 1
ATOM 6092 O O . THR A 1 779 ? 3.059 -11.437 -37.818 1.00 42.91 779 THR A O 1
ATOM 6095 N N . VAL A 1 780 ? 5.051 -10.684 -37.143 1.00 48.69 780 VAL A N 1
ATOM 6096 C CA . VAL A 1 780 ? 5.840 -11.515 -38.086 1.00 48.69 780 VAL A CA 1
ATOM 6097 C C . VAL A 1 780 ? 6.411 -12.819 -37.490 1.00 48.69 780 VAL A C 1
ATOM 6099 O O . VAL A 1 780 ? 7.010 -13.585 -38.234 1.00 48.69 780 VAL A O 1
ATOM 6102 N N . LEU A 1 781 ? 6.218 -13.138 -36.203 1.00 47.81 781 LEU A N 1
ATOM 6103 C CA . LEU A 1 781 ? 6.692 -14.407 -35.614 1.00 47.81 781 LEU A CA 1
ATOM 6104 C C . LEU A 1 781 ? 5.718 -15.022 -34.612 1.00 47.81 781 LEU A C 1
ATOM 6106 O O . LEU A 1 781 ? 5.108 -14.243 -33.846 1.00 47.81 781 LEU A O 1
#

Foldseek 3Di:
DDDDPPPPPVVCPPALAQQLDDDPVLKWKWKDALVRLVTDTDDPVNVPPVVVCVVLVLQPAFEEEEEEAALDACPPPVNSVVRVCQNVVDSYMYIYIGSNSNSRNPDDPSNSLLSNLSNLVCLLVLLLVVLVVVVCCCPVVVHDLQRYEYEAEASGLFSVLSVLVNNVVVVSAGRQEYEYEQHFCQLPLPDDCVSGRAQVSGVFYEYEAQPVQGGRLDDGHPYYHCAVSSHHDPPPDDPVNVVSVPPQQQDDDQQLKWKAKDALVDHDRDTDGPVCVCVDPQNVDQAHDAFEEEEEEAALDFCPDPLNSLLQVLQRVLDGYIYIYIGSNSQSSNPPDPSCSSSNNSSSLSCLLVLLVSVLVVVCCNCPRHVDQLLRYEYEAAASGLFSLLSVLVVNVVVVSAGHNEYEYQQYACRSPVPDDCNSGQAANSHPWYEYEAQDPSRGNLDDGHQEHEQEVPSHFDAPCDRRRRHVVSSSVSSVVASVCSNPPLPWKFAAPVPQVDDPVPDDLAGIARDYPCRVVGPHGYYTYIYDDHDDDDDPCVQCVPDDDDPCVVVSNVSNLVCLLVLLLVLLVVVVCCCPVVVDPLQSDEAEAAASGLFSLLSVLVNNCVPPRGRQEYEYQQYFCVVPQPDDCNSGAAQNSHVWYEYEAQDVVGGYLDDGHQEYEQEVSSHHHAQQVNPRVVSSCVSVVLQVLCVVDPLLKKWADWDKDKDFDDDDDDDDDDDDDDDRDTDIDTDTDDLQPDDQAGMARPYPCRVVGPDGYYTYIYFHNDPVRGPDPNDRD

InterPro domains:
  IPR000734 Triacylglycerol lipase family [PR00821] (51-70)
  IPR000734 Triacylglycerol lipase family [PR00821] (147-165)
  IPR000734 Triacylglycerol lipase family [PTHR11610] (259-530)
  IPR002334 Vespid venom allergen phospholipase A1 [PR00825] (421-438)
  IPR002334 Vespid venom allergen phospholipase A1 [PR00825] (443-463)
  IPR002334 Vespid venom allergen phospholipase A1 [PR00825] (464-481)
  IPR002334 Vespid venom allergen phospholipase A1 [PR00825] (484-501)
  IPR002334 Vespid venom allergen phospholipase A1 [PR00825] (506-523)
  IPR002334 Vespid venom allergen phospholipase A1 [PR00825] (524-544)
  IPR013818 Lipase [PF00151] (26-238)
  IPR013818 Lipase [PF00151] (257-524)
  IPR013818 Lipase [PF00151] (554-712)
  IPR029058 Alpha/Beta hydrolase fold [G3DSA:3.40.50.1820] (19-249)
  IPR029058 Alpha/Beta hydrolase fold [G3DSA:3.40.50.1820] (250-531)
  IPR029058 Alpha/Beta hydrolase fold [G3DSA:3.40.50.1820] (532-780)
  IPR029058 Alpha/Beta hydrolase fold [SSF53474] (16-253)
  IPR029058 Alpha/Beta hydrolase fold [SSF53474] (252-531)
  IPR029058 Alpha/Beta hydrolase fold [SSF53474] (532-774)
  IPR033906 Lipase, N-terminal [cd00707] (263-531)

Organism: Vespula maculifrons (NCBI:txid7453)